Protein 9I91 (pdb70)

B-factor: mean 161.18, std 46.79, range [30.0, 325.88]

GO terms:
  GO:0033202 DNA helicase complex (C, IDA)
  GO:0005515 protein binding (F, IPI)
  GO:0042803 protein homodimerization activity (F, IPI)
  GO:0003690 double-stranded DNA binding (F, IDA)
  GO:0051351 positive regulation of ligase activity (P, IDA)
  GO:0006303 double-strand break repair via nonhomologous end joining (P, IDA)

InterPro domains:
  IPR006164 Ku70/Ku80, DNA-binding domain [PF02735] (11-194)
  IPR006164 Ku70/Ku80, DNA-binding domain [SM00559] (52-184)
  IPR009187 Non-homologous end joining protein Ku, prokaryotic type [MF_01875] (1-260)
  IPR009187 Non-homologous end joining protein Ku, prokaryotic type [PIRSF006493] (1-266)
  IPR009187 Non-homologous end joining protein Ku, prokaryotic type [PTHR41251] (1-271)
  IPR009187 Non-homologous end joining protein Ku, prokaryotic type [TIGR02772] (1-262)
  IPR009187 Non-homologous end joining protein Ku, prokaryotic type [cd00789] (2-262)
  IPR016194 SPOC-like, C-terminal domain superfamily [G3DSA:2.40.290.10] (3-185)
  IPR016194 SPOC-like, C-terminal domain superfamily [SSF100939] (1-261)

Secondary structure (DSSP, 8-state):
---SEEEEEEETTEEEEEEEEE-B---S---EEEETTT--BEEEEEEETTT-----GGGEEEE---TT-------HHHHHHS------EEEEEEEEEGGGS-GGGEEEEEEEEE-SS--HHHHHHHHHHHHHTEEEEEEEESSSSEEEEEEEEEEETTEEEEEEEEE--GGGB-----GGGTS-----HHHHHHHHHHHHHHB----GGG---HHHHHHHHHHHHHHH-/---SEEEEEESSSBEEEEEEEE-B-------EEEETTT--BEEEEEEETTT--B--GGGEEEEE--SS---EEE-HHHHHHSPP----EEEEEEB-BGGGS-TTSEEEEEEEEE-SS--HHHHHHHHHHHHHTB-EEEEEESSS-EEEEEEEEEEETTEEEEEEEEE--GGGB-----GGGGS-----HHHHHHHHHHHHHSB----GGG---HHHHHHHHHHHHHHHH-/----EEEEEE-SS---EEEEEESB---PPP-EE--TTT---BPPP--BTTT-----TTT-EEE--TTTT------HHHHHHSPP-----EEEEEEEETTTS-TTSB---EEEEE-SS-THHHHHHHHHHHHHTEEEEEEEEETTEEEEEE--EEEETTEEEEEEEEE--GGGB-----HHHHS-----SHHHHHHHHHHHHHB----GGG---HHHHHHHHHHHHHHH-/---SEEEEEESSS-EEEEEEEESB---S---EEE-TTT--BB----BBTTT--B--SSS--EEEEETTEEEEEE-TTTTTSSPP----EEEEEEEEETTTS-TTSB---EEEEE-SS--HHHHHHHHHHHHHTEEEEEEEESSS-EEEEEEEEEEETTEEEEEEEEB--GGGBPP---GGGTS-----HHHHHHHHHHHTTSB----TTT---SHHH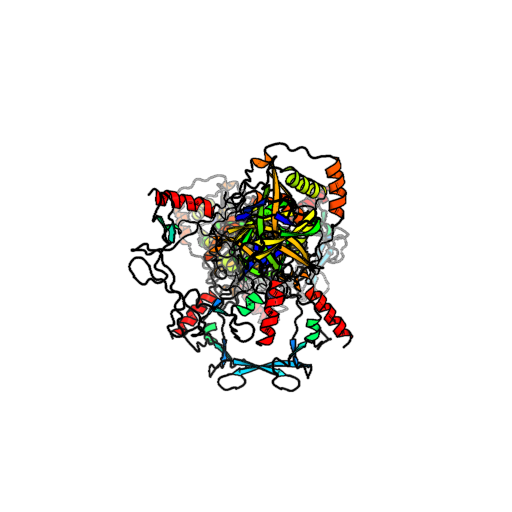HHHHHHHHH-/---SEEEEEESSSBEEEEEEEESB-------EEEETTT--BEEEEEEETTT-SB--GGGEEEEE--TT---EEE-HHHHHHS------EEEEEEEEEGGGS-GGGEEEEEEEEE-SS--HHHHHHHHHHHHHTEEEEEEEE-SSSEEEEEEEEEE-SS-EEEEEEEE--GGGBPP---HHHHS-----HHHHHHHHHHHHHSB----GGG---HHHHHHHHHHHHHHH-/---SEEEEEE-SS-EEEEEEEESB---SPPPEEEETTT--BEEEEEEETTT--B--GGGEEEE--BTTB---B--HHHHHSSPP---SEEEEEEEEETTTS-GGGEEEEEEEEE-SS--HHHHHHHHHHHHTTEEEEEEEESSS-EEEEEEEEEEETTEEEEEEEEE--GGGB-----HHHHS-----HHHHHHHHHHHHHHB----GGG---HHHHHHHHHHHHHHHT-

Radius of gyration: 55.45 Å; Cα contacts (8 Å, |Δi|>4): 2517; chains: 6; bounding box: 72×84×173 Å

Structure (mmCIF, N/CA/C/O backbone):
data_9I91
#
_entry.id   9I91
#
_cell.length_a   1.00
_cell.length_b   1.00
_cell.length_c   1.00
_cell.angle_alpha   90.00
_cell.angle_beta   90.00
_cell.angle_gamma   90.00
#
_symmetry.space_group_name_H-M   'P 1'
#
loop_
_entity.id
_entity.type
_entity.pdbx_description
1 polymer 'Non-homologous end joining protein Ku'
2 polymer 'DNA 1'
3 polymer 'DNA 2'
4 water water
#
loop_
_atom_site.group_PDB
_atom_site.id
_atom_site.type_symbol
_atom_site.label_atom_id
_atom_site.label_alt_id
_atom_site.label_comp_id
_atom_site.label_asym_id
_atom_site.label_entity_id
_atom_site.label_seq_id
_atom_site.pdbx_PDB_ins_code
_atom_site.Cartn_x
_atom_site.Cartn_y
_atom_site.Cartn_z
_atom_site.occupancy
_atom_site.B_iso_or_equiv
_atom_site.auth_seq_id
_atom_site.auth_comp_id
_atom_site.auth_asym_id
_atom_site.auth_atom_id
_atom_site.pdbx_PDB_model_num
ATOM 1 N N . MET A 1 24 ? 157.98000 163.19400 186.00100 1.000 140.65000 1 MET A N 1
ATOM 2 C CA . MET A 1 24 ? 159.38300 163.55500 185.84100 1.000 142.57000 1 MET A CA 1
ATOM 3 C C . MET A 1 24 ? 160.16300 163.29400 187.12200 1.000 143.82000 1 MET A C 1
ATOM 4 O O . MET A 1 24 ? 159.83000 163.82600 188.17800 1.000 146.22000 1 MET A O 1
ATOM 9 N N . ARG A 1 25 ? 161.20500 162.47200 187.02200 1.000 137.83000 2 ARG A N 1
ATOM 10 C CA . ARG A 1 25 ? 162.04600 162.12600 188.15700 1.000 137.88000 2 ARG A CA 1
ATOM 11 C C . ARG A 1 25 ? 163.44900 162.66700 187.93800 1.000 136.12000 2 ARG A C 1
ATOM 12 O O . ARG A 1 25 ? 163.95800 162.66400 186.81300 1.000 140.95000 2 ARG A O 1
ATOM 20 N N . ALA A 1 26 ? 164.07000 163.12800 189.01800 1.000 113.20000 3 ALA A N 1
ATOM 21 C CA . ALA A 1 26 ? 165.43600 163.61100 188.94200 1.000 109.93000 3 ALA A CA 1
ATOM 22 C C . ALA A 1 26 ? 166.40400 162.44600 188.77900 1.000 113.72000 3 ALA A C 1
ATOM 23 O O . ALA A 1 26 ? 166.08200 161.28900 189.06100 1.000 122.71000 3 ALA A O 1
ATOM 25 N N . ILE A 1 27 ? 167.60600 162.76500 188.30700 1.000 98.12000 4 ILE A N 1
ATOM 26 C CA . ILE A 1 27 ? 168.66100 161.78100 188.11600 1.000 97.79000 4 ILE A CA 1
ATOM 27 C C . ILE A 1 27 ? 169.96000 162.18300 188.78800 1.000 106.66000 4 ILE A C 1
ATOM 28 O O . ILE A 1 27 ? 170.95000 161.45400 188.68000 1.000 110.48000 4 ILE A O 1
ATOM 33 N N . TRP A 1 28 ? 169.99100 163.32000 189.47800 1.000 105.25000 5 TRP A N 1
ATOM 34 C CA . TRP A 1 28 ? 171.22400 163.83100 190.05600 1.000 99.31000 5 TRP A CA 1
ATOM 35 C C . TRP A 1 28 ? 170.87400 164.92300 191.05100 1.000 106.72000 5 TRP A C 1
ATOM 36 O O . TRP A 1 28 ? 170.18400 165.88200 190.69600 1.000 120.61000 5 TRP A O 1
ATOM 47 N N . THR A 1 29 ? 171.34500 164.77800 192.28400 1.000 102.83000 6 THR A N 1
ATOM 48 C CA . THR A 1 29 ? 171.11300 165.75900 193.34000 1.000 99.97000 6 THR A CA 1
ATOM 49 C C . THR A 1 29 ? 172.47400 166.25400 193.81000 1.000 102.10000 6 THR A C 1
ATOM 50 O O . THR A 1 29 ? 173.13200 165.60200 194.62600 1.000 112.78000 6 THR A O 1
ATOM 52 N N . GLY A 1 30 ? 172.89500 167.40400 193.29600 1.000 102.46000 7 GLY A N 1
ATOM 53 C CA . GLY A 1 30 ? 174.18600 167.95700 193.64500 1.000 106.70000 7 GLY A CA 1
ATOM 54 C C . GLY A 1 30 ? 174.13300 169.45600 193.82800 1.000 109.50000 7 GLY A C 1
ATOM 55 O O . GLY A 1 30 ? 173.16200 169.98000 194.37800 1.000 113.41000 7 GLY A O 1
ATOM 56 N N . SER A 1 31 ? 175.16300 170.16100 193.36900 1.000 111.21000 8 SER A N 1
ATOM 57 C CA . SER A 1 31 ? 175.20500 171.60300 193.54800 1.000 105.49000 8 SER A CA 1
ATOM 58 C C . SER A 1 31 ? 176.19000 172.21900 192.56700 1.000 102.85000 8 SER A C 1
ATOM 59 O O . SER A 1 31 ? 177.22800 171.63100 192.25700 1.000 114.28000 8 SER A O 1
ATOM 62 N N . ILE A 1 32 ? 175.85100 173.41200 192.09000 1.000 90.26000 9 ILE A N 1
ATOM 63 C CA . ILE A 1 32 ? 176.75100 174.19500 191.25100 1.000 93.28000 9 ILE A CA 1
ATOM 64 C C . ILE A 1 32 ? 177.70200 174.95600 192.16100 1.000 103.37000 9 ILE A C 1
ATOM 65 O O . ILE A 1 32 ? 177.27200 175.80300 192.94900 1.000 119.22000 9 ILE A O 1
ATOM 70 N N . ALA A 1 33 ? 178.99400 174.67100 192.04900 1.000 102.05000 10 ALA A N 1
ATOM 71 C CA . ALA A 1 33 ? 179.97900 175.23300 192.95900 1.000 105.91000 10 ALA A CA 1
ATOM 72 C C . ALA A 1 33 ? 181.10000 175.89900 192.18100 1.000 111.18000 10 ALA A C 1
ATOM 73 O O . ALA A 1 33 ? 181.67100 175.29600 191.26800 1.000 122.64000 10 ALA A O 1
ATOM 75 N N . PHE A 1 34 ? 181.41200 177.13900 192.54700 1.000 110.28000 11 PHE A N 1
ATOM 76 C CA . PHE A 1 34 ? 182.62400 177.80100 192.07200 1.000 112.35000 11 PHE A CA 1
ATOM 77 C C . PHE A 1 34 ? 183.06300 178.77500 193.15400 1.000 115.59000 11 PHE A C 1
ATOM 78 O O . PHE A 1 34 ? 182.37400 179.76200 193.42100 1.000 117.79000 11 PHE A O 1
ATOM 86 N N . GLY A 1 35 ? 184.19800 178.48800 193.78200 1.000 130.08000 12 GLY A N 1
ATOM 87 C CA . GLY A 1 35 ? 184.67300 179.29900 194.88300 1.000 127.20000 12 GLY A CA 1
ATOM 88 C C . GLY A 1 35 ? 183.73100 179.28700 196.06800 1.000 124.96000 12 GLY A C 1
ATOM 89 O O . GLY A 1 35 ? 183.36300 178.22200 196.57000 1.000 130.60000 12 GLY A O 1
ATOM 90 N N . LEU A 1 36 ? 183.32600 180.47200 196.51600 1.000 120.26000 13 LEU A N 1
ATOM 91 C CA . LEU A 1 36 ? 182.43700 180.60100 197.66200 1.000 125.92000 13 LEU A CA 1
ATOM 92 C C . LEU A 1 36 ? 180.99400 180.25000 197.32900 1.000 123.38000 13 LEU A C 1
ATOM 93 O O . LEU A 1 36 ? 180.16200 180.17700 198.23900 1.000 126.73000 13 LEU A O 1
ATOM 98 N N . VAL A 1 37 ? 180.68400 180.01600 196.06300 1.000 123.03000 14 VAL A N 1
ATOM 99 C CA . VAL A 1 37 ? 179.30900 179.87600 195.60500 1.000 122.77000 14 VAL A CA 1
ATOM 100 C C . VAL A 1 37 ? 178.93200 178.40300 195.60500 1.000 123.45000 14 VAL A C 1
ATOM 101 O O . VAL A 1 37 ? 179.75000 177.54400 195.25700 1.000 132.51000 14 VAL A O 1
ATOM 105 N N . ASN A 1 38 ? 177.69600 178.10700 195.99900 1.000 103.19000 15 ASN A N 1
ATOM 106 C CA . ASN A 1 38 ? 177.18700 176.74100 196.00600 1.000 108.06000 15 ASN A CA 1
ATOM 107 C C . ASN A 1 38 ? 175.67400 176.79800 195.87900 1.000 114.13000 15 ASN A C 1
ATOM 108 O O . ASN A 1 38 ? 174.99700 177.32200 196.76600 1.000 121.90000 15 ASN A O 1
ATOM 113 N N . VAL A 1 39 ? 175.14800 176.26400 194.78500 1.000 103.37000 16 VAL A N 1
ATOM 114 C CA . VAL A 1 39 ? 173.72700 176.32000 194.47100 1.000 95.44000 16 VAL A CA 1
ATOM 115 C C . VAL A 1 39 ? 173.19100 174.89700 194.40200 1.000 99.35000 16 VAL A C 1
ATOM 116 O O . VAL A 1 39 ? 173.43600 174.17700 193.43500 1.000 111.66000 16 VAL A O 1
ATOM 120 N N . PRO A 1 40 ? 172.44600 174.45400 195.41300 1.000 99.56000 17 PRO A N 1
ATOM 121 C CA . PRO A 1 40 ? 171.87700 173.10000 195.37100 1.000 104.58000 17 PRO A CA 1
ATOM 122 C C . PRO A 1 40 ? 170.78800 172.99800 194.31300 1.000 110.80000 17 PRO A C 1
ATOM 123 O O . PRO A 1 40 ? 169.82400 173.76500 194.32200 1.000 119.38000 17 PRO A O 1
ATOM 127 N N . VAL A 1 41 ? 170.94700 172.03800 193.39900 1.000 98.42000 18 VAL A N 1
ATOM 128 C CA . VAL A 1 41 ? 170.03100 171.83700 192.28200 1.000 92.62000 18 VAL A CA 1
ATOM 129 C C . VAL A 1 41 ? 169.75700 170.34800 192.11500 1.000 96.14000 18 VAL A C 1
ATOM 130 O O . VAL A 1 41 ? 170.45400 169.49600 192.66700 1.000 105.19000 18 VAL A O 1
ATOM 134 N N . LYS A 1 42 ? 168.71800 170.04700 191.34100 1.000 106.61000 19 LYS A N 1
ATOM 135 C CA . LYS A 1 42 ? 168.38000 168.69000 190.94100 1.000 100.95000 19 LYS A CA 1
ATOM 136 C C . LYS A 1 42 ? 168.26600 168.63500 189.42400 1.000 113.02000 19 LYS A C 1
ATOM 137 O O . LYS A 1 42 ? 167.61400 169.48500 188.81300 1.000 119.68000 19 LYS A O 1
ATOM 143 N N . VAL A 1 43 ? 168.89500 167.63000 188.82100 1.000 103.62000 20 VAL A N 1
ATOM 144 C CA . VAL A 1 43 ? 169.01500 167.52900 187.37100 1.000 96.26000 20 VAL A CA 1
ATOM 145 C C . VAL A 1 43 ? 167.89100 166.65800 186.83100 1.000 102.87000 20 VAL A C 1
ATOM 146 O O . VAL A 1 43 ? 167.66900 165.54300 187.31800 1.000 113.33000 20 VAL A O 1
ATOM 150 N N . TYR A 1 44 ? 167.18700 167.16300 185.82200 1.000 106.56000 21 TYR A N 1
ATOM 151 C CA . TYR A 1 44 ? 166.13700 166.43200 185.13000 1.000 103.81000 21 TYR A CA 1
ATOM 152 C C . TYR A 1 44 ? 166.49200 166.31500 183.65600 1.000 116.26000 21 TYR A C 1
ATOM 153 O O . TYR A 1 44 ? 167.02400 167.25700 183.06400 1.000 124.08000 21 TYR A O 1
ATOM 162 N N . SER A 1 45 ? 166.19500 165.16200 183.06600 1.000 116.05000 22 SER A N 1
ATOM 163 C CA . SER A 1 45 ? 166.44600 164.96600 181.64400 1.000 110.48000 22 SER A CA 1
ATOM 164 C C . SER A 1 45 ? 165.46200 165.79900 180.83500 1.000 113.12000 22 SER A C 1
ATOM 165 O O . SER A 1 45 ? 164.24500 165.64300 180.97400 1.000 118.87000 22 SER A O 1
ATOM 168 N N . ALA A 1 46 ? 165.98700 166.68400 179.98900 1.000 104.63000 23 ALA A N 1
ATOM 169 C CA . ALA A 1 46 ? 165.13000 167.60600 179.25300 1.000 103.32000 23 ALA A CA 1
ATOM 170 C C . ALA A 1 46 ? 164.41800 166.93700 178.08800 1.000 105.77000 23 ALA A C 1
ATOM 171 O O . ALA A 1 46 ? 163.29800 167.33000 177.74700 1.000 107.70000 23 ALA A O 1
ATOM 173 N N . THR A 1 47 ? 165.03600 165.93800 177.46900 1.000 111.35000 24 THR A N 1
ATOM 174 C CA . THR A 1 47 ? 164.51500 165.32700 176.25800 1.000 107.50000 24 THR A CA 1
ATOM 175 C C . THR A 1 47 ? 164.21500 163.85500 176.49700 1.000 107.10000 24 THR A C 1
ATOM 176 O O . THR A 1 47 ? 164.85900 163.19800 177.31900 1.000 117.15000 24 THR A O 1
ATOM 180 N N . ALA A 1 48 ? 163.22900 163.34200 175.76700 1.000 112.30000 25 ALA A N 1
ATOM 181 C CA . ALA A 1 48 ? 162.84000 161.94000 175.86200 1.000 116.42000 25 ALA A CA 1
ATOM 182 C C . ALA A 1 48 ? 162.50700 161.43100 174.47100 1.000 122.80000 25 ALA A C 1
ATOM 183 O O . ALA A 1 48 ? 161.58300 161.94000 173.83100 1.000 129.01000 25 ALA A O 1
ATOM 185 N N . ASP A 1 49 ? 163.25400 160.43200 174.00800 1.000 130.61000 26 ASP A N 1
ATOM 186 C CA . ASP A 1 49 ? 162.99500 159.83200 172.70500 1.000 128.87000 26 ASP A CA 1
ATOM 187 C C . ASP A 1 49 ? 161.60200 159.22200 172.67500 1.000 130.37000 26 ASP A C 1
ATOM 188 O O . ASP A 1 49 ? 161.28000 158.34900 173.48600 1.000 135.58000 26 ASP A O 1
ATOM 193 N N . HIS A 1 50 ? 160.77800 159.67800 171.73800 1.000 120.88000 27 HIS A N 1
ATOM 194 C CA . HIS A 1 50 ? 159.40700 159.20200 171.62500 1.000 121.88000 27 HIS A CA 1
ATOM 195 C C . HIS A 1 50 ? 159.26500 158.02500 170.67200 1.000 125.14000 27 HIS A C 1
ATOM 196 O O . HIS A 1 50 ? 158.14000 157.58200 170.42400 1.000 129.18000 27 HIS A O 1
ATOM 203 N N . ASP A 1 51 ? 160.36800 157.51600 170.13100 1.000 126.16000 28 ASP A N 1
ATOM 204 C CA . ASP A 1 51 ? 160.29900 156.36200 169.24800 1.000 125.39000 28 ASP A CA 1
ATOM 205 C C . ASP A 1 51 ? 159.81100 155.14000 170.01200 1.000 125.89000 28 ASP A C 1
ATOM 206 O O . ASP A 1 51 ? 160.14000 154.94700 171.18400 1.000 133.11000 28 ASP A O 1
ATOM 211 N N . ILE A 1 52 ? 159.01200 154.31300 169.34100 1.000 115.02000 29 ILE A N 1
ATOM 212 C CA . ILE A 1 52 ? 158.49100 153.10600 169.96800 1.000 114.64000 29 ILE A CA 1
ATOM 213 C C . ILE A 1 52 ? 159.61900 152.10300 170.14500 1.000 117.63000 29 ILE A C 1
ATOM 214 O O . ILE A 1 52 ? 160.37400 151.81900 169.20700 1.000 126.26000 29 ILE A O 1
ATOM 219 N N . ARG A 1 53 ? 159.74100 151.56200 171.35200 1.000 124.06000 30 ARG A N 1
ATOM 220 C CA . ARG A 1 53 ? 160.75200 150.56300 171.66300 1.000 125.68000 30 ARG A CA 1
ATOM 221 C C . ARG A 1 53 ? 160.09400 149.19500 171.74600 1.000 129.94000 30 ARG A C 1
ATOM 222 O O . ARG A 1 53 ? 159.08000 149.03000 172.43200 1.000 132.95000 30 ARG A O 1
ATOM 230 N N . PHE A 1 54 ? 160.67100 148.22300 171.05200 1.000 114.86000 31 PHE A N 1
ATOM 231 C CA . PHE A 1 54 ? 160.10800 146.88800 170.96600 1.000 111.26000 31 PHE A CA 1
ATOM 232 C C . PHE A 1 54 ? 160.82700 145.94400 171.92400 1.000 110.47000 31 PHE A C 1
ATOM 233 O O . PHE A 1 54 ? 161.67100 146.34400 172.72800 1.000 116.08000 31 PHE A O 1
ATOM 241 N N . HIS A 1 55 ? 160.47300 144.66800 171.83300 1.000 123.21000 32 HIS A N 1
ATOM 242 C CA . HIS A 1 55 ? 161.10500 143.61100 172.60100 1.000 122.85000 32 HIS A CA 1
ATOM 243 C C . HIS A 1 55 ? 161.38600 142.43900 171.67600 1.000 134.20000 32 HIS A C 1
ATOM 244 O O . HIS A 1 55 ? 160.74900 142.28100 170.63300 1.000 146.49000 32 HIS A O 1
ATOM 251 N N . GLN A 1 56 ? 162.35100 141.61600 172.06400 1.000 120.28000 33 GLN A N 1
ATOM 252 C CA . GLN A 1 56 ? 162.73600 140.45000 171.28300 1.000 115.84000 33 GLN A CA 1
ATOM 253 C C . GLN A 1 56 ? 162.13000 139.21100 171.92500 1.000 120.71000 33 GLN A C 1
ATOM 254 O O . GLN A 1 56 ? 162.38400 138.93000 173.10000 1.000 131.88000 33 GLN A O 1
ATOM 260 N N . VAL A 1 57 ? 161.32600 138.47700 171.15700 1.000 119.00000 34 VAL A N 1
ATOM 261 C CA . VAL A 1 57 ? 160.66400 137.27800 171.64700 1.000 121.61000 34 VAL A CA 1
ATOM 262 C C . VAL A 1 57 ? 160.82300 136.16500 170.62400 1.000 129.39000 34 VAL A C 1
ATOM 263 O O . VAL A 1 57 ? 161.08400 136.40200 169.44300 1.000 135.64000 34 VAL A O 1
ATOM 267 N N . HIS A 1 58 ? 160.66200 134.93400 171.10100 1.000 129.50000 35 HIS A N 1
ATOM 268 C CA . HIS A 1 58 ? 160.67900 133.77800 170.21800 1.000 130.90000 35 HIS A CA 1
ATOM 269 C C . HIS A 1 58 ? 159.52400 133.86400 169.22900 1.000 136.88000 35 HIS A C 1
ATOM 270 O O . HIS A 1 58 ? 158.42100 134.29300 169.57600 1.000 142.70000 35 HIS A O 1
ATOM 277 N N . ALA A 1 59 ? 159.78600 133.46700 167.98300 1.000 134.13000 36 ALA A N 1
ATOM 278 C CA . ALA A 1 59 ? 158.78400 133.63200 166.93500 1.000 132.16000 36 ALA A CA 1
ATOM 279 C C . ALA A 1 59 ? 157.54600 132.78300 167.19500 1.000 136.79000 36 ALA A C 1
ATOM 280 O O . ALA A 1 59 ? 156.41800 133.25300 167.00900 1.000 139.24000 36 ALA A O 1
ATOM 282 N N . LYS A 1 60 ? 157.72800 131.53600 167.62700 1.000 143.18000 37 LYS A N 1
ATOM 283 C CA . LYS A 1 60 ? 156.60200 130.61800 167.76100 1.000 143.12000 37 LYS A CA 1
ATOM 284 C C . LYS A 1 60 ? 155.95000 130.69900 169.13900 1.000 142.66000 37 LYS A C 1
ATOM 285 O O . LYS A 1 60 ? 154.76300 131.01900 169.25200 1.000 141.17000 37 LYS A O 1
ATOM 291 N N . ASP A 1 61 ? 156.71200 130.41400 170.19400 1.000 144.77000 38 ASP A N 1
ATOM 292 C CA . ASP A 1 61 ? 156.14400 130.35600 171.53400 1.000 145.09000 38 ASP A CA 1
ATOM 293 C C . ASP A 1 61 ? 155.98200 131.72600 172.17700 1.000 142.76000 38 ASP A C 1
ATOM 294 O O . ASP A 1 61 ? 155.39500 131.81500 173.26000 1.000 145.42000 38 ASP A O 1
ATOM 299 N N . ASN A 1 62 ? 156.49900 132.78200 171.55000 1.000 131.14000 39 ASN A N 1
ATOM 300 C CA . ASN A 1 62 ? 156.37600 134.15600 172.03200 1.000 132.42000 39 ASN A CA 1
ATOM 301 C C . ASN A 1 62 ? 156.99900 134.35500 173.40800 1.000 139.45000 39 ASN A C 1
ATOM 302 O O . ASN A 1 62 ? 156.64800 135.30100 174.11900 1.000 143.48000 39 ASN A O 1
ATOM 307 N N . GLY A 1 63 ? 157.92100 133.48100 173.80500 1.000 137.06000 40 GLY A N 1
ATOM 308 C CA . GLY A 1 63 ? 158.59400 133.65300 175.07200 1.000 134.31000 40 GLY A CA 1
ATOM 309 C C . GLY A 1 63 ? 159.66300 134.72500 175.01800 1.000 132.85000 40 GLY A C 1
ATOM 310 O O . GLY A 1 63 ? 160.16200 135.09400 173.95800 1.000 133.27000 40 GLY A O 1
ATOM 311 N N . ARG A 1 64 ? 160.01800 135.23100 176.19400 1.000 137.43000 41 ARG A N 1
ATOM 312 C CA . ARG A 1 64 ? 161.03800 136.26400 176.28100 1.000 136.74000 41 ARG A CA 1
ATOM 313 C C . ARG A 1 64 ? 162.40800 135.70000 175.92300 1.000 143.27000 41 ARG A C 1
ATOM 314 O O . ARG A 1 64 ? 162.67800 134.50800 176.09100 1.000 148.57000 41 ARG A O 1
ATOM 322 N N . ILE A 1 65 ? 163.27800 136.57400 175.42600 1.000 126.64000 42 ILE A N 1
ATOM 323 C CA . ILE A 1 65 ? 164.60600 136.19900 174.95600 1.000 121.97000 42 ILE A CA 1
ATOM 324 C C . ILE A 1 65 ? 165.63800 136.71900 175.94500 1.000 124.22000 42 ILE A C 1
ATOM 325 O O . ILE A 1 65 ? 165.64000 137.90900 176.28100 1.000 128.56000 42 ILE A O 1
ATOM 330 N N . ARG A 1 66 ? 166.51100 135.82800 176.40800 1.000 132.51000 43 ARG A N 1
ATOM 331 C CA . ARG A 1 66 ? 167.61300 136.17900 177.28800 1.000 126.53000 43 ARG A CA 1
ATOM 332 C C . ARG A 1 66 ? 168.93600 135.88200 176.60100 1.000 130.42000 43 ARG A C 1
ATOM 333 O O . ARG A 1 66 ? 169.03800 134.96100 175.78600 1.000 132.99000 43 ARG A O 1
ATOM 341 N N . TYR A 1 67 ? 169.95000 136.66900 176.93900 1.000 114.94000 44 TYR A N 1
ATOM 342 C CA . TYR A 1 67 ? 171.28200 136.51600 176.37400 1.000 114.64000 44 TYR A CA 1
ATOM 343 C C . TYR A 1 67 ? 172.16500 135.75900 177.35400 1.000 117.79000 44 TYR A C 1
ATOM 344 O O . TYR A 1 67 ? 172.25400 136.12900 178.52800 1.000 126.48000 44 TYR A O 1
ATOM 353 N N . LYS A 1 68 ? 172.81800 134.70800 176.87000 1.000 106.97000 45 LYS A N 1
ATOM 354 C CA . LYS A 1 68 ? 173.70300 133.88700 177.68300 1.000 111.35000 45 LYS A CA 1
ATOM 355 C C . LYS A 1 68 ? 175.12100 134.00300 177.14900 1.000 118.93000 45 LYS A C 1
ATOM 356 O O . LYS A 1 68 ? 175.36200 133.75700 175.96400 1.000 126.09000 45 LYS A O 1
ATOM 362 N N . ARG A 1 69 ? 176.05200 134.38000 178.02100 1.000 115.67000 46 ARG A N 1
ATOM 363 C CA . ARG A 1 69 ? 177.44700 134.49300 177.62500 1.000 112.35000 46 ARG A CA 1
ATOM 364 C C . ARG A 1 69 ? 178.04200 133.11700 177.35300 1.000 119.56000 46 ARG A C 1
ATOM 365 O O . ARG A 1 69 ? 177.68200 132.12400 177.98800 1.000 126.32000 46 ARG A O 1
ATOM 373 N N . VAL A 1 70 ? 178.96600 133.06600 176.39700 1.000 117.94000 47 VAL A N 1
ATOM 374 C CA . VAL A 1 70 ? 179.68000 131.82900 176.10400 1.000 118.26000 47 VAL A CA 1
ATOM 375 C C . VAL A 1 70 ? 181.11400 132.14100 175.69200 1.000 127.63000 47 VAL A C 1
ATOM 376 O O . VAL A 1 70 ? 181.35800 132.87900 174.73200 1.000 131.66000 47 VAL A O 1
ATOM 380 N N . CYS A 1 71 ? 182.07500 131.61000 176.44300 1.000 137.88000 48 CYS A N 1
ATOM 381 C CA . CYS A 1 71 ? 183.47800 131.82200 176.12000 1.000 135.78000 48 CYS A CA 1
ATOM 382 C C . CYS A 1 71 ? 183.84400 131.08000 174.84300 1.000 139.17000 48 CYS A C 1
ATOM 383 O O . CYS A 1 71 ? 183.45100 129.92900 174.63900 1.000 142.23000 48 CYS A O 1
ATOM 386 N N . GLU A 1 72 ? 184.60400 131.74900 173.97400 1.000 149.63000 49 GLU A N 1
ATOM 387 C CA . GLU A 1 72 ? 185.00200 131.13000 172.71600 1.000 146.10000 49 GLU A CA 1
ATOM 388 C C . GLU A 1 72 ? 186.00000 129.99900 172.92900 1.000 148.24000 49 GLU A C 1
ATOM 389 O O . GLU A 1 72 ? 185.99300 129.02000 172.17500 1.000 149.25000 49 GLU A O 1
ATOM 395 N N . ALA A 1 73 ? 186.86600 130.11800 173.93600 1.000 142.02000 50 ALA A N 1
ATOM 396 C CA . ALA A 1 73 ? 187.91000 129.11800 174.13400 1.000 142.36000 50 ALA A CA 1
ATOM 397 C C . ALA A 1 73 ? 187.33100 127.77000 174.54500 1.000 141.69000 50 ALA A C 1
ATOM 398 O O . ALA A 1 73 ? 187.75300 126.72700 174.03200 1.000 140.88000 50 ALA A O 1
ATOM 400 N N . CYS A 1 74 ? 186.36500 127.76400 175.46300 1.000 154.24000 51 CYS A N 1
ATOM 401 C CA . CYS A 1 74 ? 185.85800 126.52200 176.02500 1.000 157.75000 51 CYS A CA 1
ATOM 402 C C . CYS A 1 74 ? 184.37600 126.28100 175.78600 1.000 158.10000 51 CYS A C 1
ATOM 403 O O . CYS A 1 74 ? 183.88300 125.20400 176.14100 1.000 160.40000 51 CYS A O 1
ATOM 406 N N . GLY A 1 75 ? 183.65100 127.23400 175.20600 1.000 149.07000 52 GLY A N 1
ATOM 407 C CA . GLY A 1 75 ? 182.22600 127.04600 175.02100 1.000 149.82000 52 GLY A CA 1
ATOM 408 C C . GLY A 1 75 ? 181.43600 126.99600 176.30600 1.000 149.91000 52 GLY A C 1
ATOM 409 O O . GLY A 1 75 ? 180.30100 126.51500 176.30800 1.000 150.86000 52 GLY A O 1
ATOM 410 N N . GLU A 1 76 ? 182.00600 127.48300 177.40200 1.000 133.03000 53 GLU A N 1
ATOM 411 C CA . GLU A 1 76 ? 181.37900 127.40100 178.71100 1.000 132.00000 53 GLU A CA 1
ATOM 412 C C . GLU A 1 76 ? 180.64100 128.69200 179.03200 1.000 131.67000 53 GLU A C 1
ATOM 413 O O . GLU A 1 76 ? 181.15800 129.78900 178.80800 1.000 135.55000 53 GLU A O 1
ATOM 419 N N . VAL A 1 77 ? 179.42300 128.55300 179.55300 1.000 126.35000 54 VAL A N 1
ATOM 420 C CA . VAL A 1 77 ? 178.66900 129.71700 179.99900 1.000 130.36000 54 VAL A CA 1
ATOM 421 C C . VAL A 1 77 ? 179.36800 130.32400 181.20600 1.000 131.26000 54 VAL A C 1
ATOM 422 O O . VAL A 1 77 ? 179.67800 129.62600 182.18000 1.000 134.23000 54 VAL A O 1
ATOM 426 N N . VAL A 1 78 ? 179.62500 131.62600 181.14700 1.000 125.02000 55 VAL A N 1
ATOM 427 C CA . VAL A 1 78 ? 180.34500 132.33400 182.19500 1.000 124.72000 55 VAL A CA 1
ATOM 428 C C . VAL A 1 78 ? 179.41200 133.35100 182.83400 1.000 126.37000 55 VAL A C 1
ATOM 429 O O . VAL A 1 78 ? 178.50000 133.87000 182.18200 1.000 132.07000 55 VAL A O 1
ATOM 433 N N . ASP A 1 79 ? 179.62600 133.61000 184.11800 1.000 131.42000 56 ASP A N 1
ATOM 434 C CA . ASP A 1 79 ? 178.85100 134.61300 184.82400 1.000 131.12000 56 ASP A CA 1
ATOM 435 C C . ASP A 1 79 ? 179.47100 135.99200 184.61500 1.000 133.24000 56 ASP A C 1
ATOM 436 O O . ASP A 1 79 ? 180.56500 136.13400 184.06400 1.000 136.36000 56 ASP A O 1
ATOM 441 N N . TYR A 1 80 ? 178.74800 137.02400 185.05400 1.000 133.21000 57 TYR A N 1
ATOM 442 C CA . TYR A 1 80 ? 179.26800 138.38300 184.94900 1.000 135.92000 57 TYR A CA 1
ATOM 443 C C . TYR A 1 80 ? 180.52800 138.56200 185.78400 1.000 135.33000 57 TYR A C 1
ATOM 444 O O . TYR A 1 80 ? 181.42400 139.32100 185.39900 1.000 134.13000 57 TYR A O 1
ATOM 453 N N . ARG A 1 81 ? 180.62500 137.86400 186.91500 1.000 135.98000 58 ARG A N 1
ATOM 454 C CA . ARG A 1 81 ? 181.78700 137.99300 187.78400 1.000 137.31000 58 ARG A CA 1
ATOM 455 C C . ARG A 1 81 ? 183.07000 137.48700 187.14000 1.000 138.87000 58 ARG A C 1
ATOM 456 O O . ARG A 1 81 ? 184.15400 137.76800 187.66200 1.000 143.96000 58 ARG A O 1
ATOM 458 N N . ASP A 1 82 ? 182.98100 136.75600 186.03000 1.000 138.54000 59 ASP A N 1
ATOM 459 C CA . ASP A 1 82 ? 184.14700 136.18400 185.37300 1.000 137.98000 59 ASP A CA 1
ATOM 460 C C . ASP A 1 82 ? 184.55900 136.96000 184.12800 1.000 141.87000 59 ASP A C 1
ATOM 461 O O . ASP A 1 82 ? 185.28100 136.42300 183.28100 1.000 141.54000 59 ASP A O 1
ATOM 466 N N . LEU A 1 83 ? 184.11900 138.20600 183.99600 1.000 136.73000 60 LEU A N 1
ATOM 467 C CA . LEU A 1 83 ? 184.44300 139.03200 182.84200 1.000 134.52000 60 LEU A CA 1
ATOM 468 C C . LEU A 1 83 ? 185.54500 140.02200 183.18600 1.000 136.74000 60 LEU A C 1
ATOM 469 O O . LEU A 1 83 ? 185.58800 140.56300 184.29500 1.000 139.01000 60 LEU A O 1
ATOM 474 N N . ALA A 1 84 ? 186.43300 140.25600 182.22500 1.000 119.58000 61 ALA A N 1
ATOM 475 C CA . ALA A 1 84 ? 187.49200 141.24400 182.36400 1.000 116.99000 61 ALA A CA 1
ATOM 476 C C . ALA A 1 84 ? 187.55000 142.07100 181.09300 1.000 114.57000 61 ALA A C 1
ATOM 477 O O . ALA A 1 84 ? 187.54100 141.51600 179.99100 1.000 116.24000 61 ALA A O 1
ATOM 479 N N . ARG A 1 85 ? 187.60500 143.38900 181.24500 1.000 117.83000 62 ARG A N 1
ATOM 480 C CA . ARG A 1 85 ? 187.68200 144.26400 180.08600 1.000 117.00000 62 ARG A CA 1
ATOM 481 C C . ARG A 1 85 ? 189.02400 144.10100 179.38700 1.000 122.12000 62 ARG A C 1
ATOM 482 O O . ARG A 1 85 ? 190.07000 143.99900 180.03100 1.000 133.73000 62 ARG A O 1
ATOM 490 N N . ALA A 1 86 ? 188.99000 144.07800 178.06000 1.000 108.37000 63 ALA A N 1
ATOM 491 C CA . ALA A 1 86 ? 190.19000 143.94000 177.25400 1.000 104.81000 63 ALA A CA 1
ATOM 492 C C . ALA A 1 86 ? 190.22400 145.04300 176.21000 1.000 115.39000 63 ALA A C 1
ATOM 493 O O . ALA A 1 86 ? 189.18600 145.58200 175.82100 1.000 128.42000 63 ALA A O 1
ATOM 495 N N . TYR A 1 87 ? 191.42900 145.37800 175.76500 1.000 134.35000 64 TYR A N 1
ATOM 496 C CA . TYR A 1 87 ? 191.62900 146.41100 174.76100 1.000 133.96000 64 TYR A CA 1
ATOM 497 C C . TYR A 1 87 ? 192.54000 145.86500 173.67600 1.000 140.88000 64 TYR A C 1
ATOM 498 O O . TYR A 1 87 ? 193.58800 145.28500 173.97500 1.000 146.45000 64 TYR A O 1
ATOM 507 N N . GLU A 1 88 ? 192.14000 146.04700 172.42200 1.000 158.46000 65 GLU A N 1
ATOM 508 C CA . GLU A 1 88 ? 192.93800 145.62500 171.28200 1.000 160.82000 65 GLU A CA 1
ATOM 509 C C . GLU A 1 88 ? 193.15800 146.81500 170.36100 1.000 163.24000 65 GLU A C 1
ATOM 510 O O . GLU A 1 88 ? 192.25000 147.62400 170.14800 1.000 164.97000 65 GLU A O 1
ATOM 516 N N . SER A 1 89 ? 194.38500 146.94300 169.84900 1.000 173.93000 66 SER A N 1
ATOM 517 C CA . SER A 1 89 ? 194.76300 148.04800 168.96400 1.000 175.86000 66 SER A CA 1
ATOM 518 C C . SER A 1 89 ? 195.48900 147.47500 167.75000 1.000 176.18000 66 SER A C 1
ATOM 519 O O . SER A 1 89 ? 196.71900 147.40200 167.72500 1.000 176.61000 66 SER A O 1
ATOM 522 N N . GLY A 1 90 ? 194.72300 147.06600 166.74300 1.000 178.02000 67 GLY A N 1
ATOM 523 C CA . GLY A 1 90 ? 195.30800 146.61800 165.49600 1.000 176.26000 67 GLY A CA 1
ATOM 524 C C . GLY A 1 90 ? 196.00800 145.28100 165.61800 1.000 176.83000 67 GLY A C 1
ATOM 525 O O . GLY A 1 90 ? 195.55000 144.27300 165.07300 1.000 177.77000 67 GLY A O 1
ATOM 526 N N . ASP A 1 91 ? 197.12300 145.26700 166.33900 1.000 169.53000 68 ASP A N 1
ATOM 527 C CA . ASP A 1 91 ? 197.90300 144.06000 166.57300 1.000 171.47000 68 ASP A CA 1
ATOM 528 C C . ASP A 1 91 ? 198.03400 143.71100 168.04500 1.000 172.11000 68 ASP A C 1
ATOM 529 O O . ASP A 1 91 ? 197.91600 142.53800 168.40800 1.000 170.74000 68 ASP A O 1
ATOM 531 N N . GLY A 1 92 ? 198.26300 144.69900 168.90500 1.000 165.98000 69 GLY A N 1
ATOM 532 C CA . GLY A 1 92 ? 198.41400 144.44300 170.32200 1.000 164.14000 69 GLY A CA 1
ATOM 533 C C . GLY A 1 92 ? 197.09800 144.11300 170.99100 1.000 165.33000 69 GLY A C 1
ATOM 534 O O . GLY A 1 92 ? 196.58900 144.89100 171.80200 1.000 165.71000 69 GLY A O 1
ATOM 535 N N . GLN A 1 93 ? 196.53700 142.95800 170.65200 1.000 162.24000 70 GLN A N 1
ATOM 536 C CA . GLN A 1 93 ? 195.25800 142.54900 171.20200 1.000 163.11000 70 GLN A CA 1
ATOM 537 C C . GLN A 1 93 ? 195.43000 141.99600 172.61400 1.000 162.52000 70 GLN A C 1
ATOM 538 O O . GLN A 1 93 ? 196.53700 141.68900 173.06400 1.000 162.22000 70 GLN A O 1
ATOM 540 N N . MET A 1 94 ? 194.30200 141.88200 173.31600 1.000 147.12000 71 MET A N 1
ATOM 541 C CA . MET A 1 94 ? 194.24100 141.24900 174.63200 1.000 147.96000 71 MET A CA 1
ATOM 542 C C . MET A 1 94 ? 195.12200 141.97300 175.64900 1.000 147.95000 71 MET A C 1
ATOM 543 O O . MET A 1 94 ? 195.98700 141.37800 176.29400 1.000 149.24000 71 MET A O 1
ATOM 545 N N . VAL A 1 95 ? 194.89500 143.28100 175.79000 1.000 132.64000 72 VAL A N 1
ATOM 546 C CA . VAL A 1 95 ? 195.55600 144.02500 176.85800 1.000 130.21000 72 VAL A CA 1
ATOM 547 C C . VAL A 1 95 ? 195.08700 143.52200 178.21600 1.000 134.35000 72 VAL A C 1
ATOM 548 O O . VAL A 1 95 ? 195.86200 143.47100 179.17800 1.000 139.55000 72 VAL A O 1
ATOM 550 N N . ALA A 1 96 ? 193.81100 143.14500 178.31400 1.000 123.06000 73 ALA A N 1
ATOM 551 C CA . ALA A 1 96 ? 193.23900 142.52400 179.50900 1.000 119.29000 73 ALA A CA 1
ATOM 552 C C . ALA A 1 96 ? 193.39000 143.42800 180.73400 1.000 120.65000 73 ALA A C 1
ATOM 553 O O . ALA A 1 96 ? 194.10000 143.11600 181.69100 1.000 130.31000 73 ALA A O 1
ATOM 555 N N . ILE A 1 97 ? 192.70500 144.56800 180.68200 1.000 119.27000 74 ILE A N 1
ATOM 556 C CA . ILE A 1 97 ? 192.72500 145.50400 181.79900 1.000 123.99000 74 ILE A CA 1
ATOM 557 C C . ILE A 1 97 ? 191.93000 144.91800 182.95800 1.000 125.64000 74 ILE A C 1
ATOM 558 O O . ILE A 1 97 ? 190.79800 144.44900 182.78300 1.000 127.75000 74 ILE A O 1
ATOM 563 N N . THR A 1 98 ? 192.52300 144.93100 184.14600 1.000 138.19000 75 THR A N 1
ATOM 564 C CA . THR A 1 98 ? 191.88200 144.41000 185.34300 1.000 137.99000 75 THR A CA 1
ATOM 565 C C . THR A 1 98 ? 191.19300 145.53400 186.11000 1.000 141.30000 75 THR A C 1
ATOM 566 O O . THR A 1 98 ? 191.42300 146.72100 185.87100 1.000 143.39000 75 THR A O 1
ATOM 568 N N . ASP A 1 99 ? 190.33300 145.13800 187.05100 1.000 143.99000 76 ASP A N 1
ATOM 569 C CA . ASP A 1 99 ? 189.59700 146.12100 187.83800 1.000 141.29000 76 ASP A CA 1
ATOM 570 C C . ASP A 1 99 ? 190.51000 146.88900 188.78300 1.000 144.72000 76 ASP A C 1
ATOM 571 O O . ASP A 1 99 ? 190.18600 148.01600 189.17400 1.000 145.25000 76 ASP A O 1
ATOM 573 N N . ASP A 1 100 ? 191.64400 146.29900 189.16700 1.000 155.36000 77 ASP A N 1
ATOM 574 C CA . ASP A 1 100 ? 192.57600 146.99200 190.05000 1.000 156.41000 77 ASP A CA 1
ATOM 575 C C . ASP A 1 100 ? 193.16700 148.22300 189.37500 1.000 160.01000 77 ASP A C 1
ATOM 576 O O . ASP A 1 100 ? 193.35900 149.26200 190.01800 1.000 161.13000 77 ASP A O 1
ATOM 578 N N . ASP A 1 101 ? 193.46700 148.12500 188.07800 1.000 154.88000 78 ASP A N 1
ATOM 579 C CA . ASP A 1 101 ? 194.04300 149.25800 187.36200 1.000 150.57000 78 ASP A CA 1
ATOM 580 C C . ASP A 1 101 ? 193.07600 150.43100 187.28700 1.000 150.51000 78 ASP A C 1
ATOM 581 O O . ASP A 1 101 ? 193.50600 151.58800 187.33300 1.000 151.12000 78 ASP A O 1
ATOM 586 N N . ILE A 1 102 ? 191.77700 150.15800 187.16400 1.000 155.32000 79 ILE A N 1
ATOM 587 C CA . ILE A 1 102 ? 190.78900 151.23200 187.21600 1.000 156.11000 79 ILE A CA 1
ATOM 588 C C . ILE A 1 102 ? 190.82500 151.91300 188.57700 1.000 160.19000 79 ILE A C 1
ATOM 589 O O . ILE A 1 102 ? 190.73600 153.14400 188.67700 1.000 160.71000 79 ILE A O 1
ATOM 594 N N . ALA A 1 103 ? 190.96700 151.12700 189.64800 1.000 165.91000 80 ALA A N 1
ATOM 595 C CA . ALA A 1 103 ? 191.09000 151.71200 190.97800 1.000 164.40000 80 ALA A CA 1
ATOM 596 C C . ALA A 1 103 ? 192.33000 152.58700 191.08900 1.000 163.26000 80 ALA A C 1
ATOM 597 O O . ALA A 1 103 ? 192.33000 153.57100 191.83800 1.000 162.35000 80 ALA A O 1
ATOM 599 N N . SER A 1 104 ? 193.39400 152.24900 190.35700 1.000 154.42000 81 SER A N 1
ATOM 600 C CA . SER A 1 104 ? 194.57300 153.10700 190.32800 1.000 153.38000 81 SER A CA 1
ATOM 601 C C . SER A 1 104 ? 194.25900 154.46400 189.71400 1.000 154.80000 81 SER A C 1
ATOM 602 O O . SER A 1 104 ? 194.87500 155.46900 190.08600 1.000 156.15000 81 SER A O 1
ATOM 605 N N . LEU A 1 105 ? 193.32000 154.51100 188.77600 1.000 155.91000 82 LEU A N 1
ATOM 606 C CA . LEU A 1 105 ? 192.89700 155.78200 188.21300 1.000 154.95000 82 LEU A CA 1
ATOM 607 C C . LEU A 1 105 ? 192.18600 156.61100 189.28000 1.000 156.52000 82 LEU A C 1
ATOM 608 O O . LEU A 1 105 ? 191.37800 156.07700 190.04500 1.000 157.63000 82 LEU A O 1
ATOM 613 N N . PRO A 1 106 ? 192.46100 157.91100 189.35800 1.000 156.41000 83 PRO A N 1
ATOM 614 C CA . PRO A 1 106 ? 191.75200 158.75000 190.33200 1.000 157.57000 83 PRO A CA 1
ATOM 615 C C . PRO A 1 106 ? 190.29400 158.94600 189.95200 1.000 158.50000 83 PRO A C 1
ATOM 616 O O . PRO A 1 106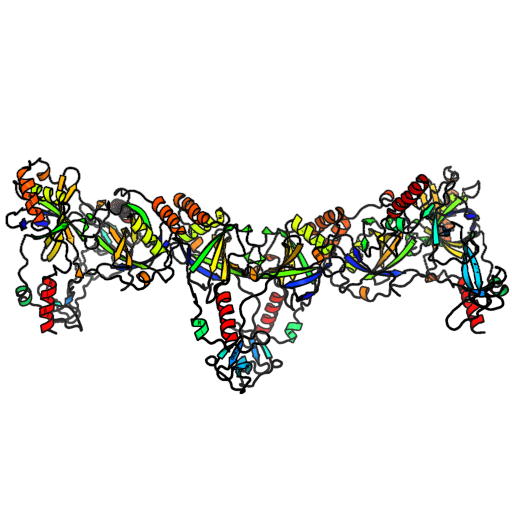 ? 189.91400 160.00400 189.44000 1.000 157.14000 83 PRO A O 1
ATOM 620 N N . GLU A 1 107 ? 189.47700 157.92200 190.19100 1.000 175.16000 84 GLU A N 1
ATOM 621 C CA . GLU A 1 107 ? 188.05600 158.00300 189.88000 1.000 173.37000 84 GLU A CA 1
ATOM 622 C C . GLU A 1 107 ? 187.39900 159.11200 190.69000 1.000 173.96000 84 GLU A C 1
ATOM 623 O O . GLU A 1 107 ? 187.63900 159.24600 191.89300 1.000 173.75000 84 GLU A O 1
ATOM 625 N N . GLU A 1 108 ? 186.56500 159.90800 190.02400 1.000 165.58000 85 GLU A N 1
ATOM 626 C CA . GLU A 1 108 ? 185.90900 161.06200 190.63800 1.000 165.24000 85 GLU A CA 1
ATOM 627 C C . GLU A 1 108 ? 184.41300 160.97800 190.35300 1.000 164.75000 85 GLU A C 1
ATOM 628 O O . GLU A 1 108 ? 183.93600 161.48500 189.33500 1.000 162.58000 85 GLU A O 1
ATOM 630 N N . ARG A 1 109 ? 183.67500 160.33400 191.25500 1.000 157.52000 86 ARG A N 1
ATOM 631 C CA . ARG A 1 109 ? 182.21400 160.33500 191.20200 1.000 156.78000 86 ARG A CA 1
ATOM 632 C C . ARG A 1 109 ? 181.67200 161.53200 191.98300 1.000 158.73000 86 ARG A C 1
ATOM 633 O O . ARG A 1 109 ? 180.90600 161.40800 192.93700 1.000 158.78000 86 ARG A O 1
ATOM 635 N N . SER A 1 110 ? 182.09700 162.71500 191.54800 1.000 144.13000 87 SER A N 1
ATOM 636 C CA . SER A 1 110 ? 181.80200 163.94200 192.26700 1.000 141.67000 87 SER A CA 1
ATOM 637 C C . SER A 1 110 ? 180.32700 164.31100 192.14900 1.000 141.09000 87 SER A C 1
ATOM 638 O O . SER A 1 110 ? 179.62200 163.90100 191.22400 1.000 139.74000 87 SER A O 1
ATOM 641 N N . ARG A 1 111 ? 179.86400 165.10000 193.11700 1.000 130.38000 88 ARG A N 1
ATOM 642 C CA . ARG A 1 111 ? 178.51800 165.65600 193.11600 1.000 123.64000 88 ARG A CA 1
ATOM 643 C C . ARG A 1 111 ? 178.54300 167.17000 192.94700 1.000 123.92000 88 ARG A C 1
ATOM 644 O O . ARG A 1 111 ? 177.72200 167.88200 193.52800 1.000 127.15000 88 ARG A O 1
ATOM 652 N N . GLU A 1 112 ? 179.48700 167.67100 192.15800 1.000 124.26000 89 GLU A N 1
ATOM 653 C CA . GLU A 1 112 ? 179.64100 169.09300 191.90200 1.000 121.64000 89 GLU A CA 1
ATOM 654 C C . GLU A 1 112 ? 179.50100 169.36900 190.41500 1.000 125.10000 89 GLU A C 1
ATOM 655 O O . GLU A 1 112 ? 179.99900 168.60600 189.58200 1.000 131.06000 89 GLU A O 1
ATOM 661 N N . ILE A 1 113 ? 178.82000 170.45800 190.08600 1.000 105.49000 90 ILE A N 1
ATOM 662 C CA . ILE A 1 113 ? 178.86700 171.03200 188.74700 1.000 104.91000 90 ILE A CA 1
ATOM 663 C C . ILE A 1 113 ? 179.91400 172.13700 188.83700 1.000 102.79000 90 ILE A C 1
ATOM 664 O O . ILE A 1 113 ? 179.61000 173.30000 189.09900 1.000 112.10000 90 ILE A O 1
ATOM 669 N N . GLU A 1 114 ? 181.17200 171.76100 188.63100 1.000 107.79000 91 GLU A N 1
ATOM 670 C CA . GLU A 1 114 ? 182.29400 172.65400 188.89500 1.000 110.18000 91 GLU A CA 1
ATOM 671 C C . GLU A 1 114 ? 182.41000 173.65500 187.75400 1.000 119.68000 91 GLU A C 1
ATOM 672 O O . GLU A 1 114 ? 182.73300 173.28300 186.62200 1.000 132.43000 91 GLU A O 1
ATOM 678 N N . VAL A 1 115 ? 182.13900 174.92100 188.04600 1.000 100.16000 92 VAL A N 1
ATOM 679 C CA . VAL A 1 115 ? 182.17800 175.97000 187.03400 1.000 98.80000 92 VAL A CA 1
ATOM 680 C C . VAL A 1 115 ? 183.62300 176.37400 186.78700 1.000 101.25000 92 VAL A C 1
ATOM 681 O O . VAL A 1 115 ? 184.37900 176.62800 187.73100 1.000 110.54000 92 VAL A O 1
ATOM 685 N N . LEU A 1 116 ? 184.01300 176.43500 185.51300 1.000 109.67000 93 LEU A N 1
ATOM 686 C CA . LEU A 1 116 ? 185.37100 176.81200 185.13800 1.000 113.29000 93 LEU A CA 1
ATOM 687 C C . LEU A 1 116 ? 185.46500 178.27400 184.71600 1.000 118.28000 93 LEU A C 1
ATOM 688 O O . LEU A 1 116 ? 186.22100 179.04700 185.31200 1.000 123.35000 93 LEU A O 1
ATOM 693 N N . GLU A 1 117 ? 184.71500 178.67000 183.68900 1.000 119.87000 94 GLU A N 1
ATOM 694 C CA . GLU A 1 117 ? 184.74000 180.03800 183.19300 1.000 115.98000 94 GLU A CA 1
ATOM 695 C C . GLU A 1 117 ? 183.32400 180.46100 182.83200 1.000 122.39000 94 GLU A C 1
ATOM 696 O O . GLU A 1 117 ? 182.37300 179.68200 182.93400 1.000 128.56000 94 GLU A O 1
ATOM 702 N N . PHE A 1 118 ? 183.19200 181.71100 182.39800 1.000 117.37000 95 PHE A N 1
ATOM 703 C CA . PHE A 1 118 ? 181.93300 182.25200 181.89700 1.000 116.19000 95 PHE A CA 1
ATOM 704 C C . PHE A 1 118 ? 182.19700 182.83600 180.51800 1.000 123.02000 95 PHE A C 1
ATOM 705 O O . PHE A 1 118 ? 182.94700 183.80800 180.38700 1.000 131.83000 95 PHE A O 1
ATOM 713 N N . VAL A 1 119 ? 181.58600 182.25000 179.49500 1.000 127.45000 96 VAL A N 1
ATOM 714 C CA . VAL A 1 119 ? 181.81300 182.67600 178.11800 1.000 126.47000 96 VAL A CA 1
ATOM 715 C C . VAL A 1 119 ? 180.52500 183.27000 177.56200 1.000 131.83000 96 VAL A C 1
ATOM 716 O O . VAL A 1 119 ? 179.43200 182.93000 178.03800 1.000 139.16000 96 VAL A O 1
ATOM 720 N N . PRO A 1 120 ? 180.59700 184.17200 176.58500 1.000 131.27000 97 PRO A N 1
ATOM 721 C CA . PRO A 1 120 ? 179.37100 184.64200 175.93400 1.000 130.27000 97 PRO A CA 1
ATOM 722 C C . PRO A 1 120 ? 178.67200 183.49800 175.21900 1.000 131.25000 97 PRO A C 1
ATOM 723 O O . PRO A 1 120 ? 179.30800 182.58500 174.69000 1.000 134.52000 97 PRO A O 1
ATOM 727 N N . ALA A 1 121 ? 177.33900 183.55800 175.20600 1.000 133.79000 98 ALA A N 1
ATOM 728 C CA . ALA A 1 121 ? 176.55300 182.46400 174.65100 1.000 136.57000 98 ALA A CA 1
ATOM 729 C C . ALA A 1 121 ? 176.80500 182.25700 173.16500 1.000 141.36000 98 ALA A C 1
ATOM 730 O O . ALA A 1 121 ? 176.58200 181.15200 172.65900 1.000 141.92000 98 ALA A O 1
ATOM 732 N N . ALA A 1 122 ? 177.26500 183.28400 172.45500 1.000 141.05000 99 ALA A N 1
ATOM 733 C CA . ALA A 1 122 ? 177.50200 183.16100 171.02500 1.000 136.89000 99 ALA A CA 1
ATOM 734 C C . ALA A 1 122 ? 178.81700 182.47300 170.69500 1.000 136.37000 99 ALA A C 1
ATOM 735 O O . ALA A 1 122 ? 179.04000 182.12900 169.53000 1.000 140.30000 99 ALA A O 1
ATOM 737 N N . ASP A 1 123 ? 179.68800 182.25900 171.68000 1.000 141.92000 100 ASP A N 1
ATOM 738 C CA . ASP A 1 123 ? 180.97700 181.63500 171.42000 1.000 143.45000 100 ASP A CA 1
ATOM 739 C C . ASP A 1 123 ? 180.90600 180.11600 171.37100 1.000 144.55000 100 ASP A C 1
ATOM 740 O O . ASP A 1 123 ? 181.90400 179.48000 171.01800 1.000 147.07000 100 ASP A O 1
ATOM 745 N N . VAL A 1 124 ? 179.76800 179.52300 171.71100 1.000 136.22000 101 VAL A N 1
ATOM 746 C CA . VAL A 1 124 ? 179.59100 178.07700 171.67600 1.000 137.01000 101 VAL A CA 1
ATOM 747 C C . VAL A 1 124 ? 178.66200 177.75800 170.51400 1.000 141.06000 101 VAL A C 1
ATOM 748 O O . VAL A 1 124 ? 177.46000 178.04300 170.56800 1.000 142.10000 101 VAL A O 1
ATOM 752 N N . ASP A 1 125 ? 179.22100 177.16900 169.46500 1.000 141.58000 102 ASP A N 1
ATOM 753 C CA . ASP A 1 125 ? 178.47300 176.84400 168.26500 1.000 142.82000 102 ASP A CA 1
ATOM 754 C C . ASP A 1 125 ? 177.62900 175.58000 168.45200 1.000 142.76000 102 ASP A C 1
ATOM 755 O O . ASP A 1 125 ? 177.86000 174.79600 169.37500 1.000 147.35000 102 ASP A O 1
ATOM 760 N N . PRO A 1 126 ? 176.61100 175.38500 167.60800 1.000 124.53000 103 PRO A N 1
ATOM 761 C CA . PRO A 1 126 ? 175.66800 174.27700 167.84100 1.000 124.66000 103 PRO A CA 1
ATOM 762 C C . PRO A 1 126 ? 176.26500 172.88000 167.76500 1.000 130.30000 103 PRO A C 1
ATOM 763 O O . PRO A 1 126 ? 175.71600 171.96800 168.39500 1.000 137.32000 103 PRO A O 1
ATOM 767 N N . MET A 1 127 ? 177.35000 172.65500 167.01900 1.000 126.39000 104 MET A N 1
ATOM 768 C CA . MET A 1 127 ? 177.81400 171.27500 166.90200 1.000 127.17000 104 MET A CA 1
ATOM 769 C C . MET A 1 127 ? 178.46200 170.75800 168.17800 1.000 131.56000 104 MET A C 1
ATOM 770 O O . MET A 1 127 ? 178.76200 169.56300 168.25500 1.000 137.68000 104 MET A O 1
ATOM 775 N N . MET A 1 128 ? 178.68800 171.61700 169.17300 1.000 119.86000 105 MET A N 1
ATOM 776 C CA . MET A 1 128 ? 179.24400 171.15000 170.43700 1.000 110.13000 105 MET A CA 1
ATOM 777 C C . MET A 1 128 ? 178.20200 170.43600 171.28700 1.000 112.15000 105 MET A C 1
ATOM 778 O O . MET A 1 128 ? 178.53900 169.49300 172.01100 1.000 113.18000 105 MET A O 1
ATOM 783 N N . PHE A 1 129 ? 176.94300 170.86000 171.21000 1.000 114.67000 106 PHE A N 1
ATOM 784 C CA . PHE A 1 129 ? 175.92300 170.37900 172.13100 1.000 120.73000 106 PHE A CA 1
ATOM 785 C C . PHE A 1 129 ? 175.65800 168.89200 171.94000 1.000 117.50000 106 PHE A C 1
ATOM 786 O O . PHE A 1 129 ? 175.58700 168.39500 170.81400 1.000 121.69000 106 PHE A O 1
ATOM 794 N N . ASP A 1 130 ? 175.51400 168.17900 173.05900 1.000 122.55000 107 ASP A N 1
ATOM 795 C CA . ASP A 1 130 ? 175.31900 166.73400 173.03900 1.000 124.91000 107 ASP A CA 1
ATOM 796 C C . ASP A 1 130 ? 173.97300 166.34800 173.64000 1.000 126.33000 107 ASP A C 1
ATOM 797 O O . ASP A 1 130 ? 173.17700 165.68500 172.97000 1.000 131.28000 107 ASP A O 1
ATOM 802 N N . ARG A 1 131 ? 173.68900 166.74100 174.88400 1.000 109.89000 108 ARG A N 1
ATOM 803 C CA . ARG A 1 131 ? 172.41600 166.44800 175.53400 1.000 108.15000 108 ARG A CA 1
ATOM 804 C C . ARG A 1 131 ? 171.96400 167.67700 176.31100 1.000 112.76000 108 ARG A C 1
ATOM 805 O O . ARG A 1 131 ? 172.67300 168.68400 176.38800 1.000 119.30000 108 ARG A O 1
ATOM 813 N N . SER A 1 132 ? 170.77200 167.59000 176.89700 1.000 101.35000 109 SER A N 1
ATOM 814 C CA . SER A 1 132 ? 170.16200 168.70900 177.59900 1.000 98.63000 109 SER A CA 1
ATOM 815 C C . SER A 1 132 ? 169.57400 168.24100 178.92000 1.000 109.12000 109 SER A C 1
ATOM 816 O O . SER A 1 132 ? 169.02100 167.14100 179.00600 1.000 123.72000 109 SER A O 1
ATOM 819 N N . TYR A 1 133 ? 169.68300 169.08500 179.94500 1.000 98.20000 110 TYR A N 1
ATOM 820 C CA . TYR A 1 133 ? 169.14100 168.77600 181.26000 1.000 90.32000 110 TYR A CA 1
ATOM 821 C C . TYR A 1 133 ? 168.58300 170.03600 181.90400 1.000 92.67000 110 TYR A C 1
ATOM 822 O O . TYR A 1 133 ? 169.07300 171.14200 181.66900 1.000 95.54000 110 TYR A O 1
ATOM 831 N N . PHE A 1 134 ? 167.55600 169.85200 182.72700 1.000 104.50000 111 PHE A N 1
ATOM 832 C CA . PHE A 1 134 ? 166.95600 170.93100 183.49600 1.000 97.95000 111 PHE A CA 1
ATOM 833 C C . PHE A 1 134 ? 167.59500 171.02200 184.87700 1.000 108.34000 111 PHE A C 1
ATOM 834 O O . PHE A 1 134 ? 168.16000 170.05700 185.39200 1.000 124.50000 111 PHE A O 1
ATOM 842 N N . LEU A 1 135 ? 167.48500 172.20200 185.48100 1.000 99.10000 112 LEU A N 1
ATOM 843 C CA . LEU A 1 135 ? 168.00400 172.44900 186.82100 1.000 94.69000 112 LEU A CA 1
ATOM 844 C C . LEU A 1 135 ? 166.89800 173.04400 187.67600 1.000 107.03000 112 LEU A C 1
ATOM 845 O O . LEU A 1 135 ? 166.46500 174.17400 187.43300 1.000 121.94000 112 LEU A O 1
ATOM 850 N N . GLU A 1 136 ? 166.45000 172.29400 188.67400 1.000 117.22000 113 GLU A N 1
ATOM 851 C CA . GLU A 1 136 ? 165.45900 172.82100 189.59200 1.000 119.40000 113 GLU A CA 1
ATOM 852 C C . GLU A 1 136 ? 166.10000 173.11000 190.94200 1.000 124.32000 113 GLU A C 1
ATOM 853 O O . GLU A 1 136 ? 166.90500 172.30800 191.42300 1.000 135.10000 113 GLU A O 1
ATOM 859 N N . PRO A 1 137 ? 165.77700 174.23900 191.57100 1.000 109.43000 114 PRO A N 1
ATOM 860 C CA . PRO A 1 137 ? 166.31600 174.50900 192.91000 1.000 110.46000 114 PRO A CA 1
ATOM 861 C C . PRO A 1 137 ? 165.83400 173.48100 193.92000 1.000 117.84000 114 PRO A C 1
ATOM 862 O O . PRO A 1 137 ? 164.64500 173.42700 194.24700 1.000 123.34000 114 PRO A O 1
ATOM 866 N N . ASP A 1 138 ? 166.75900 172.65700 194.41800 1.000 136.15000 115 ASP A N 1
ATOM 867 C CA . ASP A 1 138 ? 166.37600 171.53000 195.26300 1.000 137.67000 115 ASP A CA 1
ATOM 868 C C . ASP A 1 138 ? 165.81600 171.99300 196.60100 1.000 142.51000 115 ASP A C 1
ATOM 869 O O . ASP A 1 138 ? 164.78700 171.48300 197.05800 1.000 144.19000 115 ASP A O 1
ATOM 871 N N . SER A 1 139 ? 166.47300 172.95300 197.24300 1.000 148.59000 116 SER A N 1
ATOM 872 C CA . SER A 1 139 ? 166.06900 173.39500 198.56400 1.000 148.46000 116 SER A CA 1
ATOM 873 C C . SER A 1 139 ? 164.96500 174.44400 198.46000 1.000 148.27000 116 SER A C 1
ATOM 874 O O . SER A 1 139 ? 164.59200 174.89200 197.37300 1.000 141.46000 116 SER A O 1
ATOM 876 N N . LYS A 1 140 ? 164.42600 174.83700 199.61300 1.000 151.09000 117 LYS A N 1
ATOM 877 C CA . LYS A 1 140 ? 163.44900 175.91300 199.66200 1.000 149.06000 117 LYS A CA 1
ATOM 878 C C . LYS A 1 140 ? 164.09000 177.28900 199.55700 1.000 151.58000 117 LYS A C 1
ATOM 879 O O . LYS A 1 140 ? 163.37800 178.26900 199.31600 1.000 150.93000 117 LYS A O 1
ATOM 881 N N . SER A 1 141 ? 165.40700 177.38400 199.72900 1.000 142.63000 118 SER A N 1
ATOM 882 C CA . SER A 1 141 ? 166.12900 178.64700 199.59000 1.000 140.53000 118 SER A CA 1
ATOM 883 C C . SER A 1 141 ? 166.56400 178.78000 198.13800 1.000 142.20000 118 SER A C 1
ATOM 884 O O . SER A 1 141 ? 167.67500 178.40700 197.76000 1.000 141.81000 118 SER A O 1
ATOM 886 N N . SER A 1 142 ? 165.67500 179.32300 197.31200 1.000 122.08000 119 SER A N 1
ATOM 887 C CA . SER A 1 142 ? 165.91500 179.45600 195.88400 1.000 116.80000 119 SER A CA 1
ATOM 888 C C . SER A 1 142 ? 166.51800 180.80200 195.50700 1.000 117.76000 119 SER A C 1
ATOM 889 O O . SER A 1 142 ? 166.67200 181.08200 194.31500 1.000 121.28000 119 SER A O 1
ATOM 892 N N . LYS A 1 143 ? 166.85600 181.63900 196.48900 1.000 116.38000 120 LYS A N 1
ATOM 893 C CA . LYS A 1 143 ? 167.41100 182.95200 196.17900 1.000 112.95000 120 LYS A CA 1
ATOM 894 C C . LYS A 1 143 ? 168.73400 182.83000 195.43700 1.000 114.83000 120 LYS A C 1
ATOM 895 O O . LYS A 1 143 ? 168.99900 183.59000 194.49900 1.000 125.93000 120 LYS A O 1
ATOM 897 N N . SER A 1 144 ? 169.58000 181.88500 195.84600 1.000 107.79000 121 SER A N 1
ATOM 898 C CA . SER A 1 144 ? 170.85600 181.69900 195.16400 1.000 109.25000 121 SER A CA 1
ATOM 899 C C . SER A 1 144 ? 170.65100 181.24800 193.72400 1.000 112.15000 121 SER A C 1
ATOM 900 O O . SER A 1 144 ? 171.36000 181.69900 192.81800 1.000 114.06000 121 SER A O 1
ATOM 903 N N . TYR A 1 145 ? 169.69400 180.34600 193.49600 1.000 112.68000 122 TYR A N 1
ATOM 904 C CA . TYR A 1 145 ? 169.40500 179.89700 192.13800 1.000 107.67000 122 TYR A CA 1
ATOM 905 C C . TYR A 1 145 ? 168.89600 181.04200 191.27600 1.000 104.33000 122 TYR A C 1
ATOM 906 O O . TYR A 1 145 ? 169.30000 181.18400 190.11700 1.000 108.34000 122 TYR A O 1
ATOM 915 N N . VAL A 1 146 ? 168.00400 181.86600 191.82500 1.000 109.13000 123 VAL A N 1
ATOM 916 C CA . VAL A 1 146 ? 167.42400 182.95800 191.05000 1.000 112.72000 123 VAL A CA 1
ATOM 917 C C . VAL A 1 146 ? 168.48400 183.99200 190.69900 1.000 113.02000 123 VAL A C 1
ATOM 918 O O . VAL A 1 146 ? 168.53200 184.49000 189.56800 1.000 123.01000 123 VAL A O 1
ATOM 922 N N . LEU A 1 147 ? 169.35100 184.33000 191.65500 1.000 109.88000 124 LEU A N 1
ATOM 923 C CA . LEU A 1 147 ? 170.35300 185.36200 191.41200 1.000 109.36000 124 LEU A CA 1
ATOM 924 C C . LEU A 1 147 ? 171.30600 184.96200 190.29400 1.000 116.41000 124 LEU A C 1
ATOM 925 O O . LEU A 1 147 ? 171.64700 185.78400 189.43700 1.000 121.75000 124 LEU A O 1
ATOM 930 N N . LEU A 1 148 ? 171.75600 183.70700 190.29000 1.000 109.71000 125 LEU A N 1
ATOM 931 C CA . LEU A 1 148 ? 172.64200 183.25600 189.22300 1.000 103.45000 125 LEU A CA 1
ATOM 932 C C . LEU A 1 148 ? 171.93200 183.26100 187.87800 1.000 108.02000 125 LEU A C 1
ATOM 933 O O . LEU A 1 148 ? 172.50200 183.69400 186.87100 1.000 117.86000 125 LEU A O 1
ATOM 938 N N . ALA A 1 149 ? 170.68700 182.78300 187.83900 1.000 108.43000 126 ALA A N 1
ATOM 939 C CA . ALA A 1 149 ? 169.93700 182.78400 186.58900 1.000 110.68000 126 ALA A CA 1
ATOM 940 C C . ALA A 1 149 ? 169.69300 184.20300 186.09700 1.000 113.98000 126 ALA A C 1
ATOM 941 O O . ALA A 1 149 ? 169.83900 184.48800 184.90300 1.000 122.71000 126 ALA A O 1
ATOM 943 N N . LYS A 1 150 ? 169.32200 185.10700 187.00400 1.000 119.66000 127 LYS A N 1
ATOM 944 C CA . LYS A 1 150 ? 169.08300 186.49100 186.61300 1.000 117.73000 127 LYS A CA 1
ATOM 945 C C . LYS A 1 150 ? 170.35600 187.14500 186.09500 1.000 116.04000 127 LYS A C 1
ATOM 946 O O . LYS A 1 150 ? 170.32200 187.89500 185.11400 1.000 122.81000 127 LYS A O 1
ATOM 952 N N . THR A 1 151 ? 171.48800 186.87700 186.74500 1.000 115.86000 128 THR A N 1
ATOM 953 C CA . THR A 1 151 ? 172.74800 187.46600 186.30800 1.000 122.14000 128 THR A CA 1
ATOM 954 C C . THR A 1 151 ? 173.16100 186.93200 184.94300 1.000 126.62000 128 THR A C 1
ATOM 955 O O . THR A 1 151 ? 173.53300 187.70200 184.05100 1.000 128.59000 128 THR A O 1
ATOM 959 N N . LEU A 1 152 ? 173.09600 185.61200 184.76000 1.000 124.51000 129 LEU A N 1
ATOM 960 C CA . LEU A 1 152 ? 173.49800 185.02400 183.48700 1.000 119.90000 129 LEU A CA 1
ATOM 961 C C . LEU A 1 152 ? 172.60700 185.50200 182.34900 1.000 126.77000 129 LEU A C 1
ATOM 962 O O . LEU A 1 152 ? 173.09700 185.83400 181.26400 1.000 131.71000 129 LEU A O 1
ATOM 967 N N . ALA A 1 153 ? 171.29400 185.54200 182.57700 1.000 134.45000 130 ALA A N 1
ATOM 968 C CA . ALA A 1 153 ? 170.37700 185.96200 181.52400 1.000 130.01000 130 ALA A CA 1
ATOM 969 C C . ALA A 1 153 ? 170.58300 187.42500 181.15500 1.000 130.47000 130 ALA A C 1
ATOM 970 O O . ALA A 1 153 ? 170.55800 187.78000 179.97200 1.000 141.04000 130 ALA A O 1
ATOM 972 N N . GLU A 1 154 ? 170.78600 188.28900 182.15200 1.000 142.62000 131 GLU A N 1
ATOM 973 C CA . GLU A 1 154 ? 170.89300 189.71700 181.87400 1.000 148.84000 131 GLU A CA 1
ATOM 974 C C . GLU A 1 154 ? 172.16900 190.03800 181.10700 1.000 151.66000 131 GLU A C 1
ATOM 975 O O . GLU A 1 154 ? 172.13900 190.80100 180.13500 1.000 154.63000 131 GLU A O 1
ATOM 981 N N . THR A 1 155 ? 173.29900 189.47200 181.52400 1.000 140.96000 132 THR A N 1
ATOM 982 C CA . THR A 1 155 ? 174.56400 189.73500 180.85400 1.000 142.51000 132 THR A CA 1
ATOM 983 C C . THR A 1 155 ? 174.80700 188.81800 179.66500 1.000 143.30000 132 THR A C 1
ATOM 984 O O . THR A 1 155 ? 175.79000 189.01800 178.94300 1.000 143.79000 132 THR A O 1
ATOM 988 N N . ASP A 1 156 ? 173.93900 187.82900 179.44800 1.000 151.41000 133 ASP A N 1
ATOM 989 C CA . ASP A 1 156 ? 174.01300 186.92600 178.30100 1.000 149.92000 133 ASP A CA 1
ATOM 990 C C . ASP A 1 156 ? 175.37800 186.23100 178.25700 1.000 150.72000 133 ASP A C 1
ATOM 991 O O . ASP A 1 156 ? 176.19100 186.43700 177.35500 1.000 151.51000 133 ASP A O 1
ATOM 996 N N . ARG A 1 157 ? 175.62500 185.41700 179.27800 1.000 135.96000 134 ARG A N 1
ATOM 997 C CA . ARG A 1 157 ? 176.84800 184.63800 179.37400 1.000 130.78000 134 ARG A CA 1
ATOM 998 C C . ARG A 1 157 ? 176.50300 183.18500 179.65600 1.000 133.55000 134 ARG A C 1
ATOM 999 O O . ARG A 1 157 ? 175.42000 182.86300 180.14800 1.000 137.29000 134 ARG A O 1
ATOM 1007 N N . MET A 1 158 ? 177.44300 182.30800 179.32700 1.000 137.09000 135 MET A N 1
ATOM 1008 C CA . MET A 1 158 ? 177.28400 180.87600 179.51000 1.000 128.74000 135 MET A CA 1
ATOM 1009 C C . MET A 1 158 ? 178.49200 180.34200 180.26000 1.000 134.81000 135 MET A C 1
ATOM 1010 O O . MET A 1 158 ? 179.62600 180.74600 179.99000 1.000 143.83000 135 MET A O 1
ATOM 1015 N N . ALA A 1 159 ? 178.24700 179.44000 181.20300 1.000 109.14000 136 ALA A N 1
ATOM 1016 C CA . ALA A 1 159 ? 179.29100 178.92400 182.07500 1.000 107.58000 136 ALA A CA 1
ATOM 1017 C C . ALA A 1 159 ? 179.70800 177.53400 181.62300 1.000 107.31000 136 ALA A C 1
ATOM 1018 O O . ALA A 1 159 ? 178.86200 176.64900 181.46200 1.000 120.04000 136 ALA A O 1
ATOM 1020 N N . ILE A 1 160 ? 181.00600 177.34600 181.42100 1.000 94.69000 137 ILE A N 1
ATOM 1021 C CA . ILE A 1 160 ? 181.55900 176.04500 181.06600 1.000 99.85000 137 ILE A CA 1
ATOM 1022 C C . ILE A 1 160 ? 181.88600 175.30500 182.35500 1.000 105.81000 137 ILE A C 1
ATOM 1023 O O . ILE A 1 160 ? 182.60400 175.82600 183.21600 1.000 116.36000 137 ILE A O 1
ATOM 1028 N N . VAL A 1 161 ? 181.34300 174.09800 182.50100 1.000 88.47000 138 VAL A N 1
ATOM 1029 C CA . VAL A 1 161 ? 181.41900 173.34900 183.74500 1.000 80.48000 138 VAL A CA 1
ATOM 1030 C C . VAL A 1 161 ? 181.96400 171.95500 183.46500 1.000 93.50000 138 VAL A C 1
ATOM 1031 O O . VAL A 1 161 ? 182.08700 171.52700 182.31900 1.000 113.88000 138 VAL A O 1
ATOM 1035 N N . HIS A 1 162 ? 182.29600 171.25100 184.54200 1.000 100.01000 139 HIS A N 1
ATOM 1036 C CA . HIS A 1 162 ? 182.68000 169.84300 184.49700 1.000 92.53000 139 HIS A CA 1
ATOM 1037 C C . HIS A 1 162 ? 181.55100 169.05500 185.14800 1.000 98.57000 139 HIS A C 1
ATOM 1038 O O . HIS A 1 162 ? 181.48100 168.95400 186.37500 1.000 112.22000 139 HIS A O 1
ATOM 1045 N N . PHE A 1 163 ? 180.67400 168.49700 184.32600 1.000 89.04000 140 PHE A N 1
ATOM 1046 C CA . PHE A 1 163 ? 179.47000 167.83300 184.80200 1.000 84.75000 140 PHE A CA 1
ATOM 1047 C C . PHE A 1 163 ? 179.67900 166.32600 184.76300 1.000 95.86000 140 PHE A C 1
ATOM 1048 O O . PHE A 1 163 ? 179.91600 165.75700 183.69300 1.000 110.88000 140 PHE A O 1
ATOM 1056 N N . THR A 1 164 ? 179.59100 165.68600 185.92300 1.000 96.07000 141 THR A N 1
ATOM 1057 C CA . THR A 1 164 ? 179.75700 164.24100 186.05500 1.000 98.54000 141 THR A CA 1
ATOM 1058 C C . THR A 1 164 ? 178.40500 163.64700 186.43000 1.000 104.90000 141 THR A C 1
ATOM 1059 O O . THR A 1 164 ? 178.00300 163.69100 187.59500 1.000 112.07000 141 THR A O 1
ATOM 1063 N N . LEU A 1 165 ? 177.70700 163.08600 185.44400 1.000 109.58000 142 LEU A N 1
ATOM 1064 C CA . LEU A 1 165 ? 176.35200 162.59800 185.67100 1.000 104.89000 142 LEU A CA 1
ATOM 1065 C C . LEU A 1 165 ? 176.34700 161.37500 186.57400 1.000 101.60000 142 LEU A C 1
ATOM 1066 O O . LEU A 1 165 ? 175.79400 161.41900 187.67600 1.000 112.31000 142 LEU A O 1
ATOM 1071 N N . ARG A 1 166 ? 176.94900 160.27700 186.12500 1.000 103.04000 143 ARG A N 1
ATOM 1072 C CA . ARG A 1 166 ? 176.90900 159.03600 186.88700 1.000 103.90000 143 ARG A CA 1
ATOM 1073 C C . ARG A 1 166 ? 178.29600 158.56100 187.28900 1.000 113.37000 143 ARG A C 1
ATOM 1074 O O . ARG A 1 166 ? 178.58700 158.46700 188.48500 1.000 121.17000 143 ARG A O 1
ATOM 1082 N N . ASN A 1 167 ? 179.16600 158.26200 186.32800 1.000 114.80000 144 ASN A N 1
ATOM 1083 C CA . ASN A 1 167 ? 180.52200 157.82600 186.64300 1.000 112.84000 144 ASN A CA 1
ATOM 1084 C C . ASN A 1 167 ? 181.60200 158.50500 185.82300 1.000 118.01000 144 ASN A C 1
ATOM 1085 O O . ASN A 1 167 ? 182.75800 158.51100 186.25800 1.000 124.67000 144 ASN A O 1
ATOM 1090 N N . LYS A 1 168 ? 181.29000 159.06800 184.66200 1.000 110.78000 145 LYS A N 1
ATOM 1091 C CA . LYS A 1 168 ? 182.27700 159.69500 183.79700 1.000 106.41000 145 LYS A CA 1
ATOM 1092 C C . LYS A 1 168 ? 182.01100 161.19100 183.73100 1.000 108.18000 145 LYS A C 1
ATOM 1093 O O . LYS A 1 168 ? 180.85400 161.62300 183.75200 1.000 109.32000 145 LYS A O 1
ATOM 1099 N N . THR A 1 169 ? 183.08100 161.97600 183.68400 1.000 106.23000 146 THR A N 1
ATOM 1100 C CA . THR A 1 169 ? 182.95400 163.42300 183.61900 1.000 104.72000 146 THR A CA 1
ATOM 1101 C C . THR A 1 169 ? 182.84800 163.87500 182.16800 1.000 106.59000 146 THR A C 1
ATOM 1102 O O . THR A 1 169 ? 183.49900 163.31600 181.28100 1.000 112.39000 146 THR A O 1
ATOM 1106 N N . ARG A 1 170 ? 181.98500 164.85400 181.92200 1.000 96.14000 147 ARG A N 1
ATOM 1107 C CA . ARG A 1 170 ? 181.79600 165.41700 180.59700 1.000 95.32000 147 ARG A CA 1
ATOM 1108 C C . ARG A 1 170 ? 181.84100 166.93400 180.67100 1.000 97.88000 147 ARG A C 1
ATOM 1109 O O . ARG A 1 170 ? 181.38200 167.53600 181.64400 1.000 112.31000 147 ARG A O 1
ATOM 1117 N N . LEU A 1 171 ? 182.39800 167.54600 179.63400 1.000 91.64000 148 LEU A N 1
ATOM 1118 C CA . LEU A 1 171 ? 182.30600 168.99000 179.49900 1.000 91.68000 148 LEU A CA 1
ATOM 1119 C C . LEU A 1 171 ? 180.85200 169.38400 179.29400 1.000 95.16000 148 LEU A C 1
ATOM 1120 O O . LEU A 1 171 ? 180.09700 168.68900 178.61200 1.000 114.45000 148 LEU A O 1
ATOM 1125 N N . ALA A 1 172 ? 180.45400 170.50000 179.89400 1.000 79.64000 149 ALA A N 1
ATOM 1126 C CA . ALA A 1 172 ? 179.07100 170.93200 179.79800 1.000 83.26000 149 ALA A CA 1
ATOM 1127 C C . ALA A 1 172 ? 179.01000 172.44700 179.87900 1.000 92.83000 149 ALA A C 1
ATOM 1128 O O . ALA A 1 172 ? 179.96600 173.10600 180.29200 1.000 108.02000 149 ALA A O 1
ATOM 1130 N N . ALA A 1 173 ? 177.86700 172.99000 179.47500 1.000 95.42000 150 ALA A N 1
ATOM 1131 C CA . ALA A 1 173 ? 177.65100 174.42700 179.43500 1.000 89.11000 150 ALA A CA 1
ATOM 1132 C C . ALA A 1 173 ? 176.41000 174.77100 180.23800 1.000 98.90000 150 ALA A C 1
ATOM 1133 O O . ALA A 1 173 ? 175.37400 174.11500 180.09800 1.000 112.87000 150 ALA A O 1
ATOM 1135 N N . LEU A 1 174 ? 176.51700 175.79600 181.07500 1.000 114.98000 151 LEU A N 1
ATOM 1136 C CA . LEU A 1 174 ? 175.40200 176.28100 181.87600 1.000 107.56000 151 LEU A CA 1
ATOM 1137 C C . LEU A 1 174 ? 174.76700 177.46600 181.16300 1.000 112.73000 151 LEU A C 1
ATOM 1138 O O . LEU A 1 174 ? 175.43400 178.47700 180.91900 1.000 121.28000 151 LEU A O 1
ATOM 1143 N N . ARG A 1 175 ? 173.48600 177.34300 180.83200 1.000 122.33000 152 ARG A N 1
ATOM 1144 C CA . ARG A 1 175 ? 172.77000 178.40800 180.15300 1.000 121.39000 152 ARG A CA 1
ATOM 1145 C C . ARG A 1 175 ? 171.37400 178.52200 180.74200 1.000 128.63000 152 ARG A C 1
ATOM 1146 O O . ARG A 1 175 ? 170.83300 177.56600 181.30100 1.000 142.16000 152 ARG A O 1
ATOM 1154 N N . VAL A 1 176 ? 170.79700 179.71200 180.61300 1.000 118.95000 153 VAL A N 1
ATOM 1155 C CA . VAL A 1 176 ? 169.48400 180.01700 181.16200 1.000 117.43000 153 VAL A CA 1
ATOM 1156 C C . VAL A 1 176 ? 168.57200 180.44100 180.02200 1.000 119.93000 153 VAL A C 1
ATOM 1157 O O . VAL A 1 176 ? 168.92100 181.33400 179.24100 1.000 129.92000 153 VAL A O 1
ATOM 1161 N N . LYS A 1 177 ? 167.41400 179.79700 179.92300 1.000 120.89000 154 LYS A N 1
ATOM 1162 C CA . LYS A 1 177 ? 166.40700 180.15400 178.93900 1.000 124.38000 154 LYS A CA 1
ATOM 1163 C C . LYS A 1 177 ? 165.04400 180.18700 179.61300 1.000 127.68000 154 LYS A C 1
ATOM 1164 O O . LYS A 1 177 ? 164.81500 179.51100 180.61800 1.000 135.48000 154 LYS A O 1
ATOM 1170 N N . ASP A 1 178 ? 164.14200 180.98700 179.05300 1.000 137.29000 155 ASP A N 1
ATOM 1171 C CA . ASP A 1 178 ? 162.85600 181.27100 179.67500 1.000 138.36000 155 ASP A CA 1
ATOM 1172 C C . ASP A 1 178 ? 161.77200 180.41500 179.03500 1.000 137.18000 155 ASP A C 1
ATOM 1173 O O . ASP A 1 178 ? 161.58100 180.45600 177.81500 1.000 136.64000 155 ASP A O 1
ATOM 1178 N N . PHE A 1 179 ? 161.06800 179.64100 179.86000 1.000 129.41000 156 PHE A N 1
ATOM 1179 C CA . PHE A 1 179 ? 159.91700 178.86200 179.41200 1.000 129.21000 156 PHE A CA 1
ATOM 1180 C C . PHE A 1 179 ? 158.65300 179.61800 179.80900 1.000 136.68000 156 PHE A C 1
ATOM 1181 O O . PHE A 1 179 ? 157.95900 179.27600 180.76600 1.000 136.91000 156 PHE A O 1
ATOM 1189 N N . GLY A 1 180 ? 158.35600 180.66700 179.04900 1.000 156.97000 157 GLY A N 1
ATOM 1190 C CA . GLY A 1 180 ? 157.21400 181.50500 179.34600 1.000 151.79000 157 GLY A CA 1
ATOM 1191 C C . GLY A 1 180 ? 157.50800 182.50600 180.44200 1.000 154.31000 157 GLY A C 1
ATOM 1192 O O . GLY A 1 180 ? 158.30100 183.43200 180.25000 1.000 152.78000 157 GLY A O 1
ATOM 1193 N N . LYS A 1 181 ? 156.87700 182.33000 181.60000 1.000 154.04000 158 LYS A N 1
ATOM 1194 C CA . LYS A 1 181 ? 157.07900 183.21300 182.73800 1.000 152.23000 158 LYS A CA 1
ATOM 1195 C C . LYS A 1 181 ? 158.12900 182.69800 183.71200 1.000 152.51000 158 LYS A C 1
ATOM 1196 O O . LYS A 1 181 ? 158.36500 183.33600 184.74100 1.000 153.26000 158 LYS A O 1
ATOM 1198 N N . ARG A 1 182 ? 158.76500 181.56900 183.41300 1.000 145.35000 159 ARG A N 1
ATOM 1199 C CA . ARG A 1 182 ? 159.73500 180.94800 184.30400 1.000 143.08000 159 ARG A CA 1
ATOM 1200 C C . ARG A 1 182 ? 161.12800 181.06300 183.70500 1.000 143.41000 159 ARG A C 1
ATOM 1201 O O . ARG A 1 182 ? 161.33200 180.73900 182.53200 1.000 148.85000 159 ARG A O 1
ATOM 1209 N N . GLU A 1 183 ? 162.07900 181.52200 184.51200 1.000 127.50000 160 GLU A N 1
ATOM 1210 C CA . GLU A 1 183 ? 163.48300 181.58400 184.12400 1.000 127.19000 160 GLU A CA 1
ATOM 1211 C C . GLU A 1 183 ? 164.16500 180.33000 184.65500 1.000 129.95000 160 GLU A C 1
ATOM 1212 O O . GLU A 1 183 ? 164.34800 180.18300 185.86700 1.000 138.46000 160 GLU A O 1
ATOM 1218 N N . VAL A 1 184 ? 164.54500 179.43000 183.75100 1.000 121.49000 161 VAL A N 1
ATOM 1219 C CA . VAL A 1 184 ? 165.03800 178.10700 184.11000 1.000 118.23000 161 VAL A CA 1
ATOM 1220 C C . VAL A 1 184 ? 166.47300 177.96300 183.62600 1.000 114.19000 161 VAL A C 1
ATOM 1221 O O . VAL A 1 184 ? 166.77100 178.24500 182.46100 1.000 122.47000 161 VAL A O 1
ATOM 1225 N N . MET A 1 185 ? 167.35600 177.52900 184.52000 1.000 116.51000 162 MET A N 1
ATOM 1226 C CA . MET A 1 185 ? 168.71300 177.17900 184.13500 1.000 116.44000 162 MET A CA 1
ATOM 1227 C C . MET A 1 185 ? 168.71800 175.82300 183.44600 1.000 120.53000 162 MET A C 1
ATOM 1228 O O . MET A 1 185 ? 167.82200 175.00100 183.64500 1.000 127.83000 162 MET A O 1
ATOM 1233 N N . MET A 1 186 ? 169.74100 175.58800 182.63000 1.000 117.74000 163 MET A N 1
ATOM 1234 C CA . MET A 1 186 ? 169.78900 174.36400 181.84700 1.000 108.33000 163 MET A CA 1
ATOM 1235 C C . MET A 1 186 ? 171.23800 173.98400 181.59100 1.000 111.96000 163 MET A C 1
ATOM 1236 O O . MET A 1 186 ? 172.10500 174.84900 181.45000 1.000 122.01000 163 MET A O 1
ATOM 1241 N N . VAL A 1 187 ? 171.49100 172.67900 181.53400 1.000 96.96000 164 VAL A N 1
ATOM 1242 C CA . VAL A 1 187 ? 172.83200 172.13600 181.34800 1.000 95.29000 164 VAL A CA 1
ATOM 1243 C C . VAL A 1 187 ? 172.89300 171.44900 179.99400 1.000 104.45000 164 VAL A C 1
ATOM 1244 O O . VAL A 1 187 ? 172.06900 170.57600 179.69500 1.000 116.68000 164 VAL A O 1
ATOM 1248 N N . HIS A 1 188 ? 173.86900 171.83700 179.18200 1.000 105.04000 165 HIS A N 1
ATOM 1249 C CA . HIS A 1 188 ? 174.09700 171.24800 177.86900 1.000 96.57000 165 HIS A CA 1
ATOM 1250 C C . HIS A 1 188 ? 175.41700 170.49600 177.89900 1.000 105.84000 165 HIS A C 1
ATOM 1251 O O . HIS A 1 188 ? 176.48000 171.11100 178.02100 1.000 116.48000 165 HIS A O 1
ATOM 1258 N N . THR A 1 189 ? 175.35500 169.17500 177.78000 1.000 103.58000 166 THR A N 1
ATOM 1259 C CA . THR A 1 189 ? 176.57400 168.39700 177.63600 1.000 99.82000 166 THR A CA 1
ATOM 1260 C C . THR A 1 189 ? 177.25300 168.75500 176.32100 1.000 103.37000 166 THR A C 1
ATOM 1261 O O . THR A 1 189 ? 176.59800 168.90100 175.28700 1.000 120.21000 166 THR A O 1
ATOM 1265 N N . LEU A 1 190 ? 178.57000 168.91100 176.36500 1.000 91.75000 167 LEU A N 1
ATOM 1266 C CA . LEU A 1 190 ? 179.33800 169.32700 175.20400 1.000 91.76000 167 LEU A CA 1
ATOM 1267 C C . LEU A 1 190 ? 180.30900 168.23200 174.79100 1.000 100.65000 167 LEU A C 1
ATOM 1268 O O . LEU A 1 190 ? 180.78400 167.45200 175.62100 1.000 103.00000 167 LEU A O 1
ATOM 1273 N N . LEU A 1 191 ? 180.58900 168.17600 173.49500 1.000 111.96000 168 LEU A N 1
ATOM 1274 C CA . LEU A 1 191 ? 181.64200 167.31400 172.98800 1.000 110.26000 168 LEU A CA 1
ATOM 1275 C C . LEU A 1 191 ? 182.99400 167.97100 173.21500 1.000 115.72000 168 LEU A C 1
ATOM 1276 O O . LEU A 1 191 ? 183.13200 169.19100 173.09900 1.000 122.18000 168 LEU A O 1
ATOM 1281 N N . TRP A 1 192 ? 183.99000 167.15900 173.54600 1.000 110.02000 169 TRP A N 1
ATOM 1282 C CA . TRP A 1 192 ? 185.32300 167.69100 173.74600 1.000 104.68000 169 TRP A CA 1
ATOM 1283 C C . TRP A 1 192 ? 185.85000 168.26000 172.43000 1.000 109.06000 169 TRP A C 1
ATOM 1284 O O . TRP A 1 192 ? 185.53600 167.74500 171.35400 1.000 118.80000 169 TRP A O 1
ATOM 1295 N N . PRO A 1 193 ? 186.63900 169.33300 172.48700 1.000 114.23000 170 PRO A N 1
ATOM 1296 C CA . PRO A 1 193 ? 187.07700 169.98500 171.24300 1.000 119.17000 170 PRO A CA 1
ATOM 1297 C C . PRO A 1 193 ? 187.85300 169.07500 170.31000 1.000 118.37000 170 PRO A C 1
ATOM 1298 O O . PRO A 1 193 ? 187.84000 169.29800 169.09400 1.000 121.96000 170 PRO A O 1
ATOM 1302 N N . ASP A 1 194 ? 188.53200 168.05600 170.83300 1.000 119.60000 171 ASP A N 1
ATOM 1303 C CA . ASP A 1 194 ? 189.25000 167.12500 169.97500 1.000 120.07000 171 ASP A CA 1
ATOM 1304 C C . ASP A 1 194 ? 188.34800 166.05900 169.37300 1.000 121.94000 171 ASP A C 1
ATOM 1305 O O . ASP A 1 194 ? 188.82200 165.25800 168.56200 1.000 129.82000 171 ASP A O 1
ATOM 1310 N N . GLU A 1 195 ? 187.07300 166.02500 169.74700 1.000 118.07000 172 GLU A N 1
ATOM 1311 C CA . GLU A 1 195 ? 186.12600 165.05900 169.20700 1.000 118.46000 172 GLU A CA 1
ATOM 1312 C C . GLU A 1 195 ? 185.50000 165.51100 167.89800 1.000 123.92000 172 GLU A C 1
ATOM 1313 O O . GLU A 1 195 ? 184.68500 164.77600 167.33300 1.000 130.86000 172 GLU A O 1
ATOM 1319 N N . ILE A 1 196 ? 185.85000 166.69400 167.40600 1.000 111.56000 173 ILE A N 1
ATOM 1320 C CA . ILE A 1 196 ? 185.28000 167.24400 166.18300 1.000 111.51000 173 ILE A CA 1
ATOM 1321 C C . ILE A 1 196 ? 186.33300 167.16100 165.09200 1.000 114.69000 173 ILE A C 1
ATOM 1322 O O . ILE A 1 196 ? 187.44700 167.67300 165.25200 1.000 121.91000 173 ILE A O 1
ATOM 1327 N N . ARG A 1 197 ? 185.98300 166.52000 163.98400 1.000 116.99000 174 ARG A N 1
ATOM 1328 C CA . ARG A 1 197 ? 186.88200 166.44400 162.85000 1.000 116.25000 174 ARG A CA 1
ATOM 1329 C C . ARG A 1 197 ? 186.85600 167.75600 162.07200 1.000 120.38000 174 ARG A C 1
ATOM 1330 O O . ARG A 1 197 ? 185.99700 168.61600 162.27700 1.000 126.46000 174 ARG A O 1
ATOM 1338 N N . ASP A 1 198 ? 187.81900 167.91000 161.17800 1.000 142.55000 175 ASP A N 1
ATOM 1339 C CA . ASP A 1 198 ? 187.83300 169.10000 160.35000 1.000 142.74000 175 ASP A CA 1
ATOM 1340 C C . ASP A 1 198 ? 187.57500 168.73600 158.89400 1.000 145.01000 175 ASP A C 1
ATOM 1341 O O . ASP A 1 198 ? 188.11100 167.73900 158.40000 1.000 147.32000 175 ASP A O 1
ATOM 1346 N N . PRO A 1 199 ? 186.75000 169.50500 158.19000 1.000 134.60000 176 PRO A N 1
ATOM 1347 C CA . PRO A 1 199 ? 186.50500 169.20500 156.77500 1.000 132.17000 176 PRO A CA 1
ATOM 1348 C C . PRO A 1 199 ? 187.73600 169.46800 155.92700 1.000 136.97000 176 PRO A C 1
ATOM 1349 O O . PRO A 1 199 ? 188.12300 170.62200 155.71600 1.000 142.51000 176 PRO A O 1
ATOM 1353 N N . ASP A 1 200 ? 188.36100 168.40200 155.43500 1.000 149.51000 177 ASP A N 1
ATOM 1354 C CA . ASP A 1 200 ? 189.56500 168.50100 154.61400 1.000 150.32000 177 ASP A CA 1
ATOM 1355 C C . ASP A 1 200 ? 189.25100 168.43700 153.12600 1.000 151.14000 177 ASP A C 1
ATOM 1356 O O . ASP A 1 200 ? 190.04800 167.93400 152.33100 1.000 152.90000 177 ASP A O 1
ATOM 1361 N N . PHE A 1 201 ? 188.09300 168.96000 152.72500 1.000 132.72000 178 PHE A N 1
ATOM 1362 C CA . PHE A 1 201 ? 187.63600 168.85100 151.34700 1.000 131.76000 178 PHE A CA 1
ATOM 1363 C C . PHE A 1 201 ? 188.41000 169.83200 150.48000 1.000 135.28000 178 PHE A C 1
ATOM 1364 O O . PHE A 1 201 ? 188.30500 171.04800 150.69800 1.000 139.34000 178 PHE A O 1
ATOM 1372 N N . PRO A 1 202 ? 189.18600 169.37000 149.49800 1.000 134.70000 179 PRO A N 1
ATOM 1373 C CA . PRO A 1 202 ? 189.86600 170.31400 148.60100 1.000 136.04000 179 PRO A CA 1
ATOM 1374 C C . PRO A 1 202 ? 188.93700 170.95000 147.58700 1.000 136.88000 179 PRO A C 1
ATOM 1375 O O . PRO A 1 202 ? 189.33700 171.91800 146.92900 1.000 137.38000 179 PRO A O 1
ATOM 1379 N N . VAL A 1 203 ? 187.71500 170.43400 147.43600 1.000 129.47000 180 VAL A N 1
ATOM 1380 C CA . VAL A 1 203 ? 186.79900 170.95200 146.42400 1.000 128.61000 180 VAL A CA 1
ATOM 1381 C C . VAL A 1 203 ? 186.46300 172.41000 146.69900 1.000 127.00000 180 VAL A C 1
ATOM 1382 O O . VAL A 1 203 ? 186.32900 173.21700 145.77300 1.000 129.40000 180 VAL A O 1
ATOM 1386 N N . LEU A 1 204 ? 186.32200 172.77100 147.97100 1.000 121.98000 181 LEU A N 1
ATOM 1387 C CA . LEU A 1 204 ? 185.96400 174.13500 148.33000 1.000 126.86000 181 LEU A CA 1
ATOM 1388 C C . LEU A 1 204 ? 187.15100 175.08900 148.30200 1.000 132.74000 181 LEU A C 1
ATOM 1389 O O . LEU A 1 204 ? 186.95200 176.29800 148.45700 1.000 137.09000 181 LEU A O 1
ATOM 1394 N N . ASP A 1 205 ? 188.37000 174.58000 148.11400 1.000 151.09000 182 ASP A N 1
ATOM 1395 C CA . ASP A 1 205 ? 189.53700 175.45500 148.04900 1.000 152.53000 182 ASP A CA 1
ATOM 1396 C C . ASP A 1 205 ? 189.51400 176.31900 146.79600 1.000 153.31000 182 ASP A C 1
ATOM 1397 O O . ASP A 1 205 ? 189.83600 177.51200 146.85300 1.000 153.38000 182 ASP A O 1
ATOM 1402 N N . GLN A 1 206 ? 189.14200 175.73900 145.65900 1.000 156.35000 183 GLN A N 1
ATOM 1403 C CA . GLN A 1 206 ? 189.14300 176.48400 144.41200 1.000 155.89000 183 GLN A CA 1
ATOM 1404 C C . GLN A 1 206 ? 188.02700 177.52200 144.40800 1.000 155.11000 183 GLN A C 1
ATOM 1405 O O . GLN A 1 206 ? 187.08700 177.47500 145.20700 1.000 152.36000 183 GLN A O 1
ATOM 1411 N N . LYS A 1 207 ? 188.15800 178.48700 143.50600 1.000 157.45000 184 LYS A N 1
ATOM 1412 C CA . LYS A 1 207 ? 187.21400 179.58700 143.39000 1.000 156.48000 184 LYS A CA 1
ATOM 1413 C C . LYS A 1 207 ? 186.33700 179.38000 142.16400 1.000 157.92000 184 LYS A C 1
ATOM 1414 O O . LYS A 1 207 ? 186.84100 179.09300 141.07400 1.000 157.43000 184 LYS A O 1
ATOM 1416 N N . VAL A 1 208 ? 185.02800 179.52600 142.34800 1.000 153.67000 185 VAL A N 1
ATOM 1417 C CA . VAL A 1 208 ? 184.05700 179.44000 141.26400 1.000 150.95000 185 VAL A CA 1
ATOM 1418 C C . VAL A 1 208 ? 183.38100 180.79600 141.13500 1.000 150.12000 185 VAL A C 1
ATOM 1419 O O . VAL A 1 208 ? 182.95800 181.38300 142.13700 1.000 151.13000 185 VAL A O 1
ATOM 1423 N N . GLU A 1 209 ? 183.29700 181.29700 139.90800 1.000 165.36000 186 GLU A N 1
ATOM 1424 C CA . GLU A 1 209 ? 182.74700 182.62300 139.67300 1.000 168.44000 186 GLU A CA 1
ATOM 1425 C C . GLU A 1 209 ? 181.22700 182.56100 139.62300 1.000 166.30000 186 GLU A C 1
ATOM 1426 O O . GLU A 1 209 ? 180.65100 181.73700 138.90500 1.000 163.52000 186 GLU A O 1
ATOM 1432 N N . ILE A 1 210 ? 180.58100 183.43200 140.39100 1.000 152.57000 187 ILE A N 1
ATOM 1433 C CA . ILE A 1 210 ? 179.12800 183.52200 140.43900 1.000 151.79000 187 ILE A CA 1
ATOM 1434 C C . ILE A 1 210 ? 178.73600 184.91000 139.95200 1.000 156.42000 187 ILE A C 1
ATOM 1435 O O . ILE A 1 210 ? 179.20000 185.91900 140.49700 1.000 157.60000 187 ILE A O 1
ATOM 1440 N N . LYS A 1 211 ? 177.89700 184.95900 138.92200 1.000 158.03000 188 LYS A N 1
ATOM 1441 C CA . LYS A 1 211 ? 177.40700 186.22900 138.41400 1.000 156.61000 188 LYS A CA 1
ATOM 1442 C C . LYS A 1 211 ? 176.47800 186.88500 139.43300 1.000 156.59000 188 LYS A C 1
ATOM 1443 O O . LYS A 1 211 ? 175.79600 186.19700 140.19600 1.000 156.10000 188 LYS A O 1
ATOM 1449 N N . PRO A 1 212 ? 176.44100 188.22000 139.47100 1.000 150.95000 189 PRO A N 1
ATOM 1450 C CA . PRO A 1 212 ? 175.54100 188.89800 140.41800 1.000 151.54000 189 PRO A CA 1
ATOM 1451 C C . PRO A 1 212 ? 174.08100 188.54500 140.21600 1.000 152.86000 189 PRO A C 1
ATOM 1452 O O . PRO A 1 212 ? 173.31000 188.55500 141.18400 1.000 154.47000 189 PRO A O 1
ATOM 1456 N N . ALA A 1 213 ? 173.67500 188.24500 138.98100 1.000 147.12000 190 ALA A N 1
ATOM 1457 C CA . ALA A 1 213 ? 172.29300 187.85000 138.73300 1.000 147.63000 190 ALA A CA 1
ATOM 1458 C C . ALA A 1 213 ? 171.95400 186.55400 139.45600 1.000 151.61000 190 ALA A C 1
ATOM 1459 O O . ALA A 1 213 ? 170.84900 186.40200 139.98800 1.000 153.31000 190 ALA A O 1
ATOM 1461 N N . GLU A 1 214 ? 172.88900 185.60200 139.47700 1.000 148.74000 191 GLU A N 1
ATOM 1462 C CA . GLU A 1 214 ? 172.64300 184.34300 140.17100 1.000 143.65000 191 GLU A CA 1
ATOM 1463 C C . GLU A 1 214 ? 172.49300 184.55700 141.67100 1.000 142.11000 191 GLU A C 1
ATOM 1464 O O . GLU A 1 214 ? 171.62100 183.95100 142.30400 1.000 141.60000 191 GLU A O 1
ATOM 1470 N N . LEU A 1 215 ? 173.33000 185.41400 142.25900 1.000 133.20000 192 LEU A N 1
ATOM 1471 C CA . LEU A 1 215 ? 173.11000 185.80700 143.64600 1.000 137.38000 192 LEU A CA 1
ATOM 1472 C C . LEU A 1 215 ? 171.75700 186.48100 143.80100 1.000 140.95000 192 LEU A C 1
ATOM 1473 O O . LEU A 1 215 ? 171.04800 186.25500 144.78900 1.000 140.37000 192 LEU A O 1
ATOM 1478 N N . LYS A 1 216 ? 171.38500 187.31600 142.83100 1.000 142.40000 193 LYS A N 1
ATOM 1479 C CA . LYS A 1 216 ? 170.07100 187.94400 142.85900 1.000 139.42000 193 LYS A CA 1
ATOM 1480 C C . LYS A 1 216 ? 168.96400 186.90200 142.78400 1.000 136.77000 193 LYS A C 1
ATOM 1481 O O . LYS A 1 216 ? 167.96900 186.99400 143.50900 1.000 136.94000 193 LYS A O 1
ATOM 1487 N N . MET A 1 217 ? 169.12100 185.89900 141.91500 1.000 140.23000 194 MET A N 1
ATOM 1488 C CA . MET A 1 217 ? 168.09400 184.86900 141.78500 1.000 141.95000 194 MET A CA 1
ATOM 1489 C C . MET A 1 217 ? 167.97200 184.04300 143.05700 1.000 143.84000 194 MET A C 1
ATOM 1490 O O . MET A 1 217 ? 166.86200 183.68200 143.46700 1.000 143.88000 194 MET A O 1
ATOM 1495 N N . ALA A 1 218 ? 169.10500 183.70900 143.68000 1.000 135.59000 195 ALA A N 1
ATOM 1496 C CA . ALA A 1 218 ? 169.08200 182.88300 144.88000 1.000 132.88000 195 ALA A CA 1
ATOM 1497 C C . ALA A 1 218 ? 168.27400 183.52300 145.99500 1.000 135.42000 195 ALA A C 1
ATOM 1498 O O . ALA A 1 218 ? 167.82700 182.81900 146.90500 1.000 135.40000 195 ALA A O 1
ATOM 1500 N N . GLY A 1 219 ? 168.08000 184.83600 145.94400 1.000 135.23000 196 GLY A N 1
ATOM 1501 C CA . GLY A 1 219 ? 167.20900 185.50300 146.88300 1.000 129.68000 196 GLY A CA 1
ATOM 1502 C C . GLY A 1 219 ? 165.79600 184.96200 146.85000 1.000 131.65000 196 GLY A C 1
ATOM 1503 O O . GLY A 1 219 ? 165.37500 184.29500 147.79700 1.000 139.96000 196 GLY A O 1
ATOM 1504 N N . GLN A 1 220 ? 165.06800 185.19600 145.75300 1.000 128.92000 197 GLN A N 1
ATOM 1505 C CA . GLN A 1 220 ? 163.64800 184.85500 145.72700 1.000 135.89000 197 GLN A CA 1
ATOM 1506 C C . GLN A 1 220 ? 163.40900 183.38000 146.01000 1.000 136.99000 197 GLN A C 1
ATOM 1507 O O . GLN A 1 220 ? 162.36300 183.02000 146.56000 1.000 140.98000 197 GLN A O 1
ATOM 1513 N N . VAL A 1 221 ? 164.35500 182.51200 145.64800 1.000 122.38000 198 VAL A N 1
ATOM 1514 C CA . VAL A 1 221 ? 164.20200 181.09500 145.95800 1.000 122.61000 198 VAL A CA 1
ATOM 1515 C C . VAL A 1 221 ? 164.16200 180.88200 147.46300 1.000 124.22000 198 VAL A C 1
ATOM 1516 O O . VAL A 1 221 ? 163.32600 180.12900 147.97600 1.000 126.47000 198 VAL A O 1
ATOM 1520 N N . VAL A 1 222 ? 165.06100 181.53900 148.19300 1.000 119.04000 199 VAL A N 1
ATOM 1521 C CA . VAL A 1 222 ? 165.08600 181.39000 149.64300 1.000 117.39000 199 VAL A CA 1
ATOM 1522 C C . VAL A 1 222 ? 163.85100 182.03000 150.26600 1.000 123.12000 199 VAL A C 1
ATOM 1523 O O . VAL A 1 222 ? 163.15400 181.40900 151.07600 1.000 127.02000 199 VAL A O 1
ATOM 1527 N N . ASP A 1 223 ? 163.54800 183.27100 149.88300 1.000 134.82000 200 ASP A N 1
ATOM 1528 C CA . ASP A 1 223 ? 162.40900 183.97400 150.46000 1.000 135.08000 200 ASP A CA 1
ATOM 1529 C C . ASP A 1 223 ? 161.06400 183.42700 150.00500 1.000 134.29000 200 ASP A C 1
ATOM 1530 O O . ASP A 1 223 ? 160.05600 183.69700 150.66500 1.000 140.83000 200 ASP A O 1
ATOM 1535 N N . SER A 1 224 ? 161.01100 182.68000 148.90200 1.000 129.14000 201 SER A N 1
ATOM 1536 C CA . SER A 1 224 ? 159.75300 182.03400 148.54200 1.000 133.42000 201 SER A CA 1
ATOM 1537 C C . SER A 1 224 ? 159.37000 180.98000 149.57000 1.000 135.15000 201 SER A C 1
ATOM 1538 O O . SER A 1 224 ? 158.20400 180.88900 149.97200 1.000 139.10000 201 SER A O 1
ATOM 1541 N N . MET A 1 225 ? 160.33600 180.17900 150.00800 1.000 129.73000 202 MET A N 1
ATOM 1542 C CA . MET A 1 225 ? 160.10600 179.14500 151.00400 1.000 127.38000 202 MET A CA 1
ATOM 1543 C C . MET A 1 225 ? 160.44100 179.60000 152.41600 1.000 128.79000 202 MET A C 1
ATOM 1544 O O . MET A 1 225 ? 160.26700 178.82200 153.35800 1.000 131.18000 202 MET A O 1
ATOM 1549 N N . ALA A 1 226 ? 160.91600 180.83000 152.58600 1.000 137.49000 203 ALA A N 1
ATOM 1550 C CA . ALA A 1 226 ? 161.29700 181.30700 153.90600 1.000 137.58000 203 ALA A CA 1
ATOM 1551 C C . ALA A 1 226 ? 160.08300 181.40200 154.81800 1.000 139.25000 203 ALA A C 1
ATOM 1552 O O . ALA A 1 226 ? 158.97000 181.70400 154.38300 1.000 146.56000 203 ALA A O 1
ATOM 1554 N N . ASP A 1 227 ? 160.31100 181.13600 156.09700 1.000 140.88000 204 ASP A N 1
ATOM 1555 C CA . ASP A 1 227 ? 159.26000 181.18600 157.10100 1.000 142.60000 204 ASP A CA 1
ATOM 1556 C C . ASP A 1 227 ? 159.92200 181.32700 158.46500 1.000 144.94000 204 ASP A C 1
ATOM 1557 O O . ASP A 1 227 ? 161.13000 181.56500 158.56700 1.000 142.49000 204 ASP A O 1
ATOM 1562 N N . ASP A 1 228 ? 159.12600 181.18500 159.51800 1.000 161.32000 205 ASP A N 1
ATOM 1563 C CA . ASP A 1 228 ? 159.62100 181.17900 160.88300 1.000 159.35000 205 ASP A CA 1
ATOM 1564 C C . ASP A 1 228 ? 159.38700 179.80600 161.49500 1.000 159.50000 205 ASP A C 1
ATOM 1565 O O . ASP A 1 228 ? 158.43300 179.10700 161.14300 1.000 158.64000 205 ASP A O 1
ATOM 1570 N N . PHE A 1 229 ? 160.27200 179.42100 162.41100 1.000 139.13000 206 PHE A N 1
ATOM 1571 C CA . PHE A 1 229 ? 160.21900 178.08300 162.98200 1.000 136.21000 206 PHE A CA 1
ATOM 1572 C C . PHE A 1 229 ? 158.93600 177.87700 163.77400 1.000 138.28000 206 PHE A C 1
ATOM 1573 O O . PHE A 1 229 ? 158.77500 178.42400 164.86800 1.000 143.08000 206 PHE A O 1
ATOM 1581 N N . ASN A 1 230 ? 158.02000 177.08800 163.22500 1.000 139.19000 207 ASN A N 1
ATOM 1582 C CA . ASN A 1 230 ? 156.79200 176.73100 163.92100 1.000 140.93000 207 ASN A CA 1
ATOM 1583 C C . ASN A 1 230 ? 156.92000 175.26900 164.31900 1.000 145.08000 207 ASN A C 1
ATOM 1584 O O . ASN A 1 230 ? 156.91500 174.39100 163.44100 1.000 150.44000 207 ASN A O 1
ATOM 1589 N N . PRO A 1 231 ? 157.06200 174.95900 165.60800 1.000 137.30000 208 PRO A N 1
ATOM 1590 C CA . PRO A 1 231 ? 157.29000 173.55800 166.00200 1.000 136.59000 208 PRO A CA 1
ATOM 1591 C C . PRO A 1 231 ? 156.15500 172.61200 165.64500 1.000 136.78000 208 PRO A C 1
ATOM 1592 O O . PRO A 1 231 ? 156.41700 171.44600 165.32900 1.000 143.51000 208 PRO A O 1
ATOM 1596 N N . ASP A 1 232 ? 154.90300 173.06600 165.68000 1.000 137.42000 209 ASP A N 1
ATOM 1597 C CA . ASP A 1 232 ? 153.79800 172.12600 165.53300 1.000 141.26000 209 ASP A CA 1
ATOM 1598 C C . ASP A 1 232 ? 153.54300 171.71400 164.08900 1.000 143.78000 209 ASP A C 1
ATOM 1599 O O . ASP A 1 232 ? 152.72200 170.82000 163.85700 1.000 144.06000 209 ASP A O 1
ATOM 1604 N N . ARG A 1 233 ? 154.21500 172.33300 163.11700 1.000 141.48000 210 ARG A N 1
ATOM 1605 C CA . ARG A 1 233 ? 154.07800 171.88700 161.73500 1.000 140.12000 210 ARG A CA 1
ATOM 1606 C C . ARG A 1 233 ? 154.73100 170.52800 161.52400 1.000 140.96000 210 ARG A C 1
ATOM 1607 O O . ARG A 1 233 ? 154.22300 169.70000 160.75900 1.000 141.46000 210 ARG A O 1
ATOM 1615 N N . TYR A 1 234 ? 155.85500 170.28100 162.19200 1.000 131.19000 211 TYR A N 1
ATOM 1616 C CA . TYR A 1 234 ? 156.63500 169.07100 161.96700 1.000 127.56000 211 TYR A CA 1
ATOM 1617 C C . TYR A 1 234 ? 156.10000 167.93600 162.82700 1.000 128.93000 211 TYR A C 1
ATOM 1618 O O . TYR A 1 234 ? 156.00100 168.06800 164.05100 1.000 134.80000 211 TYR A O 1
ATOM 1627 N N . HIS A 1 235 ? 155.76200 166.82100 162.18900 1.000 137.64000 212 HIS A N 1
ATOM 1628 C CA . HIS A 1 235 ? 155.26900 165.64200 162.88100 1.000 140.01000 212 HIS A CA 1
ATOM 1629 C C . HIS A 1 235 ? 155.99400 164.41400 162.35700 1.000 142.54000 212 HIS A C 1
ATOM 1630 O O . HIS A 1 235 ? 156.21800 164.28400 161.15100 1.000 147.83000 212 HIS A O 1
ATOM 1637 N N . ASP A 1 236 ? 156.35900 163.51700 163.26700 1.000 134.85000 213 ASP A N 1
ATOM 1638 C CA . ASP A 1 236 ? 157.00800 162.26300 162.89500 1.000 134.75000 213 ASP A CA 1
ATOM 1639 C C . ASP A 1 236 ? 155.93800 161.35000 162.31700 1.000 138.37000 213 ASP A C 1
ATOM 1640 O O . ASP A 1 236 ? 155.29900 160.57500 163.02900 1.000 140.09000 213 ASP A O 1
ATOM 1645 N N . THR A 1 237 ? 155.74000 161.44900 161.00100 1.000 138.03000 214 THR A N 1
ATOM 1646 C CA . THR A 1 237 ? 154.65900 160.71100 160.35800 1.000 136.55000 214 THR A CA 1
ATOM 1647 C C . THR A 1 237 ? 154.83400 159.20900 160.52600 1.000 137.54000 214 THR A C 1
ATOM 1648 O O . THR A 1 237 ? 153.87000 158.49700 160.82600 1.000 138.65000 214 THR A O 1
ATOM 1652 N N . TYR A 1 238 ? 156.05800 158.71000 160.35100 1.000 127.84000 215 TYR A N 1
ATOM 1653 C CA . TYR A 1 238 ? 156.28500 157.27200 160.44100 1.000 127.31000 215 TYR A CA 1
ATOM 1654 C C . TYR A 1 238 ? 155.92100 156.74300 161.82000 1.000 128.60000 215 TYR A C 1
ATOM 1655 O O . TYR A 1 238 ? 155.34900 155.65400 161.94400 1.000 134.09000 215 TYR A O 1
ATOM 1664 N N . GLN A 1 239 ? 156.24900 157.49500 162.86900 1.000 130.62000 216 GLN A N 1
ATOM 1665 C CA . GLN A 1 239 ? 155.89700 157.06600 164.21700 1.000 131.41000 216 GLN A CA 1
ATOM 1666 C C . GLN A 1 239 ? 154.38800 157.06700 164.42300 1.000 136.24000 216 GLN A C 1
ATOM 1667 O O . GLN A 1 239 ? 153.84700 156.16900 165.07700 1.000 143.71000 216 GLN A O 1
ATOM 1673 N N . GLU A 1 240 ? 153.69200 158.06800 163.87900 1.000 148.29000 217 GLU A N 1
ATOM 1674 C CA . GLU A 1 240 ? 152.24900 158.16000 164.08000 1.000 150.12000 217 GLU A CA 1
ATOM 1675 C C . GLU A 1 240 ? 151.52800 156.96800 163.46500 1.000 151.35000 217 GLU A C 1
ATOM 1676 O O . GLU A 1 240 ? 150.65900 156.35900 164.10000 1.000 152.50000 217 GLU A O 1
ATOM 1682 N N . GLN A 1 241 ? 151.87600 156.61600 162.22600 1.000 142.37000 218 GLN A N 1
ATOM 1683 C CA . GLN A 1 241 ? 151.24000 155.46500 161.59600 1.000 141.18000 218 GLN A CA 1
ATOM 1684 C C . GLN A 1 241 ? 151.69300 154.16000 162.23000 1.000 141.53000 218 GLN A C 1
ATOM 1685 O O . GLN A 1 241 ? 150.94300 153.17700 162.22500 1.000 145.74000 218 GLN A O 1
ATOM 1691 N N . LEU A 1 242 ? 152.91000 154.12200 162.77100 1.000 131.58000 219 LEU A N 1
ATOM 1692 C CA . LEU A 1 242 ? 153.33400 152.94800 163.52300 1.000 132.28000 219 LEU A CA 1
ATOM 1693 C C . LEU A 1 242 ? 152.49800 152.78100 164.78400 1.000 133.14000 219 LEU A C 1
ATOM 1694 O O . LEU A 1 242 ? 152.12700 151.65900 165.14600 1.000 139.02000 219 LEU A O 1
ATOM 1699 N N . GLN A 1 243 ? 152.19400 153.88700 165.46700 1.000 139.36000 220 GLN A N 1
ATOM 1700 C CA . GLN A 1 243 ? 151.39400 153.80800 166.68400 1.000 141.56000 220 GLN A CA 1
ATOM 1701 C C . GLN A 1 243 ? 149.99800 153.27500 166.39700 1.000 146.48000 220 GLN A C 1
ATOM 1702 O O . GLN A 1 243 ? 149.49600 152.40700 167.12000 1.000 146.49000 220 GLN A O 1
ATOM 1708 N N . GLU A 1 244 ? 149.35400 153.77800 165.34200 1.000 155.47000 221 GLU A N 1
ATOM 1709 C CA . GLU A 1 244 ? 147.99900 153.33500 165.03500 1.000 155.49000 221 GLU A CA 1
ATOM 1710 C C . GLU A 1 244 ? 147.97300 151.88800 164.56200 1.000 154.52000 221 GLU A C 1
ATOM 1711 O O . GLU A 1 244 ? 146.99800 151.17400 164.81900 1.000 156.35000 221 GLU A O 1
ATOM 1717 N N . LEU A 1 245 ? 149.02300 151.43800 163.87200 1.000 137.80000 222 LEU A N 1
ATOM 1718 C CA . LEU A 1 245 ? 149.09300 150.03400 163.48400 1.000 138.69000 222 LEU A CA 1
ATOM 1719 C C . LEU A 1 245 ? 149.14600 149.13400 164.70900 1.000 139.82000 222 LEU A C 1
ATOM 1720 O O . LEU A 1 245 ? 148.49700 148.08300 164.74700 1.000 141.99000 222 LEU A O 1
ATOM 1725 N N . ILE A 1 246 ? 149.91600 149.53200 165.72300 1.000 144.01000 223 ILE A N 1
ATOM 1726 C CA . ILE A 1 246 ? 149.98800 148.75300 166.95500 1.000 147.05000 223 ILE A CA 1
ATOM 1727 C C . ILE A 1 246 ? 148.62700 148.70700 167.63300 1.000 151.65000 223 ILE A C 1
ATOM 1728 O O . ILE A 1 246 ? 148.19100 147.65500 168.11700 1.000 153.95000 223 ILE A O 1
ATOM 1733 N N . ASP A 1 247 ? 147.93000 149.84500 167.67500 1.000 153.66000 224 ASP A N 1
ATOM 1734 C CA . ASP A 1 247 ? 146.61400 149.88500 168.30300 1.000 154.21000 224 ASP A CA 1
ATOM 1735 C C . ASP A 1 247 ? 145.62700 148.98300 167.57400 1.000 154.94000 224 ASP A C 1
ATOM 1736 O O . ASP A 1 247 ? 144.74800 148.38000 168.20000 1.000 154.08000 224 ASP A O 1
ATOM 1741 N N . THR A 1 248 ? 145.75400 148.88200 166.24900 1.000 150.50000 225 THR A N 1
ATOM 1742 C CA . THR A 1 248 ? 144.90100 147.97100 165.49500 1.000 151.19000 225 THR A CA 1
ATOM 1743 C C . THR A 1 248 ? 145.10200 146.53200 165.95100 1.000 151.62000 225 THR A C 1
ATOM 1744 O O . THR A 1 248 ? 144.13200 145.79100 166.14300 1.000 151.78000 225 THR A O 1
ATOM 1748 N N . LYS A 1 249 ? 146.35800 146.12300 166.13800 1.000 156.05000 226 LYS A N 1
ATOM 1749 C CA . LYS A 1 249 ? 146.63000 144.78600 166.65200 1.000 158.12000 226 LYS A CA 1
ATOM 1750 C C . LYS A 1 249 ? 146.14800 144.63700 168.08800 1.000 159.87000 226 LYS A C 1
ATOM 1751 O O . LYS A 1 249 ? 145.66300 143.56900 168.47800 1.000 163.18000 226 LYS A O 1
ATOM 1757 N N . LEU A 1 250 ? 146.28400 145.69400 168.89100 1.000 152.27000 227 LEU A N 1
ATOM 1758 C CA . LEU A 1 250 ? 145.89300 145.61100 170.29400 1.000 152.17000 227 LEU A CA 1
ATOM 1759 C C . LEU A 1 250 ? 144.40300 145.33500 170.43700 1.000 156.32000 227 LEU A C 1
ATOM 1760 O O . LEU A 1 250 ? 143.99300 144.51400 171.26700 1.000 152.74000 227 LEU A O 1
ATOM 1765 N N . GLU A 1 251 ? 143.57500 146.00900 169.63900 1.000 170.98000 228 GLU A N 1
ATOM 1766 C CA . GLU A 1 251 ? 142.14500 145.73300 169.66200 1.000 169.50000 228 GLU A CA 1
ATOM 1767 C C . GLU A 1 251 ? 141.80200 144.45000 168.91700 1.000 167.90000 228 GLU A C 1
ATOM 1768 O O . GLU A 1 251 ? 140.86400 143.74500 169.30700 1.000 168.13000 228 GLU A O 1
ATOM 1774 N N . GLY A 1 252 ? 142.54000 144.13200 167.85900 1.000 164.22000 229 GLY A N 1
ATOM 1775 C CA . GLY A 1 252 ? 142.29800 142.92300 167.09500 1.000 165.67000 229 GLY A CA 1
ATOM 1776 C C . GLY A 1 252 ? 142.82500 141.67300 167.77400 1.000 168.45000 229 GLY A C 1
ATOM 1777 O O . GLY A 1 252 ? 143.61000 140.92200 167.19500 1.000 166.97000 229 GLY A O 1
ATOM 1778 N N . MET B 1 24 ? 188.87800 160.10400 155.68100 1.000 134.00000 1 MET B N 1
ATOM 1779 C CA . MET B 1 24 ? 187.43800 160.24800 155.86200 1.000 135.32000 1 MET B CA 1
ATOM 1780 C C . MET B 1 24 ? 186.66800 159.36800 154.88700 1.000 135.49000 1 MET B C 1
ATOM 1781 O O . MET B 1 24 ? 186.99700 159.30400 153.70500 1.000 138.90000 1 MET B O 1
ATOM 1786 N N . ARG B 1 25 ? 185.64200 158.68900 155.39100 1.000 107.53000 2 ARG B N 1
ATOM 1787 C CA . ARG B 1 25 ? 184.78900 157.83100 154.58200 1.000 108.43000 2 ARG B CA 1
ATOM 1788 C C . ARG B 1 25 ? 183.36000 158.34300 154.65300 1.000 111.92000 2 ARG B C 1
ATOM 1789 O O . ARG B 1 25 ? 182.83500 158.57800 155.74500 1.000 114.09000 2 ARG B O 1
ATOM 1791 N N . ALA B 1 26 ? 182.73700 158.51500 153.49100 1.000 103.37000 3 ALA B N 1
ATOM 1792 C CA . ALA B 1 26 ? 181.36400 158.98900 153.44100 1.000 93.57000 3 ALA B CA 1
ATOM 1793 C C . ALA B 1 26 ? 180.40800 157.92200 153.95700 1.000 99.71000 3 ALA B C 1
ATOM 1794 O O . ALA B 1 26 ? 180.66000 156.72000 153.84400 1.000 116.35000 3 ALA B O 1
ATOM 1796 N N . ILE B 1 27 ? 179.29700 158.37600 154.53300 1.000 87.36000 4 ILE B N 1
ATOM 1797 C CA . ILE B 1 27 ? 178.27700 157.49100 155.07900 1.000 88.29000 4 ILE B CA 1
ATOM 1798 C C . ILE B 1 27 ? 176.96100 157.60000 154.33700 1.000 98.83000 4 ILE B C 1
ATOM 1799 O O . ILE B 1 27 ? 176.02300 156.85500 154.65100 1.000 107.19000 4 ILE B O 1
ATOM 1804 N N . TRP B 1 28 ? 176.85700 158.49900 153.36300 1.000 107.44000 5 TRP B N 1
ATOM 1805 C CA . TRP B 1 28 ? 175.59300 158.75500 152.68900 1.000 104.94000 5 TRP B CA 1
ATOM 1806 C C . TRP B 1 28 ? 175.87900 159.53100 151.41500 1.000 111.24000 5 TRP B C 1
ATOM 1807 O O . TRP B 1 28 ? 176.63400 160.50600 151.44300 1.000 118.20000 5 TRP B O 1
ATOM 1818 N N . THR B 1 29 ? 175.28400 159.09900 150.30800 1.000 106.87000 6 THR B N 1
ATOM 1819 C CA . THR B 1 29 ? 175.48500 159.73300 149.01000 1.000 101.32000 6 THR B CA 1
ATOM 1820 C C . THR B 1 29 ? 174.12100 160.04000 148.41300 1.000 105.40000 6 THR B C 1
ATOM 1821 O O . THR B 1 29 ? 173.38500 159.12300 148.03900 1.000 118.63000 6 THR B O 1
ATOM 1825 N N . GLY B 1 30 ? 173.78800 161.32300 148.32100 1.000 104.41000 7 GLY B N 1
ATOM 1826 C CA . GLY B 1 30 ? 172.50400 161.72800 147.78600 1.000 110.20000 7 GLY B CA 1
ATOM 1827 C C . GLY B 1 30 ? 172.50400 163.14800 147.26600 1.000 111.28000 7 GLY B C 1
ATOM 1828 O O . GLY B 1 30 ? 173.48300 163.59100 146.66100 1.000 115.13000 7 GLY B O 1
ATOM 1829 N N . SER B 1 31 ? 171.41500 163.87700 147.49700 1.000 103.14000 8 SER B N 1
ATOM 1830 C CA . SER B 1 31 ? 171.31600 165.24300 147.00900 1.000 101.48000 8 SER B CA 1
ATOM 1831 C C . SER B 1 31 ? 170.31400 166.01200 147.85300 1.000 100.40000 8 SER B C 1
ATOM 1832 O O . SER B 1 31 ? 169.45800 165.42900 148.52000 1.000 110.05000 8 SER B O 1
ATOM 1835 N N . ILE B 1 32 ? 170.43300 167.33400 147.80900 1.000 98.85000 9 ILE B N 1
ATOM 1836 C CA . ILE B 1 32 ? 169.51400 168.24300 148.48300 1.000 104.39000 9 ILE B CA 1
ATOM 1837 C C . ILE B 1 32 ? 168.50400 168.71200 147.44700 1.000 109.32000 9 ILE B C 1
ATOM 1838 O O . ILE B 1 32 ? 168.84200 169.49500 146.55400 1.000 120.12000 9 ILE B O 1
ATOM 1843 N N . ALA B 1 33 ? 167.26100 168.25200 147.55800 1.000 103.94000 10 ALA B N 1
ATOM 1844 C CA . ALA B 1 33 ? 166.25600 168.49500 146.53100 1.000 109.91000 10 ALA B CA 1
ATOM 1845 C C . ALA B 1 33 ? 165.02900 169.14400 147.14800 1.000 113.19000 10 ALA B C 1
ATOM 1846 O O . ALA B 1 33 ? 164.43800 168.59600 148.08300 1.000 123.98000 10 ALA B O 1
ATOM 1848 N N . PHE B 1 34 ? 164.64300 170.30400 146.62200 1.000 109.50000 11 PHE B N 1
ATOM 1849 C CA . PHE B 1 34 ? 163.37600 170.93200 146.97900 1.000 109.79000 11 PHE B CA 1
ATOM 1850 C C . PHE B 1 34 ? 162.72300 171.55200 145.75200 1.000 119.16000 11 PHE B C 1
ATOM 1851 O O . PHE B 1 34 ? 162.23300 172.68400 145.79300 1.000 121.40000 11 PHE B O 1
ATOM 1859 N N . GLY B 1 35 ? 162.70000 170.81500 144.64600 1.000 127.27000 12 GLY B N 1
ATOM 1860 C CA . GLY B 1 35 ? 162.10200 171.30900 143.42000 1.000 120.62000 12 GLY B CA 1
ATOM 1861 C C . GLY B 1 35 ? 163.06700 171.26200 142.25500 1.000 127.19000 12 GLY B C 1
ATOM 1862 O O . GLY B 1 35 ? 163.61700 170.20300 141.94400 1.000 136.62000 12 GLY B O 1
ATOM 1863 N N . LEU B 1 36 ? 163.27400 172.40400 141.59500 1.000 120.16000 13 LEU B N 1
ATOM 1864 C CA . LEU B 1 36 ? 164.31900 172.48500 140.58200 1.000 123.44000 13 LEU B CA 1
ATOM 1865 C C . LEU B 1 36 ? 165.69100 172.21700 141.18000 1.000 123.64000 13 LEU B C 1
ATOM 1866 O O . LEU B 1 36 ? 166.52400 171.54200 140.56400 1.000 126.38000 13 LEU B O 1
ATOM 1871 N N . VAL B 1 37 ? 165.94400 172.73800 142.37800 1.000 108.99000 14 VAL B N 1
ATOM 1872 C CA . VAL B 1 37 ? 167.26400 172.62900 142.97900 1.000 109.07000 14 VAL B CA 1
ATOM 1873 C C . VAL B 1 37 ? 167.52800 171.18600 143.37500 1.000 113.43000 14 VAL B C 1
ATOM 1874 O O . VAL B 1 37 ? 166.68900 170.53100 144.00600 1.000 114.91000 14 VAL B O 1
ATOM 1878 N N . ASN B 1 38 ? 168.70000 170.68100 142.99700 1.000 106.11000 15 ASN B N 1
ATOM 1879 C CA . ASN B 1 38 ? 169.10600 169.32200 143.34000 1.000 102.01000 15 ASN B CA 1
ATOM 1880 C C . ASN B 1 38 ? 170.63000 169.31100 143.35500 1.000 104.70000 15 ASN B C 1
ATOM 1881 O O . ASN B 1 38 ? 171.26100 169.22400 142.29800 1.000 105.81000 15 ASN B O 1
ATOM 1886 N N . VAL B 1 39 ? 171.20800 169.39500 144.54800 1.000 97.37000 16 VAL B N 1
ATOM 1887 C CA . VAL B 1 39 ? 172.65200 169.52200 144.71900 1.000 93.55000 16 VAL B CA 1
ATOM 1888 C C . VAL B 1 39 ? 173.18700 168.17100 145.18500 1.000 96.24000 16 VAL B C 1
ATOM 1889 O O . VAL B 1 39 ? 172.95200 167.79400 146.34300 1.000 107.87000 16 VAL B O 1
ATOM 1893 N N . PRO B 1 40 ? 173.90800 167.42800 144.34700 1.000 90.39000 17 PRO B N 1
ATOM 1894 C CA . PRO B 1 40 ? 174.44500 166.12900 144.77600 1.000 95.67000 17 PRO B CA 1
ATOM 1895 C C . PRO B 1 40 ? 175.56300 166.32300 145.78900 1.000 109.87000 17 PRO B C 1
ATOM 1896 O O . PRO B 1 40 ? 176.55800 166.99200 145.50900 1.000 118.56000 17 PRO B O 1
ATOM 1900 N N . VAL B 1 41 ? 175.39600 165.72800 146.97000 1.000 101.01000 18 VAL B N 1
ATOM 1901 C CA . VAL B 1 41 ? 176.34300 165.88900 148.06300 1.000 85.02000 18 VAL B CA 1
ATOM 1902 C C . VAL B 1 41 ? 176.64400 164.53200 148.67900 1.000 95.25000 18 VAL B C 1
ATOM 1903 O O . VAL B 1 41 ? 175.93000 163.55000 148.46700 1.000 108.48000 18 VAL B O 1
ATOM 1907 N N . LYS B 1 42 ? 177.72500 164.49200 149.45100 1.000 107.88000 19 LYS B N 1
ATOM 1908 C CA . LYS B 1 42 ? 178.09800 163.33700 150.25100 1.000 102.77000 19 LYS B CA 1
ATOM 1909 C C . LYS B 1 42 ? 178.16000 163.75400 151.71200 1.000 107.24000 19 LYS B C 1
ATOM 1910 O O . LYS B 1 42 ? 178.58200 164.87000 152.02800 1.000 114.69000 19 LYS B O 1
ATOM 1916 N N . VAL B 1 43 ? 177.74300 162.85800 152.59900 1.000 93.54000 20 VAL B N 1
ATOM 1917 C CA . VAL B 1 43 ? 177.63400 163.15200 154.02200 1.000 87.80000 20 VAL B CA 1
ATOM 1918 C C . VAL B 1 43 ? 178.78300 162.48200 154.76000 1.000 98.02000 20 VAL B C 1
ATOM 1919 O O . VAL B 1 43 ? 179.03800 161.28600 154.57500 1.000 113.86000 20 VAL B O 1
ATOM 1923 N N . TYR B 1 44 ? 179.47400 163.25200 155.59300 1.000 94.36000 21 TYR B N 1
ATOM 1924 C CA . TYR B 1 44 ? 180.52100 162.74300 156.46500 1.000 96.73000 21 TYR B CA 1
ATOM 1925 C C . TYR B 1 44 ? 180.14800 163.03200 157.91000 1.000 107.68000 21 TYR B C 1
ATOM 1926 O O . TYR B 1 44 ? 179.54800 164.06800 158.20900 1.000 112.33000 21 TYR B O 1
ATOM 1935 N N . SER B 1 45 ? 180.50300 162.11500 158.80400 1.000 111.47000 22 SER B N 1
ATOM 1936 C CA . SER B 1 45 ? 180.23800 162.31400 160.22300 1.000 109.83000 22 SER B CA 1
ATOM 1937 C C . SER B 1 45 ? 181.19100 163.36300 160.77500 1.000 108.81000 22 SER B C 1
ATOM 1938 O O . SER B 1 45 ? 182.41300 163.19100 160.72500 1.000 115.38000 22 SER B O 1
ATOM 1941 N N . ALA B 1 46 ? 180.63400 164.45400 161.30200 1.000 101.23000 23 ALA B N 1
ATOM 1942 C CA . ALA B 1 46 ? 181.47000 165.56000 161.75200 1.000 103.88000 23 ALA B CA 1
ATOM 1943 C C . ALA B 1 46 ? 182.15600 165.24400 163.07300 1.000 109.52000 23 ALA B C 1
ATOM 1944 O O . ALA B 1 46 ? 183.32000 165.60600 163.27500 1.000 109.58000 23 ALA B O 1
ATOM 1946 N N . THR B 1 47 ? 181.45700 164.57600 163.98400 1.000 115.61000 24 THR B N 1
ATOM 1947 C CA . THR B 1 47 ? 181.94100 164.35800 165.33900 1.000 112.52000 24 THR B CA 1
ATOM 1948 C C . THR B 1 47 ? 182.31300 162.89700 165.53500 1.000 112.56000 24 THR B C 1
ATOM 1949 O O . THR B 1 47 ? 181.51400 162.00300 165.24000 1.000 122.65000 24 THR B O 1
ATOM 1953 N N . ALA B 1 48 ? 183.51900 162.66300 166.03100 1.000 117.67000 25 ALA B N 1
ATOM 1954 C CA . ALA B 1 48 ? 183.97500 161.34000 166.40900 1.000 118.71000 25 ALA B CA 1
ATOM 1955 C C . ALA B 1 48 ? 183.77000 161.14800 167.91000 1.000 126.32000 25 ALA B C 1
ATOM 1956 O O . ALA B 1 48 ? 183.10300 161.94400 168.57600 1.000 135.33000 25 ALA B O 1
ATOM 1958 N N . ASP B 1 49 ? 184.34100 160.07700 168.45300 1.000 123.30000 26 ASP B N 1
ATOM 1959 C CA . ASP B 1 49 ? 184.27800 159.80600 169.88400 1.000 119.94000 26 ASP B CA 1
ATOM 1960 C C . ASP B 1 49 ? 185.60300 159.19900 170.31100 1.000 123.67000 26 ASP B C 1
ATOM 1961 O O . ASP B 1 49 ? 185.94500 158.09500 169.88000 1.000 132.95000 26 ASP B O 1
ATOM 1966 N N . HIS B 1 50 ? 186.34500 159.91100 171.15500 1.000 113.48000 27 HIS B N 1
ATOM 1967 C CA . HIS B 1 50 ? 187.67300 159.46800 171.55300 1.000 118.56000 27 HIS B CA 1
ATOM 1968 C C . HIS B 1 50 ? 187.65600 158.52900 172.74900 1.000 118.99000 27 HIS B C 1
ATOM 1969 O O . HIS B 1 50 ? 188.72700 158.10500 173.19500 1.000 123.68000 27 HIS B O 1
ATOM 1976 N N . ASP B 1 51 ? 186.48200 158.20100 173.28100 1.000 115.53000 28 ASP B N 1
ATOM 1977 C CA . ASP B 1 51 ? 186.40900 157.30000 174.42100 1.000 113.27000 28 ASP B CA 1
ATOM 1978 C C . ASP B 1 51 ? 186.97700 155.93500 174.05900 1.000 112.47000 28 ASP B C 1
ATOM 1979 O O . ASP B 1 51 ? 186.75900 155.42400 172.95900 1.000 116.44000 28 ASP B O 1
ATOM 1984 N N . ILE B 1 52 ? 187.71700 155.34700 174.99600 1.000 104.52000 29 ILE B N 1
ATOM 1985 C CA . ILE B 1 52 ? 188.29300 154.02900 174.77400 1.000 98.58000 29 ILE B CA 1
ATOM 1986 C C . ILE B 1 52 ? 187.19600 152.98200 174.89300 1.000 104.03000 29 ILE B C 1
ATOM 1987 O O . ILE B 1 52 ? 186.45000 152.95000 175.87900 1.000 110.78000 29 ILE B O 1
ATOM 1992 N N . ARG B 1 53 ? 187.09100 152.12100 173.88700 1.000 114.88000 30 ARG B N 1
ATOM 1993 C CA . ARG B 1 53 ? 186.07100 151.08200 173.84900 1.000 115.32000 30 ARG B CA 1
ATOM 1994 C C . ARG B 1 53 ? 186.72600 149.73900 174.13600 1.000 116.07000 30 ARG B C 1
ATOM 1995 O O . ARG B 1 53 ? 187.62300 149.31300 173.40300 1.000 119.71000 30 ARG B O 1
ATOM 1997 N N . PHE B 1 54 ? 186.27800 149.08100 175.19800 1.000 105.89000 31 PHE B N 1
ATOM 1998 C CA . PHE B 1 54 ? 186.75600 147.75800 175.56000 1.000 104.34000 31 PHE B CA 1
ATOM 1999 C C . PHE B 1 54 ? 185.79700 146.69200 175.04900 1.000 111.21000 31 PHE B C 1
ATOM 2000 O O . PHE B 1 54 ? 184.75500 146.98400 174.46000 1.000 127.40000 31 PHE B O 1
ATOM 2008 N N . HIS B 1 55 ? 186.16800 145.43700 175.28000 1.000 110.08000 32 HIS B N 1
ATOM 2009 C CA . HIS B 1 55 ? 185.29800 144.31200 174.97100 1.000 113.08000 32 HIS B CA 1
ATOM 2010 C C . HIS B 1 55 ? 185.58500 143.19100 175.95600 1.000 117.23000 32 HIS B C 1
ATOM 2011 O O . HIS B 1 55 ? 186.74200 142.96800 176.32000 1.000 131.54000 32 HIS B O 1
ATOM 2018 N N . GLN B 1 56 ? 184.53400 142.52000 176.41900 1.000 107.11000 33 GLN B N 1
ATOM 2019 C CA . GLN B 1 56 ? 184.70100 141.52300 177.46600 1.000 107.71000 33 GLN B CA 1
ATOM 2020 C C . GLN B 1 56 ? 185.43200 140.29800 176.94200 1.000 114.21000 33 GLN B C 1
ATOM 2021 O O . GLN B 1 56 ? 185.25400 139.88900 175.79300 1.000 119.22000 33 GLN B O 1
ATOM 2027 N N . VAL B 1 57 ? 186.26300 139.71100 177.80100 1.000 114.83000 34 VAL B N 1
ATOM 2028 C CA . VAL B 1 57 ? 186.91600 138.44200 177.52600 1.000 115.45000 34 VAL B CA 1
ATOM 2029 C C . VAL B 1 57 ? 186.80400 137.57100 178.76700 1.000 117.49000 34 VAL B C 1
ATOM 2030 O O . VAL B 1 57 ? 186.63200 138.05900 179.88500 1.000 114.65000 34 VAL B O 1
ATOM 2034 N N . HIS B 1 58 ? 186.90000 136.26300 178.55400 1.000 122.95000 35 HIS B N 1
ATOM 2035 C CA . HIS B 1 58 ? 186.90300 135.33000 179.66900 1.000 122.90000 35 HIS B CA 1
ATOM 2036 C C . HIS B 1 58 ? 188.14900 135.55700 180.51400 1.000 129.61000 35 HIS B C 1
ATOM 2037 O O . HIS B 1 58 ? 189.26500 135.60000 179.98900 1.000 132.36000 35 HIS B O 1
ATOM 2044 N N . ALA B 1 59 ? 187.96000 135.71100 181.82500 1.000 129.85000 36 ALA B N 1
ATOM 2045 C CA . ALA B 1 59 ? 189.07800 136.07400 182.69000 1.000 128.15000 36 ALA B CA 1
ATOM 2046 C C . ALA B 1 59 ? 190.15000 134.99200 182.69600 1.000 130.21000 36 ALA B C 1
ATOM 2047 O O . ALA B 1 59 ? 191.33300 135.27200 182.47200 1.000 131.77000 36 ALA B O 1
ATOM 2049 N N . LYS B 1 60 ? 189.75400 133.74300 182.93800 1.000 131.56000 37 LYS B N 1
ATOM 2050 C CA . LYS B 1 60 ? 190.72400 132.66400 183.05800 1.000 132.19000 37 LYS B CA 1
ATOM 2051 C C . LYS B 1 60 ? 191.27300 132.20100 181.71600 1.000 127.78000 37 LYS B C 1
ATOM 2052 O O . LYS B 1 60 ? 192.35700 131.61000 181.68000 1.000 134.40000 37 LYS B O 1
ATOM 2058 N N . ASP B 1 61 ? 190.56200 132.45200 180.61800 1.000 126.86000 38 ASP B N 1
ATOM 2059 C CA . ASP B 1 61 ? 191.00000 132.00200 179.30500 1.000 131.37000 38 ASP B CA 1
ATOM 2060 C C . ASP B 1 61 ? 191.53700 133.11400 178.42300 1.000 132.33000 38 ASP B C 1
ATOM 2061 O O . ASP B 1 61 ? 192.27900 132.82200 177.48100 1.000 137.62000 38 ASP B O 1
ATOM 2066 N N . ASN B 1 62 ? 191.18500 134.36900 178.70300 1.000 126.09000 39 ASN B N 1
ATOM 2067 C CA . ASN B 1 62 ? 191.47500 135.48300 177.80400 1.000 129.54000 39 ASN B CA 1
ATOM 2068 C C . ASN B 1 62 ? 190.91600 135.19000 176.41400 1.000 133.92000 39 ASN B C 1
ATOM 2069 O O . ASN B 1 62 ? 191.57300 135.39500 175.39200 1.000 137.42000 39 ASN B O 1
ATOM 2074 N N . GLY B 1 63 ? 189.69100 134.67400 176.38200 1.000 126.01000 40 GLY B N 1
ATOM 2075 C CA . GLY B 1 63 ? 189.01400 134.33400 175.14500 1.000 123.99000 40 GLY B CA 1
ATOM 2076 C C . GLY B 1 63 ? 187.80800 135.22800 174.93100 1.000 126.37000 40 GLY B C 1
ATOM 2077 O O . GLY B 1 63 ? 187.19500 135.70300 175.88900 1.000 128.23000 40 GLY B O 1
ATOM 2078 N N . ARG B 1 64 ? 187.46700 135.45000 173.66500 1.000 126.98000 41 ARG B N 1
ATOM 2079 C CA . ARG B 1 64 ? 186.37500 136.34900 173.32600 1.000 123.35000 41 ARG B CA 1
ATOM 2080 C C . ARG B 1 64 ? 185.04500 135.80100 173.82800 1.000 128.30000 41 ARG B C 1
ATOM 2081 O O . ARG B 1 64 ? 184.84600 134.58900 173.93700 1.000 131.80000 41 ARG B O 1
ATOM 2089 N N . ILE B 1 65 ? 184.12700 136.71300 174.13400 1.000 117.51000 42 ILE B N 1
ATOM 2090 C CA . ILE B 1 65 ? 182.82400 136.37800 174.69500 1.000 109.57000 42 ILE B CA 1
ATOM 2091 C C . ILE B 1 65 ? 181.76800 136.58500 173.62000 1.000 116.29000 42 ILE B C 1
ATOM 2092 O O . ILE B 1 65 ? 181.70900 137.65100 172.99500 1.000 121.11000 42 ILE B O 1
ATOM 2097 N N . ARG B 1 66 ? 180.94500 135.56500 173.39800 1.000 119.32000 43 ARG B N 1
ATOM 2098 C CA . ARG B 1 66 ? 179.83900 135.63100 172.45800 1.000 114.32000 43 ARG B CA 1
ATOM 2099 C C . ARG B 1 66 ? 178.52400 135.53600 173.21700 1.000 120.46000 43 ARG B C 1
ATOM 2100 O O . ARG B 1 66 ? 178.44600 134.94000 174.29300 1.000 124.74000 43 ARG B O 1
ATOM 2108 N N . TYR B 1 67 ? 177.48400 136.13300 172.64300 1.000 119.86000 44 TYR B N 1
ATOM 2109 C CA . TYR B 1 67 ? 176.16100 136.15100 173.24800 1.000 115.34000 44 TYR B CA 1
ATOM 2110 C C . TYR B 1 67 ? 175.26000 135.15300 172.54000 1.000 118.44000 44 TYR B C 1
ATOM 2111 O O . TYR B 1 67 ? 175.12800 135.18700 171.31300 1.000 123.73000 44 TYR B O 1
ATOM 2120 N N . LYS B 1 68 ? 174.64300 134.27400 173.31800 1.000 120.66000 45 LYS B N 1
ATOM 2121 C CA . LYS B 1 68 ? 173.73300 133.25800 172.81400 1.000 119.18000 45 LYS B CA 1
ATOM 2122 C C . LYS B 1 68 ? 172.33100 133.56300 173.31800 1.000 129.48000 45 LYS B C 1
ATOM 2123 O O . LYS B 1 68 ? 172.13400 133.77400 174.51900 1.000 136.65000 45 LYS B O 1
ATOM 2129 N N . ARG B 1 69 ? 171.36500 133.58900 172.40600 1.000 116.81000 46 ARG B N 1
ATOM 2130 C CA . ARG B 1 69 ? 169.99100 133.92300 172.75100 1.000 111.47000 46 ARG B CA 1
ATOM 2131 C C . ARG B 1 69 ? 169.23700 132.67200 173.17600 1.000 117.47000 46 ARG B C 1
ATOM 2132 O O . ARG B 1 69 ? 169.24300 131.66300 172.46500 1.000 121.77000 46 ARG B O 1
ATOM 2140 N N . VAL B 1 70 ? 168.58800 132.74300 174.33500 1.000 122.87000 47 VAL B N 1
ATOM 2141 C CA . VAL B 1 70 ? 167.83900 131.62600 174.89700 1.000 126.58000 47 VAL B CA 1
ATOM 2142 C C . VAL B 1 70 ? 166.41100 132.08300 175.15800 1.000 133.37000 47 VAL B C 1
ATOM 2143 O O . VAL B 1 70 ? 166.19100 133.08400 175.84900 1.000 139.32000 47 VAL B O 1
ATOM 2147 N N . CYS B 1 71 ? 165.44800 131.34700 174.61000 1.000 140.00000 48 CYS B N 1
ATOM 2148 C CA . CYS B 1 71 ? 164.03800 131.64400 174.82500 1.000 138.82000 48 CYS B CA 1
ATOM 2149 C C . CYS B 1 71 ? 163.58700 131.11200 176.17800 1.000 135.51000 48 CYS B C 1
ATOM 2150 O O . CYS B 1 71 ? 163.81500 129.94300 176.49900 1.000 140.49000 48 CYS B O 1
ATOM 2153 N N . GLU B 1 72 ? 162.93800 131.96900 176.96900 1.000 139.80000 49 GLU B N 1
ATOM 2154 C CA . GLU B 1 72 ? 162.51900 131.56400 178.30700 1.000 141.22000 49 GLU B CA 1
ATOM 2155 C C . GLU B 1 72 ? 161.46600 130.46400 178.27700 1.000 143.57000 49 GLU B C 1
ATOM 2156 O O . GLU B 1 72 ? 161.38100 129.66900 179.22000 1.000 143.52000 49 GLU B O 1
ATOM 2162 N N . ALA B 1 73 ? 160.64900 130.40800 177.22400 1.000 149.41000 50 ALA B N 1
ATOM 2163 C CA . ALA B 1 73 ? 159.52300 129.48000 177.21900 1.000 150.28000 50 ALA B CA 1
ATOM 2164 C C . ALA B 1 73 ? 159.98700 128.03100 177.17600 1.000 152.77000 50 ALA B C 1
ATOM 2165 O O . ALA B 1 73 ? 159.41000 127.16900 177.84800 1.000 156.07000 50 ALA B O 1
ATOM 2167 N N . CYS B 1 74 ? 161.02400 127.73800 176.39200 1.000 159.26000 51 CYS B N 1
ATOM 2168 C CA . CYS B 1 74 ? 161.49900 126.37300 176.23500 1.000 159.70000 51 CYS B CA 1
ATOM 2169 C C . CYS B 1 74 ? 162.97900 126.19000 176.53100 1.000 159.14000 51 CYS B C 1
ATOM 2170 O O . CYS B 1 74 ? 163.42300 125.04400 176.66500 1.000 160.65000 51 CYS B O 1
ATOM 2173 N N . GLY B 1 75 ? 163.75300 127.26700 176.63500 1.000 150.51000 52 GLY B N 1
ATOM 2174 C CA . GLY B 1 75 ? 165.18400 127.15300 176.80700 1.000 147.49000 52 GLY B CA 1
ATOM 2175 C C . GLY B 1 75 ? 165.94900 126.84700 175.54100 1.000 146.34000 52 GLY B C 1
ATOM 2176 O O . GLY B 1 75 ? 167.17500 126.69200 175.60000 1.000 144.37000 52 GLY B O 1
ATOM 2177 N N . GLU B 1 76 ? 165.27100 126.76100 174.40100 1.000 147.73000 53 GLU B N 1
ATOM 2178 C CA . GLU B 1 76 ? 165.91900 126.39900 173.15100 1.000 148.20000 53 GLU B CA 1
ATOM 2179 C C . GLU B 1 76 ? 166.68000 127.59000 172.58900 1.000 149.66000 53 GLU B C 1
ATOM 2180 O O . GLU B 1 76 ? 166.16600 128.71100 172.54900 1.000 150.09000 53 GLU B O 1
ATOM 2186 N N . VAL B 1 77 ? 167.92000 127.34400 172.16100 1.000 138.45000 54 VAL B N 1
ATOM 2187 C CA . VAL B 1 77 ? 168.72900 128.40900 171.58300 1.000 134.38000 54 VAL B CA 1
ATOM 2188 C C . VAL B 1 77 ? 168.07800 128.88000 170.29500 1.000 138.70000 54 VAL B C 1
ATOM 2189 O O . VAL B 1 77 ? 167.74700 128.07800 169.41400 1.000 144.69000 54 VAL B O 1
ATOM 2193 N N . VAL B 1 78 ? 167.89200 130.19000 170.17600 1.000 136.52000 55 VAL B N 1
ATOM 2194 C CA . VAL B 1 78 ? 167.08800 130.77800 169.11400 1.000 136.81000 55 VAL B CA 1
ATOM 2195 C C . VAL B 1 78 ? 168.01200 131.48900 168.13600 1.000 136.20000 55 VAL B C 1
ATOM 2196 O O . VAL B 1 78 ? 168.81300 132.34300 168.53500 1.000 139.77000 55 VAL B O 1
ATOM 2200 N N . ASP B 1 79 ? 167.90800 131.12600 166.86200 1.000 144.22000 56 ASP B N 1
ATOM 2201 C CA . ASP B 1 79 ? 168.64900 131.80600 165.81400 1.000 146.19000 56 ASP B CA 1
ATOM 2202 C C . ASP B 1 79 ? 167.97800 133.13300 165.47400 1.000 145.71000 56 ASP B C 1
ATOM 2203 O O . ASP B 1 79 ? 166.81400 133.37100 165.80000 1.000 150.14000 56 ASP B O 1
ATOM 2208 N N . TYR B 1 80 ? 168.73200 134.00300 164.79900 1.000 130.81000 57 TYR B N 1
ATOM 2209 C CA . TYR B 1 80 ? 168.22800 135.34400 164.51700 1.000 132.75000 57 TYR B CA 1
ATOM 2210 C C . TYR B 1 80 ? 166.99300 135.30000 163.62700 1.000 135.85000 57 TYR B C 1
ATOM 2211 O O . TYR B 1 80 ? 166.04900 136.07200 163.82700 1.000 139.36000 57 TYR B O 1
ATOM 2220 N N . ARG B 1 81 ? 166.97700 134.40400 162.63900 1.000 141.86000 58 ARG B N 1
ATOM 2221 C CA . ARG B 1 81 ? 165.82800 134.31500 161.74500 1.000 142.09000 58 ARG B CA 1
ATOM 2222 C C . ARG B 1 81 ? 164.56000 133.88600 162.46900 1.000 140.55000 58 ARG B C 1
ATOM 2223 O O . ARG B 1 81 ? 163.46100 134.14600 161.97100 1.000 141.15000 58 ARG B O 1
ATOM 2231 N N . ASP B 1 82 ? 164.68400 133.24100 163.62900 1.000 144.36000 59 ASP B N 1
ATOM 2232 C CA . ASP B 1 82 ? 163.53900 132.76500 164.39200 1.000 145.76000 59 ASP B CA 1
ATOM 2233 C C . ASP B 1 82 ? 163.09300 133.77200 165.44700 1.000 147.22000 59 ASP B C 1
ATOM 2234 O O . ASP B 1 82 ? 162.51000 133.38900 166.46700 1.000 146.47000 59 ASP B O 1
ATOM 2239 N N . LEU B 1 83 ? 163.35800 135.05300 165.22300 1.000 131.16000 60 LEU B N 1
ATOM 2240 C CA . LEU B 1 83 ? 163.00000 136.11600 166.14800 1.000 125.55000 60 LEU B CA 1
ATOM 2241 C C . LEU B 1 83 ? 161.80400 136.89500 165.62200 1.000 127.76000 60 LEU B C 1
ATOM 2242 O O . LEU B 1 83 ? 161.39800 136.75900 164.46500 1.000 134.77000 60 LEU B O 1
ATOM 2247 N N . ALA B 1 84 ? 161.24300 137.72600 166.49600 1.000 118.59000 61 ALA B N 1
ATOM 2248 C CA . ALA B 1 84 ? 160.11400 138.57200 166.13500 1.000 123.87000 61 ALA B CA 1
ATOM 2249 C C . ALA B 1 84 ? 160.01400 139.70200 167.14300 1.000 122.15000 61 ALA B C 1
ATOM 2250 O O . ALA B 1 84 ? 160.07600 139.45900 168.35100 1.000 123.53000 61 ALA B O 1
ATOM 2252 N N . ARG B 1 85 ? 159.86600 140.92800 166.65000 1.000 124.80000 62 ARG B N 1
ATOM 2253 C CA . ARG B 1 85 ? 159.70900 142.06900 167.53800 1.000 122.40000 62 ARG B CA 1
ATOM 2254 C C . ARG B 1 85 ? 158.35700 142.01700 168.23500 1.000 126.07000 62 ARG B C 1
ATOM 2255 O O . ARG B 1 85 ? 157.35000 141.62500 167.64300 1.000 133.81000 62 ARG B O 1
ATOM 2263 N N . ALA B 1 86 ? 158.34000 142.41200 169.50300 1.000 120.02000 63 ALA B N 1
ATOM 2264 C CA . ALA B 1 86 ? 157.12000 142.46000 170.28900 1.000 119.72000 63 ALA B CA 1
ATOM 2265 C C . ALA B 1 86 ? 157.07400 143.76400 171.06600 1.000 125.59000 63 ALA B C 1
ATOM 2266 O O . ALA B 1 86 ? 158.11100 144.35100 171.38500 1.000 135.34000 63 ALA B O 1
ATOM 2268 N N . TYR B 1 87 ? 155.86100 144.21500 171.36800 1.000 146.95000 64 TYR B N 1
ATOM 2269 C CA . TYR B 1 87 ? 155.64900 145.47500 172.06500 1.000 147.94000 64 TYR B CA 1
ATOM 2270 C C . TYR B 1 87 ? 154.71600 145.24100 173.24200 1.000 153.36000 64 TYR B C 1
ATOM 2271 O O . TYR B 1 87 ? 153.62800 144.68300 173.07300 1.000 155.03000 64 TYR B O 1
ATOM 2280 N N . GLU B 1 88 ? 155.14200 145.66900 174.42800 1.000 178.17000 65 GLU B N 1
ATOM 2281 C CA . GLU B 1 88 ? 154.38800 145.46500 175.65800 1.000 178.93000 65 GLU B CA 1
ATOM 2282 C C . GLU B 1 88 ? 154.16100 146.80800 176.33100 1.000 179.69000 65 GLU B C 1
ATOM 2283 O O . GLU B 1 88 ? 155.10500 147.58700 176.49600 1.000 183.70000 65 GLU B O 1
ATOM 2289 N N . SER B 1 89 ? 152.91400 147.07900 176.72100 1.000 178.78000 66 SER B N 1
ATOM 2290 C CA . SER B 1 89 ? 152.59700 148.32000 177.42700 1.000 180.94000 66 SER B CA 1
ATOM 2291 C C . SER B 1 89 ? 151.36400 148.07500 178.29200 1.000 182.55000 66 SER B C 1
ATOM 2292 O O . SER B 1 89 ? 150.23600 148.15200 177.79600 1.000 183.47000 66 SER B O 1
ATOM 2295 N N . GLY B 1 90 ? 151.58600 147.80800 179.57500 1.000 190.07000 67 GLY B N 1
ATOM 2296 C CA . GLY B 1 90 ? 150.48000 147.63800 180.50500 1.000 187.20000 67 GLY B CA 1
ATOM 2297 C C . GLY B 1 90 ? 149.54600 146.53300 180.05700 1.000 188.51000 67 GLY B C 1
ATOM 2298 O O . GLY B 1 90 ? 149.95900 145.38700 179.83500 1.000 187.81000 67 GLY B O 1
ATOM 2299 N N . ASP B 1 91 ? 148.26600 146.87000 179.92900 1.000 199.02000 68 ASP B N 1
ATOM 2300 C CA . ASP B 1 91 ? 147.29300 145.92500 179.40100 1.000 200.65000 68 ASP B CA 1
ATOM 2301 C C . ASP B 1 91 ? 147.60000 145.61500 177.94200 1.000 201.20000 68 ASP B C 1
ATOM 2302 O O . ASP B 1 91 ? 147.95500 146.50200 177.16100 1.000 201.21000 68 ASP B O 1
ATOM 2307 N N . GLY B 1 92 ? 147.46100 144.34500 177.57800 1.000 188.79000 69 GLY B N 1
ATOM 2308 C CA . GLY B 1 92 ? 147.79500 143.90300 176.24100 1.000 185.49000 69 GLY B CA 1
ATOM 2309 C C . GLY B 1 92 ? 149.14400 143.21900 176.21500 1.000 186.83000 69 GLY B C 1
ATOM 2310 O O . GLY B 1 92 ? 150.18500 143.88100 176.16000 1.000 184.19000 69 GLY B O 1
ATOM 2311 N N . GLN B 1 93 ? 149.13400 141.89200 176.24300 1.000 193.10000 70 GLN B N 1
ATOM 2312 C CA . GLN B 1 93 ? 150.34300 141.09200 176.35000 1.000 193.97000 70 GLN B CA 1
ATOM 2313 C C . GLN B 1 93 ? 150.56900 140.30200 175.06800 1.000 194.20000 70 GLN B C 1
ATOM 2314 O O . GLN B 1 93 ? 149.62100 139.93200 174.37000 1.000 191.98000 70 GLN B O 1
ATOM 2320 N N . MET B 1 94 ? 151.84600 140.04800 174.77400 1.000 183.82000 71 MET B N 1
ATOM 2321 C CA . MET B 1 94 ? 152.25700 139.32600 173.57100 1.000 180.72000 71 MET B CA 1
ATOM 2322 C C . MET B 1 94 ? 151.70500 139.99800 172.31500 1.000 181.72000 71 MET B C 1
ATOM 2323 O O . MET B 1 94 ? 151.08200 139.36400 171.46100 1.000 183.90000 71 MET B O 1
ATOM 2325 N N . VAL B 1 95 ? 151.93300 141.30400 172.21300 1.000 151.76000 72 VAL B N 1
ATOM 2326 C CA . VAL B 1 95 ? 151.49800 142.07200 171.03500 1.000 149.97000 72 VAL B CA 1
ATOM 2327 C C . VAL B 1 95 ? 152.63900 141.97900 170.03100 1.000 151.48000 72 VAL B C 1
ATOM 2328 O O . VAL B 1 95 ? 153.50500 142.84900 169.92600 1.000 153.22000 72 VAL B O 1
ATOM 2332 N N . ALA B 1 96 ? 152.63500 140.89300 169.26600 1.000 143.86000 73 ALA B N 1
ATOM 2333 C CA . ALA B 1 96 ? 153.71100 140.62800 168.32300 1.000 142.44000 73 ALA B CA 1
ATOM 2334 C C . ALA B 1 96 ? 153.53800 141.47100 167.06800 1.000 142.72000 73 ALA B C 1
ATOM 2335 O O . ALA B 1 96 ? 152.43800 141.56200 166.51600 1.000 147.42000 73 ALA B O 1
ATOM 2337 N N . ILE B 1 97 ? 154.62500 142.09200 166.62400 1.000 129.85000 74 ILE B N 1
ATOM 2338 C CA . ILE B 1 97 ? 154.65900 142.84300 165.37600 1.000 128.75000 74 ILE B CA 1
ATOM 2339 C C . ILE B 1 97 ? 155.44400 141.99500 164.38500 1.000 133.05000 74 ILE B C 1
ATOM 2340 O O . ILE B 1 97 ? 156.64200 141.75400 164.56900 1.000 137.46000 74 ILE B O 1
ATOM 2345 N N . THR B 1 98 ? 154.77500 141.52700 163.33700 1.000 161.59000 75 THR B N 1
ATOM 2346 C CA . THR B 1 98 ? 155.44500 140.70800 162.34300 1.000 163.60000 75 THR B CA 1
ATOM 2347 C C . THR B 1 98 ? 156.14300 141.58900 161.30900 1.000 164.43000 75 THR B C 1
ATOM 2348 O O . THR B 1 98 ? 155.95200 142.80600 161.25100 1.000 164.21000 75 THR B O 1
ATOM 2352 N N . ASP B 1 99 ? 156.97300 140.94700 160.48500 1.000 173.81000 76 ASP B N 1
ATOM 2353 C CA . ASP B 1 99 ? 157.71400 141.67400 159.46000 1.000 174.56000 76 ASP B CA 1
ATOM 2354 C C . ASP B 1 99 ? 156.76400 142.27200 158.42700 1.000 176.27000 76 ASP B C 1
ATOM 2355 O O . ASP B 1 99 ? 156.95000 143.41300 157.98700 1.000 176.44000 76 ASP B O 1
ATOM 2360 N N . ASP B 1 100 ? 155.72100 141.52500 158.05100 1.000 165.97000 77 ASP B N 1
ATOM 2361 C CA . ASP B 1 100 ? 154.82700 141.96900 156.98400 1.000 164.99000 77 ASP B CA 1
ATOM 2362 C C . ASP B 1 100 ? 154.16200 143.30000 157.31000 1.000 166.57000 77 ASP B C 1
ATOM 2363 O O . ASP B 1 100 ? 153.90700 144.10100 156.40300 1.000 165.61000 77 ASP B O 1
ATOM 2365 N N . ASP B 1 101 ? 153.87200 143.55700 158.58700 1.000 168.97000 78 ASP B N 1
ATOM 2366 C CA . ASP B 1 101 ? 153.25500 144.82600 158.95700 1.000 167.02000 78 ASP B CA 1
ATOM 2367 C C . ASP B 1 101 ? 154.18500 146.00200 158.69800 1.000 167.92000 78 ASP B C 1
ATOM 2368 O O . ASP B 1 101 ? 153.72000 147.08700 158.33400 1.000 169.80000 78 ASP B O 1
ATOM 2373 N N . ILE B 1 102 ? 155.49200 145.81200 158.88700 1.000 166.82000 79 ILE B N 1
ATOM 2374 C CA . ILE B 1 102 ? 156.44600 146.86900 158.56600 1.000 167.37000 79 ILE B CA 1
ATOM 2375 C C . ILE B 1 102 ? 156.38600 147.19800 157.08100 1.000 167.23000 79 ILE B C 1
ATOM 2376 O O . ILE B 1 102 ? 156.50000 148.36400 156.68000 1.000 168.65000 79 ILE B O 1
ATOM 2381 N N . ALA B 1 103 ? 156.19800 146.17800 156.24100 1.000 167.87000 80 ALA B N 1
ATOM 2382 C CA . ALA B 1 103 ? 156.02100 146.42200 154.81400 1.000 171.22000 80 ALA B CA 1
ATOM 2383 C C . ALA B 1 103 ? 154.77000 147.24500 154.54100 1.000 171.58000 80 ALA B C 1
ATOM 2384 O O . ALA B 1 103 ? 154.75500 148.05900 153.61000 1.000 171.64000 80 ALA B O 1
ATOM 2386 N N . SER B 1 104 ? 153.71300 147.04800 155.33300 1.000 161.10000 81 SER B N 1
ATOM 2387 C CA . SER B 1 104 ? 152.51400 147.86400 155.17900 1.000 160.34000 81 SER B CA 1
ATOM 2388 C C . SER B 1 104 ? 152.80100 149.33100 155.46300 1.000 159.05000 81 SER B C 1
ATOM 2389 O O . SER B 1 104 ? 152.19400 150.21400 154.84700 1.000 158.07000 81 SER B O 1
ATOM 2391 N N . LEU B 1 105 ? 153.70900 149.60900 156.39100 1.000 157.78000 82 LEU B N 1
ATOM 2392 C CA . LEU B 1 105 ? 154.14300 150.97700 156.61400 1.000 157.16000 82 LEU B CA 1
ATOM 2393 C C . LEU B 1 105 ? 154.86300 151.49300 155.37100 1.000 156.21000 82 LEU B C 1
ATOM 2394 O O . LEU B 1 105 ? 155.66400 150.76600 154.77200 1.000 155.18000 82 LEU B O 1
ATOM 2399 N N . PRO B 1 106 ? 154.59700 152.72700 154.94700 1.000 163.47000 83 PRO B N 1
ATOM 2400 C CA . PRO B 1 106 ? 155.31800 153.28100 153.79300 1.000 164.75000 83 PRO B CA 1
ATOM 2401 C C . PRO B 1 106 ? 156.80500 153.38600 154.08800 1.000 163.81000 83 PRO B C 1
ATOM 2402 O O . PRO B 1 106 ? 157.23000 154.11300 154.98900 1.000 161.57000 83 PRO B O 1
ATOM 2406 N N . GLU B 1 107 ? 157.59500 152.64400 153.32000 1.000 171.51000 84 GLU B N 1
ATOM 2407 C CA . GLU B 1 107 ? 159.03500 152.63000 153.51400 1.000 169.65000 84 GLU B CA 1
ATOM 2408 C C . GLU B 1 107 ? 159.63200 154.00000 153.21700 1.000 168.58000 84 GLU B C 1
ATOM 2409 O O . GLU B 1 107 ? 159.10100 154.77900 152.42100 1.000 167.02000 84 GLU B O 1
ATOM 2415 N N . GLU B 1 108 ? 160.74500 154.29600 153.88100 1.000 167.30000 85 GLU B N 1
ATOM 2416 C CA . GLU B 1 108 ? 161.47200 155.54800 153.69700 1.000 168.68000 85 GLU B CA 1
ATOM 2417 C C . GLU B 1 108 ? 162.91100 155.19700 153.33300 1.000 172.14000 85 GLU B C 1
ATOM 2418 O O . GLU B 1 108 ? 163.78600 155.12700 154.19900 1.000 173.75000 85 GLU B O 1
ATOM 2420 N N . ARG B 1 109 ? 163.15000 154.97500 152.04400 1.000 175.35000 86 ARG B N 1
ATOM 2421 C CA . ARG B 1 109 ? 164.48600 154.72400 151.52300 1.000 175.02000 86 ARG B CA 1
ATOM 2422 C C . ARG B 1 109 ? 165.08400 155.96100 150.86600 1.000 175.83000 86 ARG B C 1
ATOM 2423 O O . ARG B 1 109 ? 166.14600 155.87000 150.24200 1.000 177.01000 86 ARG B O 1
ATOM 2425 N N . SER B 1 110 ? 164.44300 157.11700 151.04000 1.000 154.09000 87 SER B N 1
ATOM 2426 C CA . SER B 1 110 ? 164.76500 158.31200 150.27000 1.000 153.65000 87 SER B CA 1
ATOM 2427 C C . SER B 1 110 ? 166.24700 158.64500 150.33800 1.000 152.35000 87 SER B C 1
ATOM 2428 O O . SER B 1 110 ? 166.85000 158.65700 151.41400 1.000 151.31000 87 SER B O 1
ATOM 2431 N N . ARG B 1 111 ? 166.83000 158.90800 149.17000 1.000 125.64000 88 ARG B N 1
ATOM 2432 C CA . ARG B 1 111 ? 168.22800 159.29000 149.05000 1.000 124.56000 88 ARG B CA 1
ATOM 2433 C C . ARG B 1 111 ? 168.38400 160.78500 148.81200 1.000 127.18000 88 ARG B C 1
ATOM 2434 O O . ARG B 1 111 ? 169.43300 161.22900 148.33900 1.000 130.78000 88 ARG B O 1
ATOM 2442 N N . GLU B 1 112 ? 167.35300 161.56900 149.11700 1.000 123.97000 89 GLU B N 1
ATOM 2443 C CA . GLU B 1 112 ? 167.38900 163.00900 148.92500 1.000 123.39000 89 GLU B CA 1
ATOM 2444 C C . GLU B 1 112 ? 167.07900 163.69900 150.24300 1.000 121.86000 89 GLU B C 1
ATOM 2445 O O . GLU B 1 112 ? 166.21500 163.25100 151.00100 1.000 121.14000 89 GLU B O 1
ATOM 2451 N N . ILE B 1 113 ? 167.79400 164.78900 150.51300 1.000 103.28000 90 ILE B N 1
ATOM 2452 C CA . ILE B 1 113 ? 167.55100 165.61200 151.69500 1.000 93.62000 90 ILE B CA 1
ATOM 2453 C C . ILE B 1 113 ? 166.44400 166.59600 151.33200 1.000 100.02000 90 ILE B C 1
ATOM 2454 O O . ILE B 1 113 ? 166.70600 167.67300 150.79600 1.000 109.20000 90 ILE B O 1
ATOM 2459 N N . GLU B 1 114 ? 165.20000 166.22700 151.61500 1.000 117.39000 91 GLU B N 1
ATOM 2460 C CA . GLU B 1 114 ? 164.06500 167.05300 151.23000 1.000 118.06000 91 GLU B CA 1
ATOM 2461 C C . GLU B 1 114 ? 163.99400 168.28500 152.12100 1.000 120.34000 91 GLU B C 1
ATOM 2462 O O . GLU B 1 114 ? 163.93800 168.16800 153.34900 1.000 134.60000 91 GLU B O 1
ATOM 2468 N N . VAL B 1 115 ? 163.99800 169.46200 151.50800 1.000 96.15000 92 VAL B N 1
ATOM 2469 C CA . VAL B 1 115 ? 163.97500 170.72400 152.23700 1.000 103.45000 92 VAL B CA 1
ATOM 2470 C C . VAL B 1 115 ? 162.53000 171.16200 152.41800 1.000 106.13000 92 VAL B C 1
ATOM 2471 O O . VAL B 1 115 ? 161.75100 171.17600 151.45900 1.000 118.91000 92 VAL B O 1
ATOM 2475 N N . LEU B 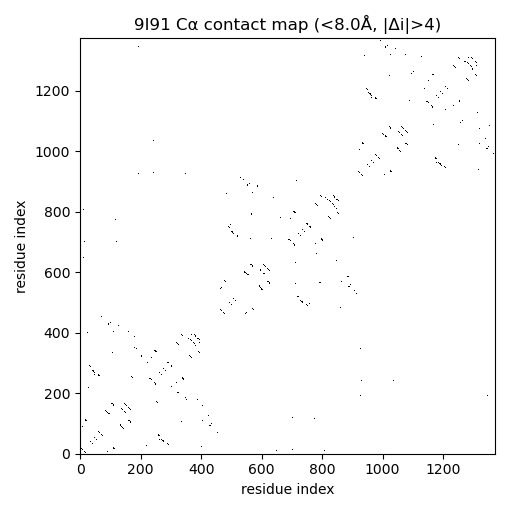1 116 ? 162.16900 171.51800 153.64900 1.000 105.57000 93 LEU B N 1
ATOM 2476 C CA . LEU B 1 116 ? 160.80900 171.95100 153.95000 1.000 109.22000 93 LEU B CA 1
ATOM 2477 C C . LEU B 1 116 ? 160.66800 173.46700 153.85200 1.000 114.25000 93 LEU B C 1
ATOM 2478 O O . LEU B 1 116 ? 159.83900 173.97000 153.08800 1.000 123.74000 93 LEU B O 1
ATOM 2483 N N . GLU B 1 117 ? 161.46800 174.20400 154.61700 1.000 110.25000 94 GLU B N 1
ATOM 2484 C CA . GLU B 1 117 ? 161.40500 175.65800 154.60000 1.000 110.28000 94 GLU B CA 1
ATOM 2485 C C . GLU B 1 117 ? 162.69700 176.21300 155.17700 1.000 112.59000 94 GLU B C 1
ATOM 2486 O O . GLU B 1 117 ? 163.53800 175.47700 155.69500 1.000 121.47000 94 GLU B O 1
ATOM 2492 N N . PHE B 1 118 ? 162.84000 177.53000 155.08100 1.000 110.30000 95 PHE B N 1
ATOM 2493 C CA . PHE B 1 118 ? 164.00600 178.23800 155.58700 1.000 111.53000 95 PHE B CA 1
ATOM 2494 C C . PHE B 1 118 ? 163.59200 179.10200 156.76800 1.000 119.57000 95 PHE B C 1
ATOM 2495 O O . PHE B 1 118 ? 162.64100 179.88300 156.66900 1.000 130.97000 95 PHE B O 1
ATOM 2503 N N . VAL B 1 119 ? 164.31000 178.96500 157.87800 1.000 112.97000 96 VAL B N 1
ATOM 2504 C CA . VAL B 1 119 ? 163.99500 179.70200 159.09900 1.000 108.96000 96 VAL B CA 1
ATOM 2505 C C . VAL B 1 119 ? 165.23200 180.48500 159.51500 1.000 116.46000 96 VAL B C 1
ATOM 2506 O O . VAL B 1 119 ? 166.36200 180.13100 159.14400 1.000 122.74000 96 VAL B O 1
ATOM 2510 N N . PRO B 1 120 ? 165.05100 181.57100 160.26600 1.000 117.63000 97 PRO B N 1
ATOM 2511 C CA . PRO B 1 120 ? 166.21200 182.32000 160.75700 1.000 118.06000 97 PRO B CA 1
ATOM 2512 C C . PRO B 1 120 ? 167.08300 181.45600 161.65400 1.000 118.23000 97 PRO B C 1
ATOM 2513 O O . PRO B 1 120 ? 166.60000 180.56300 162.35200 1.000 122.09000 97 PRO B O 1
ATOM 2517 N N . ALA B 1 121 ? 168.38800 181.72800 161.61700 1.000 119.98000 98 ALA B N 1
ATOM 2518 C CA . ALA B 1 121 ? 169.33400 180.90700 162.36500 1.000 122.09000 98 ALA B CA 1
ATOM 2519 C C . ALA B 1 121 ? 169.07800 180.96700 163.86300 1.000 130.48000 98 ALA B C 1
ATOM 2520 O O . ALA B 1 121 ? 169.32100 179.98500 164.57300 1.000 134.03000 98 ALA B O 1
ATOM 2522 N N . ALA B 1 122 ? 168.58900 182.09900 164.36400 1.000 139.18000 99 ALA B N 1
ATOM 2523 C CA . ALA B 1 122 ? 168.34000 182.24300 165.79100 1.000 136.28000 99 ALA B CA 1
ATOM 2524 C C . ALA B 1 122 ? 167.03000 181.61200 166.23900 1.000 134.11000 99 ALA B C 1
ATOM 2525 O O . ALA B 1 122 ? 166.83800 181.41900 167.44300 1.000 137.49000 99 ALA B O 1
ATOM 2527 N N . ASP B 1 123 ? 166.13100 181.28100 165.31300 1.000 142.03000 100 ASP B N 1
ATOM 2528 C CA . ASP B 1 123 ? 164.82800 180.75300 165.69500 1.000 143.08000 100 ASP B CA 1
ATOM 2529 C C . ASP B 1 123 ? 164.88800 179.32000 166.20100 1.000 139.78000 100 ASP B C 1
ATOM 2530 O O . ASP B 1 123 ? 163.97200 178.89700 166.91200 1.000 140.36000 100 ASP B O 1
ATOM 2535 N N . VAL B 1 124 ? 165.92500 178.57200 165.86300 1.000 132.26000 101 VAL B N 1
ATOM 2536 C CA . VAL B 1 124 ? 166.09500 177.21900 166.37600 1.000 136.53000 101 VAL B CA 1
ATOM 2537 C C . VAL B 1 124 ? 166.86900 177.29300 167.68500 1.000 142.38000 101 VAL B C 1
ATOM 2538 O O . VAL B 1 124 ? 167.78100 178.11300 167.84200 1.000 146.14000 101 VAL B O 1
ATOM 2542 N N . ASP B 1 125 ? 166.48500 176.45800 168.64100 1.000 140.51000 102 ASP B N 1
ATOM 2543 C CA . ASP B 1 125 ? 167.04300 176.59300 169.98000 1.000 138.17000 102 ASP B CA 1
ATOM 2544 C C . ASP B 1 125 ? 168.15900 175.57900 170.17300 1.000 141.71000 102 ASP B C 1
ATOM 2545 O O . ASP B 1 125 ? 168.06100 174.46100 169.65000 1.000 145.26000 102 ASP B O 1
ATOM 2550 N N . PRO B 1 126 ? 169.22300 175.91500 170.90500 1.000 129.93000 103 PRO B N 1
ATOM 2551 C CA . PRO B 1 126 ? 170.36900 175.00100 171.01200 1.000 122.85000 103 PRO B CA 1
ATOM 2552 C C . PRO B 1 126 ? 170.05300 173.62700 171.58700 1.000 124.31000 103 PRO B C 1
ATOM 2553 O O . PRO B 1 126 ? 170.81700 172.68600 171.35900 1.000 129.82000 103 PRO B O 1
ATOM 2557 N N . MET B 1 127 ? 168.95300 173.47700 172.32700 1.000 118.10000 104 MET B N 1
ATOM 2558 C CA . MET B 1 127 ? 168.64600 172.16800 172.89100 1.000 118.16000 104 MET B CA 1
ATOM 2559 C C . MET B 1 127 ? 168.12100 171.18500 171.85500 1.000 121.82000 104 MET B C 1
ATOM 2560 O O . MET B 1 127 ? 168.00500 169.99500 172.16100 1.000 126.31000 104 MET B O 1
ATOM 2565 N N . MET B 1 128 ? 167.79700 171.64700 170.64600 1.000 121.24000 105 MET B N 1
ATOM 2566 C CA . MET B 1 128 ? 167.23700 170.75800 169.63500 1.000 120.58000 105 MET B CA 1
ATOM 2567 C C . MET B 1 128 ? 168.30000 169.87700 168.98900 1.000 122.77000 105 MET B C 1
ATOM 2568 O O . MET B 1 128 ? 168.03400 168.71100 168.68100 1.000 124.63000 105 MET B O 1
ATOM 2573 N N . PHE B 1 129 ? 169.49800 170.41200 168.77200 1.000 111.72000 106 PHE B N 1
ATOM 2574 C CA . PHE B 1 129 ? 170.53100 169.67100 168.06100 1.000 113.68000 106 PHE B CA 1
ATOM 2575 C C . PHE B 1 129 ? 170.96300 168.44000 168.84500 1.000 112.90000 106 PHE B C 1
ATOM 2576 O O . PHE B 1 129 ? 171.07400 168.47400 170.07200 1.000 123.91000 106 PHE B O 1
ATOM 2584 N N . ASP B 1 130 ? 171.20400 167.34900 168.13200 1.000 109.30000 107 ASP B N 1
ATOM 2585 C CA . ASP B 1 130 ? 171.78700 166.18200 168.78500 1.000 122.78000 107 ASP B CA 1
ATOM 2586 C C . ASP B 1 130 ? 173.01200 165.63900 168.06300 1.000 123.27000 107 ASP B C 1
ATOM 2587 O O . ASP B 1 130 ? 173.96100 165.20700 168.72100 1.000 129.65000 107 ASP B O 1
ATOM 2592 N N . ARG B 1 131 ? 173.02100 165.65300 166.73100 1.000 101.77000 108 ARG B N 1
ATOM 2593 C CA . ARG B 1 131 ? 174.14200 165.13500 165.96200 1.000 101.84000 108 ARG B CA 1
ATOM 2594 C C . ARG B 1 131 ? 174.41100 166.05900 164.78500 1.000 105.96000 108 ARG B C 1
ATOM 2595 O O . ARG B 1 131 ? 173.52900 166.79100 164.33300 1.000 112.20000 108 ARG B O 1
ATOM 2603 N N . SER B 1 132 ? 175.64400 166.01600 164.28600 1.000 89.51000 109 SER B N 1
ATOM 2604 C CA . SER B 1 132 ? 176.08000 166.90400 163.22100 1.000 86.49000 109 SER B CA 1
ATOM 2605 C C . SER B 1 132 ? 176.81100 166.11900 162.14200 1.000 95.31000 109 SER B C 1
ATOM 2606 O O . SER B 1 132 ? 177.49000 165.13000 162.42400 1.000 111.37000 109 SER B O 1
ATOM 2609 N N . TYR B 1 133 ? 176.66800 166.57600 160.89800 1.000 92.40000 110 TYR B N 1
ATOM 2610 C CA . TYR B 1 133 ? 177.29900 165.93600 159.75400 1.000 84.52000 110 TYR B CA 1
ATOM 2611 C C . TYR B 1 133 ? 177.80200 166.99700 158.78700 1.000 88.08000 110 TYR B C 1
ATOM 2612 O O . TYR B 1 133 ? 177.31900 168.13000 158.76800 1.000 96.94000 110 TYR B O 1
ATOM 2621 N N . PHE B 1 134 ? 178.78000 166.61100 157.97500 1.000 87.03000 111 PHE B N 1
ATOM 2622 C CA . PHE B 1 134 ? 179.35600 167.47700 156.95900 1.000 82.26000 111 PHE B CA 1
ATOM 2623 C C . PHE B 1 134 ? 178.72600 167.19400 155.60200 1.000 100.13000 111 PHE B C 1
ATOM 2624 O O . PHE B 1 134 ? 178.23900 166.09200 155.34200 1.000 120.37000 111 PHE B O 1
ATOM 2632 N N . LEU B 1 135 ? 178.74500 168.20100 154.73300 1.000 97.13000 112 LEU B N 1
ATOM 2633 C CA . LEU B 1 135 ? 178.24500 168.08000 153.36900 1.000 85.56000 112 LEU B CA 1
ATOM 2634 C C . LEU B 1 135 ? 179.36200 168.42800 152.40000 1.000 98.91000 112 LEU B C 1
ATOM 2635 O O . LEU B 1 135 ? 179.89800 169.54000 152.44000 1.000 117.63000 112 LEU B O 1
ATOM 2640 N N . GLU B 1 136 ? 179.70200 167.48700 151.52500 1.000 113.92000 113 GLU B N 1
ATOM 2641 C CA . GLU B 1 136 ? 180.70800 167.70200 150.50500 1.000 116.13000 113 GLU B CA 1
ATOM 2642 C C . GLU B 1 136 ? 180.06200 167.63100 149.13000 1.000 121.50000 113 GLU B C 1
ATOM 2643 O O . GLU B 1 136 ? 179.33300 166.67200 148.84500 1.000 129.81000 113 GLU B O 1
ATOM 2649 N N . PRO B 1 137 ? 180.28900 168.61300 148.26000 1.000 104.58000 114 PRO B N 1
ATOM 2650 C CA . PRO B 1 137 ? 179.71000 168.54900 146.91500 1.000 100.74000 114 PRO B CA 1
ATOM 2651 C C . PRO B 1 137 ? 180.20800 167.32600 146.16300 1.000 110.47000 114 PRO B C 1
ATOM 2652 O O . PRO B 1 137 ? 181.37500 166.94300 146.26400 1.000 116.85000 114 PRO B O 1
ATOM 2656 N N . ASP B 1 138 ? 179.30700 166.71200 145.39900 1.000 136.27000 115 ASP B N 1
ATOM 2657 C CA . ASP B 1 138 ? 179.60300 165.47400 144.69800 1.000 136.89000 115 ASP B CA 1
ATOM 2658 C C . ASP B 1 138 ? 179.54100 165.59000 143.18400 1.000 142.26000 115 ASP B C 1
ATOM 2659 O O . ASP B 1 138 ? 180.18500 164.79000 142.49700 1.000 148.03000 115 ASP B O 1
ATOM 2664 N N . SER B 1 139 ? 178.80600 166.55800 142.64600 1.000 145.17000 116 SER B N 1
ATOM 2665 C CA . SER B 1 139 ? 178.68200 166.69900 141.20500 1.000 145.99000 116 SER B CA 1
ATOM 2666 C C . SER B 1 139 ? 180.00000 167.16900 140.59400 1.000 145.00000 116 SER B C 1
ATOM 2667 O O . SER B 1 139 ? 180.97300 167.47300 141.28900 1.000 144.03000 116 SER B O 1
ATOM 2670 N N . LYS B 1 140 ? 180.02100 167.21900 139.26000 1.000 142.22000 117 LYS B N 1
ATOM 2671 C CA . LYS B 1 140 ? 181.20900 167.69100 138.55700 1.000 143.03000 117 LYS B CA 1
ATOM 2672 C C . LYS B 1 140 ? 181.49900 169.14800 138.88800 1.000 143.52000 117 LYS B C 1
ATOM 2673 O O . LYS B 1 140 ? 182.65800 169.53000 139.08500 1.000 145.53000 117 LYS B O 1
ATOM 2675 N N . SER B 1 141 ? 180.46100 169.97400 138.95800 1.000 127.27000 118 SER B N 1
ATOM 2676 C CA . SER B 1 141 ? 180.59100 171.38400 139.29400 1.000 126.10000 118 SER B CA 1
ATOM 2677 C C . SER B 1 141 ? 179.94100 171.64100 140.64400 1.000 128.50000 118 SER B C 1
ATOM 2678 O O . SER B 1 141 ? 178.83000 171.16700 140.90300 1.000 136.39000 118 SER B O 1
ATOM 2681 N N . SER B 1 142 ? 180.63300 172.39200 141.49800 1.000 108.43000 119 SER B N 1
ATOM 2682 C CA . SER B 1 142 ? 180.15600 172.70400 142.83700 1.000 108.68000 119 SER B CA 1
ATOM 2683 C C . SER B 1 142 ? 179.48200 174.06600 142.91000 1.000 106.17000 119 SER B C 1
ATOM 2684 O O . SER B 1 142 ? 179.28500 174.59200 144.00900 1.000 115.40000 119 SER B O 1
ATOM 2687 N N . LYS B 1 143 ? 179.13100 174.64800 141.76300 1.000 106.24000 120 LYS B N 1
ATOM 2688 C CA . LYS B 1 143 ? 178.57800 175.99800 141.75900 1.000 108.54000 120 LYS B CA 1
ATOM 2689 C C . LYS B 1 143 ? 177.25400 176.06000 142.50700 1.000 109.75000 120 LYS B C 1
ATOM 2690 O O . LYS B 1 143 ? 176.99600 177.01800 143.24500 1.000 116.68000 120 LYS B O 1
ATOM 2696 N N . SER B 1 144 ? 176.39600 175.05600 142.32500 1.000 105.12000 121 SER B N 1
ATOM 2697 C CA . SER B 1 144 ? 175.12600 175.04200 143.04200 1.000 105.61000 121 SER B CA 1
ATOM 2698 C C . SER B 1 144 ? 175.34600 174.95500 144.54600 1.000 111.23000 121 SER B C 1
ATOM 2699 O O . SER B 1 144 ? 174.67700 175.64800 145.32000 1.000 117.33000 121 SER B O 1
ATOM 2702 N N . TYR B 1 145 ? 176.28100 174.10800 144.97800 1.000 110.36000 122 TYR B N 1
ATOM 2703 C CA . TYR B 1 145 ? 176.57600 173.99700 146.40300 1.000 109.14000 122 TYR B CA 1
ATOM 2704 C C . TYR B 1 145 ? 177.17800 175.28800 146.93700 1.000 111.51000 122 TYR B C 1
ATOM 2705 O O . TYR B 1 145 ? 176.75400 175.78900 147.98400 1.000 109.91000 122 TYR B O 1
ATOM 2714 N N . VAL B 1 146 ? 178.16500 175.84200 146.23200 1.000 106.20000 123 VAL B N 1
ATOM 2715 C CA . VAL B 1 146 ? 178.85900 177.02900 146.72300 1.000 97.51000 123 VAL B CA 1
ATOM 2716 C C . VAL B 1 146 ? 177.89400 178.19800 146.83800 1.000 98.91000 123 VAL B C 1
ATOM 2717 O O . VAL B 1 146 ? 177.89300 178.93300 147.83100 1.000 108.77000 123 VAL B O 1
ATOM 2721 N N . LEU B 1 147 ? 177.04900 178.38300 145.82600 1.000 104.14000 124 LEU B N 1
ATOM 2722 C CA . LEU B 1 147 ? 176.15400 179.53200 145.83100 1.000 103.57000 124 LEU B CA 1
ATOM 2723 C C . LEU B 1 147 ? 175.01700 179.35500 146.83000 1.000 104.34000 124 LEU B C 1
ATOM 2724 O O . LEU B 1 147 ? 174.52100 180.34400 147.37900 1.000 109.15000 124 LEU B O 1
ATOM 2729 N N . LEU B 1 148 ? 174.59200 178.11500 147.08500 1.000 95.69000 125 LEU B N 1
ATOM 2730 C CA . LEU B 1 148 ? 173.60200 177.88500 148.13300 1.000 97.02000 125 LEU B CA 1
ATOM 2731 C C . LEU B 1 148 ? 174.16800 178.22300 149.50400 1.000 105.02000 125 LEU B C 1
ATOM 2732 O O . LEU B 1 148 ? 173.45700 178.75100 150.36600 1.000 104.79000 125 LEU B O 1
ATOM 2737 N N . ALA B 1 149 ? 175.44200 177.90800 149.73200 1.000 105.45000 126 ALA B N 1
ATOM 2738 C CA . ALA B 1 149 ? 176.08200 178.31300 150.97700 1.000 101.21000 126 ALA B CA 1
ATOM 2739 C C . ALA B 1 149 ? 176.16600 179.82900 151.07900 1.000 106.87000 126 ALA B C 1
ATOM 2740 O O . ALA B 1 149 ? 175.98900 180.39500 152.16300 1.000 114.35000 126 ALA B O 1
ATOM 2742 N N . LYS B 1 150 ? 176.43300 180.50200 149.95900 1.000 109.45000 127 LYS B N 1
ATOM 2743 C CA . LYS B 1 150 ? 176.59100 181.95100 149.98100 1.000 106.76000 127 LYS B CA 1
ATOM 2744 C C . LYS B 1 150 ? 175.30800 182.64700 150.41500 1.000 110.06000 127 LYS B C 1
ATOM 2745 O O . LYS B 1 150 ? 175.34800 183.60200 151.19800 1.000 116.19000 127 LYS B O 1
ATOM 2751 N N . THR B 1 151 ? 174.15800 182.18700 149.91900 1.000 113.28000 128 THR B N 1
ATOM 2752 C CA . THR B 1 151 ? 172.90800 182.86300 150.24800 1.000 117.16000 128 THR B CA 1
ATOM 2753 C C . THR B 1 151 ? 172.44200 182.54200 151.66000 1.000 121.28000 128 THR B C 1
ATOM 2754 O O . THR B 1 151 ? 171.80900 183.38500 152.30600 1.000 123.53000 128 THR B O 1
ATOM 2758 N N . LEU B 1 152 ? 172.72700 181.33600 152.15400 1.000 117.11000 129 LEU B N 1
ATOM 2759 C CA . LEU B 1 152 ? 172.34500 181.00000 153.52200 1.000 117.29000 129 LEU B CA 1
ATOM 2760 C C . LEU B 1 152 ? 173.09000 181.86400 154.53000 1.000 119.80000 129 LEU B C 1
ATOM 2761 O O . LEU B 1 152 ? 172.49800 182.34300 155.50300 1.000 121.52000 129 LEU B O 1
ATOM 2766 N N . ALA B 1 153 ? 174.39000 182.07200 154.31800 1.000 115.20000 130 ALA B N 1
ATOM 2767 C CA . ALA B 1 153 ? 175.14800 182.94300 155.20800 1.000 108.94000 130 ALA B CA 1
ATOM 2768 C C . ALA B 1 153 ? 174.69400 184.39100 155.08500 1.000 114.10000 130 ALA B C 1
ATOM 2769 O O . ALA B 1 153 ? 174.55100 185.09000 156.09500 1.000 115.18000 130 ALA B O 1
ATOM 2771 N N . GLU B 1 154 ? 174.46500 184.86000 153.85600 1.000 124.80000 131 GLU B N 1
ATOM 2772 C CA . GLU B 1 154 ? 174.06400 186.24800 153.65600 1.000 119.97000 131 GLU B CA 1
ATOM 2773 C C . GLU B 1 154 ? 172.71700 186.53300 154.30300 1.000 121.85000 131 GLU B C 1
ATOM 2774 O O . GLU B 1 154 ? 172.53600 187.57400 154.94500 1.000 128.27000 131 GLU B O 1
ATOM 2776 N N . THR B 1 155 ? 171.75800 185.62300 154.14900 1.000 127.38000 132 THR B N 1
ATOM 2777 C CA . THR B 1 155 ? 170.45300 185.79600 154.77000 1.000 130.20000 132 THR B CA 1
ATOM 2778 C C . THR B 1 155 ? 170.42700 185.35000 156.22400 1.000 129.97000 132 THR B C 1
ATOM 2779 O O . THR B 1 155 ? 169.44700 185.63800 156.91900 1.000 130.05000 132 THR B O 1
ATOM 2783 N N . ASP B 1 156 ? 171.47000 184.66800 156.69100 1.000 132.49000 133 ASP B N 1
ATOM 2784 C CA . ASP B 1 156 ? 171.55500 184.16500 158.06100 1.000 129.45000 133 ASP B CA 1
ATOM 2785 C C . ASP B 1 156 ? 170.32500 183.33000 158.41100 1.000 128.49000 133 ASP B C 1
ATOM 2786 O O . ASP B 1 156 ? 169.58400 183.61800 159.35100 1.000 127.29000 133 ASP B O 1
ATOM 2791 N N . ARG B 1 157 ? 170.12000 182.27700 157.62700 1.000 125.05000 134 ARG B N 1
ATOM 2792 C CA . ARG B 1 157 ? 168.95800 181.41900 157.77100 1.000 122.88000 134 ARG B CA 1
ATOM 2793 C C . ARG B 1 157 ? 169.39000 179.96300 157.84200 1.000 126.21000 134 ARG B C 1
ATOM 2794 O O . ARG B 1 157 ? 170.46800 179.58600 157.37900 1.000 126.48000 134 ARG B O 1
ATOM 2802 N N . MET B 1 158 ? 168.53000 179.15000 158.44200 1.000 132.74000 135 MET B N 1
ATOM 2803 C CA . MET B 1 158 ? 168.68400 177.70800 158.45200 1.000 125.90000 135 MET B CA 1
ATOM 2804 C C . MET B 1 158 ? 167.80800 177.11400 157.35700 1.000 130.73000 135 MET B C 1
ATOM 2805 O O . MET B 1 158 ? 167.17100 177.82700 156.58000 1.000 142.27000 135 MET B O 1
ATOM 2810 N N . ALA B 1 159 ? 167.77000 175.78900 157.29800 1.000 95.39000 136 ALA B N 1
ATOM 2811 C CA . ALA B 1 159 ? 166.88000 175.08600 156.38000 1.000 95.79000 136 ALA B CA 1
ATOM 2812 C C . ALA B 1 159 ? 166.38600 173.83100 157.07900 1.000 97.33000 136 ALA B C 1
ATOM 2813 O O . ALA B 1 159 ? 167.16400 172.90100 157.30600 1.000 112.99000 136 ALA B O 1
ATOM 2815 N N . ILE B 1 160 ? 165.10500 173.80500 157.42600 1.000 87.60000 137 ILE B N 1
ATOM 2816 C CA . ILE B 1 160 ? 164.51500 172.63600 158.06700 1.000 89.00000 137 ILE B CA 1
ATOM 2817 C C . ILE B 1 160 ? 164.27400 171.58300 156.99600 1.000 95.76000 137 ILE B C 1
ATOM 2818 O O . ILE B 1 160 ? 163.54900 171.82700 156.02600 1.000 107.88000 137 ILE B O 1
ATOM 2823 N N . VAL B 1 161 ? 164.88100 170.41000 157.16600 1.000 86.89000 138 VAL B N 1
ATOM 2824 C CA . VAL B 1 161 ? 164.88100 169.37900 156.14100 1.000 80.84000 138 VAL B CA 1
ATOM 2825 C C . VAL B 1 161 ? 164.42300 168.05900 156.73900 1.000 87.34000 138 VAL B C 1
ATOM 2826 O O . VAL B 1 161 ? 164.33900 167.89300 157.95700 1.000 108.81000 138 VAL B O 1
ATOM 2830 N N . HIS B 1 162 ? 164.11900 167.11600 155.85500 1.000 89.75000 139 HIS B N 1
ATOM 2831 C CA . HIS B 1 162 ? 163.87100 165.73200 156.22800 1.000 87.18000 139 HIS B CA 1
ATOM 2832 C C . HIS B 1 162 ? 165.08500 164.91100 155.82000 1.000 91.86000 139 HIS B C 1
ATOM 2833 O O . HIS B 1 162 ? 165.40800 164.82500 154.63200 1.000 107.02000 139 HIS B O 1
ATOM 2840 N N . PHE B 1 163 ? 165.75000 164.31000 156.79800 1.000 97.56000 140 PHE B N 1
ATOM 2841 C CA . PHE B 1 163 ? 166.98600 163.57600 156.57400 1.000 92.90000 140 PHE B CA 1
ATOM 2842 C C . PHE B 1 163 ? 166.77700 162.12200 156.96100 1.000 104.31000 140 PHE B C 1
ATOM 2843 O O . PHE B 1 163 ? 166.29400 161.83300 158.06000 1.000 119.48000 140 PHE B O 1
ATOM 2851 N N . THR B 1 164 ? 167.13900 161.21300 156.06100 1.000 93.96000 141 THR B N 1
ATOM 2852 C CA . THR B 1 164 ? 166.98200 159.77900 156.27600 1.000 98.62000 141 THR B CA 1
ATOM 2853 C C . THR B 1 164 ? 168.33600 159.11400 156.08400 1.000 102.87000 141 THR B C 1
ATOM 2854 O O . THR B 1 164 ? 168.78600 158.92800 154.94900 1.000 109.68000 141 THR B O 1
ATOM 2858 N N . LEU B 1 165 ? 168.98200 158.75000 157.19100 1.000 103.47000 142 LEU B N 1
ATOM 2859 C CA . LEU B 1 165 ? 170.30900 158.15200 157.11500 1.000 99.65000 142 LEU B CA 1
ATOM 2860 C C . LEU B 1 165 ? 170.23200 156.67000 156.77200 1.000 101.75000 142 LEU B C 1
ATOM 2861 O O . LEU B 1 165 ? 170.76500 156.22900 155.74900 1.000 111.53000 142 LEU B O 1
ATOM 2866 N N . ARG B 1 166 ? 169.57800 155.88100 157.62200 1.000 112.78000 143 ARG B N 1
ATOM 2867 C CA . ARG B 1 166 ? 169.44300 154.44100 157.39800 1.000 111.12000 143 ARG B CA 1
ATOM 2868 C C . ARG B 1 166 ? 168.02000 154.03400 157.77200 1.000 114.52000 143 ARG B C 1
ATOM 2869 O O . ARG B 1 166 ? 167.75600 153.64500 158.91200 1.000 124.02000 143 ARG B O 1
ATOM 2877 N N . ASN B 1 167 ? 167.11300 154.12100 156.80000 1.000 125.37000 144 ASN B N 1
ATOM 2878 C CA . ASN B 1 167 ? 165.74200 153.63700 156.94400 1.000 130.91000 144 ASN B CA 1
ATOM 2879 C C . ASN B 1 167 ? 165.03100 154.24700 158.14700 1.000 133.13000 144 ASN B C 1
ATOM 2880 O O . ASN B 1 167 ? 164.19600 153.59600 158.77900 1.000 138.95000 144 ASN B O 1
ATOM 2885 N N . LYS B 1 168 ? 165.34600 155.49700 158.48000 1.000 113.72000 145 LYS B N 1
ATOM 2886 C CA . LYS B 1 168 ? 164.66900 156.16600 159.59000 1.000 108.66000 145 LYS B CA 1
ATOM 2887 C C . LYS B 1 168 ? 164.80400 157.66700 159.38800 1.000 112.49000 145 LYS B C 1
ATOM 2888 O O . LYS B 1 168 ? 165.90700 158.20900 159.50200 1.000 116.96000 145 LYS B O 1
ATOM 2894 N N . THR B 1 169 ? 163.68900 158.32900 159.09300 1.000 112.63000 146 THR B N 1
ATOM 2895 C CA . THR B 1 169 ? 163.70100 159.75300 158.79500 1.000 106.01000 146 THR B CA 1
ATOM 2896 C C . THR B 1 169 ? 163.80800 160.56200 160.07900 1.000 106.65000 146 THR B C 1
ATOM 2897 O O . THR B 1 169 ? 163.10900 160.28500 161.05800 1.000 116.59000 146 THR B O 1
ATOM 2901 N N . ARG B 1 170 ? 164.68400 161.56000 160.07300 1.000 96.06000 147 ARG B N 1
ATOM 2902 C CA . ARG B 1 170 ? 164.86800 162.44800 161.20900 1.000 94.38000 147 ARG B CA 1
ATOM 2903 C C . ARG B 1 170 ? 164.75400 163.89000 160.74900 1.000 93.45000 147 ARG B C 1
ATOM 2904 O O . ARG B 1 170 ? 165.26200 164.25000 159.68500 1.000 103.86000 147 ARG B O 1
ATOM 2912 N N . LEU B 1 171 ? 164.08600 164.70900 161.55100 1.000 92.94000 148 LEU B N 1
ATOM 2913 C CA . LEU B 1 171 ? 164.09100 166.14100 161.30800 1.000 91.04000 148 LEU B CA 1
ATOM 2914 C C . LEU B 1 171 ? 165.50000 166.68200 161.49100 1.000 90.31000 148 LEU B C 1
ATOM 2915 O O . LEU B 1 171 ? 166.20300 166.31400 162.43400 1.000 109.17000 148 LEU B O 1
ATOM 2920 N N . ALA B 1 172 ? 165.91800 167.55600 160.58200 1.000 73.88000 149 ALA B N 1
ATOM 2921 C CA . ALA B 1 172 ? 167.28300 168.05200 160.60400 1.000 74.07000 149 ALA B CA 1
ATOM 2922 C C . ALA B 1 172 ? 167.30500 169.49600 160.13600 1.000 82.96000 149 ALA B C 1
ATOM 2923 O O . ALA B 1 172 ? 166.34800 169.99200 159.53900 1.000 102.63000 149 ALA B O 1
ATOM 2925 N N . ALA B 1 173 ? 168.41500 170.16700 160.41900 1.000 88.57000 150 ALA B N 1
ATOM 2926 C CA . ALA B 1 173 ? 168.60900 171.56100 160.05800 1.000 87.14000 150 ALA B CA 1
ATOM 2927 C C . ALA B 1 173 ? 169.86500 171.69900 159.21400 1.000 92.30000 150 ALA B C 1
ATOM 2928 O O . ALA B 1 173 ? 170.88700 171.06700 159.49500 1.000 107.03000 150 ALA B O 1
ATOM 2930 N N . LEU B 1 174 ? 169.78100 172.52800 158.18200 1.000 103.63000 151 LEU B N 1
ATOM 2931 C CA . LEU B 1 174 ? 170.87000 172.74900 157.24200 1.000 100.54000 151 LEU B CA 1
ATOM 2932 C C . LEU B 1 174 ? 171.44100 174.13900 157.47900 1.000 105.78000 151 LEU B C 1
ATOM 2933 O O . LEU B 1 174 ? 170.71200 175.13300 157.39800 1.000 119.17000 151 LEU B O 1
ATOM 2938 N N . ARG B 1 175 ? 172.73600 174.21000 157.76900 1.000 98.64000 152 ARG B N 1
ATOM 2939 C CA . ARG B 1 175 ? 173.38800 175.47800 158.05100 1.000 102.08000 152 ARG B CA 1
ATOM 2940 C C . ARG B 1 175 ? 174.80100 175.44900 157.49500 1.000 110.38000 152 ARG B C 1
ATOM 2941 O O . ARG B 1 175 ? 175.29100 174.41600 157.03300 1.000 126.47000 152 ARG B O 1
ATOM 2949 N N . VAL B 1 176 ? 175.46000 176.60100 157.55000 1.000 97.59000 153 VAL B N 1
ATOM 2950 C CA . VAL B 1 176 ? 176.77400 176.78600 156.95300 1.000 97.10000 153 VAL B CA 1
ATOM 2951 C C . VAL B 1 176 ? 177.73200 177.33100 158.00300 1.000 103.50000 153 VAL B C 1
ATOM 2952 O O . VAL B 1 176 ? 177.39700 178.26100 158.74400 1.000 107.19000 153 VAL B O 1
ATOM 2956 N N . LYS B 1 177 ? 178.92100 176.73800 158.07400 1.000 127.52000 154 LYS B N 1
ATOM 2957 C CA . LYS B 1 177 ? 179.97600 177.17000 158.97700 1.000 125.41000 154 LYS B CA 1
ATOM 2958 C C . LYS B 1 177 ? 181.22900 177.50800 158.18500 1.000 127.79000 154 LYS B C 1
ATOM 2959 O O . LYS B 1 177 ? 181.47100 176.95400 157.11000 1.000 138.03000 154 LYS B O 1
ATOM 2965 N N . ASP B 1 178 ? 182.02600 178.42100 158.72700 1.000 133.73000 155 ASP B N 1
ATOM 2966 C CA . ASP B 1 178 ? 183.28800 178.82300 158.11800 1.000 134.65000 155 ASP B CA 1
ATOM 2967 C C . ASP B 1 178 ? 184.42500 178.15600 158.88000 1.000 132.91000 155 ASP B C 1
ATOM 2968 O O . ASP B 1 178 ? 184.66000 178.46400 160.05200 1.000 138.15000 155 ASP B O 1
ATOM 2973 N N . PHE B 1 179 ? 185.12700 177.24500 158.21500 1.000 116.60000 156 PHE B N 1
ATOM 2974 C CA . PHE B 1 179 ? 186.29100 176.57500 158.79200 1.000 117.97000 156 PHE B CA 1
ATOM 2975 C C . PHE B 1 179 ? 187.52800 177.21000 158.16900 1.000 122.94000 156 PHE B C 1
ATOM 2976 O O . PHE B 1 179 ? 188.05000 176.74000 157.15800 1.000 122.77000 156 PHE B O 1
ATOM 2984 N N . GLY B 1 180 ? 188.00100 178.28700 158.78600 1.000 135.83000 157 GLY B N 1
ATOM 2985 C CA . GLY B 1 180 ? 189.10100 179.04300 158.22600 1.000 133.52000 157 GLY B CA 1
ATOM 2986 C C . GLY B 1 180 ? 188.69700 179.73700 156.94400 1.000 134.08000 157 GLY B C 1
ATOM 2987 O O . GLY B 1 180 ? 187.86700 180.65000 156.96000 1.000 134.73000 157 GLY B O 1
ATOM 2988 N N . LYS B 1 181 ? 189.27300 179.31000 155.82400 1.000 134.27000 158 LYS B N 1
ATOM 2989 C CA . LYS B 1 181 ? 188.90900 179.86900 154.53000 1.000 134.52000 158 LYS B CA 1
ATOM 2990 C C . LYS B 1 181 ? 187.76200 179.12000 153.87100 1.000 137.48000 158 LYS B C 1
ATOM 2991 O O . LYS B 1 181 ? 186.97000 179.72900 153.14300 1.000 139.78000 158 LYS B O 1
ATOM 2993 N N . ARG B 1 182 ? 187.65100 177.81700 154.11300 1.000 135.17000 159 ARG B N 1
ATOM 2994 C CA . ARG B 1 182 ? 186.60300 177.02300 153.49300 1.000 129.79000 159 ARG B CA 1
ATOM 2995 C C . ARG B 1 182 ? 185.24700 177.34000 154.11000 1.000 126.16000 159 ARG B C 1
ATOM 2996 O O . ARG B 1 182 ? 185.12900 177.61400 155.30600 1.000 131.49000 159 ARG B O 1
ATOM 3004 N N . GLU B 1 183 ? 184.21600 177.30400 153.27300 1.000 130.02000 160 GLU B N 1
ATOM 3005 C CA . GLU B 1 183 ? 182.83600 177.51500 153.69400 1.000 131.91000 160 GLU B CA 1
ATOM 3006 C C . GLU B 1 183 ? 182.08900 176.20900 153.47300 1.000 134.80000 160 GLU B C 1
ATOM 3007 O O . GLU B 1 183 ? 181.88600 175.79300 152.32800 1.000 142.08000 160 GLU B O 1
ATOM 3013 N N . VAL B 1 184 ? 181.67700 175.56500 154.56000 1.000 109.61000 161 VAL B N 1
ATOM 3014 C CA . VAL B 1 184 ? 181.17000 174.20000 154.52200 1.000 106.67000 161 VAL B CA 1
ATOM 3015 C C . VAL B 1 184 ? 179.73100 174.19000 155.00800 1.000 106.06000 161 VAL B C 1
ATOM 3016 O O . VAL B 1 184 ? 179.41900 174.76800 156.05500 1.000 116.23000 161 VAL B O 1
ATOM 3020 N N . MET B 1 185 ? 178.85800 173.54100 154.24600 1.000 120.10000 162 MET B N 1
ATOM 3021 C CA . MET B 1 185 ? 177.49500 173.30700 154.68900 1.000 118.89000 162 MET B CA 1
ATOM 3022 C C . MET B 1 185 ? 177.47200 172.17300 155.70400 1.000 120.47000 162 MET B C 1
ATOM 3023 O O . MET B 1 185 ? 178.33400 171.29100 155.69600 1.000 130.90000 162 MET B O 1
ATOM 3028 N N . MET B 1 186 ? 176.47500 172.19700 156.58200 1.000 111.25000 163 MET B N 1
ATOM 3029 C CA . MET B 1 186 ? 176.45200 171.27900 157.71000 1.000 107.55000 163 MET B CA 1
ATOM 3030 C C . MET B 1 186 ? 175.01900 170.89400 158.03400 1.000 112.74000 163 MET B C 1
ATOM 3031 O O . MET B 1 186 ? 174.11400 171.72800 157.95900 1.000 121.39000 163 MET B O 1
ATOM 3036 N N . VAL B 1 187 ? 174.82000 169.62800 158.39100 1.000 100.09000 164 VAL B N 1
ATOM 3037 C CA . VAL B 1 187 ? 173.50600 169.09000 158.72200 1.000 97.36000 164 VAL B CA 1
ATOM 3038 C C . VAL B 1 187 ? 173.48100 168.75900 160.20400 1.000 102.85000 164 VAL B C 1
ATOM 3039 O O . VAL B 1 187 ? 174.33500 168.01200 160.69500 1.000 117.70000 164 VAL B O 1
ATOM 3043 N N . HIS B 1 188 ? 172.50900 169.31600 160.91500 1.000 99.23000 165 HIS B N 1
ATOM 3044 C CA . HIS B 1 188 ? 172.28800 169.02300 162.32500 1.000 92.27000 165 HIS B CA 1
ATOM 3045 C C . HIS B 1 188 ? 170.95800 168.30100 162.46100 1.000 100.76000 165 HIS B C 1
ATOM 3046 O O . HIS B 1 188 ? 169.90000 168.89500 162.23200 1.000 118.71000 165 HIS B O 1
ATOM 3053 N N . THR B 1 189 ? 171.00900 167.02800 162.83000 1.000 75.69000 166 THR B N 1
ATOM 3054 C CA . THR B 1 189 ? 169.78700 166.31200 163.15400 1.000 85.93000 166 THR B CA 1
ATOM 3055 C C . THR B 1 189 ? 169.13800 166.95100 164.37300 1.000 94.66000 166 THR B C 1
ATOM 3056 O O . THR B 1 189 ? 169.81900 167.30300 165.33800 1.000 107.73000 166 THR B O 1
ATOM 3060 N N . LEU B 1 190 ? 167.82300 167.12500 164.32200 1.000 91.06000 167 LEU B N 1
ATOM 3061 C CA . LEU B 1 190 ? 167.08800 167.76800 165.39600 1.000 90.28000 167 LEU B CA 1
ATOM 3062 C C . LEU B 1 190 ? 166.11300 166.79200 166.03600 1.000 97.62000 167 LEU B C 1
ATOM 3063 O O . LEU B 1 190 ? 165.59000 165.88700 165.38100 1.000 99.64000 167 LEU B O 1
ATOM 3068 N N . LEU B 1 191 ? 165.88200 166.98200 167.32900 1.000 105.69000 168 LEU B N 1
ATOM 3069 C CA . LEU B 1 191 ? 164.82100 166.26000 168.00700 1.000 101.21000 168 LEU B CA 1
ATOM 3070 C C . LEU B 1 191 ? 163.46600 166.78900 167.55800 1.000 107.45000 168 LEU B C 1
ATOM 3071 O O . LEU B 1 191 ? 163.30300 167.97700 167.27200 1.000 114.26000 168 LEU B O 1
ATOM 3076 N N . TRP B 1 192 ? 162.48900 165.89200 167.48900 1.000 106.68000 169 TRP B N 1
ATOM 3077 C CA . TRP B 1 192 ? 161.14300 166.31700 167.15800 1.000 108.98000 169 TRP B CA 1
ATOM 3078 C C . TRP B 1 192 ? 160.62600 167.25500 168.24600 1.000 104.58000 169 TRP B C 1
ATOM 3079 O O . TRP B 1 192 ? 160.96600 167.10000 169.42100 1.000 111.97000 169 TRP B O 1
ATOM 3090 N N . PRO B 1 193 ? 159.81600 168.24800 167.88000 1.000 109.62000 170 PRO B N 1
ATOM 3091 C CA . PRO B 1 193 ? 159.39200 169.24600 168.87300 1.000 112.82000 170 PRO B CA 1
ATOM 3092 C C . PRO B 1 193 ? 158.64400 168.65600 170.05200 1.000 116.04000 170 PRO B C 1
ATOM 3093 O O . PRO B 1 193 ? 158.63700 169.26100 171.13000 1.000 120.64000 170 PRO B O 1
ATOM 3097 N N . ASP B 1 194 ? 158.01300 167.49700 169.88800 1.000 121.65000 171 ASP B N 1
ATOM 3098 C CA . ASP B 1 194 ? 157.31600 166.87000 171.00200 1.000 120.95000 171 ASP B CA 1
ATOM 3099 C C . ASP B 1 194 ? 158.23400 166.05600 171.90500 1.000 120.17000 171 ASP B C 1
ATOM 3100 O O . ASP B 1 194 ? 157.76100 165.50700 172.90400 1.000 126.44000 171 ASP B O 1
ATOM 3105 N N . GLU B 1 195 ? 159.52200 165.96100 171.58200 1.000 117.80000 172 GLU B N 1
ATOM 3106 C CA . GLU B 1 195 ? 160.47000 165.24900 172.42500 1.000 116.14000 172 GLU B CA 1
ATOM 3107 C C . GLU B 1 195 ? 160.96700 166.08100 173.59600 1.000 119.58000 172 GLU B C 1
ATOM 3108 O O . GLU B 1 195 ? 161.60500 165.53100 174.49800 1.000 128.43000 172 GLU B O 1
ATOM 3114 N N . ILE B 1 196 ? 160.69500 167.38100 173.60700 1.000 107.12000 173 ILE B N 1
ATOM 3115 C CA . ILE B 1 196 ? 161.15300 168.27500 174.66300 1.000 108.74000 173 ILE B CA 1
ATOM 3116 C C . ILE B 1 196 ? 160.07200 168.34700 175.72900 1.000 112.18000 173 ILE B C 1
ATOM 3117 O O . ILE B 1 196 ? 158.91500 168.66300 175.43000 1.000 119.40000 173 ILE B O 1
ATOM 3122 N N . ARG B 1 197 ? 160.44300 168.05500 176.97000 1.000 114.48000 174 ARG B N 1
ATOM 3123 C CA . ARG B 1 197 ? 159.49600 168.13900 178.06600 1.000 116.58000 174 ARG B CA 1
ATOM 3124 C C . ARG B 1 197 ? 159.38100 169.57700 178.56100 1.000 120.85000 174 ARG B C 1
ATOM 3125 O O . ARG B 1 197 ? 160.14200 170.46500 178.17000 1.000 124.95000 174 ARG B O 1
ATOM 3133 N N . ASP B 1 198 ? 158.40700 169.80100 179.43500 1.000 139.81000 175 ASP B N 1
ATOM 3134 C CA . ASP B 1 198 ? 158.25300 171.13400 179.99300 1.000 141.98000 175 ASP B CA 1
ATOM 3135 C C . ASP B 1 198 ? 158.76700 171.17500 181.42500 1.000 143.97000 175 ASP B C 1
ATOM 3136 O O . ASP B 1 198 ? 158.50700 170.25400 182.20600 1.000 145.59000 175 ASP B O 1
ATOM 3141 N N . PRO B 1 199 ? 159.49700 172.21900 181.79600 1.000 131.32000 176 PRO B N 1
ATOM 3142 C CA . PRO B 1 199 ? 159.99300 172.31300 183.17300 1.000 129.10000 176 PRO B CA 1
ATOM 3143 C C . PRO B 1 199 ? 158.88400 172.65700 184.15100 1.000 133.23000 176 PRO B C 1
ATOM 3144 O O . PRO B 1 199 ? 158.72700 173.81700 184.54300 1.000 136.01000 176 PRO B O 1
ATOM 3148 N N . ASP B 1 200 ? 158.10500 171.65200 184.55100 1.000 149.78000 177 ASP B N 1
ATOM 3149 C CA . ASP B 1 200 ? 156.98500 171.85500 185.46800 1.000 149.74000 177 ASP B CA 1
ATOM 3150 C C . ASP B 1 200 ? 157.51100 171.92700 186.90200 1.000 146.83000 177 ASP B C 1
ATOM 3151 O O . ASP B 1 200 ? 157.34200 171.01900 187.71800 1.000 144.44000 177 ASP B O 1
ATOM 3156 N N . PHE B 1 201 ? 158.16500 173.04400 187.20000 1.000 138.38000 178 PHE B N 1
ATOM 3157 C CA . PHE B 1 201 ? 158.71000 173.28600 188.52900 1.000 136.34000 178 PHE B CA 1
ATOM 3158 C C . PHE B 1 201 ? 157.92800 174.40500 189.19600 1.000 139.58000 178 PHE B C 1
ATOM 3159 O O . PHE B 1 201 ? 158.10600 175.57800 188.83300 1.000 141.43000 178 PHE B O 1
ATOM 3167 N N . PRO B 1 202 ? 157.05800 174.10600 190.16400 1.000 135.90000 179 PRO B N 1
ATOM 3168 C CA . PRO B 1 202 ? 156.30400 175.17600 190.83300 1.000 133.18000 179 PRO B CA 1
ATOM 3169 C C . PRO B 1 202 ? 157.17300 176.13100 191.63100 1.000 133.07000 179 PRO B C 1
ATOM 3170 O O . PRO B 1 202 ? 156.69200 177.21200 191.99500 1.000 136.16000 179 PRO B O 1
ATOM 3174 N N . VAL B 1 203 ? 158.42600 175.77000 191.91600 1.000 127.14000 180 VAL B N 1
ATOM 3175 C CA . VAL B 1 203 ? 159.28100 176.62100 192.73800 1.000 129.63000 180 VAL B CA 1
ATOM 3176 C C . VAL B 1 203 ? 159.52400 177.96100 192.05800 1.000 129.89000 180 VAL B C 1
ATOM 3177 O O . VAL B 1 203 ? 159.48600 179.01500 192.70300 1.000 130.65000 180 VAL B O 1
ATOM 3181 N N . LEU B 1 204 ? 159.78600 177.94700 190.75100 1.000 132.86000 181 LEU B N 1
ATOM 3182 C CA . LEU B 1 204 ? 160.03800 179.19400 190.03900 1.000 133.44000 181 LEU B CA 1
ATOM 3183 C C . LEU B 1 204 ? 158.80100 180.07800 189.95600 1.000 137.70000 181 LEU B C 1
ATOM 3184 O O . LEU B 1 204 ? 158.93400 181.28100 189.71000 1.000 141.15000 181 LEU B O 1
ATOM 3189 N N . ASP B 1 205 ? 157.60600 179.51600 190.15100 1.000 148.65000 182 ASP B N 1
ATOM 3190 C CA . ASP B 1 205 ? 156.39900 180.33300 190.10400 1.000 150.31000 182 ASP B CA 1
ATOM 3191 C C . ASP B 1 205 ? 156.34200 181.32600 191.25700 1.000 149.03000 182 ASP B C 1
ATOM 3192 O O . ASP B 1 205 ? 155.91500 182.47000 191.06400 1.000 149.37000 182 ASP B O 1
ATOM 3197 N N . GLN B 1 206 ? 156.75800 180.91600 192.45100 1.000 159.52000 183 GLN B N 1
ATOM 3198 C CA . GLN B 1 206 ? 156.76100 181.82400 193.58900 1.000 162.03000 183 GLN B CA 1
ATOM 3199 C C . GLN B 1 206 ? 157.83300 182.88600 193.38900 1.000 162.47000 183 GLN B C 1
ATOM 3200 O O . GLN B 1 206 ? 158.90700 182.61600 192.84500 1.000 159.73000 183 GLN B O 1
ATOM 3206 N N . LYS B 1 207 ? 157.53100 184.10300 193.82900 1.000 166.20000 184 LYS B N 1
ATOM 3207 C CA . LYS B 1 207 ? 158.37700 185.26200 193.57900 1.000 164.09000 184 LYS B CA 1
ATOM 3208 C C . LYS B 1 207 ? 159.21100 185.56000 194.81800 1.000 165.17000 184 LYS B C 1
ATOM 3209 O O . LYS B 1 207 ? 158.69200 185.54600 195.94000 1.000 164.76000 184 LYS B O 1
ATOM 3211 N N . VAL B 1 208 ? 160.49800 185.82400 194.61200 1.000 172.36000 185 VAL B N 1
ATOM 3212 C CA . VAL B 1 208 ? 161.43800 186.11800 195.68700 1.000 171.18000 185 VAL B CA 1
ATOM 3213 C C . VAL B 1 208 ? 161.79100 187.59700 195.62800 1.000 173.64000 185 VAL B C 1
ATOM 3214 O O . VAL B 1 208 ? 162.07200 188.13400 194.55000 1.000 171.61000 185 VAL B O 1
ATOM 3218 N N . GLU B 1 209 ? 161.76700 188.25500 196.78400 1.000 193.40000 186 GLU B N 1
ATOM 3219 C CA . GLU B 1 209 ? 162.17500 189.64900 196.86800 1.000 193.00000 186 GLU B CA 1
ATOM 3220 C C . GLU B 1 209 ? 163.69400 189.73600 196.93400 1.000 191.50000 186 GLU B C 1
ATOM 3221 O O . GLU B 1 209 ? 164.33000 189.05000 197.73900 1.000 188.80000 186 GLU B O 1
ATOM 3227 N N . ILE B 1 210 ? 164.27300 190.58000 196.08000 1.000 164.43000 187 ILE B N 1
ATOM 3228 C CA . ILE B 1 210 ? 165.71200 190.79500 196.04600 1.000 159.47000 187 ILE B CA 1
ATOM 3229 C C . ILE B 1 210 ? 166.00800 192.28800 196.09000 1.000 160.97000 187 ILE B C 1
ATOM 3230 O O . ILE B 1 210 ? 165.15300 193.12800 195.80100 1.000 162.70000 187 ILE B O 1
ATOM 3235 N N . LYS B 1 211 ? 167.22700 192.60900 196.49400 1.000 162.40000 188 LYS B N 1
ATOM 3236 C CA . LYS B 1 211 ? 167.66000 193.99200 196.52700 1.000 164.82000 188 LYS B CA 1
ATOM 3237 C C . LYS B 1 211 ? 168.74100 194.22900 195.47900 1.000 163.56000 188 LYS B C 1
ATOM 3238 O O . LYS B 1 211 ? 169.46000 193.29900 195.10200 1.000 163.12000 188 LYS B O 1
ATOM 3240 N N . PRO B 1 212 ? 168.87500 195.45700 194.97700 1.000 161.71000 189 PRO B N 1
ATOM 3241 C CA . PRO B 1 212 ? 169.91700 195.72300 193.97200 1.000 160.58000 189 PRO B CA 1
ATOM 3242 C C . PRO B 1 212 ? 171.32800 195.51300 194.48900 1.000 163.97000 189 PRO B C 1
ATOM 3243 O O . PRO B 1 212 ? 172.24800 195.36100 193.67600 1.000 164.51000 189 PRO B O 1
ATOM 3247 N N . ALA B 1 213 ? 171.53100 195.50600 195.80800 1.000 155.05000 190 ALA B N 1
ATOM 3248 C CA . ALA B 1 213 ? 172.87200 195.31400 196.35100 1.000 152.06000 190 ALA B CA 1
ATOM 3249 C C . ALA B 1 213 ? 173.42700 193.94300 195.98200 1.000 154.33000 190 ALA B C 1
ATOM 3250 O O . ALA B 1 213 ? 174.53400 193.83200 195.44400 1.000 151.57000 190 ALA B O 1
ATOM 3252 N N . GLU B 1 214 ? 172.66800 192.88000 196.26100 1.000 161.06000 191 GLU B N 1
ATOM 3253 C CA . GLU B 1 214 ? 173.12200 191.54700 195.88100 1.000 157.35000 191 GLU B CA 1
ATOM 3254 C C . GLU B 1 214 ? 173.07300 191.35200 194.37300 1.000 156.52000 191 GLU B C 1
ATOM 3255 O O . GLU B 1 214 ? 173.92100 190.65000 193.81400 1.000 155.76000 191 GLU B O 1
ATOM 3261 N N . LEU B 1 215 ? 172.09400 191.96200 193.70200 1.000 152.45000 192 LEU B N 1
ATOM 3262 C CA . LEU B 1 215 ? 172.04600 191.88700 192.24700 1.000 151.32000 192 LEU B CA 1
ATOM 3263 C C . LEU B 1 215 ? 173.28700 192.51200 191.62700 1.000 153.38000 192 LEU B C 1
ATOM 3264 O O . LEU B 1 215 ? 173.85400 191.96800 190.67200 1.000 153.68000 192 LEU B O 1
ATOM 3269 N N . LYS B 1 216 ? 173.72500 193.65700 192.15200 1.000 157.22000 193 LYS B N 1
ATOM 3270 C CA . LYS B 1 216 ? 174.95800 194.25500 191.65600 1.000 155.31000 193 LYS B CA 1
ATOM 3271 C C . LYS B 1 216 ? 176.16700 193.42700 192.06200 1.000 152.48000 193 LYS B C 1
ATOM 3272 O O . LYS B 1 216 ? 177.10100 193.27500 191.27100 1.000 155.28000 193 LYS B O 1
ATOM 3278 N N . MET B 1 217 ? 176.15900 192.87500 193.27900 1.000 143.46000 194 MET B N 1
ATOM 3279 C CA . MET B 1 217 ? 177.30100 192.11100 193.76900 1.000 146.29000 194 MET B CA 1
ATOM 3280 C C . MET B 1 217 ? 177.56500 190.87300 192.92600 1.000 147.62000 194 MET B C 1
ATOM 3281 O O . MET B 1 217 ? 178.72400 190.48000 192.75300 1.000 146.30000 194 MET B O 1
ATOM 3286 N N . ALA B 1 218 ? 176.51300 190.24700 192.39800 1.000 135.34000 195 ALA B N 1
ATOM 3287 C CA . ALA B 1 218 ? 176.69200 189.08400 191.53900 1.000 129.93000 195 ALA B CA 1
ATOM 3288 C C . ALA B 1 218 ? 177.49500 189.40700 190.28700 1.000 129.79000 195 ALA B C 1
ATOM 3289 O O . ALA B 1 218 ? 178.06500 188.49400 189.68000 1.000 131.28000 195 ALA B O 1
ATOM 3291 N N . GLY B 1 219 ? 177.54800 190.67700 189.88700 1.000 137.48000 196 GLY B N 1
ATOM 3292 C CA . GLY B 1 219 ? 178.30700 191.03500 188.70000 1.000 135.42000 196 GLY B CA 1
ATOM 3293 C C . GLY B 1 219 ? 179.79200 190.77600 188.85700 1.000 139.97000 196 GLY B C 1
ATOM 3294 O O . GLY B 1 219 ? 180.42900 190.19800 187.97400 1.000 148.19000 196 GLY B O 1
ATOM 3295 N N . GLN B 1 220 ? 180.36400 191.19500 189.99000 1.000 139.19000 197 GLN B N 1
ATOM 3296 C CA . GLN B 1 220 ? 181.79500 190.99800 190.20100 1.000 143.32000 197 GLN B CA 1
ATOM 3297 C C . GLN B 1 220 ? 182.14600 189.52500 190.32800 1.000 144.08000 197 GLN B C 1
ATOM 3298 O O . GLN B 1 220 ? 183.24100 189.11700 189.92800 1.000 144.36000 197 GLN B O 1
ATOM 3304 N N . VAL B 1 221 ? 181.24500 188.71500 190.88400 1.000 135.36000 198 VAL B N 1
ATOM 3305 C CA . VAL B 1 221 ? 181.52300 187.28900 191.01700 1.000 133.15000 198 VAL B CA 1
ATOM 3306 C C . VAL B 1 221 ? 181.60700 186.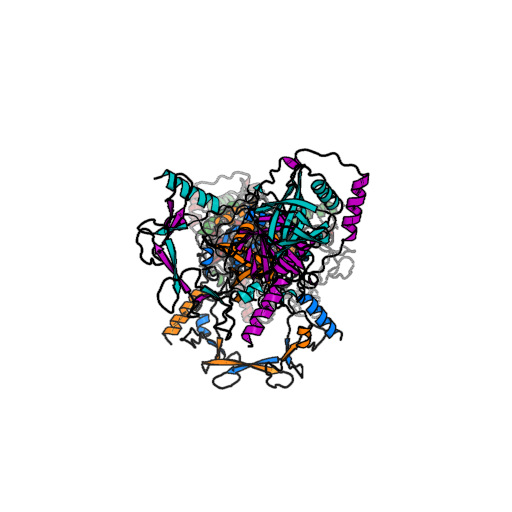63800 189.64300 1.000 133.07000 198 VAL B C 1
ATOM 3307 O O . VAL B 1 221 ? 182.55600 185.90700 189.33900 1.000 135.13000 198 VAL B O 1
ATOM 3311 N N . VAL B 1 222 ? 180.61900 186.90400 188.78900 1.000 125.34000 199 VAL B N 1
ATOM 3312 C CA . VAL B 1 222 ? 180.59400 186.28600 187.46800 1.000 120.58000 199 VAL B CA 1
ATOM 3313 C C . VAL B 1 222 ? 181.69200 186.86400 186.58300 1.000 124.21000 199 VAL B C 1
ATOM 3314 O O . VAL B 1 222 ? 182.43500 186.12500 185.92800 1.000 132.12000 199 VAL B O 1
ATOM 3318 N N . ASP B 1 223 ? 181.82500 188.19200 186.56200 1.000 138.50000 200 ASP B N 1
ATOM 3319 C CA . ASP B 1 223 ? 182.78700 188.81500 185.66100 1.000 139.79000 200 ASP B CA 1
ATOM 3320 C C . ASP B 1 223 ? 184.23200 188.56700 186.07300 1.000 143.01000 200 ASP B C 1
ATOM 3321 O O . ASP B 1 223 ? 185.13400 188.74000 185.24700 1.000 148.53000 200 ASP B O 1
ATOM 3326 N N . SER B 1 224 ? 184.47500 188.16900 187.32200 1.000 133.14000 201 SER B N 1
ATOM 3327 C CA . SER B 1 224 ? 185.83400 187.82400 187.72100 1.000 139.09000 201 SER B CA 1
ATOM 3328 C C . SER B 1 224 ? 186.32200 186.57200 187.00800 1.000 142.10000 201 SER B C 1
ATOM 3329 O O . SER B 1 224 ? 187.52200 186.43800 186.74300 1.000 142.40000 201 SER B O 1
ATOM 3331 N N . MET B 1 225 ? 185.41600 185.64900 186.69400 1.000 136.08000 202 MET B N 1
ATOM 3332 C CA . MET B 1 225 ? 185.75000 184.43600 185.96500 1.000 133.39000 202 MET B CA 1
ATOM 3333 C C . MET B 1 225 ? 185.36600 184.51300 184.49400 1.000 131.67000 202 MET B C 1
ATOM 3334 O O . MET B 1 225 ? 185.50000 183.51600 183.77800 1.000 134.74000 202 MET B O 1
ATOM 3339 N N . ALA B 1 226 ? 184.88900 185.66300 184.03100 1.000 136.38000 203 ALA B N 1
ATOM 3340 C CA . ALA B 1 226 ? 184.49300 185.79700 182.63700 1.000 137.30000 203 ALA B CA 1
ATOM 3341 C C . ALA B 1 226 ? 185.70300 185.67000 181.72400 1.000 137.72000 203 ALA B C 1
ATOM 3342 O O . ALA B 1 226 ? 186.77400 186.21400 182.00400 1.000 139.81000 203 ALA B O 1
ATOM 3344 N N . ASP B 1 227 ? 185.52600 184.94300 180.62500 1.000 148.51000 204 ASP B N 1
ATOM 3345 C CA . ASP B 1 227 ? 186.60000 184.73300 179.66800 1.000 149.10000 204 ASP B CA 1
ATOM 3346 C C . ASP B 1 227 ? 185.99200 184.29300 178.34700 1.000 151.92000 204 ASP B C 1
ATOM 3347 O O . ASP B 1 227 ? 184.86500 183.79500 178.29900 1.000 155.04000 204 ASP B O 1
ATOM 3352 N N . ASP B 1 228 ? 186.74900 184.48700 177.27300 1.000 159.14000 205 ASP B N 1
ATOM 3353 C CA . ASP B 1 228 ? 186.32000 184.01300 175.96800 1.000 157.83000 205 ASP B CA 1
ATOM 3354 C C . ASP B 1 228 ? 186.50200 182.50400 175.87300 1.000 159.78000 205 ASP B C 1
ATOM 3355 O O . ASP B 1 228 ? 187.35500 181.91700 176.54300 1.000 161.75000 205 ASP B O 1
ATOM 3360 N N . PHE B 1 229 ? 185.68500 181.87400 175.03300 1.000 137.83000 206 PHE B N 1
ATOM 3361 C CA . PHE B 1 229 ? 185.75500 180.42700 174.86700 1.000 138.05000 206 PHE B CA 1
ATOM 3362 C C . PHE B 1 229 ? 187.03600 180.06700 174.12900 1.000 141.55000 206 PHE B C 1
ATOM 3363 O O . PHE B 1 229 ? 187.17500 180.34700 172.93500 1.000 141.47000 206 PHE B O 1
ATOM 3371 N N . ASN B 1 230 ? 187.97200 179.44600 174.83700 1.000 147.30000 207 ASN B N 1
ATOM 3372 C CA . ASN B 1 230 ? 189.23000 179.01700 174.24200 1.000 146.82000 207 ASN B CA 1
ATOM 3373 C C . ASN B 1 230 ? 189.17800 177.50000 174.12800 1.000 149.00000 207 ASN B C 1
ATOM 3374 O O . ASN B 1 230 ? 189.14800 176.81000 175.15900 1.000 147.87000 207 ASN B O 1
ATOM 3379 N N . PRO B 1 231 ? 189.16100 176.94000 172.91700 1.000 142.13000 208 PRO B N 1
ATOM 3380 C CA . PRO B 1 231 ? 188.92400 175.49000 172.78900 1.000 136.75000 208 PRO B CA 1
ATOM 3381 C C . PRO B 1 231 ? 189.99100 174.62400 173.43800 1.000 138.91000 208 PRO B C 1
ATOM 3382 O O . PRO B 1 231 ? 189.65200 173.70200 174.19000 1.000 144.22000 208 PRO B O 1
ATOM 3386 N N . ASP B 1 232 ? 191.26800 174.88500 173.18000 1.000 145.93000 209 ASP B N 1
ATOM 3387 C CA . ASP B 1 232 ? 192.31900 174.00400 173.69100 1.000 150.52000 209 ASP B CA 1
ATOM 3388 C C . ASP B 1 232 ? 192.73300 174.37600 175.11400 1.000 149.50000 209 ASP B C 1
ATOM 3389 O O . ASP B 1 232 ? 193.91000 174.50000 175.44600 1.000 151.78000 209 ASP B O 1
ATOM 3394 N N . ARG B 1 233 ? 191.73400 174.52500 175.98100 1.000 138.11000 210 ARG B N 1
ATOM 3395 C CA . ARG B 1 233 ? 191.95300 174.67500 177.40900 1.000 138.68000 210 ARG B CA 1
ATOM 3396 C C . ARG B 1 233 ? 191.25900 173.59900 178.22600 1.000 139.38000 210 ARG B C 1
ATOM 3397 O O . ARG B 1 233 ? 191.56200 173.45700 179.41600 1.000 142.21000 210 ARG B O 1
ATOM 3405 N N . TYR B 1 234 ? 190.35100 172.83700 177.62800 1.000 127.79000 211 TYR B N 1
ATOM 3406 C CA . TYR B 1 234 ? 189.64800 171.75900 178.30600 1.000 128.73000 211 TYR B CA 1
ATOM 3407 C C . TYR B 1 234 ? 190.06300 170.43200 177.69000 1.000 124.82000 211 TYR B C 1
ATOM 3408 O O . TYR B 1 234 ? 189.96300 170.24900 176.47300 1.000 124.25000 211 TYR B O 1
ATOM 3417 N N . HIS B 1 235 ? 190.52600 169.51400 178.53000 1.000 129.47000 212 HIS B N 1
ATOM 3418 C CA . HIS B 1 235 ? 190.98600 168.21100 178.08500 1.000 130.47000 212 HIS B CA 1
ATOM 3419 C C . HIS B 1 235 ? 190.34000 167.13000 178.93500 1.000 135.57000 212 HIS B C 1
ATOM 3420 O O . HIS B 1 235 ? 190.08600 167.32400 180.12600 1.000 143.04000 212 HIS B O 1
ATOM 3427 N N . ASP B 1 236 ? 190.07400 165.98700 178.31200 1.000 123.58000 213 ASP B N 1
ATOM 3428 C CA . ASP B 1 236 ? 189.53700 164.83600 179.03200 1.000 126.90000 213 ASP B CA 1
ATOM 3429 C C . ASP B 1 236 ? 190.69600 164.17500 179.76100 1.000 126.67000 213 ASP B C 1
ATOM 3430 O O . ASP B 1 236 ? 191.32700 163.24500 179.26000 1.000 131.77000 213 ASP B O 1
ATOM 3435 N N . THR B 1 237 ? 190.98100 164.67300 180.96600 1.000 126.04000 214 THR B N 1
ATOM 3436 C CA . THR B 1 237 ? 192.12100 164.17200 181.72400 1.000 127.78000 214 THR B CA 1
ATOM 3437 C C . THR B 1 237 ? 191.98200 162.69200 182.04400 1.000 134.80000 214 THR B C 1
ATOM 3438 O O . THR B 1 237 ? 192.97800 161.96100 182.02900 1.000 142.38000 214 THR B O 1
ATOM 3442 N N . TYR B 1 238 ? 190.76400 162.23200 182.33500 1.000 119.61000 215 TYR B N 1
ATOM 3443 C CA . TYR B 1 238 ? 190.57200 160.82200 182.65400 1.000 115.27000 215 TYR B CA 1
ATOM 3444 C C . TYR B 1 238 ? 190.95400 159.93400 181.47900 1.000 115.97000 215 TYR B C 1
ATOM 3445 O O . TYR B 1 238 ? 191.59700 158.89600 181.66100 1.000 124.79000 215 TYR B O 1
ATOM 3454 N N . GLN B 1 239 ? 190.56300 160.32300 180.26600 1.000 111.79000 216 GLN B N 1
ATOM 3455 C CA . GLN B 1 239 ? 190.93100 159.53800 179.09400 1.000 110.71000 216 GLN B CA 1
ATOM 3456 C C . GLN B 1 239 ? 192.43200 159.58100 178.84900 1.000 118.68000 216 GLN B C 1
ATOM 3457 O O . GLN B 1 239 ? 193.03200 158.57100 178.46800 1.000 128.68000 216 GLN B O 1
ATOM 3463 N N . GLU B 1 240 ? 193.05700 160.74200 179.05800 1.000 135.78000 217 GLU B N 1
ATOM 3464 C CA . GLU B 1 240 ? 194.50000 160.84400 178.86600 1.000 136.91000 217 GLU B CA 1
ATOM 3465 C C . GLU B 1 240 ? 195.25000 159.93800 179.83100 1.000 138.32000 217 GLU B C 1
ATOM 3466 O O . GLU B 1 240 ? 196.18700 159.23700 179.43600 1.000 142.27000 217 GLU B O 1
ATOM 3472 N N . GLN B 1 241 ? 194.85300 159.94000 181.10400 1.000 127.12000 218 GLN B N 1
ATOM 3473 C CA . GLN B 1 241 ? 195.47200 159.03500 182.06500 1.000 123.91000 218 GLN B CA 1
ATOM 3474 C C . GLN B 1 241 ? 195.16600 157.58300 181.72800 1.000 128.59000 218 GLN B C 1
ATOM 3475 O O . GLN B 1 241 ? 196.03900 156.71600 181.84300 1.000 131.77000 218 GLN B O 1
ATOM 3481 N N . LEU B 1 242 ? 193.93000 157.29700 181.32000 1.000 120.86000 219 LEU B N 1
ATOM 3482 C CA . LEU B 1 242 ? 193.58100 155.93700 180.92500 1.000 116.98000 219 LEU B CA 1
ATOM 3483 C C . LEU B 1 242 ? 194.36300 155.50200 179.69400 1.000 120.97000 219 LEU B C 1
ATOM 3484 O O . LEU B 1 242 ? 194.79600 154.34900 179.60400 1.000 123.22000 219 LEU B O 1
ATOM 3489 N N . GLN B 1 243 ? 194.54800 156.40900 178.73300 1.000 132.04000 220 GLN B N 1
ATOM 3490 C CA . GLN B 1 243 ? 195.26300 156.05200 177.51300 1.000 128.23000 220 GLN B CA 1
ATOM 3491 C C . GLN B 1 243 ? 196.71500 155.70200 177.80100 1.000 134.11000 220 GLN B C 1
ATOM 3492 O O . GLN B 1 243 ? 197.23400 154.70700 177.28200 1.000 137.75000 220 GLN B O 1
ATOM 3498 N N . GLU B 1 244 ? 197.39000 156.50100 178.62900 1.000 141.50000 221 GLU B N 1
ATOM 3499 C CA . GLU B 1 244 ? 198.79300 156.22400 178.91400 1.000 141.36000 221 GLU B CA 1
ATOM 3500 C C . GLU B 1 244 ? 198.95400 154.97300 179.76500 1.000 143.29000 221 GLU B C 1
ATOM 3501 O O . GLU B 1 244 ? 199.97700 154.28700 179.66700 1.000 147.61000 221 GLU B O 1
ATOM 3507 N N . LEU B 1 245 ? 197.96300 154.65800 180.60100 1.000 125.33000 222 LEU B N 1
ATOM 3508 C CA . LEU B 1 245 ? 198.02300 153.42400 181.37500 1.000 126.45000 222 LEU B CA 1
ATOM 3509 C C . LEU B 1 245 ? 197.95300 152.20000 180.47300 1.000 127.23000 222 LEU B C 1
ATOM 3510 O O . LEU B 1 245 ? 198.51200 151.15000 180.80800 1.000 128.44000 222 LEU B O 1
ATOM 3515 N N . ILE B 1 246 ? 197.27000 152.31000 179.33500 1.000 127.94000 223 ILE B N 1
ATOM 3516 C CA . ILE B 1 246 ? 197.20800 151.19300 178.39800 1.000 128.13000 223 ILE B CA 1
ATOM 3517 C C . ILE B 1 246 ? 198.59200 150.89800 177.83200 1.000 132.68000 223 ILE B C 1
ATOM 3518 O O . ILE B 1 246 ? 199.01200 149.73800 177.75000 1.000 135.41000 223 ILE B O 1
ATOM 3523 N N . ASP B 1 247 ? 199.32200 151.94400 177.43700 1.000 149.32000 224 ASP B N 1
ATOM 3524 C CA . ASP B 1 247 ? 200.62000 151.73800 176.80200 1.000 151.57000 224 ASP B CA 1
ATOM 3525 C C . ASP B 1 247 ? 201.62000 151.10700 177.76200 1.000 150.93000 224 ASP B C 1
ATOM 3526 O O . ASP B 1 247 ? 202.33200 150.16600 177.39000 1.000 150.40000 224 ASP B O 1
ATOM 3531 N N . THR B 1 248 ? 201.69200 151.60400 178.99900 1.000 147.08000 225 THR B N 1
ATOM 3532 C CA . THR B 1 248 ? 202.63700 151.03000 179.95000 1.000 148.83000 225 THR B CA 1
ATOM 3533 C C . THR B 1 248 ? 202.29400 149.58100 180.26800 1.000 152.54000 225 THR B C 1
ATOM 3534 O O . THR B 1 248 ? 203.19000 148.79000 180.58500 1.000 155.73000 225 THR B O 1
ATOM 3538 N N . LYS B 1 249 ? 201.01500 149.21300 180.18700 1.000 146.37000 226 LYS B N 1
ATOM 3539 C CA . LYS B 1 249 ? 200.64800 147.80600 180.29200 1.000 146.98000 226 LYS B CA 1
ATOM 3540 C C . LYS B 1 249 ? 200.96300 147.06200 179.00200 1.000 144.98000 226 LYS B C 1
ATOM 3541 O O . LYS B 1 249 ? 201.35600 145.89000 179.03300 1.000 146.47000 226 LYS B O 1
ATOM 3547 N N . LEU B 1 250 ? 200.79700 147.72900 177.85800 1.000 143.97000 227 LEU B N 1
ATOM 3548 C CA . LEU B 1 250 ? 201.04800 147.07900 176.57700 1.000 145.19000 227 LEU B CA 1
ATOM 3549 C C . LEU B 1 250 ? 202.51800 146.71300 176.41800 1.000 150.54000 227 LEU B C 1
ATOM 3550 O O . LEU B 1 250 ? 202.84500 145.62700 175.92600 1.000 152.97000 227 LEU B O 1
ATOM 3555 N N . GLU B 1 251 ? 203.42100 147.60800 176.82700 1.000 160.71000 228 GLU B N 1
ATOM 3556 C CA . GLU B 1 251 ? 204.84800 147.33800 176.67500 1.000 160.35000 228 GLU B CA 1
ATOM 3557 C C . GLU B 1 251 ? 205.30700 146.21900 177.60200 1.000 160.01000 228 GLU B C 1
ATOM 3558 O O . GLU B 1 251 ? 206.09100 145.35400 177.19500 1.000 158.49000 228 GLU B O 1
ATOM 3564 N N . GLY B 1 252 ? 204.83700 146.22300 178.85000 1.000 165.45000 229 GLY B N 1
ATOM 3565 C CA . GLY B 1 252 ? 205.27600 145.21200 179.79800 1.000 165.52000 229 GLY B CA 1
ATOM 3566 C C . GLY B 1 252 ? 204.84700 143.81000 179.41000 1.000 169.29000 229 GLY B C 1
ATOM 3567 O O . GLY B 1 252 ? 205.64100 142.86700 179.47800 1.000 168.45000 229 GLY B O 1
ATOM 3568 N N . GLY B 1 253 ? 203.59400 143.65200 178.99600 1.000 184.14000 230 GLY B N 1
ATOM 3569 C CA . GLY B 1 253 ? 203.07500 142.35300 178.61200 1.000 183.34000 230 GLY B CA 1
ATOM 3570 C C . GLY B 1 253 ? 201.78800 141.98600 179.32500 1.000 183.99000 230 GLY B C 1
ATOM 3571 O O . GLY B 1 253 ? 201.51200 142.47100 180.42200 1.000 183.77000 230 GLY B O 1
ATOM 3572 N N . MET C 1 24 ? 162.89300 194.77600 239.21000 1.000 169.20000 1 MET C N 1
ATOM 3573 C CA . MET C 1 24 ? 164.02600 195.36600 239.91300 1.000 168.24000 1 MET C CA 1
ATOM 3574 C C . MET C 1 24 ? 164.15900 194.78400 241.31600 1.000 168.36000 1 MET C C 1
ATOM 3575 O O . MET C 1 24 ? 164.49400 195.49400 242.26300 1.000 168.78000 1 MET C O 1
ATOM 3577 N N . ARG C 1 25 ? 163.89600 193.48700 241.44100 1.000 176.39000 2 ARG C N 1
ATOM 3578 C CA . ARG C 1 25 ? 163.94600 192.79300 242.72000 1.000 176.03000 2 ARG C CA 1
ATOM 3579 C C . ARG C 1 25 ? 165.21800 191.96000 242.80200 1.000 176.42000 2 ARG C C 1
ATOM 3580 O O . ARG C 1 25 ? 165.55500 191.23800 241.85800 1.000 176.49000 2 ARG C O 1
ATOM 3582 N N . ALA C 1 26 ? 165.91900 192.06600 243.92700 1.000 178.91000 3 ALA C N 1
ATOM 3583 C CA . ALA C 1 26 ? 167.13600 191.29700 244.13000 1.000 178.61000 3 ALA C CA 1
ATOM 3584 C C . ALA C 1 26 ? 166.82100 189.80900 244.23600 1.000 178.45000 3 ALA C C 1
ATOM 3585 O O . ALA C 1 26 ? 165.74000 189.40800 244.67200 1.000 181.37000 3 ALA C O 1
ATOM 3587 N N . ILE C 1 27 ? 167.78500 188.98600 243.82900 1.000 178.23000 4 ILE C N 1
ATOM 3588 C CA . ILE C 1 27 ? 167.60600 187.54600 243.82600 1.000 179.27000 4 ILE C CA 1
ATOM 3589 C C . ILE C 1 27 ? 168.50300 186.84100 244.83900 1.000 181.26000 4 ILE C C 1
ATOM 3590 O O . ILE C 1 27 ? 168.13400 185.76800 245.33100 1.000 181.80000 4 ILE C O 1
ATOM 3595 N N . TRP C 1 28 ? 169.65900 187.40900 245.17400 1.000 192.11000 5 TRP C N 1
ATOM 3596 C CA . TRP C 1 28 ? 170.60200 186.74200 246.06200 1.000 190.23000 5 TRP C CA 1
ATOM 3597 C C . TRP C 1 28 ? 171.49100 187.79700 246.69600 1.000 190.20000 5 TRP C C 1
ATOM 3598 O O . TRP C 1 28 ? 172.03900 188.65200 245.99400 1.000 191.55000 5 TRP C O 1
ATOM 3609 N N . THR C 1 29 ? 171.61500 187.74400 248.01900 1.000 191.90000 6 THR C N 1
ATOM 3610 C CA . THR C 1 29 ? 172.38800 188.71300 248.78400 1.000 193.40000 6 THR C CA 1
ATOM 3611 C C . THR C 1 29 ? 173.50300 187.99000 249.52300 1.000 193.39000 6 THR C C 1
ATOM 3612 O O . THR C 1 29 ? 173.26100 186.96600 250.17100 1.000 193.45000 6 THR C O 1
ATOM 3616 N N . GLY C 1 30 ? 174.71800 188.52000 249.42300 1.000 193.46000 7 GLY C N 1
ATOM 3617 C CA . GLY C 1 30 ? 175.85600 187.91600 250.08400 1.000 193.22000 7 GLY C CA 1
ATOM 3618 C C . GLY C 1 30 ? 177.10500 188.76900 250.04100 1.000 191.04000 7 GLY C C 1
ATOM 3619 O O . GLY C 1 30 ? 177.03400 189.99300 250.18500 1.000 190.18000 7 GLY C O 1
ATOM 3620 N N . SER C 1 31 ? 178.25700 188.13400 249.83800 1.000 198.21000 8 SER C N 1
ATOM 3621 C CA . SER C 1 31 ? 179.53100 188.83300 249.88400 1.000 200.66000 8 SER C CA 1
ATOM 3622 C C . SER C 1 31 ? 180.55500 188.07600 249.05200 1.000 201.91000 8 SER C C 1
ATOM 3623 O O . SER C 1 31 ? 180.38500 186.89300 248.74700 1.000 200.26000 8 SER C O 1
ATOM 3626 N N . ILE C 1 32 ? 181.62600 188.77600 248.69100 1.000 219.33000 9 ILE C N 1
ATOM 3627 C CA . ILE C 1 32 ? 182.73000 188.18700 247.94100 1.000 219.81000 9 ILE C CA 1
ATOM 3628 C C . ILE C 1 32 ? 183.78900 187.73300 248.93700 1.000 221.74000 9 ILE C C 1
ATOM 3629 O O . ILE C 1 32 ? 184.34200 188.54900 249.68100 1.000 221.22000 9 ILE C O 1
ATOM 3634 N N . ALA C 1 33 ? 184.07900 186.43400 248.94700 1.000 229.34000 10 ALA C N 1
ATOM 3635 C CA . ALA C 1 33 ? 185.08500 185.88500 249.85100 1.000 228.09000 10 ALA C CA 1
ATOM 3636 C C . ALA C 1 33 ? 186.46500 186.11600 249.25100 1.000 227.52000 10 ALA C C 1
ATOM 3637 O O . ALA C 1 33 ? 186.80300 185.54600 248.20900 1.000 225.90000 10 ALA C O 1
ATOM 3639 N N . PHE C 1 34 ? 187.26300 186.95800 249.90800 1.000 234.70000 11 PHE C N 1
ATOM 3640 C CA . PHE C 1 34 ? 188.60600 187.27100 249.45100 1.000 234.36000 11 PHE C CA 1
ATOM 3641 C C . PHE C 1 34 ? 189.64500 187.17500 250.56000 1.000 234.48000 11 PHE C C 1
ATOM 3642 O O . PHE C 1 34 ? 190.83900 187.33700 250.28200 1.000 234.78000 11 PHE C O 1
ATOM 3644 N N . GLY C 1 35 ? 189.23400 186.91700 251.79800 1.000 243.60000 12 GLY C N 1
ATOM 3645 C CA . GLY C 1 35 ? 190.16300 186.92900 252.90900 1.000 244.31000 12 GLY C CA 1
ATOM 3646 C C . GLY C 1 35 ? 190.21300 188.28600 253.57600 1.000 244.66000 12 GLY C C 1
ATOM 3647 O O . GLY C 1 35 ? 189.36100 188.61100 254.40900 1.000 245.13000 12 GLY C O 1
ATOM 3648 N N . LEU C 1 36 ? 191.21200 189.09200 253.21500 1.000 240.98000 13 LEU C N 1
ATOM 3649 C CA . LEU C 1 36 ? 191.32200 190.44700 253.74100 1.000 239.95000 13 LEU C CA 1
ATOM 3650 C C . LEU C 1 36 ? 190.24000 191.37800 253.20900 1.000 241.15000 13 LEU C C 1
ATOM 3651 O O . LEU C 1 36 ? 190.10400 192.49400 253.72200 1.000 241.66000 13 LEU C O 1
ATOM 3653 N N . VAL C 1 37 ? 189.47500 190.95500 252.20400 1.000 230.97000 14 VAL C N 1
ATOM 3654 C CA . VAL C 1 37 ? 188.43600 191.78200 251.60500 1.000 229.27000 14 VAL C CA 1
ATOM 3655 C C . VAL C 1 37 ? 187.11700 191.02400 251.63300 1.000 229.50000 14 VAL C C 1
ATOM 3656 O O . VAL C 1 37 ? 187.07100 189.80500 251.44000 1.000 229.76000 14 VAL C O 1
ATOM 3658 N N . ASN C 1 38 ? 186.03600 191.76000 251.88300 1.000 216.24000 15 ASN C N 1
ATOM 3659 C CA . ASN C 1 38 ? 184.70000 191.17100 251.92900 1.000 215.43000 15 ASN C CA 1
ATOM 3660 C C . ASN C 1 38 ? 183.69900 192.27500 251.61900 1.000 216.20000 15 ASN C C 1
ATOM 3661 O O . ASN C 1 38 ? 183.46300 193.14800 252.46000 1.000 216.00000 15 ASN C O 1
ATOM 3666 N N . VAL C 1 39 ? 183.11700 192.23800 250.42500 1.000 202.42000 16 VAL C N 1
ATOM 3667 C CA . VAL C 1 39 ? 182.21800 193.27900 249.94600 1.000 201.55000 16 VAL C CA 1
ATOM 3668 C C . VAL C 1 39 ? 180.79800 192.71600 249.95000 1.000 202.36000 16 VAL C C 1
ATOM 3669 O O . VAL C 1 39 ? 180.47900 191.84000 249.13300 1.000 202.89000 16 VAL C O 1
ATOM 3673 N N . PRO C 1 40 ? 179.91800 193.17800 250.83500 1.000 199.67000 17 PRO C N 1
ATOM 3674 C CA . PRO C 1 40 ? 178.51700 192.74900 250.76900 1.000 197.85000 17 PRO C CA 1
ATOM 3675 C C . PRO C 1 40 ? 177.84900 193.29100 249.51600 1.000 196.60000 17 PRO C C 1
ATOM 3676 O O . PRO C 1 40 ? 178.20400 194.35900 249.01000 1.000 196.95000 17 PRO C O 1
ATOM 3680 N N . VAL C 1 41 ? 176.86900 192.54500 249.01100 1.000 184.34000 18 VAL C N 1
ATOM 3681 C CA . VAL C 1 41 ? 176.35300 192.81300 247.67300 1.000 184.31000 18 VAL C CA 1
ATOM 3682 C C . VAL C 1 41 ? 174.97400 192.18500 247.51800 1.000 185.54000 18 VAL C C 1
ATOM 3683 O O . VAL C 1 41 ? 174.72100 191.07900 248.00300 1.000 187.10000 18 VAL C O 1
ATOM 3687 N N . LYS C 1 42 ? 174.08200 192.90500 246.83700 1.000 179.21000 19 LYS C N 1
ATOM 3688 C CA . LYS C 1 42 ? 172.86500 192.34300 246.26800 1.000 178.16000 19 LYS C CA 1
ATOM 3689 C C . LYS C 1 42 ? 173.07200 192.05700 244.78500 1.000 177.82000 19 LYS C C 1
ATOM 3690 O O . LYS C 1 42 ? 173.80200 192.77000 244.09300 1.000 179.43000 19 LYS C O 1
ATOM 3696 N N . VAL C 1 43 ? 172.40500 191.01300 244.29700 1.000 170.66000 20 VAL C N 1
ATOM 3697 C CA . VAL C 1 43 ? 172.54900 190.55200 242.92100 1.000 169.38000 20 VAL C CA 1
ATOM 3698 C C . VAL C 1 43 ? 171.21200 190.69200 242.20800 1.000 169.40000 20 VAL C C 1
ATOM 3699 O O . VAL C 1 43 ? 170.17700 190.25600 242.72500 1.000 173.01000 20 VAL C O 1
ATOM 3703 N N . TYR C 1 44 ? 171.23900 191.29900 241.02500 1.000 161.51000 21 TYR C N 1
ATOM 3704 C CA . TYR C 1 44 ? 170.07300 191.42700 240.16400 1.000 160.81000 21 TYR C CA 1
ATOM 3705 C C . TYR C 1 44 ? 170.35000 190.72600 238.84300 1.000 165.02000 21 TYR C C 1
ATOM 3706 O O . TYR C 1 44 ? 171.47500 190.76300 238.33700 1.000 171.00000 21 TYR C O 1
ATOM 3715 N N . SER C 1 45 ? 169.32400 190.08700 238.28800 1.000 156.08000 22 SER C N 1
ATOM 3716 C CA . SER C 1 45 ? 169.47000 189.43800 236.99200 1.000 153.16000 22 SER C CA 1
ATOM 3717 C C . SER C 1 45 ? 169.57800 190.48700 235.89500 1.000 153.16000 22 SER C C 1
ATOM 3718 O O . SER C 1 45 ? 168.78300 191.43000 235.84400 1.000 153.40000 22 SER C O 1
ATOM 3721 N N . ALA C 1 46 ? 170.57100 190.32800 235.02000 1.000 151.93000 23 ALA C N 1
ATOM 3722 C CA . ALA C 1 46 ? 170.81300 191.33000 233.98900 1.000 151.62000 23 ALA C CA 1
ATOM 3723 C C . ALA C 1 46 ? 169.74300 191.28500 232.90600 1.000 152.71000 23 ALA C C 1
ATOM 3724 O O . ALA C 1 46 ? 169.20800 192.32500 232.50500 1.000 154.35000 23 ALA C O 1
ATOM 3726 N N . THR C 1 47 ? 169.41500 190.09100 232.42200 1.000 157.25000 24 THR C N 1
ATOM 3727 C CA . THR C 1 47 ? 168.53600 189.92000 231.27400 1.000 158.59000 24 THR C CA 1
ATOM 3728 C C . THR C 1 47 ? 167.34000 189.05600 231.64100 1.000 160.90000 24 THR C C 1
ATOM 3729 O O . THR C 1 47 ? 167.47600 188.06200 232.36200 1.000 162.86000 24 THR C O 1
ATOM 3733 N N . ALA C 1 48 ? 166.16900 189.43800 231.13600 1.000 167.20000 25 ALA C N 1
ATOM 3734 C CA . ALA C 1 48 ? 164.95400 188.64600 231.26500 1.000 167.72000 25 ALA C CA 1
ATOM 3735 C C . ALA C 1 48 ? 164.37100 188.41300 229.88200 1.000 166.61000 25 ALA C C 1
ATOM 3736 O O . ALA C 1 48 ? 164.22600 189.36000 229.10200 1.000 167.71000 25 ALA C O 1
ATOM 3738 N N . ASP C 1 49 ? 164.03800 187.16100 229.58200 1.000 166.07000 26 ASP C N 1
ATOM 3739 C CA . ASP C 1 49 ? 163.46600 186.83500 228.28400 1.000 167.51000 26 ASP C CA 1
ATOM 3740 C C . ASP C 1 49 ? 162.10200 187.49400 228.12700 1.000 167.31000 26 ASP C C 1
ATOM 3741 O O . ASP C 1 49 ? 161.28200 187.48800 229.04800 1.000 168.19000 26 ASP C O 1
ATOM 3746 N N . HIS C 1 50 ? 161.86200 188.06400 226.94900 1.000 160.80000 27 HIS C N 1
ATOM 3747 C CA . HIS C 1 50 ? 160.66200 188.85100 226.69800 1.000 159.21000 27 HIS C CA 1
ATOM 3748 C C . HIS C 1 50 ? 159.59500 188.11000 225.90200 1.000 162.28000 27 HIS C C 1
ATOM 3749 O O . HIS C 1 50 ? 158.56900 188.71100 225.57100 1.000 165.76000 27 HIS C O 1
ATOM 3756 N N . ASP C 1 51 ? 159.80600 186.83700 225.58100 1.000 184.87000 28 ASP C N 1
ATOM 3757 C CA . ASP C 1 51 ? 158.77600 186.07400 224.88900 1.000 186.99000 28 ASP C CA 1
ATOM 3758 C C . ASP C 1 51 ? 157.54000 185.93300 225.76900 1.000 186.93000 28 ASP C C 1
ATOM 3759 O O . ASP C 1 51 ? 157.63700 185.62900 226.96000 1.000 188.62000 28 ASP C O 1
ATOM 3764 N N . ILE C 1 52 ? 156.36900 186.15800 225.17300 1.000 180.82000 29 ILE C N 1
ATOM 3765 C CA . ILE C 1 52 ? 155.11900 186.04000 225.91200 1.000 180.13000 29 ILE C CA 1
ATOM 3766 C C . ILE C 1 52 ? 154.85900 184.57600 226.23600 1.000 182.82000 29 ILE C C 1
ATOM 3767 O O . ILE C 1 52 ? 154.92400 183.70600 225.35800 1.000 185.97000 29 ILE C O 1
ATOM 3772 N N . ARG C 1 53 ? 154.56300 184.29800 227.50100 1.000 196.30000 30 ARG C N 1
ATOM 3773 C CA . ARG C 1 53 ? 154.25900 182.95000 227.95900 1.000 196.79000 30 ARG C CA 1
ATOM 3774 C C . ARG C 1 53 ? 152.75000 182.75500 227.97200 1.000 199.29000 30 ARG C C 1
ATOM 3775 O O . ARG C 1 53 ? 152.01700 183.58000 228.52700 1.000 200.68000 30 ARG C O 1
ATOM 3777 N N . PHE C 1 54 ? 152.29100 181.66900 227.35800 1.000 216.28000 31 PHE C N 1
ATOM 3778 C CA . PHE C 1 54 ? 150.87300 181.37200 227.23300 1.000 216.43000 31 PHE C CA 1
ATOM 3779 C C . PHE C 1 54 ? 150.48700 180.25200 228.18700 1.000 217.96000 31 PHE C C 1
ATOM 3780 O O . PHE C 1 54 ? 151.21000 179.26100 228.32200 1.000 218.82000 31 PHE C O 1
ATOM 3788 N N . HIS C 1 55 ? 149.34700 180.41900 228.85100 1.000 228.84000 32 HIS C N 1
ATOM 3789 C CA . HIS C 1 55 ? 148.77800 179.39200 229.71400 1.000 227.87000 32 HIS C CA 1
ATOM 3790 C C . HIS C 1 55 ? 147.48300 178.89900 229.08200 1.000 229.52000 32 HIS C C 1
ATOM 3791 O O . HIS C 1 55 ? 146.60100 179.70100 228.75600 1.000 229.65000 32 HIS C O 1
ATOM 3798 N N . GLN C 1 56 ? 147.37800 177.58500 228.90200 1.000 241.26000 33 GLN C N 1
ATOM 3799 C CA . GLN C 1 56 ? 146.21700 176.99700 228.25000 1.000 240.27000 33 GLN C CA 1
ATOM 3800 C C . GLN C 1 56 ? 145.09700 176.78500 229.26100 1.000 242.59000 33 GLN C C 1
ATOM 3801 O O . GLN C 1 56 ? 145.33200 176.29300 230.36800 1.000 242.17000 33 GLN C O 1
ATOM 3803 N N . VAL C 1 57 ? 143.87700 177.15800 228.87400 1.000 259.64000 34 VAL C N 1
ATOM 3804 C CA . VAL C 1 57 ? 142.70300 177.03000 229.72400 1.000 259.19000 34 VAL C CA 1
ATOM 3805 C C . VAL C 1 57 ? 141.60500 176.33200 228.93200 1.000 258.61000 34 VAL C C 1
ATOM 3806 O O . VAL C 1 57 ? 141.72500 176.10000 227.72900 1.000 259.12000 34 VAL C O 1
ATOM 3810 N N . HIS C 1 58 ? 140.52400 175.99500 229.63100 1.000 260.24000 35 HIS C N 1
ATOM 3811 C CA . HIS C 1 58 ? 139.40000 175.33300 228.98600 1.000 261.48000 35 HIS C CA 1
ATOM 3812 C C . HIS C 1 58 ? 138.68100 176.29000 228.04300 1.000 261.33000 35 HIS C C 1
ATOM 3813 O O . HIS C 1 58 ? 138.58500 177.49200 228.30400 1.000 259.96000 35 HIS C O 1
ATOM 3820 N N . ALA C 1 59 ? 138.17800 175.74600 226.93300 1.000 258.76000 36 ALA C N 1
ATOM 3821 C CA . ALA C 1 59 ? 137.43800 176.55900 225.97700 1.000 257.47000 36 ALA C CA 1
ATOM 3822 C C . ALA C 1 59 ? 136.12200 177.06800 226.54800 1.000 257.47000 36 ALA C C 1
ATOM 3823 O O . ALA C 1 59 ? 135.64400 178.12500 226.12200 1.000 256.86000 36 ALA C O 1
ATOM 3825 N N . LYS C 1 60 ? 135.52900 176.34700 227.49800 1.000 260.06000 37 LYS C N 1
ATOM 3826 C CA . LYS C 1 60 ? 134.27500 176.75100 228.11500 1.000 259.76000 37 LYS C CA 1
ATOM 3827 C C . LYS C 1 60 ? 134.40900 177.12700 229.58100 1.000 260.35000 37 LYS C C 1
ATOM 3828 O O . LYS C 1 60 ? 133.69700 178.02300 230.04100 1.000 260.29000 37 LYS C O 1
ATOM 3830 N N . ASP C 1 61 ? 135.30000 176.47200 230.32400 1.000 265.71000 38 ASP C N 1
ATOM 3831 C CA . ASP C 1 61 ? 135.49300 176.76900 231.73700 1.000 265.71000 38 ASP C CA 1
ATOM 3832 C C . ASP C 1 61 ? 136.61000 177.76900 231.99600 1.000 266.42000 38 ASP C C 1
ATOM 3833 O O . ASP C 1 61 ? 136.55800 178.48800 232.99900 1.000 267.06000 38 ASP C O 1
ATOM 3838 N N . ASN C 1 62 ? 137.61300 177.82500 231.11800 1.000 270.61000 39 ASN C N 1
ATOM 3839 C CA . ASN C 1 62 ? 138.75200 178.73400 231.26000 1.000 270.20000 39 ASN C CA 1
ATOM 3840 C C . ASN C 1 62 ? 139.47600 178.53400 232.58900 1.000 270.59000 39 ASN C C 1
ATOM 3841 O O . ASN C 1 62 ? 140.04900 179.47500 233.14400 1.000 270.75000 39 ASN C O 1
ATOM 3843 N N . GLY C 1 63 ? 139.45900 177.30700 233.10700 1.000 265.26000 40 GLY C N 1
ATOM 3844 C CA . GLY C 1 63 ? 140.09800 177.02200 234.37200 1.000 265.00000 40 GLY C CA 1
ATOM 3845 C C . GLY C 1 63 ? 141.59100 176.79400 234.24100 1.000 264.73000 40 GLY C C 1
ATOM 3846 O O . GLY C 1 63 ? 142.14500 176.68200 233.14800 1.000 263.73000 40 GLY C O 1
ATOM 3847 N N . ARG C 1 64 ? 142.24900 176.72600 235.39500 1.000 254.25000 41 ARG C N 1
ATOM 3848 C CA . ARG C 1 64 ? 143.68000 176.45300 235.46300 1.000 253.30000 41 ARG C CA 1
ATOM 3849 C C . ARG C 1 64 ? 143.87500 174.94700 235.60200 1.000 252.52000 41 ARG C C 1
ATOM 3850 O O . ARG C 1 64 ? 143.57900 174.36900 236.65300 1.000 251.07000 41 ARG C O 1
ATOM 3852 N N . ILE C 1 65 ? 144.37400 174.31300 234.54300 1.000 244.63000 42 ILE C N 1
ATOM 3853 C CA . ILE C 1 65 ? 144.56700 172.86400 234.52500 1.000 243.49000 42 ILE C CA 1
ATOM 3854 C C . ILE C 1 65 ? 145.76300 172.55300 235.42000 1.000 243.19000 42 ILE C C 1
ATOM 3855 O O . ILE C 1 65 ? 146.91300 172.77800 235.04200 1.000 244.19000 42 ILE C O 1
ATOM 3860 N N . ARG C 1 66 ? 145.49200 172.03500 236.61400 1.000 239.42000 43 ARG C N 1
ATOM 3861 C CA . ARG C 1 66 ? 146.54200 171.60400 237.52700 1.000 240.57000 43 ARG C CA 1
ATOM 3862 C C . ARG C 1 66 ? 146.78500 170.11300 237.32700 1.000 241.20000 43 ARG C C 1
ATOM 3863 O O . ARG C 1 66 ? 145.87500 169.29900 237.51800 1.000 241.07000 43 ARG C O 1
ATOM 3865 N N . TYR C 1 67 ? 148.00600 169.76100 236.93700 1.000 235.63000 44 TYR C N 1
ATOM 3866 C CA . TYR C 1 67 ? 148.34000 168.36700 236.68600 1.000 234.08000 44 TYR C CA 1
ATOM 3867 C C . TYR C 1 67 ? 148.26600 167.55800 237.97400 1.000 233.91000 44 TYR C C 1
ATOM 3868 O O . TYR C 1 67 ? 148.67600 168.01800 239.04300 1.000 234.04000 44 TYR C O 1
ATOM 3870 N N . LYS C 1 68 ? 147.73700 166.34300 237.86700 1.000 234.03000 45 LYS C N 1
ATOM 3871 C CA . LYS C 1 68 ? 147.59500 165.44300 239.00300 1.000 234.30000 45 LYS C CA 1
ATOM 3872 C C . LYS C 1 68 ? 148.71900 164.41600 238.96300 1.000 235.60000 45 LYS C C 1
ATOM 3873 O O . LYS C 1 68 ? 148.90300 163.73100 237.95100 1.000 235.21000 45 LYS C O 1
ATOM 3875 N N . ARG C 1 69 ? 149.46700 164.31400 240.06100 1.000 253.77000 46 ARG C N 1
ATOM 3876 C CA . ARG C 1 69 ? 150.59000 163.38200 240.15700 1.000 253.99000 46 ARG C CA 1
ATOM 3877 C C . ARG C 1 69 ? 150.09000 162.08600 240.78100 1.000 255.77000 46 ARG C C 1
ATOM 3878 O O . ARG C 1 69 ? 150.19700 161.86700 241.98900 1.000 255.14000 46 ARG C O 1
ATOM 3880 N N . VAL C 1 70 ? 149.53200 161.21500 239.94500 1.000 271.32000 47 VAL C N 1
ATOM 3881 C CA . VAL C 1 70 ? 149.06900 159.89500 240.35900 1.000 270.53000 47 VAL C CA 1
ATOM 3882 C C . VAL C 1 70 ? 149.76400 158.86600 239.48000 1.000 270.24000 47 VAL C C 1
ATOM 3883 O O . VAL C 1 70 ? 149.63300 158.90300 238.25000 1.000 269.44000 47 VAL C O 1
ATOM 3887 N N . CYS C 1 71 ? 150.50100 157.95200 240.10700 1.000 274.82000 48 CYS C N 1
ATOM 3888 C CA . CYS C 1 71 ? 151.26700 156.96700 239.35700 1.000 273.90000 48 CYS C CA 1
ATOM 3889 C C . CYS C 1 71 ? 150.33400 155.95700 238.70300 1.000 274.84000 48 CYS C C 1
ATOM 3890 O O . CYS C 1 71 ? 149.54700 155.29000 239.38300 1.000 274.69000 48 CYS C O 1
ATOM 3892 N N . GLU C 1 72 ? 150.42300 155.84400 237.38100 1.000 285.53000 49 GLU C N 1
ATOM 3893 C CA . GLU C 1 72 ? 149.59800 154.90100 236.62600 1.000 285.73000 49 GLU C CA 1
ATOM 3894 C C . GLU C 1 72 ? 150.30600 153.56200 236.44400 1.000 285.51000 49 GLU C C 1
ATOM 3895 O O . GLU C 1 72 ? 150.41100 153.03100 235.34000 1.000 285.48000 49 GLU C O 1
ATOM 3897 N N . ALA C 1 73 ? 150.80200 153.00700 237.54900 1.000 287.34000 50 ALA C N 1
ATOM 3898 C CA . ALA C 1 73 ? 151.41100 151.68300 237.53700 1.000 287.27000 50 ALA C CA 1
ATOM 3899 C C . ALA C 1 73 ? 150.80100 150.82800 238.63800 1.000 287.70000 50 ALA C C 1
ATOM 3900 O O . ALA C 1 73 ? 150.70000 149.60400 238.50500 1.000 287.94000 50 ALA C O 1
ATOM 3902 N N . CYS C 1 74 ? 150.39100 151.47300 239.73000 1.000 286.58000 51 CYS C N 1
ATOM 3903 C CA . CYS C 1 74 ? 149.72300 150.78500 240.82400 1.000 286.54000 51 CYS C CA 1
ATOM 3904 C C . CYS C 1 74 ? 148.55600 151.57300 241.40000 1.000 286.08000 51 CYS C C 1
ATOM 3905 O O . CYS C 1 74 ? 147.97000 151.13100 242.39300 1.000 286.44000 51 CYS C O 1
ATOM 3908 N N . GLY C 1 75 ? 148.20200 152.71700 240.81900 1.000 271.69000 52 GLY C N 1
ATOM 3909 C CA . GLY C 1 75 ? 147.12800 153.52400 241.35900 1.000 270.24000 52 GLY C CA 1
ATOM 3910 C C . GLY C 1 75 ? 147.46100 154.22800 242.65200 1.000 270.47000 52 GLY C C 1
ATOM 3911 O O . GLY C 1 75 ? 146.55000 154.64600 243.37100 1.000 270.91000 52 GLY C O 1
ATOM 3912 N N . GLU C 1 76 ? 148.74400 154.37500 242.96900 1.000 264.56000 53 GLU C N 1
ATOM 3913 C CA . GLU C 1 76 ? 149.17100 155.00700 244.21000 1.000 264.16000 53 GLU C CA 1
ATOM 3914 C C . GLU C 1 76 ? 149.25800 156.51400 244.00400 1.000 265.28000 53 GLU C C 1
ATOM 3915 O O . GLU C 1 76 ? 150.00100 156.98600 243.13500 1.000 265.41000 53 GLU C O 1
ATOM 3917 N N . VAL C 1 77 ? 148.50200 157.26500 244.80200 1.000 262.50000 54 VAL C N 1
ATOM 3918 C CA . VAL C 1 77 ? 148.50000 158.72500 244.72900 1.000 261.69000 54 VAL C CA 1
ATOM 3919 C C . VAL C 1 77 ? 149.70000 159.21900 245.53200 1.000 262.25000 54 VAL C C 1
ATOM 3920 O O . VAL C 1 77 ? 149.60800 159.43300 246.74200 1.000 263.01000 54 VAL C O 1
ATOM 3924 N N . VAL C 1 78 ? 150.83000 159.40000 244.85900 1.000 265.43000 55 VAL C N 1
ATOM 3925 C CA . VAL C 1 78 ? 152.05700 159.82700 245.52000 1.000 264.57000 55 VAL C CA 1
ATOM 3926 C C . VAL C 1 78 ? 151.94600 161.29700 245.89600 1.000 264.59000 55 VAL C C 1
ATOM 3927 O O . VAL C 1 78 ? 151.53500 162.13500 245.08500 1.000 264.86000 55 VAL C O 1
ATOM 3929 N N . ASP C 1 79 ? 152.31200 161.61300 247.13500 1.000 258.99000 56 ASP C N 1
ATOM 3930 C CA . ASP C 1 79 ? 152.33000 162.98200 247.62000 1.000 258.20000 56 ASP C CA 1
ATOM 3931 C C . ASP C 1 79 ? 153.66900 163.62700 247.27400 1.000 258.56000 56 ASP C C 1
ATOM 3932 O O . ASP C 1 79 ? 154.58100 162.98300 246.75200 1.000 259.17000 56 ASP C O 1
ATOM 3934 N N . TYR C 1 80 ? 153.78300 164.92400 247.57100 1.000 260.54000 57 TYR C N 1
ATOM 3935 C CA . TYR C 1 80 ? 155.01000 165.64900 247.25500 1.000 261.31000 57 TYR C CA 1
ATOM 3936 C C . TYR C 1 80 ? 156.20500 165.06300 247.99700 1.000 261.87000 57 TYR C C 1
ATOM 3937 O O . TYR C 1 80 ? 157.28400 164.89300 247.41600 1.000 262.26000 57 TYR C O 1
ATOM 3939 N N . ARG C 1 81 ? 156.03300 164.74600 249.28100 1.000 257.49000 58 ARG C N 1
ATOM 3940 C CA . ARG C 1 81 ? 157.11500 164.12100 250.03400 1.000 256.47000 58 ARG C CA 1
ATOM 3941 C C . ARG C 1 81 ? 157.31300 162.66700 249.62800 1.000 257.09000 58 ARG C C 1
ATOM 3942 O O . ARG C 1 81 ? 158.40700 162.11800 249.80500 1.000 256.73000 58 ARG C O 1
ATOM 3944 N N . ASP C 1 82 ? 156.27300 162.02800 249.08500 1.000 266.50000 59 ASP C N 1
ATOM 3945 C CA . ASP C 1 82 ? 156.37600 160.63000 248.68600 1.000 267.10000 59 ASP C CA 1
ATOM 3946 C C . ASP C 1 82 ? 157.24800 160.43700 247.45300 1.000 267.78000 59 ASP C C 1
ATOM 3947 O O . ASP C 1 82 ? 157.77100 159.33600 247.24700 1.000 268.56000 59 ASP C O 1
ATOM 3952 N N . LEU C 1 83 ? 157.41800 161.47200 246.63300 1.000 265.66000 60 LEU C N 1
ATOM 3953 C CA . LEU C 1 83 ? 158.21500 161.34000 245.42200 1.000 264.43000 60 LEU C CA 1
ATOM 3954 C C . LEU C 1 83 ? 159.67400 161.06100 245.76100 1.000 264.80000 60 LEU C C 1
ATOM 3955 O O . LEU C 1 83 ? 160.23000 161.62300 246.70900 1.000 265.45000 60 LEU C O 1
ATOM 3960 N N . ALA C 1 84 ? 160.29100 160.18100 244.97600 1.000 265.95000 61 ALA C N 1
ATOM 3961 C CA . ALA C 1 84 ? 161.70700 159.85400 245.12200 1.000 266.70000 61 ALA C CA 1
ATOM 3962 C C . ALA C 1 84 ? 162.31900 159.82300 243.73000 1.000 266.86000 61 ALA C C 1
ATOM 3963 O O . ALA C 1 84 ? 161.91900 159.00600 242.89300 1.000 266.19000 61 ALA C O 1
ATOM 3965 N N . ARG C 1 85 ? 163.27600 160.71300 243.48000 1.000 265.79000 62 ARG C N 1
ATOM 3966 C CA . ARG C 1 85 ? 163.91400 160.77600 242.17300 1.000 265.23000 62 ARG C CA 1
ATOM 3967 C C . ARG C 1 85 ? 164.67700 159.48800 241.89000 1.000 264.73000 62 ARG C C 1
ATOM 3968 O O . ARG C 1 85 ? 165.35900 158.94500 242.76300 1.000 264.73000 62 ARG C O 1
ATOM 3970 N N . ALA C 1 86 ? 164.55200 158.99600 240.66000 1.000 249.43000 63 ALA C N 1
ATOM 3971 C CA . ALA C 1 86 ? 165.23100 157.78100 240.24000 1.000 249.55000 63 ALA C CA 1
ATOM 3972 C C . ALA C 1 86 ? 165.81900 157.98500 238.85300 1.000 249.39000 63 ALA C C 1
ATOM 3973 O O . ALA C 1 86 ? 165.28000 158.73600 238.03600 1.000 248.31000 63 ALA C O 1
ATOM 3975 N N . TYR C 1 87 ? 166.93500 157.30700 238.59700 1.000 253.60000 64 TYR C N 1
ATOM 3976 C CA . TYR C 1 87 ? 167.62400 157.37900 237.31800 1.000 253.54000 64 TYR C CA 1
ATOM 3977 C C . TYR C 1 87 ? 167.83000 155.97100 236.78500 1.000 254.16000 64 TYR C C 1
ATOM 3978 O O . TYR C 1 87 ? 168.26200 155.08200 237.52600 1.000 254.72000 64 TYR C O 1
ATOM 3980 N N . GLU C 1 88 ? 167.51600 155.77000 235.50300 1.000 266.46000 65 GLU C N 1
ATOM 3981 C CA . GLU C 1 88 ? 167.72700 154.46400 234.88800 1.000 266.85000 65 GLU C CA 1
ATOM 3982 C C . GLU C 1 88 ? 169.20200 154.08900 234.87000 1.000 268.77000 65 GLU C C 1
ATOM 3983 O O . GLU C 1 88 ? 169.54800 152.92700 235.11400 1.000 270.45000 65 GLU C O 1
ATOM 3985 N N . SER C 1 89 ? 170.07700 155.05300 234.59200 1.000 274.17000 66 SER C N 1
ATOM 3986 C CA . SER C 1 89 ? 171.53500 154.86200 234.58200 1.000 273.32000 66 SER C CA 1
ATOM 3987 C C . SER C 1 89 ? 171.85800 153.76400 233.56900 1.000 273.99000 66 SER C C 1
ATOM 3988 O O . SER C 1 89 ? 171.34200 153.81200 232.44100 1.000 274.91000 66 SER C O 1
ATOM 3990 N N . GLY C 1 90 ? 172.68500 152.77900 233.91000 1.000 265.70000 67 GLY C N 1
ATOM 3991 C CA . GLY C 1 90 ? 173.12000 151.77500 232.95900 1.000 264.84000 67 GLY C CA 1
ATOM 3992 C C . GLY C 1 90 ? 172.03100 150.86100 232.43700 1.000 265.24000 67 GLY C C 1
ATOM 3993 O O . GLY C 1 90 ? 171.71600 150.88700 231.24300 1.000 265.32000 67 GLY C O 1
ATOM 3994 N N . ASP C 1 91 ? 171.44600 150.05000 233.31400 1.000 254.32000 68 ASP C N 1
ATOM 3995 C CA . ASP C 1 91 ? 170.48500 149.02300 232.92200 1.000 253.13000 68 ASP C CA 1
ATOM 3996 C C . ASP C 1 91 ? 169.22700 149.10600 233.77800 1.000 253.57000 68 ASP C C 1
ATOM 3997 O O . ASP C 1 91 ? 168.72600 148.10500 234.29400 1.000 252.95000 68 ASP C O 1
ATOM 3999 N N . GLY C 1 92 ? 168.69900 150.31700 233.94100 1.000 254.99000 69 GLY C N 1
ATOM 4000 C CA . GLY C 1 92 ? 167.45800 150.50000 234.66400 1.000 253.79000 69 GLY C CA 1
ATOM 4001 C C . GLY C 1 92 ? 167.55300 150.36100 236.16500 1.000 253.71000 69 GLY C C 1
ATOM 4002 O O . GLY C 1 92 ? 166.51800 150.19500 236.82000 1.000 252.31000 69 GLY C O 1
ATOM 4003 N N . GLN C 1 93 ? 168.75700 150.42300 236.73500 1.000 254.75000 70 GLN C N 1
ATOM 4004 C CA . GLN C 1 93 ? 168.94200 150.29200 238.18000 1.000 253.31000 70 GLN C CA 1
ATOM 4005 C C . GLN C 1 93 ? 168.49600 151.59100 238.84500 1.000 254.70000 70 GLN C C 1
ATOM 4006 O O . GLN C 1 93 ? 169.29800 152.43800 239.24700 1.000 255.13000 70 GLN C O 1
ATOM 4008 N N . MET C 1 94 ? 167.17600 151.74400 238.96300 1.000 258.13000 71 MET C N 1
ATOM 4009 C CA . MET C 1 94 ? 166.57700 152.93800 239.55900 1.000 257.59000 71 MET C CA 1
ATOM 4010 C C . MET C 1 94 ? 166.74500 152.86100 241.07300 1.000 258.15000 71 MET C C 1
ATOM 4011 O O . MET C 1 94 ? 165.82100 152.54600 241.82700 1.000 258.17000 71 MET C O 1
ATOM 4013 N N . VAL C 1 95 ? 167.96500 153.15800 241.52300 1.000 262.34000 72 VAL C N 1
ATOM 4014 C CA . VAL C 1 95 ? 168.27700 153.09600 242.94400 1.000 262.04000 72 VAL C CA 1
ATOM 4015 C C . VAL C 1 95 ? 167.58700 154.24000 243.67400 1.000 263.56000 72 VAL C C 1
ATOM 4016 O O . VAL C 1 95 ? 167.47700 155.36000 243.15700 1.000 263.75000 72 VAL C O 1
ATOM 4020 N N . ALA C 1 96 ? 167.10500 153.95600 244.88000 1.000 283.41000 73 ALA C N 1
ATOM 4021 C CA . ALA C 1 96 ? 166.41100 154.95700 245.67500 1.000 283.29000 73 ALA C CA 1
ATOM 4022 C C . ALA C 1 96 ? 167.40000 155.79600 246.47400 1.000 283.26000 73 ALA C C 1
ATOM 4023 O O . ALA C 1 96 ? 168.47800 155.33200 246.85700 1.000 283.19000 73 ALA C O 1
ATOM 4025 N N . ILE C 1 97 ? 167.02000 157.04600 246.72300 1.000 281.42000 74 ILE C N 1
ATOM 4026 C CA . ILE C 1 97 ? 167.83600 157.99100 247.47300 1.000 280.62000 74 ILE C CA 1
ATOM 4027 C C . ILE C 1 97 ? 167.02400 158.51400 248.64800 1.000 279.73000 74 ILE C C 1
ATOM 4028 O O . ILE C 1 97 ? 165.87800 158.94600 248.48100 1.000 278.40000 74 ILE C O 1
ATOM 4033 N N . THR C 1 98 ? 167.62300 158.47700 249.83700 1.000 301.87000 75 THR C N 1
ATOM 4034 C CA . THR C 1 98 ? 166.96600 158.96500 251.04300 1.000 302.67000 75 THR C CA 1
ATOM 4035 C C . THR C 1 98 ? 167.77100 160.09900 251.66200 1.000 303.44000 75 THR C C 1
ATOM 4036 O O . THR C 1 98 ? 168.76900 160.54300 251.08600 1.000 302.79000 75 THR C O 1
ATOM 4040 N N . ASP C 1 99 ? 167.35100 160.56400 252.84200 1.000 316.36000 76 ASP C N 1
ATOM 4041 C CA . ASP C 1 99 ? 168.00300 161.70100 253.48400 1.000 316.38000 76 ASP C CA 1
ATOM 4042 C C . ASP C 1 99 ? 169.45200 161.41800 253.85800 1.000 317.37000 76 ASP C C 1
ATOM 4043 O O . ASP C 1 99 ? 170.20800 162.36300 254.10600 1.000 317.53000 76 ASP C O 1
ATOM 4045 N N . ASP C 1 100 ? 169.85400 160.14600 253.91100 1.000 325.88000 77 ASP C N 1
ATOM 4046 C CA . ASP C 1 100 ? 171.23600 159.82200 254.24500 1.000 325.42000 77 ASP C CA 1
ATOM 4047 C C . ASP C 1 100 ? 172.19700 160.33100 253.17700 1.000 325.00000 77 ASP C C 1
ATOM 4048 O O . ASP C 1 100 ? 173.30900 160.77100 253.49200 1.000 325.38000 77 ASP C O 1
ATOM 4053 N N . ASP C 1 101 ? 171.79000 160.26800 251.90700 1.000 310.35000 78 ASP C N 1
ATOM 4054 C CA . ASP C 1 101 ? 172.69000 160.65200 250.82300 1.000 308.76000 78 ASP C CA 1
ATOM 4055 C C . ASP C 1 101 ? 173.02200 162.13800 250.87400 1.000 309.05000 78 ASP C C 1
ATOM 4056 O O . ASP C 1 101 ? 174.19700 162.51700 250.85500 1.000 309.76000 78 ASP C O 1
ATOM 4058 N N . ILE C 1 102 ? 172.00100 162.99600 250.96600 1.000 297.81000 79 ILE C N 1
ATOM 4059 C CA . ILE C 1 102 ? 172.25700 164.43500 251.00200 1.000 297.10000 79 ILE C CA 1
ATOM 4060 C C . ILE C 1 102 ? 173.07800 164.80300 252.22900 1.000 298.13000 79 ILE C C 1
ATOM 4061 O O . ILE C 1 102 ? 173.82900 165.78600 252.21200 1.000 297.30000 79 ILE C O 1
ATOM 4066 N N . ALA C 1 103 ? 172.95500 164.02800 253.30900 1.000 311.30000 80 ALA C N 1
ATOM 4067 C CA . ALA C 1 103 ? 173.84400 164.21400 254.44900 1.000 310.72000 80 ALA C CA 1
ATOM 4068 C C . ALA C 1 103 ? 175.29100 163.91900 254.07800 1.000 310.94000 80 ALA C C 1
ATOM 4069 O O . ALA C 1 103 ? 176.20800 164.57100 254.59100 1.000 310.25000 80 ALA C O 1
ATOM 4071 N N . SER C 1 104 ? 175.51800 162.94000 253.19700 1.000 308.45000 81 SER C N 1
ATOM 4072 C CA . SER C 1 104 ? 176.88200 162.62100 252.78500 1.000 307.13000 81 SER C CA 1
ATOM 4073 C C . SER C 1 104 ? 177.51800 163.77500 252.02000 1.000 306.58000 81 SER C C 1
ATOM 4074 O O . SER C 1 104 ? 178.67800 164.12400 252.27000 1.000 306.19000 81 SER C O 1
ATOM 4076 N N . LEU C 1 105 ? 176.78500 164.37900 251.08800 1.000 291.97000 82 LEU C N 1
ATOM 4077 C CA . LEU C 1 105 ? 177.30100 165.56200 250.41500 1.000 290.89000 82 LEU C CA 1
ATOM 4078 C C . LEU C 1 105 ? 177.36100 166.73400 251.39100 1.000 290.95000 82 LEU C C 1
ATOM 4079 O O . LEU C 1 105 ? 176.47600 166.88100 252.24100 1.000 290.85000 82 LEU C O 1
ATOM 4084 N N . PRO C 1 106 ? 178.39200 167.57300 251.30300 1.000 289.15000 83 PRO C N 1
ATOM 4085 C CA . PRO C 1 106 ? 178.48800 168.72200 252.21000 1.000 289.03000 83 PRO C CA 1
ATOM 4086 C C . PRO C 1 106 ? 177.33900 169.69600 251.99900 1.000 289.55000 83 PRO C C 1
ATOM 4087 O O . PRO C 1 106 ? 176.79400 169.82300 250.90100 1.000 290.36000 83 PRO C O 1
ATOM 4091 N N . GLU C 1 107 ? 176.96900 170.38000 253.08000 1.000 292.41000 84 GLU C N 1
ATOM 4092 C CA . GLU C 1 107 ? 175.91900 171.38600 253.00400 1.000 292.59000 84 GLU C CA 1
ATOM 4093 C C . GLU C 1 107 ? 176.33700 172.51800 252.07300 1.000 292.69000 84 GLU C C 1
ATOM 4094 O O . GLU C 1 107 ? 177.49000 172.95700 252.07800 1.000 292.66000 84 GLU C O 1
ATOM 4096 N N . GLU C 1 108 ? 175.38800 172.98700 251.26600 1.000 281.65000 85 GLU C N 1
ATOM 4097 C CA . GLU C 1 108 ? 175.64000 174.01800 250.26700 1.000 280.71000 85 GLU C CA 1
ATOM 4098 C C . GLU C 1 108 ? 174.74200 175.23300 250.48100 1.000 280.28000 85 GLU C C 1
ATOM 4099 O O . GLU C 1 108 ? 174.44600 175.97000 249.53900 1.000 279.55000 85 GLU C O 1
ATOM 4105 N N . ARG C 1 109 ? 174.31000 175.45800 251.72000 1.000 265.26000 86 ARG C N 1
ATOM 4106 C CA . ARG C 1 109 ? 173.44600 176.58100 252.05300 1.000 263.80000 86 ARG C CA 1
ATOM 4107 C C . ARG C 1 109 ? 174.22100 177.86600 252.31900 1.000 264.23000 86 ARG C C 1
ATOM 4108 O O . ARG C 1 109 ? 173.65400 178.81200 252.87500 1.000 264.66000 86 ARG C O 1
ATOM 4110 N N . SER C 1 110 ? 175.49500 177.91900 251.94200 1.000 243.61000 87 SER C N 1
ATOM 4111 C CA . SER C 1 110 ? 176.28400 179.12700 252.13600 1.000 242.37000 87 SER C CA 1
ATOM 4112 C C . SER C 1 110 ? 175.76000 180.25500 251.25600 1.000 242.35000 87 SER C C 1
ATOM 4113 O O . SER C 1 110 ? 175.30200 180.02800 250.13200 1.000 241.86000 87 SER C O 1
ATOM 4116 N N . ARG C 1 111 ? 175.82800 181.47800 251.77500 1.000 215.96000 88 ARG C N 1
ATOM 4117 C CA . ARG C 1 111 ? 175.33300 182.66400 251.08500 1.000 214.58000 88 ARG C CA 1
ATOM 4118 C C . ARG C 1 111 ? 176.47100 183.60700 250.70600 1.000 213.12000 88 ARG C C 1
ATOM 4119 O O . ARG C 1 111 ? 176.35200 184.82800 250.81700 1.000 213.01000 88 ARG C O 1
ATOM 4121 N N . GLU C 1 112 ? 177.59000 183.04500 250.25600 1.000 201.40000 89 GLU C N 1
ATOM 4122 C CA . GLU C 1 112 ? 178.72400 183.84100 249.81300 1.000 200.43000 89 GLU C CA 1
ATOM 4123 C C . GLU C 1 112 ? 179.46300 183.07600 248.72600 1.000 200.56000 89 GLU C C 1
ATOM 4124 O O . GLU C 1 112 ? 179.34900 181.85100 248.62400 1.000 200.80000 89 GLU C O 1
ATOM 4126 N N . ILE C 1 113 ? 180.22000 183.80800 247.91300 1.000 199.26000 90 ILE C N 1
ATOM 4127 C CA . ILE C 1 113 ? 180.99600 183.21300 246.83400 1.000 200.56000 90 ILE C CA 1
ATOM 4128 C C . ILE C 1 113 ? 182.46700 183.54800 247.03700 1.000 201.22000 90 ILE C C 1
ATOM 4129 O O . ILE C 1 113 ? 182.81300 184.52800 247.70600 1.000 201.49000 90 ILE C O 1
ATOM 4134 N N . GLU C 1 114 ? 183.33800 182.71100 246.47800 1.000 207.09000 91 GLU C N 1
ATOM 4135 C CA . GLU C 1 114 ? 184.77100 182.82300 246.70300 1.000 207.31000 91 GLU C CA 1
ATOM 4136 C C . GLU C 1 114 ? 185.51300 182.84000 245.37500 1.000 206.32000 91 GLU C C 1
ATOM 4137 O O . GLU C 1 114 ? 185.06800 182.25100 244.38700 1.000 206.73000 91 GLU C O 1
ATOM 4143 N N . VAL C 1 115 ? 186.65600 183.52000 245.36900 1.000 196.86000 92 VAL C N 1
ATOM 4144 C CA . VAL C 1 115 ? 187.47900 183.70000 244.17800 1.000 197.05000 92 VAL C CA 1
ATOM 4145 C C . VAL C 1 115 ? 188.56300 182.63300 244.16100 1.000 193.98000 92 VAL C C 1
ATOM 4146 O O . VAL C 1 115 ? 189.13500 182.29700 245.20500 1.000 194.97000 92 VAL C O 1
ATOM 4150 N N . LEU C 1 116 ? 188.84800 182.09300 242.97400 1.000 187.39000 93 LEU C N 1
ATOM 4151 C CA . LEU C 1 116 ? 189.89000 181.08400 242.81300 1.000 188.97000 93 LEU C CA 1
ATOM 4152 C C . LEU C 1 116 ? 191.15900 181.65600 242.18900 1.000 189.66000 93 LEU C C 1
ATOM 4153 O O . LEU C 1 116 ? 192.24000 181.56300 242.77800 1.000 192.64000 93 LEU C O 1
ATOM 4158 N N . GLU C 1 117 ? 191.04900 182.24900 241.00300 1.000 198.59000 94 GLU C N 1
ATOM 4159 C CA . GLU C 1 117 ? 192.22100 182.73000 240.28800 1.000 199.69000 94 GLU C CA 1
ATOM 4160 C C . GLU C 1 117 ? 191.82300 183.88800 239.38800 1.000 200.46000 94 GLU C C 1
ATOM 4161 O O . GLU C 1 117 ? 190.64700 184.07900 239.07000 1.000 202.93000 94 GLU C O 1
ATOM 4163 N N . PHE C 1 118 ? 192.82400 184.66200 238.98000 1.000 210.39000 95 PHE C N 1
ATOM 4164 C CA . PHE C 1 118 ? 192.63600 185.80400 238.09500 1.000 210.03000 95 PHE C CA 1
ATOM 4165 C C . PHE C 1 118 ? 193.19200 185.45100 236.72400 1.000 210.40000 95 PHE C C 1
ATOM 4166 O O . PHE C 1 118 ? 194.39000 185.17700 236.58800 1.000 214.08000 95 PHE C O 1
ATOM 4174 N N . VAL C 1 119 ? 192.32900 185.46200 235.71400 1.000 195.65000 96 VAL C N 1
ATOM 4175 C CA . VAL C 1 119 ? 192.72500 185.12500 234.35000 1.000 195.11000 96 VAL C CA 1
ATOM 4176 C C . VAL C 1 119 ? 192.43000 186.31600 233.44800 1.000 196.99000 96 VAL C C 1
ATOM 4177 O O . VAL C 1 119 ? 191.37600 186.95100 233.59500 1.000 200.29000 96 VAL C O 1
ATOM 4181 N N . PRO C 1 120 ? 193.32400 186.66700 232.52400 1.000 194.64000 97 PRO C N 1
ATOM 4182 C CA . PRO C 1 120 ? 193.01000 187.73800 231.57200 1.000 194.72000 97 PRO C CA 1
ATOM 4183 C C . PRO C 1 120 ? 191.77300 187.39800 230.75400 1.000 197.19000 97 PRO C C 1
ATOM 4184 O O . PRO C 1 120 ? 191.54300 186.24300 230.39000 1.000 196.05000 97 PRO C O 1
ATOM 4188 N N . ALA C 1 121 ? 190.97200 188.42800 230.47000 1.000 211.99000 98 ALA C N 1
ATOM 4189 C CA . ALA C 1 121 ? 189.70400 188.22700 229.77600 1.000 211.66000 98 ALA C CA 1
ATOM 4190 C C . ALA C 1 121 ? 189.88600 187.64000 228.38400 1.000 212.73000 98 ALA C C 1
ATOM 4191 O O . ALA C 1 121 ? 188.98500 186.95100 227.89400 1.000 213.54000 98 ALA C O 1
ATOM 4193 N N . ALA C 1 122 ? 191.02400 187.89500 227.73600 1.000 218.05000 99 ALA C N 1
ATOM 4194 C CA . ALA C 1 122 ? 191.24900 187.34400 226.40600 1.000 217.46000 99 ALA C CA 1
ATOM 4195 C C . ALA C 1 122 ? 191.33200 185.82500 226.43300 1.000 217.01000 99 ALA C C 1
ATOM 4196 O O . ALA C 1 122 ? 190.98500 185.16900 225.44400 1.000 217.65000 99 ALA C O 1
ATOM 4198 N N . ASP C 1 123 ? 191.79200 185.25100 227.54600 1.000 208.59000 100 ASP C N 1
ATOM 4199 C CA . ASP C 1 123 ? 191.92600 183.80100 227.62900 1.000 208.63000 100 ASP C CA 1
ATOM 4200 C C . ASP C 1 123 ? 190.56900 183.11300 227.56200 1.000 208.08000 100 ASP C C 1
ATOM 4201 O O . ASP C 1 123 ? 190.41600 182.09900 226.87000 1.000 208.17000 100 ASP C O 1
ATOM 4206 N N . VAL C 1 124 ? 189.57200 183.64500 228.26800 1.000 187.58000 101 VAL C N 1
ATOM 4207 C CA . VAL C 1 124 ? 188.26700 183.00000 228.30100 1.000 185.67000 101 VAL C CA 1
ATOM 4208 C C . VAL C 1 124 ? 187.52200 183.27900 227.00300 1.000 186.98000 101 VAL C C 1
ATOM 4209 O O . VAL C 1 124 ? 187.60100 184.37800 226.43500 1.000 188.72000 101 VAL C O 1
ATOM 4213 N N . ASP C 1 125 ? 186.82200 182.26700 226.51000 1.000 183.46000 102 ASP C N 1
ATOM 4214 C CA . ASP C 1 125 ? 186.05000 182.32000 225.28200 1.000 183.92000 102 ASP C CA 1
ATOM 4215 C C . ASP C 1 125 ? 184.56100 182.15900 225.58900 1.000 184.37000 102 ASP C C 1
ATOM 4216 O O . ASP C 1 125 ? 184.19300 181.67400 226.66500 1.000 187.33000 102 ASP C O 1
ATOM 4218 N N . PRO C 1 126 ? 183.67800 182.60400 224.69700 1.000 163.35000 103 PRO C N 1
ATOM 4219 C CA . PRO C 1 126 ? 182.26200 182.75400 225.06000 1.000 162.94000 103 PRO C CA 1
ATOM 4220 C C . PRO C 1 126 ? 181.36300 181.55600 224.78100 1.000 162.08000 103 PRO C C 1
ATOM 4221 O O . PRO C 1 126 ? 180.14200 181.72700 224.82100 1.000 166.11000 103 PRO C O 1
ATOM 4225 N N . MET C 1 127 ? 181.88600 180.36000 224.50100 1.000 160.81000 104 MET C N 1
ATOM 4226 C CA . MET C 1 127 ? 180.95400 179.26000 224.26800 1.000 163.05000 104 MET C CA 1
ATOM 4227 C C . MET C 1 127 ? 180.39700 178.66500 225.55600 1.000 166.65000 104 MET C C 1
ATOM 4228 O O . MET C 1 127 ? 179.42900 177.90100 225.48600 1.000 169.93000 104 MET C O 1
ATOM 4233 N N . MET C 1 128 ? 180.96900 178.98000 226.71800 1.000 172.86000 105 MET C N 1
ATOM 4234 C CA . MET C 1 128 ? 180.42300 178.49800 227.98000 1.000 175.24000 105 MET C CA 1
ATOM 4235 C C . MET C 1 128 ? 179.56900 179.53300 228.70300 1.000 174.82000 105 MET C C 1
ATOM 4236 O O . MET C 1 128 ? 178.91100 179.18600 229.68900 1.000 175.23000 105 MET C O 1
ATOM 4241 N N . PHE C 1 129 ? 179.56200 180.78100 228.24600 1.000 153.28000 106 PHE C N 1
ATOM 4242 C CA . PHE C 1 129 ? 178.76100 181.81400 228.88900 1.000 149.63000 106 PHE C CA 1
ATOM 4243 C C . PHE C 1 129 ? 177.28200 181.53900 228.65500 1.000 153.26000 106 PHE C C 1
ATOM 4244 O O . PHE C 1 129 ? 176.86400 181.28500 227.52200 1.000 158.81000 106 PHE C O 1
ATOM 4252 N N . ASP C 1 130 ? 176.48600 181.57500 229.72200 1.000 163.35000 107 ASP C N 1
ATOM 4253 C CA . ASP C 1 130 ? 175.04900 181.37800 229.56600 1.000 166.97000 107 ASP C CA 1
ATOM 4254 C C . ASP C 1 130 ? 174.19600 182.49100 230.15600 1.000 168.14000 107 ASP C C 1
ATOM 4255 O O . ASP C 1 130 ? 173.24300 182.93100 229.50800 1.000 168.48000 107 ASP C O 1
ATOM 4260 N N . ARG C 1 131 ? 174.50900 182.97300 231.35900 1.000 164.42000 108 ARG C N 1
ATOM 4261 C CA . ARG C 1 131 ? 173.70300 183.98400 232.03100 1.000 164.23000 108 ARG C CA 1
ATOM 4262 C C . ARG C 1 131 ? 174.57500 185.15600 232.46000 1.000 163.12000 108 ARG C C 1
ATOM 4263 O O . ARG C 1 131 ? 175.80500 185.11000 232.38500 1.000 164.96000 108 ARG C O 1
ATOM 4271 N N . SER C 1 132 ? 173.91200 186.21700 232.91700 1.000 141.52000 109 SER C N 1
ATOM 4272 C CA . SER C 1 132 ? 174.57400 187.42800 233.37900 1.000 140.48000 109 SER C CA 1
ATOM 4273 C C . SER C 1 132 ? 173.77900 188.02900 234.52700 1.000 142.07000 109 SER C C 1
ATOM 4274 O O . SER C 1 132 ? 172.54600 187.99700 234.51800 1.000 147.33000 109 SER C O 1
ATOM 4277 N N . TYR C 1 133 ? 174.48600 188.57700 235.51300 1.000 145.97000 110 TYR C N 1
ATOM 4278 C CA . TYR C 1 133 ? 173.85000 189.19700 236.66500 1.000 145.45000 110 TYR C CA 1
ATOM 4279 C C . TYR C 1 133 ? 174.59500 190.46600 237.04600 1.000 145.61000 110 TYR C C 1
ATOM 4280 O O . TYR C 1 133 ? 175.79300 190.60300 236.78800 1.000 150.07000 110 TYR C O 1
ATOM 4289 N N . PHE C 1 134 ? 173.87200 191.39200 237.66700 1.000 151.92000 111 PHE C N 1
ATOM 4290 C CA . PHE C 1 134 ? 174.44000 192.62900 238.17800 1.000 151.05000 111 PHE C CA 1
ATOM 4291 C C . PHE C 1 134 ? 174.77700 192.48800 239.65700 1.000 156.37000 111 PHE C C 1
ATOM 4292 O O . PHE C 1 134 ? 174.35600 191.54300 240.32800 1.000 162.02000 111 PHE C O 1
ATOM 4300 N N . LEU C 1 135 ? 175.55200 193.44700 240.16000 1.000 167.52000 112 LEU C N 1
ATOM 4301 C CA . LEU C 1 135 ? 175.91200 193.50100 241.57000 1.000 167.73000 112 LEU C CA 1
ATOM 4302 C C . LEU C 1 135 ? 175.87300 194.94100 242.05500 1.000 166.54000 112 LEU C C 1
ATOM 4303 O O . LEU C 1 135 ? 176.20800 195.86500 241.31000 1.000 169.07000 112 LEU C O 1
ATOM 4308 N N . GLU C 1 136 ? 175.46200 195.12400 243.30900 1.000 178.29000 113 GLU C N 1
ATOM 4309 C CA . GLU C 1 136 ? 175.36600 196.44000 243.92000 1.000 179.23000 113 GLU C CA 1
ATOM 4310 C C . GLU C 1 136 ? 176.07000 196.42100 245.27000 1.000 181.48000 113 GLU C C 1
ATOM 4311 O O . GLU C 1 136 ? 175.97900 195.42000 246.00000 1.000 183.20000 113 GLU C O 1
ATOM 4313 N N . PRO C 1 137 ? 176.77200 197.48800 245.64200 1.000 199.79000 114 PRO C N 1
ATOM 4314 C CA . PRO C 1 137 ? 177.35300 197.55200 246.99000 1.000 202.18000 114 PRO C CA 1
ATOM 4315 C C . PRO C 1 137 ? 176.25900 197.60300 248.04600 1.000 201.71000 114 PRO C C 1
ATOM 4316 O O . PRO C 1 137 ? 175.34800 198.43000 247.98200 1.000 201.64000 114 PRO C O 1
ATOM 4320 N N . ASP C 1 138 ? 176.35600 196.70500 249.02500 1.000 209.92000 115 ASP C N 1
ATOM 4321 C CA . ASP C 1 138 ? 175.33200 196.57700 250.05300 1.000 210.09000 115 ASP C CA 1
ATOM 4322 C C . ASP C 1 138 ? 175.58500 197.45000 251.27300 1.000 211.87000 115 ASP C C 1
ATOM 4323 O O . ASP C 1 138 ? 174.71400 197.53200 252.14600 1.000 212.60000 115 ASP C O 1
ATOM 4325 N N . SER C 1 139 ? 176.74100 198.09700 251.36100 1.000 227.76000 116 SER C N 1
ATOM 4326 C CA . SER C 1 139 ? 177.08800 198.92600 252.50300 1.000 227.49000 116 SER C CA 1
ATOM 4327 C C . SER C 1 139 ? 177.29100 200.36400 252.05300 1.000 227.87000 116 SER C C 1
ATOM 4328 O O . SER C 1 139 ? 177.61900 200.62800 250.89200 1.000 228.74000 116 SER C O 1
ATOM 4331 N N . LYS C 1 140 ? 177.08500 201.29700 252.98500 1.000 228.39000 117 LYS C N 1
ATOM 4332 C CA . LYS C 1 140 ? 177.32800 202.70300 252.68800 1.000 227.61000 117 LYS C CA 1
ATOM 4333 C C . LYS C 1 140 ? 178.78300 202.96500 252.32500 1.000 230.10000 117 LYS C C 1
ATOM 4334 O O . LYS C 1 140 ? 179.07000 203.94100 251.62400 1.000 230.95000 117 LYS C O 1
ATOM 4336 N N . SER C 1 141 ? 179.70400 202.11400 252.78200 1.000 229.93000 118 SER C N 1
ATOM 4337 C CA . SER C 1 141 ? 181.11900 202.22600 252.42800 1.000 228.38000 118 SER C CA 1
ATOM 4338 C C . SER C 1 141 ? 181.33700 201.60200 251.04800 1.000 226.98000 118 SER C C 1
ATOM 4339 O O . SER C 1 141 ? 181.93200 200.53400 250.88700 1.000 225.28000 118 SER C O 1
ATOM 4342 N N . SER C 1 142 ? 180.83800 202.30700 250.03300 1.000 214.97000 119 SER C N 1
ATOM 4343 C CA . SER C 1 142 ? 180.94900 201.84300 248.65600 1.000 213.20000 119 SER C CA 1
ATOM 4344 C C . SER C 1 142 ? 182.37100 201.91800 248.12100 1.000 213.14000 119 SER C C 1
ATOM 4345 O O . SER C 1 142 ? 182.62600 201.40900 247.02500 1.000 213.03000 119 SER C O 1
ATOM 4348 N N . LYS C 1 143 ? 183.29200 202.54300 248.86000 1.000 216.48000 120 LYS C N 1
ATOM 4349 C CA . LYS C 1 143 ? 184.67000 202.66000 248.39500 1.000 217.95000 120 LYS C CA 1
ATOM 4350 C C . LYS C 1 143 ? 185.30000 201.29500 248.15000 1.000 219.34000 120 LYS C C 1
ATOM 4351 O O . LYS C 1 143 ? 186.13800 201.15200 247.25200 1.000 220.56000 120 LYS C O 1
ATOM 4353 N N . SER C 1 144 ? 184.91600 200.28600 248.93400 1.000 211.65000 121 SER C N 1
ATOM 4354 C CA . SER C 1 144 ? 185.43000 198.94000 248.70800 1.000 211.69000 121 SER C CA 1
ATOM 4355 C C . SER C 1 144 ? 184.97000 198.39400 247.36300 1.000 210.78000 121 SER C C 1
ATOM 4356 O O . SER C 1 144 ? 185.73200 197.71400 246.66500 1.000 210.26000 121 SER C O 1
ATOM 4359 N N . TYR C 1 145 ? 183.72300 198.67800 246.98400 1.000 201.23000 122 TYR C N 1
ATOM 4360 C CA . TYR C 1 145 ? 183.18000 198.14000 245.74100 1.000 201.20000 122 TYR C CA 1
ATOM 4361 C C . TYR C 1 145 ? 183.87000 198.74700 244.52400 1.000 201.84000 122 TYR C C 1
ATOM 4362 O O . TYR C 1 145 ? 184.28700 198.02500 243.61200 1.000 202.21000 122 TYR C O 1
ATOM 4371 N N . VAL C 1 146 ? 183.99900 200.07500 244.49200 1.000 202.96000 123 VAL C N 1
ATOM 4372 C CA . VAL C 1 146 ? 184.60400 200.72600 243.33400 1.000 202.44000 123 VAL C CA 1
ATOM 4373 C C . VAL C 1 146 ? 186.08300 200.37900 243.22400 1.000 202.10000 123 VAL C C 1
ATOM 4374 O O . VAL C 1 146 ? 186.61500 200.25400 242.11400 1.000 201.86000 123 VAL C O 1
ATOM 4378 N N . LEU C 1 147 ? 186.77100 200.22700 244.35800 1.000 200.33000 124 LEU C N 1
ATOM 4379 C CA . LEU C 1 147 ? 188.19000 199.88800 244.32100 1.000 199.71000 124 LEU C CA 1
ATOM 4380 C C . LEU C 1 147 ? 188.41700 198.53100 243.66800 1.000 200.72000 124 LEU C C 1
ATOM 4381 O O . LEU C 1 147 ? 189.35900 198.36000 242.88500 1.000 201.29000 124 LEU C O 1
ATOM 4383 N N . LEU C 1 148 ? 187.56700 197.55100 243.98100 1.000 198.89000 125 LEU C N 1
ATOM 4384 C CA . LEU C 1 148 ? 187.67200 196.24700 243.33500 1.000 199.23000 125 LEU C CA 1
ATOM 4385 C C . LEU C 1 148 ? 187.41000 196.35900 241.83900 1.000 200.56000 125 LEU C C 1
ATOM 4386 O O . LEU C 1 148 ? 188.07100 195.69500 241.03300 1.000 198.85000 125 LEU C O 1
ATOM 4391 N N . ALA C 1 149 ? 186.44200 197.18900 241.44900 1.000 205.96000 126 ALA C N 1
ATOM 4392 C CA . ALA C 1 149 ? 186.14200 197.36400 240.03200 1.000 204.32000 126 ALA C CA 1
ATOM 4393 C C . ALA C 1 149 ? 187.30800 198.00700 239.29100 1.000 204.97000 126 ALA C C 1
ATOM 4394 O O . ALA C 1 149 ? 187.62000 197.61900 238.15800 1.000 205.44000 126 ALA C O 1
ATOM 4396 N N . LYS C 1 150 ? 187.96200 198.99200 239.91200 1.000 210.79000 127 LYS C N 1
ATOM 4397 C CA . LYS C 1 150 ? 188.99900 199.75000 239.21800 1.000 210.55000 127 LYS C CA 1
ATOM 4398 C C . LYS C 1 150 ? 190.18200 198.86900 238.83300 1.000 212.04000 127 LYS C C 1
ATOM 4399 O O . LYS C 1 150 ? 190.68800 198.95800 237.70800 1.000 212.72000 127 LYS C O 1
ATOM 4401 N N . THR C 1 151 ? 190.63700 198.01100 239.74900 1.000 221.24000 128 THR C N 1
ATOM 4402 C CA . THR C 1 151 ? 191.83100 197.21600 239.47500 1.000 221.56000 128 THR C CA 1
ATOM 4403 C C . THR C 1 151 ? 191.58400 196.16000 238.40500 1.000 222.01000 128 THR C C 1
ATOM 4404 O O . THR C 1 151 ? 192.46200 195.91200 237.57100 1.000 222.04000 128 THR C O 1
ATOM 4408 N N . LEU C 1 152 ? 190.40800 195.52900 238.41200 1.000 214.99000 129 LEU C N 1
ATOM 4409 C CA . LEU C 1 152 ? 190.11400 194.50600 237.41200 1.000 214.51000 129 LEU C CA 1
ATOM 4410 C C . LEU C 1 152 ? 190.07600 195.10300 236.01000 1.000 214.33000 129 LEU C C 1
ATOM 4411 O O . LEU C 1 152 ? 190.55900 194.48800 235.05200 1.000 213.78000 129 LEU C O 1
ATOM 4416 N N . ALA C 1 153 ? 189.49300 196.29500 235.86800 1.000 211.69000 130 ALA C N 1
ATOM 4417 C CA . ALA C 1 153 ? 189.50700 196.97500 234.57700 1.000 210.29000 130 ALA C CA 1
ATOM 4418 C C . ALA C 1 153 ? 190.92900 197.33000 234.16200 1.000 211.63000 130 ALA C C 1
ATOM 4419 O O . ALA C 1 153 ? 191.29200 197.20300 232.98700 1.000 210.83000 130 ALA C O 1
ATOM 4421 N N . GLU C 1 154 ? 191.74700 197.78300 235.11500 1.000 218.41000 131 GLU C N 1
ATOM 4422 C CA . GLU C 1 154 ? 193.14000 198.08800 234.81100 1.000 217.59000 131 GLU C CA 1
ATOM 4423 C C . GLU C 1 154 ? 193.92700 196.83200 234.46200 1.000 218.37000 131 GLU C C 1
ATOM 4424 O O . GLU C 1 154 ? 194.82500 196.88200 233.61500 1.000 218.18000 131 GLU C O 1
ATOM 4426 N N . THR C 1 155 ? 193.61900 195.70800 235.10800 1.000 218.84000 132 THR C N 1
ATOM 4427 C CA . THR C 1 155 ? 194.32100 194.45900 234.84400 1.000 217.00000 132 THR C CA 1
ATOM 4428 C C . THR C 1 155 ? 193.77700 193.70800 233.63600 1.000 217.77000 132 THR C C 1
ATOM 4429 O O . THR C 1 155 ? 194.44900 192.79100 233.15200 1.000 218.44000 132 THR C O 1
ATOM 4431 N N . ASP C 1 156 ? 192.59300 194.07600 233.14000 1.000 217.32000 133 ASP C N 1
ATOM 4432 C CA . ASP C 1 156 ? 191.94800 193.38000 232.02400 1.000 216.78000 133 ASP C CA 1
ATOM 4433 C C . ASP C 1 156 ? 191.84600 191.88000 232.29200 1.000 216.81000 133 ASP C C 1
ATOM 4434 O O . ASP C 1 156 ? 192.08600 191.05000 231.41400 1.000 216.61000 133 ASP C O 1
ATOM 4439 N N . ARG C 1 157 ? 191.48500 191.53000 233.52400 1.000 205.96000 134 ARG C N 1
ATOM 4440 C CA . ARG C 1 157 ? 191.37800 190.14200 233.94000 1.000 204.74000 134 ARG C CA 1
ATOM 4441 C C . ARG C 1 157 ? 189.99100 189.88200 234.50600 1.000 204.66000 134 ARG C C 1
ATOM 4442 O O . ARG C 1 157 ? 189.32600 190.79200 235.00800 1.000 205.22000 134 ARG C O 1
ATOM 4444 N N . MET C 1 158 ? 189.55600 188.62900 234.41100 1.000 190.82000 135 MET C N 1
ATOM 4445 C CA . MET C 1 158 ? 188.26300 188.19700 234.92100 1.000 189.06000 135 MET C CA 1
ATOM 4446 C C . MET C 1 158 ? 188.48300 187.17600 236.02700 1.000 190.56000 135 MET C C 1
ATOM 4447 O O . MET C 1 158 ? 189.19100 186.18400 235.82800 1.000 192.81000 135 MET C O 1
ATOM 4449 N N . ALA C 1 159 ? 187.87200 187.41600 237.18300 1.000 176.78000 136 ALA C N 1
ATOM 4450 C CA . ALA C 1 159 ? 188.03600 186.54800 238.34000 1.000 176.04000 136 ALA C CA 1
ATOM 4451 C C . ALA C 1 159 ? 187.06800 185.37600 238.25300 1.000 173.46000 136 ALA C C 1
ATOM 4452 O O . ALA C 1 159 ? 185.86300 185.57200 238.07800 1.000 178.86000 136 ALA C O 1
ATOM 4454 N N . ILE C 1 160 ? 187.59800 184.16500 238.38600 1.000 163.12000 137 ILE C N 1
ATOM 4455 C CA . ILE C 1 160 ? 186.79600 182.95000 238.31100 1.000 165.79000 137 ILE C CA 1
ATOM 4456 C C . ILE C 1 160 ? 186.34600 182.57700 239.71700 1.000 169.28000 137 ILE C C 1
ATOM 4457 O O . ILE C 1 160 ? 187.17100 182.43800 240.62600 1.000 172.90000 137 ILE C O 1
ATOM 4462 N N . VAL C 1 161 ? 185.03400 182.41500 239.89800 1.000 176.24000 138 VAL C N 1
ATOM 4463 C CA . VAL C 1 161 ? 184.44000 182.15200 241.20100 1.000 174.84000 138 VAL C CA 1
ATOM 4464 C C . VAL C 1 161 ? 183.45900 180.99200 241.07900 1.000 174.20000 138 VAL C C 1
ATOM 4465 O O . VAL C 1 161 ? 183.05700 180.59800 239.98500 1.000 178.83000 138 VAL C O 1
ATOM 4469 N N . HIS C 1 162 ? 183.08400 180.44000 242.23100 1.000 178.98000 139 HIS C N 1
ATOM 4470 C CA . HIS C 1 162 ? 181.96800 179.50700 242.33000 1.000 181.52000 139 HIS C CA 1
ATOM 4471 C C . HIS C 1 162 ? 180.74300 180.26600 242.81700 1.000 182.41000 139 HIS C C 1
ATOM 4472 O O . HIS C 1 162 ? 180.74100 180.79600 243.93200 1.000 182.91000 139 HIS C O 1
ATOM 4479 N N . PHE C 1 163 ? 179.70300 180.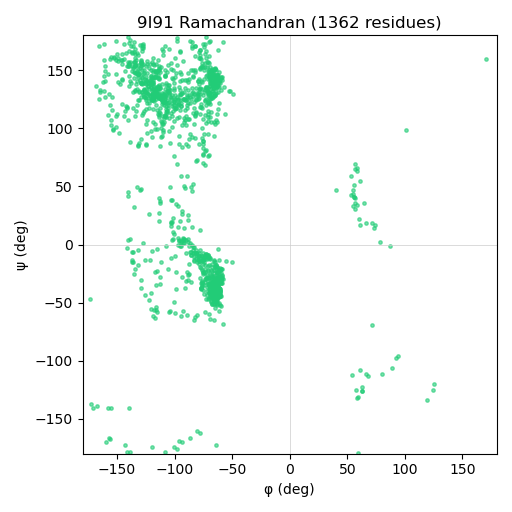30500 241.99000 1.000 184.77000 140 PHE C N 1
ATOM 4480 C CA . PHE C 1 163 ? 178.47000 180.99500 242.33500 1.000 183.72000 140 PHE C CA 1
ATOM 4481 C C . PHE C 1 163 ? 177.48100 179.99300 242.91400 1.000 184.85000 140 PHE C C 1
ATOM 4482 O O . PHE C 1 163 ? 177.22400 178.94600 242.31100 1.000 185.99000 140 PHE C O 1
ATOM 4490 N N . THR C 1 164 ? 176.93300 180.31500 244.07900 1.000 197.43000 141 THR C N 1
ATOM 4491 C CA . THR C 1 164 ? 175.97200 179.45800 244.76800 1.000 197.96000 141 THR C CA 1
ATOM 4492 C C . THR C 1 164 ? 174.60800 180.13800 244.71600 1.000 197.75000 141 THR C C 1
ATOM 4493 O O . THR C 1 164 ? 174.30300 181.00500 245.53900 1.000 197.93000 141 THR C O 1
ATOM 4497 N N . LEU C 1 165 ? 173.79300 179.74100 243.74500 1.000 190.94000 142 LEU C N 1
ATOM 4498 C CA . LEU C 1 165 ? 172.43900 180.24900 243.60900 1.000 190.77000 142 LEU C CA 1
ATOM 4499 C C . LEU C 1 165 ? 171.50200 179.40400 244.47000 1.000 192.97000 142 LEU C C 1
ATOM 4500 O O . LEU C 1 165 ? 171.94200 178.63600 245.33100 1.000 194.45000 142 LEU C O 1
ATOM 4505 N N . ARG C 1 166 ? 170.19600 179.55300 244.26000 1.000 203.67000 143 ARG C N 1
ATOM 4506 C CA . ARG C 1 166 ? 169.21600 178.76600 244.99800 1.000 203.33000 143 ARG C CA 1
ATOM 4507 C C . ARG C 1 166 ? 169.48300 177.27800 244.81000 1.000 204.67000 143 ARG C C 1
ATOM 4508 O O . ARG C 1 166 ? 169.32500 176.74800 243.70600 1.000 204.14000 143 ARG C O 1
ATOM 4510 N N . ASN C 1 167 ? 169.89400 176.62300 245.89700 1.000 206.66000 144 ASN C N 1
ATOM 4511 C CA . ASN C 1 167 ? 170.20400 175.18900 245.95200 1.000 205.95000 144 ASN C CA 1
ATOM 4512 C C . ASN C 1 167 ? 170.94400 174.70800 244.70400 1.000 204.93000 144 ASN C C 1
ATOM 4513 O O . ASN C 1 167 ? 170.62700 173.67200 244.11500 1.000 205.77000 144 ASN C O 1
ATOM 4518 N N . LYS C 1 168 ? 171.96700 175.46600 244.31500 1.000 187.16000 145 LYS C N 1
ATOM 4519 C CA . LYS C 1 168 ? 172.78900 175.10200 243.17100 1.000 184.41000 145 LYS C CA 1
ATOM 4520 C C . LYS C 1 168 ? 174.09500 175.88000 243.22800 1.000 186.83000 145 LYS C C 1
ATOM 4521 O O . LYS C 1 168 ? 174.10100 177.06600 243.56700 1.000 189.31000 145 LYS C O 1
ATOM 4523 N N . THR C 1 169 ? 175.19200 175.20500 242.89500 1.000 174.46000 146 THR C N 1
ATOM 4524 C CA . THR C 1 169 ? 176.51000 175.81900 242.81500 1.000 174.58000 146 THR C CA 1
ATOM 4525 C C . THR C 1 169 ? 176.99800 175.74000 241.37700 1.000 176.66000 146 THR C C 1
ATOM 4526 O O . THR C 1 169 ? 176.95700 174.66800 240.76500 1.000 175.25000 146 THR C O 1
ATOM 4530 N N . ARG C 1 170 ? 177.45800 176.86900 240.84300 1.000 173.49000 147 ARG C N 1
ATOM 4531 C CA . ARG C 1 170 ? 177.88200 176.94800 239.45400 1.000 170.09000 147 ARG C CA 1
ATOM 4532 C C . ARG C 1 170 ? 179.20600 177.69000 239.36500 1.000 169.73000 147 ARG C C 1
ATOM 4533 O O . ARG C 1 170 ? 179.54500 178.50600 240.22400 1.000 171.78000 147 ARG C O 1
ATOM 4541 N N . LEU C 1 171 ? 179.95300 177.39200 238.30600 1.000 165.00000 148 LEU C N 1
ATOM 4542 C CA . LEU C 1 171 ? 181.20100 178.09000 238.03400 1.000 165.60000 148 LEU C CA 1
ATOM 4543 C C . LEU C 1 171 ? 180.90100 179.42500 237.36800 1.000 168.25000 148 LEU C C 1
ATOM 4544 O O . LEU C 1 171 ? 180.17600 179.47900 236.37000 1.000 173.06000 148 LEU C O 1
ATOM 4549 N N . ALA C 1 172 ? 181.46000 180.50100 237.91400 1.000 169.45000 149 ALA C N 1
ATOM 4550 C CA . ALA C 1 172 ? 181.14300 181.84200 237.45400 1.000 167.65000 149 ALA C CA 1
ATOM 4551 C C . ALA C 1 172 ? 182.41000 182.67100 237.30900 1.000 167.97000 149 ALA C C 1
ATOM 4552 O O . ALA C 1 172 ? 183.44200 182.38500 237.91900 1.000 174.22000 149 ALA C O 1
ATOM 4554 N N . ALA C 1 173 ? 182.24100 183.79400 236.61800 1.000 153.32000 150 ALA C N 1
ATOM 4555 C CA . ALA C 1 173 ? 183.38600 184.64800 236.28100 1.000 152.36000 150 ALA C CA 1
ATOM 4556 C C . ALA C 1 173 ? 183.09700 186.12700 236.40200 1.000 152.15000 150 ALA C C 1
ATOM 4557 O O . ALA C 1 173 ? 182.53300 186.62400 235.47900 1.000 158.18000 150 ALA C O 1
ATOM 4559 N N . LEU C 1 174 ? 183.61100 186.82400 237.39700 1.000 152.01000 151 LEU C N 1
ATOM 4560 C CA . LEU C 1 174 ? 183.24000 188.24300 237.53300 1.000 149.71000 151 LEU C CA 1
ATOM 4561 C C . LEU C 1 174 ? 183.76200 188.97000 236.32700 1.000 150.92000 151 LEU C C 1
ATOM 4562 O O . LEU C 1 174 ? 184.27200 188.32900 235.45000 1.000 160.50000 151 LEU C O 1
ATOM 4567 N N . ARG C 1 175 ? 183.66000 190.27200 236.33500 1.000 148.99000 152 ARG C N 1
ATOM 4568 C CA . ARG C 1 175 ? 184.05500 191.03700 235.15400 1.000 151.90000 152 ARG C CA 1
ATOM 4569 C C . ARG C 1 175 ? 183.58000 192.43800 235.41800 1.000 154.53000 152 ARG C C 1
ATOM 4570 O O . ARG C 1 175 ? 182.72800 192.58800 236.25700 1.000 161.05000 152 ARG C O 1
ATOM 4578 N N . VAL C 1 176 ? 184.12300 193.42900 234.75700 1.000 163.28000 153 VAL C N 1
ATOM 4579 C CA . VAL C 1 176 ? 183.55600 194.75900 235.03700 1.000 163.24000 153 VAL C CA 1
ATOM 4580 C C . VAL C 1 176 ? 183.04100 195.27900 233.73000 1.000 164.51000 153 VAL C C 1
ATOM 4581 O O . VAL C 1 176 ? 183.58700 194.91700 232.70900 1.000 164.81000 153 VAL C O 1
ATOM 4585 N N . LYS C 1 177 ? 182.01300 196.08600 233.79900 1.000 168.82000 154 LYS C N 1
ATOM 4586 C CA . LYS C 1 177 ? 181.46000 196.66400 232.57200 1.000 170.57000 154 LYS C CA 1
ATOM 4587 C C . LYS C 1 177 ? 180.93100 198.02700 232.93300 1.000 170.29000 154 LYS C C 1
ATOM 4588 O O . LYS C 1 177 ? 180.35900 198.17400 234.00600 1.000 171.30000 154 LYS C O 1
ATOM 4594 N N . ASP C 1 178 ? 181.18100 198.98000 232.08000 1.000 182.47000 155 ASP C N 1
ATOM 4595 C CA . ASP C 1 178 ? 180.76200 200.36400 232.26100 1.000 182.75000 155 ASP C CA 1
ATOM 4596 C C . ASP C 1 178 ? 179.49300 200.62800 231.45200 1.000 183.32000 155 ASP C C 1
ATOM 4597 O O . ASP C 1 178 ? 179.48400 200.50000 230.22400 1.000 184.48000 155 ASP C O 1
ATOM 4602 N N . PHE C 1 179 ? 178.41400 200.97000 232.14700 1.000 178.25000 156 PHE C N 1
ATOM 4603 C CA . PHE C 1 179 ? 177.15100 201.33600 231.51000 1.000 179.56000 156 PHE C CA 1
ATOM 4604 C C . PHE C 1 179 ? 177.03800 202.85500 231.55600 1.000 180.09000 156 PHE C C 1
ATOM 4605 O O . PHE C 1 179 ? 176.67800 203.42900 232.58500 1.000 179.24000 156 PHE C O 1
ATOM 4613 N N . GLY C 1 180 ? 177.33600 203.50500 230.43400 1.000 192.53000 157 GLY C N 1
ATOM 4614 C CA . GLY C 1 180 ? 177.38100 204.95800 230.43300 1.000 192.38000 157 GLY C CA 1
ATOM 4615 C C . GLY C 1 180 ? 178.46100 205.45300 231.37500 1.000 194.90000 157 GLY C C 1
ATOM 4616 O O . GLY C 1 180 ? 179.62800 205.05600 231.28400 1.000 194.11000 157 GLY C O 1
ATOM 4617 N N . LYS C 1 181 ? 178.07600 206.33200 232.29500 1.000 197.93000 158 LYS C N 1
ATOM 4618 C CA . LYS C 1 181 ? 178.99000 206.83700 233.31000 1.000 197.07000 158 LYS C CA 1
ATOM 4619 C C . LYS C 1 181 ? 178.96000 206.01500 234.59100 1.000 197.55000 158 LYS C C 1
ATOM 4620 O O . LYS C 1 181 ? 179.67300 206.34800 235.54300 1.000 197.35000 158 LYS C O 1
ATOM 4622 N N . ARG C 1 182 ? 178.16100 204.95400 234.63200 1.000 200.27000 159 ARG C N 1
ATOM 4623 C CA . ARG C 1 182 ? 178.02800 204.10600 235.80600 1.000 198.19000 159 ARG C CA 1
ATOM 4624 C C . ARG C 1 182 ? 179.02700 202.95900 235.73400 1.000 198.22000 159 ARG C C 1
ATOM 4625 O O . ARG C 1 182 ? 179.28200 202.41000 234.65800 1.000 198.27000 159 ARG C O 1
ATOM 4633 N N . GLU C 1 183 ? 179.59800 202.60900 236.88300 1.000 190.47000 160 GLU C N 1
ATOM 4634 C CA . GLU C 1 183 ? 180.51200 201.47800 236.99900 1.000 191.49000 160 GLU C CA 1
ATOM 4635 C C . GLU C 1 183 ? 179.85800 200.39000 237.84100 1.000 192.19000 160 GLU C C 1
ATOM 4636 O O . GLU C 1 183 ? 179.58000 200.59800 239.02600 1.000 191.64000 160 GLU C O 1
ATOM 4642 N N . VAL C 1 184 ? 179.63100 199.22700 237.23400 1.000 180.13000 161 VAL C N 1
ATOM 4643 C CA . VAL C 1 184 ? 178.94700 198.11600 237.88500 1.000 177.86000 161 VAL C CA 1
ATOM 4644 C C . VAL C 1 184 ? 179.69300 196.82400 237.58100 1.000 177.42000 161 VAL C C 1
ATOM 4645 O O . VAL C 1 184 ? 180.03000 196.55300 236.42300 1.000 176.72000 161 VAL C O 1
ATOM 4649 N N . MET C 1 185 ? 179.96700 196.04000 238.62100 1.000 161.87000 162 MET C N 1
ATOM 4650 C CA . MET C 1 185 ? 180.54300 194.71600 238.43400 1.000 156.55000 162 MET C CA 1
ATOM 4651 C C . MET C 1 185 ? 179.47500 193.74100 237.95500 1.000 158.03000 162 MET C C 1
ATOM 4652 O O . MET C 1 185 ? 178.28300 193.91300 238.21700 1.000 162.94000 162 MET C O 1
ATOM 4654 N N . MET C 1 186 ? 179.91200 192.70500 237.24400 1.000 156.09000 163 MET C N 1
ATOM 4655 C CA . MET C 1 186 ? 178.98700 191.77100 236.62000 1.000 153.24000 163 MET C CA 1
ATOM 4656 C C . MET C 1 186 ? 179.49000 190.34600 236.78900 1.000 155.41000 163 MET C C 1
ATOM 4657 O O . MET C 1 186 ? 180.69100 190.08700 236.68500 1.000 161.24000 163 MET C O 1
ATOM 4662 N N . VAL C 1 187 ? 178.56400 189.42700 237.04700 1.000 142.91000 164 VAL C N 1
ATOM 4663 C CA . VAL C 1 187 ? 178.87700 188.01700 237.25100 1.000 140.49000 164 VAL C CA 1
ATOM 4664 C C . VAL C 1 187 ? 178.33700 187.22800 236.06800 1.000 140.43000 164 VAL C C 1
ATOM 4665 O O . VAL C 1 187 ? 177.14100 187.29500 235.75800 1.000 148.61000 164 VAL C O 1
ATOM 4669 N N . HIS C 1 188 ? 179.21800 186.48600 235.40800 1.000 150.13000 165 HIS C N 1
ATOM 4670 C CA . HIS C 1 188 ? 178.85500 185.55300 234.34900 1.000 149.55000 165 HIS C CA 1
ATOM 4671 C C . HIS C 1 188 ? 179.09200 184.14300 234.86700 1.000 154.88000 165 HIS C C 1
ATOM 4672 O O . HIS C 1 188 ? 180.21700 183.80100 235.24200 1.000 163.79000 165 HIS C O 1
ATOM 4679 N N . THR C 1 189 ? 178.04400 183.32900 234.88900 1.000 148.59000 166 THR C N 1
ATOM 4680 C CA . THR C 1 189 ? 178.18300 181.91900 235.21800 1.000 149.39000 166 THR C CA 1
ATOM 4681 C C . THR C 1 189 ? 178.48200 181.13500 233.94800 1.000 148.70000 166 THR C C 1
ATOM 4682 O O . THR C 1 189 ? 177.83000 181.33600 232.91900 1.000 153.69000 166 THR C O 1
ATOM 4686 N N . LEU C 1 190 ? 179.47800 180.26000 234.01500 1.000 152.96000 167 LEU C N 1
ATOM 4687 C CA . LEU C 1 190 ? 179.95000 179.53500 232.84600 1.000 156.13000 167 LEU C CA 1
ATOM 4688 C C . LEU C 1 190 ? 179.54900 178.07000 232.92100 1.000 158.82000 167 LEU C C 1
ATOM 4689 O O . LEU C 1 190 ? 179.51100 177.46700 233.99600 1.000 158.98000 167 LEU C O 1
ATOM 4694 N N . LEU C 1 191 ? 179.24600 177.50500 231.75800 1.000 178.46000 168 LEU C N 1
ATOM 4695 C CA . LEU C 1 191 ? 179.02300 176.07400 231.65100 1.000 177.70000 168 LEU C CA 1
ATOM 4696 C C . LEU C 1 191 ? 180.32400 175.32200 231.91200 1.000 178.36000 168 LEU C C 1
ATOM 4697 O O . LEU C 1 191 ? 181.41300 175.77700 231.55400 1.000 177.60000 168 LEU C O 1
ATOM 4702 N N . TRP C 1 192 ? 180.20200 174.16500 232.55700 1.000 185.40000 169 TRP C N 1
ATOM 4703 C CA . TRP C 1 192 ? 181.38000 173.43600 233.00500 1.000 184.56000 169 TRP C CA 1
ATOM 4704 C C . TRP C 1 192 ? 182.20600 172.97200 231.80800 1.000 184.91000 169 TRP C C 1
ATOM 4705 O O . TRP C 1 192 ? 181.64300 172.55200 230.79100 1.000 187.21000 169 TRP C O 1
ATOM 4716 N N . PRO C 1 193 ? 183.53700 173.03000 231.89600 1.000 182.01000 170 PRO C N 1
ATOM 4717 C CA . PRO C 1 193 ? 184.36900 172.67300 230.73500 1.000 184.37000 170 PRO C CA 1
ATOM 4718 C C . PRO C 1 193 ? 184.15700 171.25200 230.25000 1.000 185.24000 170 PRO C C 1
ATOM 4719 O O . PRO C 1 193 ? 184.30000 170.98900 229.05000 1.000 186.64000 170 PRO C O 1
ATOM 4723 N N . ASP C 1 194 ? 183.82200 170.32400 231.14400 1.000 183.97000 171 ASP C N 1
ATOM 4724 C CA . ASP C 1 194 ? 183.58500 168.94800 230.73100 1.000 183.30000 171 ASP C CA 1
ATOM 4725 C C . ASP C 1 194 ? 182.31900 168.79100 229.90000 1.000 182.98000 171 ASP C C 1
ATOM 4726 O O . ASP C 1 194 ? 182.11800 167.72400 229.31000 1.000 184.13000 171 ASP C O 1
ATOM 4728 N N . GLU C 1 195 ? 181.47000 169.81300 229.83400 1.000 172.41000 172 GLU C N 1
ATOM 4729 C CA . GLU C 1 195 ? 180.21700 169.74000 229.09400 1.000 171.82000 172 GLU C CA 1
ATOM 4730 C C . GLU C 1 195 ? 180.36200 170.13500 227.62900 1.000 173.14000 172 GLU C C 1
ATOM 4731 O O . GLU C 1 195 ? 179.36000 170.15200 226.90700 1.000 172.83000 172 GLU C O 1
ATOM 4733 N N . ILE C 1 196 ? 181.56800 170.45500 227.17600 1.000 167.68000 173 ILE C N 1
ATOM 4734 C CA . ILE C 1 196 ? 181.79600 170.85400 225.79300 1.000 166.52000 173 ILE C CA 1
ATOM 4735 C C . ILE C 1 196 ? 182.16200 169.62700 224.97200 1.000 166.69000 173 ILE C C 1
ATOM 4736 O O . ILE C 1 196 ? 183.10700 168.90200 225.30200 1.000 169.34000 173 ILE C O 1
ATOM 4741 N N . ARG C 1 197 ? 181.42100 169.40100 223.89200 1.000 159.01000 174 ARG C N 1
ATOM 4742 C CA . ARG C 1 197 ? 181.63500 168.25300 223.02600 1.000 159.47000 174 ARG C CA 1
ATOM 4743 C C . ARG C 1 197 ? 182.83500 168.50200 222.10800 1.000 162.15000 174 ARG C C 1
ATOM 4744 O O . ARG C 1 197 ? 183.34600 169.61900 221.99800 1.000 160.59000 174 ARG C O 1
ATOM 4752 N N . ASP C 1 198 ? 183.30100 167.43800 221.45700 1.000 190.95000 175 ASP C N 1
ATOM 4753 C CA . ASP C 1 198 ? 184.41900 167.52900 220.52400 1.000 192.88000 175 ASP C CA 1
ATOM 4754 C C . ASP C 1 198 ? 183.90400 167.41000 219.09900 1.000 192.36000 175 ASP C C 1
ATOM 4755 O O . ASP C 1 198 ? 183.38200 166.35000 218.72100 1.000 191.45000 175 ASP C O 1
ATOM 4760 N N . PRO C 1 199 ? 184.01800 168.45000 218.28600 1.000 187.24000 176 PRO C N 1
ATOM 4761 C CA . PRO C 1 199 ? 183.51900 168.38400 216.90900 1.000 185.86000 176 PRO C CA 1
ATOM 4762 C C . PRO C 1 199 ? 184.54600 167.85400 215.92300 1.000 186.58000 176 PRO C C 1
ATOM 4763 O O . PRO C 1 199 ? 184.46500 168.15700 214.72900 1.000 185.32000 176 PRO C O 1
ATOM 4767 N N . ASP C 1 200 ? 185.55100 167.12700 216.40700 1.000 194.48000 177 ASP C N 1
ATOM 4768 C CA . ASP C 1 200 ? 186.58100 166.60000 215.52000 1.000 192.24000 177 ASP C CA 1
ATOM 4769 C C . ASP C 1 200 ? 185.99400 165.60900 214.52100 1.000 191.70000 177 ASP C C 1
ATOM 4770 O O . ASP C 1 200 ? 185.67500 164.47100 214.87900 1.000 192.49000 177 ASP C O 1
ATOM 4772 N N . PHE C 1 201 ? 185.85000 166.04000 213.26700 1.000 182.51000 178 PHE C N 1
ATOM 4773 C CA . PHE C 1 201 ? 185.38900 165.25100 212.13100 1.000 184.11000 178 PHE C CA 1
ATOM 4774 C C . PHE C 1 201 ? 186.52300 165.05300 211.13200 1.000 185.29000 178 PHE C C 1
ATOM 4775 O O . PHE C 1 201 ? 187.39900 165.91400 211.00200 1.000 185.13000 178 PHE C O 1
ATOM 4783 N N . PRO C 1 202 ? 186.53800 163.92500 210.41900 1.000 187.08000 179 PRO C N 1
ATOM 4784 C CA . PRO C 1 202 ? 187.55900 163.74100 209.37600 1.000 185.92000 179 PRO C CA 1
ATOM 4785 C C . PRO C 1 202 ? 187.45300 164.75400 208.25300 1.000 184.22000 179 PRO C C 1
ATOM 4786 O O . PRO C 1 202 ? 188.47200 165.08900 207.63400 1.000 183.83000 179 PRO C O 1
ATOM 4790 N N . VAL C 1 203 ? 186.24700 165.25400 207.97200 1.000 167.43000 180 VAL C N 1
ATOM 4791 C CA . VAL C 1 203 ? 186.07100 166.21600 206.88800 1.000 166.02000 180 VAL C CA 1
ATOM 4792 C C . VAL C 1 203 ? 186.86500 167.48400 207.16900 1.000 167.06000 180 VAL C C 1
ATOM 4793 O O . VAL C 1 203 ? 187.53300 168.02600 206.28000 1.000 167.86000 180 VAL C O 1
ATOM 4797 N N . LEU C 1 204 ? 186.80400 167.97900 208.40700 1.000 174.43000 181 LEU C N 1
ATOM 4798 C CA . LEU C 1 204 ? 187.61300 169.13500 208.77600 1.000 176.04000 181 LEU C CA 1
ATOM 4799 C C . LEU C 1 204 ? 189.09700 168.80600 208.69800 1.000 176.57000 181 LEU C C 1
ATOM 4800 O O . LEU C 1 204 ? 189.90400 169.63600 208.26100 1.000 177.16000 181 LEU C O 1
ATOM 4805 N N . ASP C 1 205 ? 189.47400 167.59700 209.11700 1.000 184.81000 182 ASP C N 1
ATOM 4806 C CA . ASP C 1 205 ? 190.86200 167.17000 208.99300 1.000 184.75000 182 ASP C CA 1
ATOM 4807 C C . ASP C 1 205 ? 191.28400 167.09200 207.53100 1.000 186.41000 182 ASP C C 1
ATOM 4808 O O . ASP C 1 205 ? 192.41600 167.45100 207.18700 1.000 185.56000 182 ASP C O 1
ATOM 4810 N N . GLN C 1 206 ? 190.39300 166.62600 206.66000 1.000 194.94000 183 GLN C N 1
ATOM 4811 C CA . GLN C 1 206 ? 190.70300 166.56400 205.23900 1.000 194.93000 183 GLN C CA 1
ATOM 4812 C C . GLN C 1 206 ? 190.86700 167.98200 204.70500 1.000 194.24000 183 GLN C C 1
ATOM 4813 O O . GLN C 1 206 ? 190.02200 168.85000 204.94200 1.000 193.15000 183 GLN C O 1
ATOM 4819 N N . LYS C 1 207 ? 191.96200 168.21700 203.99100 1.000 189.07000 184 LYS C N 1
ATOM 4820 C CA . LYS C 1 207 ? 192.27900 169.52800 203.44700 1.000 188.21000 184 LYS C CA 1
ATOM 4821 C C . LYS C 1 207 ? 192.24000 169.48000 201.92700 1.000 188.81000 184 LYS C C 1
ATOM 4822 O O . LYS C 1 207 ? 192.79300 168.56400 201.31100 1.000 188.98000 184 LYS C O 1
ATOM 4824 N N . VAL C 1 208 ? 191.58500 170.47000 201.32900 1.000 173.15000 185 VAL C N 1
ATOM 4825 C CA . VAL C 1 208 ? 191.51800 170.60400 199.88300 1.000 171.96000 185 VAL C CA 1
ATOM 4826 C C . VAL C 1 208 ? 192.38700 171.78700 199.46200 1.000 171.71000 185 VAL C C 1
ATOM 4827 O O . VAL C 1 208 ? 192.87200 172.55800 200.28900 1.000 168.43000 185 VAL C O 1
ATOM 4831 N N . GLU C 1 209 ? 192.58700 171.92100 198.15400 1.000 184.16000 186 GLU C N 1
ATOM 4832 C CA . GLU C 1 209 ? 193.45500 172.95500 197.60600 1.000 184.50000 186 GLU C CA 1
ATOM 4833 C C . GLU C 1 209 ? 192.64100 174.21300 197.32800 1.000 183.83000 186 GLU C C 1
ATOM 4834 O O . GLU C 1 209 ? 191.64500 174.16800 196.59700 1.000 181.19000 186 GLU C O 1
ATOM 4836 N N . ILE C 1 210 ? 193.06700 175.33200 197.90800 1.000 172.91000 187 ILE C N 1
ATOM 4837 C CA . ILE C 1 210 ? 192.41600 176.62400 197.71800 1.000 170.92000 187 ILE C CA 1
ATOM 4838 C C . ILE C 1 210 ? 193.29800 177.46400 196.80600 1.000 173.31000 187 ILE C C 1
ATOM 4839 O O . ILE C 1 210 ? 194.46700 177.71900 197.12200 1.000 173.58000 187 ILE C O 1
ATOM 4844 N N . LYS C 1 211 ? 192.74200 177.89500 195.68200 1.000 171.83000 188 LYS C N 1
ATOM 4845 C CA . LYS C 1 211 ? 193.44200 178.82200 194.81000 1.000 171.43000 188 LYS C CA 1
ATOM 4846 C C . LYS C 1 211 ? 193.44700 180.22100 195.42400 1.000 174.21000 188 LYS C C 1
ATOM 4847 O O . LYS C 1 211 ? 192.60700 180.53800 196.26900 1.000 173.44000 188 LYS C O 1
ATOM 4849 N N . PRO C 1 212 ? 194.40700 181.07100 195.04700 1.000 173.95000 189 PRO C N 1
ATOM 4850 C CA . PRO C 1 212 ? 194.37500 182.46300 195.52700 1.000 172.29000 189 PRO C CA 1
ATOM 4851 C C . PRO C 1 212 ? 193.35000 183.33200 194.81800 1.000 171.18000 189 PRO C C 1
ATOM 4852 O O . PRO C 1 212 ? 193.12300 184.46600 195.25800 1.000 170.32000 189 PRO C O 1
ATOM 4856 N N . ALA C 1 213 ? 192.73300 182.84600 193.73800 1.000 163.37000 190 ALA C N 1
ATOM 4857 C CA . ALA C 1 213 ? 191.85400 183.69300 192.93700 1.000 163.37000 190 ALA C CA 1
ATOM 4858 C C . ALA C 1 213 ? 190.59100 184.07700 193.69900 1.000 165.71000 190 ALA C C 1
ATOM 4859 O O . ALA C 1 213 ? 190.24100 185.25900 193.78200 1.000 164.49000 190 ALA C O 1
ATOM 4861 N N . GLU C 1 214 ? 189.89300 183.09200 194.26700 1.000 173.37000 191 GLU C N 1
ATOM 4862 C CA . GLU C 1 214 ? 188.63000 183.37400 194.93600 1.000 171.55000 191 GLU C CA 1
ATOM 4863 C C . GLU C 1 214 ? 188.80700 184.00800 196.30800 1.000 170.07000 191 GLU C C 1
ATOM 4864 O O . GLU C 1 214 ? 187.83400 184.53800 196.85200 1.000 171.55000 191 GLU C O 1
ATOM 4870 N N . LEU C 1 215 ? 190.01400 183.97400 196.88000 1.000 157.75000 192 LEU C N 1
ATOM 4871 C CA . LEU C 1 215 ? 190.23500 184.66900 198.14500 1.000 157.86000 192 LEU C CA 1
ATOM 4872 C C . LEU C 1 215 ? 189.97900 186.16200 198.00200 1.000 159.77000 192 LEU C C 1
ATOM 4873 O O . LEU C 1 215 ? 189.35300 186.77800 198.87300 1.000 160.28000 192 LEU C O 1
ATOM 4878 N N . LYS C 1 216 ? 190.45200 186.76200 196.90900 1.000 156.74000 193 LYS C N 1
ATOM 4879 C CA . LYS C 1 216 ? 190.13200 188.15900 196.64600 1.000 154.96000 193 LYS C CA 1
ATOM 4880 C C . LYS C 1 216 ? 188.63300 188.34400 196.45300 1.000 155.49000 193 LYS C C 1
ATOM 4881 O O . LYS C 1 216 ? 188.05300 189.32500 196.93300 1.000 154.51000 193 LYS C O 1
ATOM 4883 N N . MET C 1 217 ? 187.98900 187.41000 195.75200 1.000 158.03000 194 MET C N 1
ATOM 4884 C CA . MET C 1 217 ? 186.54700 187.50400 195.55400 1.000 157.40000 194 MET C CA 1
ATOM 4885 C C . MET C 1 217 ? 185.79100 187.23900 196.84900 1.000 159.22000 194 MET C C 1
ATOM 4886 O O . MET C 1 217 ? 184.81100 187.92900 197.15200 1.000 157.95000 194 MET C O 1
ATOM 4891 N N . ALA C 1 218 ? 186.22500 186.24100 197.62200 1.000 154.10000 195 ALA C N 1
ATOM 4892 C CA . ALA C 1 218 ? 185.57000 185.96000 198.89500 1.000 150.59000 195 ALA C CA 1
ATOM 4893 C C . ALA C 1 218 ? 185.71400 187.13100 199.85700 1.000 150.08000 195 ALA C C 1
ATOM 4894 O O . ALA C 1 218 ? 184.75400 187.50700 200.53800 1.000 150.86000 195 ALA C O 1
ATOM 4896 N N . GLY C 1 219 ? 186.90900 187.72000 199.92700 1.000 149.59000 196 GLY C N 1
ATOM 4897 C CA . GLY C 1 219 ? 187.09500 188.88400 200.77500 1.000 150.35000 196 GLY C CA 1
ATOM 4898 C C . GLY C 1 219 ? 186.25300 190.06400 200.33200 1.000 152.97000 196 GLY C C 1
ATOM 4899 O O . GLY C 1 219 ? 185.70400 190.79400 201.16100 1.000 154.05000 196 GLY C O 1
ATOM 4900 N N . GLN C 1 220 ? 186.13800 190.26700 199.01800 1.000 141.42000 197 GLN C N 1
ATOM 4901 C CA . GLN C 1 220 ? 185.32000 191.36200 198.51000 1.000 139.16000 197 GLN C CA 1
ATOM 4902 C C . GLN C 1 220 ? 183.85300 191.16400 198.86500 1.000 141.22000 197 GLN C C 1
ATOM 4903 O O . GLN C 1 220 ? 183.15300 192.12700 199.19900 1.000 141.53000 197 GLN C O 1
ATOM 4905 N N . VAL C 1 221 ? 183.37000 189.92300 198.79500 1.000 143.43000 198 VAL C N 1
ATOM 4906 C CA . VAL C 1 221 ? 181.97200 189.64500 199.11800 1.000 141.71000 198 VAL C CA 1
ATOM 4907 C C . VAL C 1 221 ? 181.69600 189.94700 200.58500 1.000 142.10000 198 VAL C C 1
ATOM 4908 O O . VAL C 1 221 ? 180.70300 190.59900 200.92900 1.000 140.95000 198 VAL C O 1
ATOM 4912 N N . VAL C 1 222 ? 182.57600 189.47900 201.47200 1.000 140.94000 199 VAL C N 1
ATOM 4913 C CA . VAL C 1 222 ? 182.39300 189.72100 202.89900 1.000 137.54000 199 VAL C CA 1
ATOM 4914 C C . VAL C 1 222 ? 182.50300 191.20800 203.21000 1.000 143.40000 199 VAL C C 1
ATOM 4915 O O . VAL C 1 222 ? 181.67700 191.76600 203.94100 1.000 144.59000 199 VAL C O 1
ATOM 4919 N N . ASP C 1 223 ? 183.51400 191.87700 202.65000 1.000 160.10000 200 ASP C N 1
ATOM 4920 C CA . ASP C 1 223 ? 183.68900 193.30200 202.90700 1.000 160.37000 200 ASP C CA 1
ATOM 4921 C C . ASP C 1 223 ? 182.54600 194.12600 202.33100 1.000 158.54000 200 ASP C C 1
ATOM 4922 O O . ASP C 1 223 ? 182.28200 195.23400 202.81000 1.000 157.84000 200 ASP C O 1
ATOM 4927 N N . SER C 1 224 ? 181.86700 193.61200 201.30400 1.000 148.45000 201 SER C N 1
ATOM 4928 C CA . SER C 1 224 ? 180.73500 194.33300 200.73200 1.000 147.89000 201 SER C CA 1
ATOM 4929 C C . SER C 1 224 ? 179.60800 194.48300 201.74400 1.000 148.25000 201 SER C C 1
ATOM 4930 O O . SER C 1 224 ? 178.97600 195.54300 201.82900 1.000 147.73000 201 SER C O 1
ATOM 4933 N N . MET C 1 225 ? 179.33800 193.43400 202.51600 1.000 154.91000 202 MET C N 1
ATOM 4934 C CA . MET C 1 225 ? 178.26700 193.44500 203.50100 1.000 154.15000 202 MET C CA 1
ATOM 4935 C C . MET C 1 225 ? 178.75000 193.76300 204.90800 1.000 154.54000 202 MET C C 1
ATOM 4936 O O . MET C 1 225 ? 177.95300 193.69500 205.84900 1.000 153.11000 202 MET C O 1
ATOM 4941 N N . ALA C 1 226 ? 180.02400 194.10100 205.07700 1.000 158.46000 203 ALA C N 1
ATOM 4942 C CA . ALA C 1 226 ? 180.53400 194.45500 206.39300 1.000 156.49000 203 ALA C CA 1
ATOM 4943 C C . ALA C 1 226 ? 179.86300 195.72500 206.90000 1.000 158.05000 203 ALA C C 1
ATOM 4944 O O . ALA C 1 226 ? 179.54300 196.63000 206.12600 1.000 163.31000 203 ALA C O 1
ATOM 4946 N N . ASP C 1 227 ? 179.64400 195.78400 208.20800 1.000 145.79000 204 ASP C N 1
ATOM 4947 C CA . ASP C 1 227 ? 178.99300 196.92600 208.83700 1.000 145.80000 204 ASP C CA 1
ATOM 4948 C C . ASP C 1 227 ? 179.41100 196.96200 210.30200 1.000 146.66000 204 ASP C C 1
ATOM 4949 O O . ASP C 1 227 ? 180.35300 196.27600 210.71300 1.000 146.41000 204 ASP C O 1
ATOM 4951 N N . ASP C 1 228 ? 178.71100 197.76900 211.09200 1.000 159.35000 205 ASP C N 1
ATOM 4952 C CA . ASP C 1 228 ? 178.98900 197.91700 212.51200 1.000 158.83000 205 ASP C CA 1
ATOM 4953 C C . ASP C 1 228 ? 177.77600 197.48400 213.32000 1.000 160.50000 205 ASP C C 1
ATOM 4954 O O . ASP C 1 228 ? 176.63400 197.63100 212.87400 1.000 160.13000 205 ASP C O 1
ATOM 4959 N N . PHE C 1 229 ? 178.03200 196.94700 214.50800 1.000 155.21000 206 PHE C N 1
ATOM 4960 C CA . PHE C 1 229 ? 176.98100 196.40500 215.36500 1.000 154.83000 206 PHE C CA 1
ATOM 4961 C C . PHE C 1 229 ? 176.22600 197.55000 216.02400 1.000 157.41000 206 PHE C C 1
ATOM 4962 O O . PHE C 1 229 ? 176.68600 198.13000 217.01000 1.000 158.52000 206 PHE C O 1
ATOM 4970 N N . ASN C 1 230 ? 175.05800 197.88400 215.48400 1.000 175.02000 207 ASN C N 1
ATOM 4971 C CA . ASN C 1 230 ? 174.14800 198.80900 216.14900 1.000 174.34000 207 ASN C CA 1
ATOM 4972 C C . ASN C 1 230 ? 172.96400 198.01900 216.68500 1.000 173.77000 207 ASN C C 1
ATOM 4973 O O . ASN C 1 230 ? 172.14200 197.53100 215.89300 1.000 176.09000 207 ASN C O 1
ATOM 4978 N N . PRO C 1 231 ? 172.84100 197.85600 218.00400 1.000 159.45000 208 PRO C N 1
ATOM 4979 C CA . PRO C 1 231 ? 171.82000 196.94300 218.54400 1.000 160.00000 208 PRO C CA 1
ATOM 4980 C C . PRO C 1 231 ? 170.39700 197.30300 218.16100 1.000 162.29000 208 PRO C C 1
ATOM 4981 O O . PRO C 1 231 ? 169.54600 196.40900 218.08000 1.000 163.58000 208 PRO C O 1
ATOM 4985 N N . ASP C 1 232 ? 170.10600 198.57600 217.91600 1.000 183.21000 209 ASP C N 1
ATOM 4986 C CA . ASP C 1 232 ? 168.74900 198.99500 217.59100 1.000 184.97000 209 ASP C CA 1
ATOM 4987 C C . ASP C 1 232 ? 168.35600 198.68600 216.15100 1.000 184.22000 209 ASP C C 1
ATOM 4988 O O . ASP C 1 232 ? 167.33300 199.19600 215.68300 1.000 184.59000 209 ASP C O 1
ATOM 4993 N N . ARG C 1 233 ? 169.13500 197.87400 215.43800 1.000 169.03000 210 ARG C N 1
ATOM 4994 C CA . ARG C 1 233 ? 168.80100 197.51100 214.06900 1.000 168.95000 210 ARG C CA 1
ATOM 4995 C C . ARG C 1 233 ? 167.92800 196.27000 213.97400 1.000 169.53000 210 ARG C C 1
ATOM 4996 O O . ARG C 1 233 ? 167.22700 196.10100 212.97100 1.000 169.73000 210 ARG C O 1
ATOM 4998 N N . TYR C 1 234 ? 167.94800 195.40600 214.98400 1.000 167.02000 211 TYR C N 1
ATOM 4999 C CA . TYR C 1 234 ? 167.24700 194.13100 214.93700 1.000 167.16000 211 TYR C CA 1
ATOM 5000 C C . TYR C 1 234 ? 166.20500 194.07500 216.04200 1.000 166.58000 211 TYR C C 1
ATOM 5001 O O . TYR C 1 234 ? 166.52400 194.29100 217.21500 1.000 167.39000 211 TYR C O 1
ATOM 5010 N N . HIS C 1 235 ? 164.96600 193.78200 215.66200 1.000 179.36000 212 HIS C N 1
ATOM 5011 C CA . HIS C 1 235 ? 163.88700 193.54200 216.60500 1.000 178.85000 212 HIS C CA 1
ATOM 5012 C C . HIS C 1 235 ? 163.21300 192.23000 216.24400 1.000 182.20000 212 HIS C C 1
ATOM 5013 O O . HIS C 1 235 ? 163.23200 191.80400 215.08600 1.000 185.30000 212 HIS C O 1
ATOM 5020 N N . ASP C 1 236 ? 162.61500 191.58700 217.24500 1.000 174.13000 213 ASP C N 1
ATOM 5021 C CA . ASP C 1 236 ? 161.88200 190.34300 217.02100 1.000 172.37000 213 ASP C CA 1
ATOM 5022 C C . ASP C 1 236 ? 160.55700 190.69900 216.35300 1.000 173.98000 213 ASP C C 1
ATOM 5023 O O . ASP C 1 236 ? 159.51000 190.82700 216.99200 1.000 174.79000 213 ASP C O 1
ATOM 5028 N N . THR C 1 237 ? 160.61800 190.86600 215.02900 1.000 178.68000 214 THR C N 1
ATOM 5029 C CA . THR C 1 237 ? 159.45200 191.32300 214.27800 1.000 176.28000 214 THR C CA 1
ATOM 5030 C C . THR C 1 237 ? 158.29200 190.34600 214.40800 1.000 174.99000 214 THR C C 1
ATOM 5031 O O . THR C 1 237 ? 157.12900 190.75900 214.48200 1.000 176.19000 214 THR C O 1
ATOM 5035 N N . TYR C 1 238 ? 158.58800 189.04600 214.43000 1.000 170.36000 215 TYR C N 1
ATOM 5036 C CA . TYR C 1 238 ? 157.54600 188.06100 214.69200 1.000 170.32000 215 TYR C CA 1
ATOM 5037 C C . TYR C 1 238 ? 156.91400 188.28500 216.05800 1.000 169.89000 215 TYR C C 1
ATOM 5038 O O . TYR C 1 238 ? 155.68700 188.23500 216.20000 1.000 173.01000 215 TYR C O 1
ATOM 5047 N N . GLN C 1 239 ? 157.73700 188.53200 217.07400 1.000 180.88000 216 GLN C N 1
ATOM 5048 C CA . GLN C 1 239 ? 157.21700 188.71300 218.42200 1.000 181.09000 216 GLN C CA 1
ATOM 5049 C C . GLN C 1 239 ? 156.59300 190.09100 218.60000 1.000 181.81000 216 GLN C C 1
ATOM 5050 O O . GLN C 1 239 ? 155.58100 190.23200 219.29400 1.000 183.73000 216 GLN C O 1
ATOM 5056 N N . GLU C 1 240 ? 157.18500 191.11600 217.98300 1.000 185.51000 217 GLU C N 1
ATOM 5057 C CA . GLU C 1 240 ? 156.68600 192.47600 218.15600 1.000 185.07000 217 GLU C CA 1
ATOM 5058 C C . GLU C 1 240 ? 155.29500 192.63700 217.55700 1.000 187.03000 217 GLU C C 1
ATOM 5059 O O . GLU C 1 240 ? 154.40000 193.21100 218.18800 1.000 188.39000 217 GLU C O 1
ATOM 5061 N N . GLN C 1 241 ? 155.08900 192.13100 216.34100 1.000 195.40000 218 GLN C N 1
ATOM 5062 C CA . GLN C 1 241 ? 153.79700 192.29400 215.68800 1.000 195.55000 218 GLN C CA 1
ATOM 5063 C C . GLN C 1 241 ? 152.74900 191.32600 216.21700 1.000 195.40000 218 GLN C C 1
ATOM 5064 O O . GLN C 1 241 ? 151.55200 191.57000 216.03000 1.000 197.23000 218 GLN C O 1
ATOM 5070 N N . LEU C 1 242 ? 153.16500 190.24000 216.87300 1.000 191.15000 219 LEU C N 1
ATOM 5071 C CA . LEU C 1 242 ? 152.20000 189.38900 217.56000 1.000 191.16000 219 LEU C CA 1
ATOM 5072 C C . LEU C 1 242 ? 151.54700 190.14800 218.70700 1.000 192.97000 219 LEU C C 1
ATOM 5073 O O . LEU C 1 242 ? 150.34600 189.99300 218.96200 1.000 194.51000 219 LEU C O 1
ATOM 5078 N N . GLN C 1 243 ? 152.32400 190.97500 219.41000 1.000 205.15000 220 GLN C N 1
ATOM 5079 C CA . GLN C 1 243 ? 151.75900 191.80900 220.46400 1.000 204.48000 220 GLN C CA 1
ATOM 5080 C C . GLN C 1 243 ? 150.70100 192.75100 219.90700 1.000 205.46000 220 GLN C C 1
ATOM 5081 O O . GLN C 1 243 ? 149.68000 193.00500 220.55600 1.000 204.78000 220 GLN C O 1
ATOM 5087 N N . GLU C 1 244 ? 150.93200 193.28300 218.70400 1.000 218.52000 221 GLU C N 1
ATOM 5088 C CA . GLU C 1 244 ? 149.92600 194.12100 218.06000 1.000 219.29000 221 GLU C CA 1
ATOM 5089 C C . GLU C 1 244 ? 148.64500 193.33900 217.79900 1.000 218.18000 221 GLU C C 1
ATOM 5090 O O . GLU C 1 244 ? 147.54100 193.85700 217.99900 1.000 218.63000 221 GLU C O 1
ATOM 5096 N N . LEU C 1 245 ? 148.77400 192.08800 217.35000 1.000 210.14000 222 LEU C N 1
ATOM 5097 C CA . LEU C 1 245 ? 147.59800 191.24300 217.17300 1.000 208.52000 222 LEU C CA 1
ATOM 5098 C C . LEU C 1 245 ? 146.89500 191.00500 218.50200 1.000 210.71000 222 LEU C C 1
ATOM 5099 O O . LEU C 1 245 ? 145.66100 191.00800 218.57000 1.000 212.80000 222 LEU C O 1
ATOM 5101 N N . ILE C 1 246 ? 147.66700 190.79000 219.56800 1.000 218.38000 223 ILE C N 1
ATOM 5102 C CA . ILE C 1 246 ? 147.08200 190.68100 220.90100 1.000 219.07000 223 ILE C CA 1
ATOM 5103 C C . ILE C 1 246 ? 146.43600 191.99900 221.30500 1.000 218.91000 223 ILE C C 1
ATOM 5104 O O . ILE C 1 246 ? 145.33800 192.02100 221.87700 1.000 219.08000 223 ILE C O 1
ATOM 5109 N N . ASP C 1 247 ? 147.10400 193.11800 221.01300 1.000 225.57000 224 ASP C N 1
ATOM 5110 C CA . ASP C 1 247 ? 146.55700 194.42300 221.37000 1.000 226.95000 224 ASP C CA 1
ATOM 5111 C C . ASP C 1 247 ? 145.22400 194.67200 220.67700 1.000 228.54000 224 ASP C C 1
ATOM 5112 O O . ASP C 1 247 ? 144.27200 195.15500 221.30200 1.000 227.50000 224 ASP C O 1
ATOM 5117 N N . THR C 1 248 ? 145.13300 194.34700 219.38600 1.000 233.79000 225 THR C N 1
ATOM 5118 C CA . THR C 1 248 ? 143.87200 194.51400 218.67600 1.000 233.02000 225 THR C CA 1
ATOM 5119 C C . THR C 1 248 ? 142.85300 193.44400 219.05300 1.000 232.18000 225 THR C C 1
ATOM 5120 O O . THR C 1 248 ? 141.64900 193.68200 218.92000 1.000 231.76000 225 THR C O 1
ATOM 5124 N N . LYS C 1 249 ? 143.30400 192.27700 219.52200 1.000 228.83000 226 LYS C N 1
ATOM 5125 C CA . LYS C 1 249 ? 142.36400 191.26100 219.98100 1.000 226.31000 226 LYS C CA 1
ATOM 5126 C C . LYS C 1 249 ? 141.76900 191.63400 221.33200 1.000 228.45000 226 LYS C C 1
ATOM 5127 O O . LYS C 1 249 ? 140.56400 191.47000 221.55300 1.000 229.49000 226 LYS C O 1
ATOM 5129 N N . LEU C 1 250 ? 142.60100 192.13200 222.25000 1.000 234.99000 227 LEU C N 1
ATOM 5130 C CA . LEU C 1 250 ? 142.09700 192.56600 223.54800 1.000 235.02000 227 LEU C CA 1
ATOM 5131 C C . LEU C 1 250 ? 141.16800 193.76500 223.40800 1.000 235.56000 227 LEU C C 1
ATOM 5132 O O . LEU C 1 250 ? 140.13100 193.83600 224.07800 1.000 235.02000 227 LEU C O 1
ATOM 5134 N N . GLU C 1 251 ? 141.52600 194.71900 222.54600 1.000 233.15000 228 GLU C N 1
ATOM 5135 C CA . GLU C 1 251 ? 140.66800 195.87900 222.32800 1.000 231.91000 228 GLU C CA 1
ATOM 5136 C C . GLU C 1 251 ? 139.34400 195.47500 221.69300 1.000 232.55000 228 GLU C C 1
ATOM 5137 O O . GLU C 1 251 ? 138.28300 195.98400 222.07200 1.000 232.45000 228 GLU C O 1
ATOM 5139 N N . GLY C 1 252 ? 139.38400 194.56100 220.72900 1.000 231.89000 229 GLY C N 1
ATOM 5140 C CA . GLY C 1 252 ? 138.18100 194.10700 220.05800 1.000 231.09000 229 GLY C CA 1
ATOM 5141 C C . GLY C 1 252 ? 137.35000 193.15900 220.89900 1.000 230.85000 229 GLY C C 1
ATOM 5142 O O . GLY C 1 252 ? 136.59400 192.34600 220.36900 1.000 231.38000 229 GLY C O 1
ATOM 5143 N N . MET D 1 24 ? 175.76900 163.94000 218.30800 1.000 175.18000 1 MET D N 1
ATOM 5144 C CA . MET D 1 24 ? 176.02900 163.08900 217.15400 1.000 173.66000 1 MET D CA 1
ATOM 5145 C C . MET D 1 24 ? 174.85400 163.11200 216.18400 1.000 175.95000 1 MET D C 1
ATOM 5146 O O . MET D 1 24 ? 174.87000 162.43000 215.16100 1.000 178.30000 1 MET D O 1
ATOM 5151 N N . ARG D 1 25 ? 173.83400 163.89800 216.51400 1.000 164.36000 2 ARG D N 1
ATOM 5152 C CA . ARG D 1 25 ? 172.63700 164.02100 215.69600 1.000 165.04000 2 ARG D CA 1
ATOM 5153 C C . ARG D 1 25 ? 172.45500 165.47100 215.27100 1.000 164.55000 2 ARG D C 1
ATOM 5154 O O . ARG D 1 25 ? 172.59900 166.38900 216.08300 1.000 166.60000 2 ARG D O 1
ATOM 5156 N N . ALA D 1 26 ? 172.13400 165.67000 213.99600 1.000 146.91000 3 ALA D N 1
ATOM 5157 C CA . ALA D 1 26 ? 171.95200 167.00800 213.44700 1.000 144.66000 3 ALA D CA 1
ATOM 5158 C C . ALA D 1 26 ? 170.54600 167.49300 213.77400 1.000 146.59000 3 ALA D C 1
ATOM 5159 O O . ALA D 1 26 ? 169.56000 166.96400 213.25100 1.000 152.11000 3 ALA D O 1
ATOM 5161 N N . ILE D 1 27 ? 170.45100 168.50200 214.64200 1.000 142.48000 4 ILE D N 1
ATOM 5162 C CA . ILE D 1 27 ? 169.15200 169.03400 215.02900 1.000 145.53000 4 ILE D CA 1
ATOM 5163 C C . ILE D 1 27 ? 168.50000 169.80900 213.89400 1.000 150.74000 4 ILE D C 1
ATOM 5164 O O . ILE D 1 27 ? 167.27500 169.97300 213.88200 1.000 154.72000 4 ILE D O 1
ATOM 5169 N N . TRP D 1 28 ? 169.28600 170.28600 212.93100 1.000 143.38000 5 TRP D N 1
ATOM 5170 C CA . TRP D 1 28 ? 168.77300 171.16400 211.88800 1.000 139.10000 5 TRP D CA 1
ATOM 5171 C C . TRP D 1 28 ? 169.75000 171.12900 210.72500 1.000 141.30000 5 TRP D C 1
ATOM 5172 O O . TRP D 1 28 ? 170.95100 171.33600 210.91900 1.000 142.42000 5 TRP D O 1
ATOM 5183 N N . THR D 1 29 ? 169.24100 170.84800 209.52900 1.000 148.05000 6 THR D N 1
ATOM 5184 C CA . THR D 1 29 ? 170.06100 170.74700 208.33000 1.000 145.69000 6 THR D CA 1
ATOM 5185 C C . THR D 1 29 ? 169.58100 171.76700 207.31100 1.000 147.62000 6 THR D C 1
ATOM 5186 O O . THR D 1 29 ? 168.40300 171.77700 206.94300 1.000 151.20000 6 THR D O 1
ATOM 5190 N N . GLY D 1 30 ? 170.49700 172.61400 206.85200 1.000 136.75000 7 GLY D N 1
ATOM 5191 C CA . GLY D 1 30 ? 170.15800 173.65500 205.90500 1.000 134.15000 7 GLY D CA 1
ATOM 5192 C C . GLY D 1 30 ? 171.38500 174.29400 205.29500 1.000 133.48000 7 GLY D C 1
ATOM 5193 O O . GLY D 1 30 ? 172.35400 173.60100 204.97200 1.000 133.40000 7 GLY D O 1
ATOM 5194 N N . SER D 1 31 ? 171.36300 175.61400 205.13700 1.000 124.44000 8 SER D N 1
ATOM 5195 C CA . SER D 1 31 ? 172.47300 176.31100 204.51100 1.000 123.13000 8 SER D CA 1
ATOM 5196 C C . SER D 1 31 ? 172.57100 177.72200 205.06700 1.000 121.27000 8 SER D C 1
ATOM 5197 O O . SER D 1 31 ? 171.60600 178.27200 205.60200 1.000 126.64000 8 SER D O 1
ATOM 5200 N N . ILE D 1 32 ? 173.75800 178.30200 204.93000 1.000 116.32000 9 ILE D N 1
ATOM 5201 C CA . ILE D 1 32 ? 174.00800 179.69600 205.27100 1.000 112.95000 9 ILE D CA 1
ATOM 5202 C C . ILE D 1 32 ? 173.96500 180.48500 203.97400 1.000 119.25000 9 ILE D C 1
ATOM 5203 O O . ILE D 1 32 ? 174.80100 180.28200 203.08900 1.000 131.31000 9 ILE D O 1
ATOM 5208 N N . ALA D 1 33 ? 173.00400 181.39400 203.85200 1.000 121.82000 10 ALA D N 1
ATOM 5209 C CA . ALA D 1 33 ? 172.82600 182.16500 202.63100 1.000 120.80000 10 ALA D CA 1
ATOM 5210 C C . ALA D 1 33 ? 172.80400 183.64700 202.96000 1.000 122.95000 10 ALA D C 1
ATOM 5211 O O . ALA D 1 33 ? 172.04000 184.08100 203.82700 1.000 128.32000 10 ALA D O 1
ATOM 5213 N N . PHE D 1 34 ? 173.63900 184.41700 202.27000 1.000 122.92000 11 PHE D N 1
ATOM 5214 C CA . PHE D 1 34 ? 173.63100 185.87400 202.35100 1.000 129.04000 11 PHE D CA 1
ATOM 5215 C C . PHE D 1 34 ? 173.66600 186.46900 200.95600 1.000 133.99000 11 PHE D C 1
ATOM 5216 O O . PHE D 1 34 ? 174.46200 187.35500 200.64100 1.000 136.19000 11 PHE D O 1
ATOM 5224 N N . GLY D 1 35 ? 172.78600 185.97200 200.09700 1.000 133.03000 12 GLY D N 1
ATOM 5225 C CA . GLY D 1 35 ? 172.74200 186.41000 198.72100 1.000 128.33000 12 GLY D CA 1
ATOM 5226 C C . GLY D 1 35 ? 173.00200 185.25800 197.78100 1.000 128.43000 12 GLY D C 1
ATOM 5227 O O . GLY D 1 35 ? 172.44000 184.17300 197.94900 1.000 134.15000 12 GLY D O 1
ATOM 5228 N N . LEU D 1 36 ? 173.86300 185.47700 196.79000 1.000 125.64000 13 LEU D N 1
ATOM 5229 C CA . LEU D 1 36 ? 174.18900 184.41500 195.85000 1.000 129.52000 13 LEU D CA 1
ATOM 5230 C C . LEU D 1 36 ? 175.06200 183.33900 196.48600 1.000 127.20000 13 LEU D C 1
ATOM 5231 O O . LEU D 1 36 ? 175.20200 182.25300 195.91500 1.000 129.21000 13 LEU D O 1
ATOM 5236 N N . 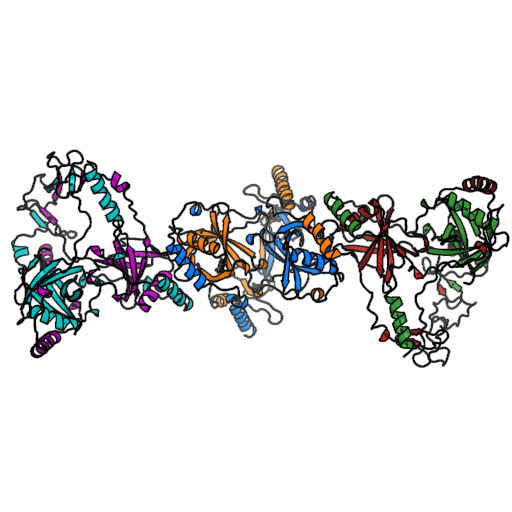VAL D 1 37 ? 175.61700 183.60000 197.66600 1.000 130.85000 14 VAL D N 1
ATOM 5237 C CA . VAL D 1 37 ? 176.39400 182.60500 198.39600 1.000 131.04000 14 VAL D CA 1
ATOM 5238 C C . VAL D 1 37 ? 175.45400 181.71400 199.19500 1.000 128.96000 14 VAL D C 1
ATOM 5239 O O . VAL D 1 37 ? 174.42600 182.16900 199.70800 1.000 131.27000 14 VAL D O 1
ATOM 5243 N N . ASN D 1 38 ? 175.80800 180.43600 199.30700 1.000 115.89000 15 ASN D N 1
ATOM 5244 C CA . ASN D 1 38 ? 174.99600 179.46900 200.03600 1.000 115.54000 15 ASN D CA 1
ATOM 5245 C C . ASN D 1 38 ? 175.90100 178.33100 200.47900 1.000 121.92000 15 ASN D C 1
ATOM 5246 O O . ASN D 1 38 ? 176.51000 177.66800 199.63800 1.000 132.28000 15 ASN D O 1
ATOM 5251 N N . VAL D 1 39 ? 175.99100 178.10500 201.78200 1.000 118.26000 16 VAL D N 1
ATOM 5252 C CA . VAL D 1 39 ? 176.88200 177.10700 202.35700 1.000 113.83000 16 VAL D CA 1
ATOM 5253 C C . VAL D 1 39 ? 176.03700 176.05800 203.06800 1.000 119.53000 16 VAL D C 1
ATOM 5254 O O . VAL D 1 39 ? 175.61400 176.25500 204.20600 1.000 133.84000 16 VAL D O 1
ATOM 5258 N N . PRO D 1 40 ? 175.78500 174.91500 202.43100 1.000 121.38000 17 PRO D N 1
ATOM 5259 C CA . PRO D 1 40 ? 174.97100 173.86700 203.06800 1.000 126.65000 17 PRO D CA 1
ATOM 5260 C C . PRO D 1 40 ? 175.71400 173.22900 204.23300 1.000 130.30000 17 PRO D C 1
ATOM 5261 O O . PRO D 1 40 ? 176.79800 172.66900 204.06000 1.000 131.13000 17 PRO D O 1
ATOM 5265 N N . VAL D 1 41 ? 175.12100 173.31400 205.42600 1.000 132.12000 18 VAL D N 1
ATOM 5266 C CA . VAL D 1 41 ? 175.73400 172.81000 206.64800 1.000 129.25000 18 VAL D CA 1
ATOM 5267 C C . VAL D 1 41 ? 174.69300 172.07000 207.47600 1.000 127.08000 18 VAL D C 1
ATOM 5268 O O . VAL D 1 41 ? 173.48700 172.17800 207.24800 1.000 128.06000 18 VAL D O 1
ATOM 5272 N N . LYS D 1 42 ? 175.18600 171.30800 208.44900 1.000 139.25000 19 LYS D N 1
ATOM 5273 C CA . LYS D 1 42 ? 174.36200 170.65600 209.45600 1.000 140.90000 19 LYS D CA 1
ATOM 5274 C C . LYS D 1 42 ? 174.82400 171.10800 210.83300 1.000 144.12000 19 LYS D C 1
ATOM 5275 O O . LYS D 1 42 ? 176.02800 171.17700 211.09800 1.000 146.67000 19 LYS D O 1
ATOM 5281 N N . VAL D 1 43 ? 173.87300 171.41000 211.71000 1.000 129.13000 20 VAL D N 1
ATOM 5282 C CA . VAL D 1 43 ? 174.19100 171.95700 213.02300 1.000 127.13000 20 VAL D CA 1
ATOM 5283 C C . VAL D 1 43 ? 174.25500 170.83300 214.04600 1.000 129.61000 20 VAL D C 1
ATOM 5284 O O . VAL D 1 43 ? 173.55700 169.81800 213.94300 1.000 135.52000 20 VAL D O 1
ATOM 5288 N N . TYR D 1 44 ? 175.12000 171.01600 215.03800 1.000 140.93000 21 TYR D N 1
ATOM 5289 C CA . TYR D 1 44 ? 175.23000 170.12000 216.17800 1.000 144.72000 21 TYR D CA 1
ATOM 5290 C C . TYR D 1 44 ? 175.23000 170.94800 217.45200 1.000 147.29000 21 TYR D C 1
ATOM 5291 O O . TYR D 1 44 ? 175.75100 172.06500 217.48000 1.000 151.64000 21 TYR D O 1
ATOM 5300 N N . SER D 1 45 ? 174.64400 170.39500 218.50900 1.000 142.66000 22 SER D N 1
ATOM 5301 C CA . SER D 1 45 ? 174.63000 171.07800 219.79800 1.000 139.73000 22 SER D CA 1
ATOM 5302 C C . SER D 1 45 ? 176.03800 171.07000 220.37500 1.000 140.81000 22 SER D C 1
ATOM 5303 O O . SER D 1 45 ? 176.56300 170.01400 220.73700 1.000 146.43000 22 SER D O 1
ATOM 5306 N N . ALA D 1 46 ? 176.65400 172.25000 220.46000 1.000 145.97000 23 ALA D N 1
ATOM 5307 C CA . ALA D 1 46 ? 178.04500 172.32200 220.88900 1.000 147.78000 23 ALA D CA 1
ATOM 5308 C C . ALA D 1 46 ? 178.19900 172.04000 222.37500 1.000 150.41000 23 ALA D C 1
ATOM 5309 O O . ALA D 1 46 ? 179.26200 171.58500 222.81000 1.000 151.96000 23 ALA D O 1
ATOM 5311 N N . THR D 1 47 ? 177.16200 172.29800 223.16500 1.000 163.51000 24 THR D N 1
ATOM 5312 C CA . THR D 1 47 ? 1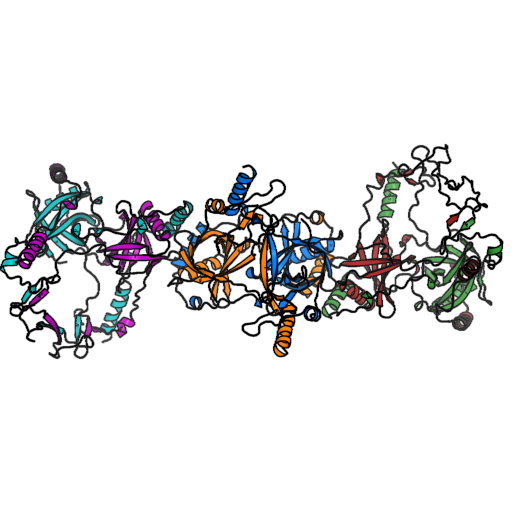77.22700 172.12900 224.60900 1.000 165.29000 24 THR D CA 1
ATOM 5313 C C . THR D 1 47 ? 176.12500 171.18500 225.05900 1.000 165.93000 24 THR D C 1
ATOM 5314 O O . THR D 1 47 ? 174.96000 171.36400 224.69000 1.000 164.57000 24 THR D O 1
ATOM 5318 N N . ALA D 1 48 ? 176.49600 170.18500 225.85400 1.000 178.61000 25 ALA D N 1
ATOM 5319 C CA . ALA D 1 48 ? 175.54600 169.26300 226.46200 1.000 178.25000 25 ALA D CA 1
ATOM 5320 C C . ALA D 1 48 ? 175.86900 169.16300 227.94300 1.000 179.80000 25 ALA D C 1
ATOM 5321 O O . ALA D 1 48 ? 177.00300 168.84000 228.31000 1.000 178.31000 25 ALA D O 1
ATOM 5323 N N . ASP D 1 49 ? 174.87800 169.43700 228.78800 1.000 201.33000 26 ASP D N 1
ATOM 5324 C CA . ASP D 1 49 ? 175.10200 169.44500 230.22700 1.000 200.84000 26 ASP D CA 1
ATOM 5325 C C . ASP D 1 49 ? 175.40900 168.03900 230.72700 1.000 203.12000 26 ASP D C 1
ATOM 5326 O O . ASP D 1 49 ? 174.71000 167.08000 230.38600 1.000 205.54000 26 ASP D O 1
ATOM 5328 N N . HIS D 1 50 ? 176.45700 167.91900 231.53700 1.000 210.63000 27 HIS D N 1
ATOM 5329 C CA . HIS D 1 50 ? 176.84600 166.64200 232.11700 1.000 210.43000 27 HIS D CA 1
ATOM 5330 C C . HIS D 1 50 ? 176.23700 166.40800 233.49200 1.000 209.22000 27 HIS D C 1
ATOM 5331 O O . HIS D 1 50 ? 176.51000 165.37200 234.10600 1.000 210.88000 27 HIS D O 1
ATOM 5338 N N . ASP D 1 51 ? 175.42900 167.34000 233.98900 1.000 219.88000 28 ASP D N 1
ATOM 5339 C CA . ASP D 1 51 ? 174.76300 167.14600 235.26800 1.000 221.84000 28 ASP D CA 1
ATOM 5340 C C . ASP D 1 51 ? 173.72700 166.03500 235.16000 1.000 224.41000 28 ASP D C 1
ATOM 5341 O O . ASP D 1 51 ? 173.02700 165.91000 234.15100 1.000 222.99000 28 ASP D O 1
ATOM 5343 N N . ILE D 1 52 ? 173.63100 165.22400 236.21100 1.000 248.00000 29 ILE D N 1
ATOM 5344 C CA . ILE D 1 52 ? 172.71000 164.09300 236.20800 1.000 246.38000 29 ILE D CA 1
ATOM 5345 C C . ILE D 1 52 ? 171.28600 164.61500 236.33700 1.000 247.27000 29 ILE D C 1
ATOM 5346 O O . ILE D 1 52 ? 170.96100 165.35200 237.27500 1.000 248.48000 29 ILE D O 1
ATOM 5348 N N . ARG D 1 53 ? 170.43000 164.23300 235.39400 1.000 254.86000 30 ARG D N 1
ATOM 5349 C CA . ARG D 1 53 ? 169.03500 164.64800 235.37400 1.000 254.89000 30 ARG D CA 1
ATOM 5350 C C . ARG D 1 53 ? 168.15800 163.47800 235.79300 1.000 255.51000 30 ARG D C 1
ATOM 5351 O O . ARG D 1 53 ? 168.31200 162.36500 235.28000 1.000 256.11000 30 ARG D O 1
ATOM 5353 N N . PHE D 1 54 ? 167.24400 163.73200 236.72300 1.000 257.69000 31 PHE D N 1
ATOM 5354 C CA . PHE D 1 54 ? 166.34000 162.71600 237.23600 1.000 257.06000 31 PHE D CA 1
ATOM 5355 C C . PHE D 1 54 ? 164.91700 162.99100 236.76800 1.000 257.73000 31 PHE D C 1
ATOM 5356 O O . PHE D 1 54 ? 164.58600 164.09100 236.31700 1.000 257.93000 31 PHE D O 1
ATOM 5364 N N . HIS D 1 55 ? 164.07800 161.96600 236.87500 1.000 259.44000 32 HIS D N 1
ATOM 5365 C CA . HIS D 1 55 ? 162.65800 162.07900 236.58600 1.000 259.02000 32 HIS D CA 1
ATOM 5366 C C . HIS D 1 55 ? 161.87100 161.48600 237.74400 1.000 259.76000 32 HIS D C 1
ATOM 5367 O O . HIS D 1 55 ? 162.35200 160.59500 238.44900 1.000 259.35000 32 HIS D O 1
ATOM 5374 N N . GLN D 1 56 ? 160.65800 161.99900 237.94000 1.000 264.51000 33 GLN D N 1
ATOM 5375 C CA . GLN D 1 56 ? 159.83000 161.56000 239.05400 1.000 263.87000 33 GLN D CA 1
ATOM 5376 C C . GLN D 1 56 ? 159.49600 160.07900 238.92100 1.000 265.04000 33 GLN D C 1
ATOM 5377 O O . GLN D 1 56 ? 159.07900 159.61800 237.85400 1.000 264.48000 33 GLN D O 1
ATOM 5379 N N . VAL D 1 57 ? 159.68700 159.33300 240.01000 1.000 278.82000 34 VAL D N 1
ATOM 5380 C CA . VAL D 1 57 ? 159.37000 157.91300 240.05900 1.000 278.90000 34 VAL D CA 1
ATOM 5381 C C . VAL D 1 57 ? 158.64500 157.62000 241.36400 1.000 279.48000 34 VAL D C 1
ATOM 5382 O O . VAL D 1 57 ? 158.76600 158.35100 242.34900 1.000 278.77000 34 VAL D O 1
ATOM 5384 N N . HIS D 1 58 ? 157.88300 156.52900 241.36000 1.000 285.86000 35 HIS D N 1
ATOM 5385 C CA . HIS D 1 58 ? 157.13100 156.12300 242.53900 1.000 284.78000 35 HIS D CA 1
ATOM 5386 C C . HIS D 1 58 ? 158.02400 155.32600 243.48200 1.000 285.13000 35 HIS D C 1
ATOM 5387 O O . HIS D 1 58 ? 158.72400 154.40100 243.05500 1.000 285.68000 35 HIS D O 1
ATOM 5389 N N . ALA D 1 59 ? 158.00400 155.69300 244.76500 1.000 280.74000 36 ALA D N 1
ATOM 5390 C CA . ALA D 1 59 ? 158.82500 154.99400 245.74900 1.000 280.21000 36 ALA D CA 1
ATOM 5391 C C . ALA D 1 59 ? 158.39300 153.54100 245.90100 1.000 280.55000 36 ALA D C 1
ATOM 5392 O O . ALA D 1 59 ? 159.23900 152.64300 245.99100 1.000 280.25000 36 ALA D O 1
ATOM 5394 N N . LYS D 1 60 ? 157.08600 153.28900 245.93300 1.000 275.02000 37 LYS D N 1
ATOM 5395 C CA . LYS D 1 60 ? 156.55100 151.94300 246.09600 1.000 274.06000 37 LYS D CA 1
ATOM 5396 C C . LYS D 1 60 ? 156.09100 151.33200 244.77800 1.000 274.14000 37 LYS D C 1
ATOM 5397 O O . LYS D 1 60 ? 156.45800 150.19700 244.46100 1.000 275.05000 37 LYS D O 1
ATOM 5399 N N . ASP D 1 61 ? 155.29000 152.06500 244.00100 1.000 268.43000 38 ASP D N 1
ATOM 5400 C CA . ASP D 1 61 ? 154.79700 151.54100 242.73300 1.000 268.25000 38 ASP D CA 1
ATOM 5401 C C . ASP D 1 61 ? 155.90800 151.35700 241.70700 1.000 270.20000 38 ASP D C 1
ATOM 5402 O O . ASP D 1 61 ? 155.77700 150.50400 240.82200 1.000 270.89000 38 ASP D O 1
ATOM 5404 N N . ASN D 1 62 ? 156.99100 152.13200 241.80900 1.000 280.02000 39 ASN D N 1
ATOM 5405 C CA . ASN D 1 62 ? 158.12200 152.05100 240.88100 1.000 280.34000 39 ASN D CA 1
ATOM 5406 C C . ASN D 1 62 ? 157.67100 152.23500 239.43300 1.000 280.04000 39 ASN D C 1
ATOM 5407 O O . ASN D 1 62 ? 158.14200 151.54800 238.52400 1.000 279.90000 39 ASN D O 1
ATOM 5412 N N . GLY D 1 63 ? 156.75400 153.16900 239.21800 1.000 274.70000 40 GLY D N 1
ATOM 5413 C CA . GLY D 1 63 ? 156.24700 153.44300 237.88900 1.000 273.58000 40 GLY D CA 1
ATOM 5414 C C . GLY D 1 63 ? 156.23100 154.92900 237.60300 1.000 274.22000 40 GLY D C 1
ATOM 5415 O O . GLY D 1 63 ? 156.06800 155.75600 238.49900 1.000 274.72000 40 GLY D O 1
ATOM 5416 N N . ARG D 1 64 ? 156.40600 155.25800 236.32600 1.000 261.18000 41 ARG D N 1
ATOM 5417 C CA . ARG D 1 64 ? 156.40900 156.65100 235.90600 1.000 260.00000 41 ARG D CA 1
ATOM 5418 C C . ARG D 1 64 ? 155.03100 157.27100 236.09800 1.000 260.36000 41 ARG D C 1
ATOM 5419 O O . ARG D 1 64 ? 154.00800 156.67100 235.76000 1.000 261.02000 41 ARG D O 1
ATOM 5421 N N . ILE D 1 65 ? 155.01000 158.48100 236.64500 1.000 257.17000 42 ILE D N 1
ATOM 5422 C CA . ILE D 1 65 ? 153.76900 159.20600 236.88800 1.000 257.28000 42 ILE D CA 1
ATOM 5423 C C . ILE D 1 65 ? 153.39900 159.98000 235.63200 1.000 257.25000 42 ILE D C 1
ATOM 5424 O O . ILE D 1 65 ? 154.21300 160.74200 235.09700 1.000 259.15000 42 ILE D O 1
ATOM 5429 N N . ARG D 1 66 ? 152.17100 159.78800 235.16100 1.000 246.44000 43 ARG D N 1
ATOM 5430 C CA . ARG D 1 66 ? 151.65500 160.48100 233.99000 1.000 246.64000 43 ARG D CA 1
ATOM 5431 C C . ARG D 1 66 ? 150.61800 161.50400 234.43200 1.000 247.18000 43 ARG D C 1
ATOM 5432 O O . ARG D 1 66 ? 149.65100 161.15700 235.11800 1.000 246.35000 43 ARG D O 1
ATOM 5434 N N . TYR D 1 67 ? 150.82300 162.75700 234.03800 1.000 251.63000 44 TYR D N 1
ATOM 5435 C CA . TYR D 1 67 ? 149.91600 163.82300 234.43600 1.000 250.68000 44 TYR D CA 1
ATOM 5436 C C . TYR D 1 67 ? 148.60100 163.72400 233.67200 1.000 249.22000 44 TYR D C 1
ATOM 5437 O O . TYR D 1 67 ? 148.54000 163.20300 232.55500 1.000 248.66000 44 TYR D O 1
ATOM 5446 N N . LYS D 1 68 ? 147.54000 164.23200 234.29100 1.000 243.64000 45 LYS D N 1
ATOM 5447 C CA . LYS D 1 68 ? 146.20700 164.22700 233.70800 1.000 244.86000 45 LYS D CA 1
ATOM 5448 C C . LYS D 1 68 ? 145.72500 165.66100 233.55400 1.000 245.77000 45 LYS D C 1
ATOM 5449 O O . LYS D 1 68 ? 145.77000 166.44100 234.51000 1.000 245.71000 45 LYS D O 1
ATOM 5451 N N . ARG D 1 69 ? 145.26400 166.00100 232.35300 1.000 254.27000 46 ARG D N 1
ATOM 5452 C CA . ARG D 1 69 ? 144.76300 167.34300 232.06800 1.000 254.35000 46 ARG D CA 1
ATOM 5453 C C . ARG D 1 69 ? 143.37400 167.47500 232.67900 1.000 255.05000 46 ARG D C 1
ATOM 5454 O O . ARG D 1 69 ? 142.36700 167.15600 232.04300 1.000 255.42000 46 ARG D O 1
ATOM 5456 N N . VAL D 1 70 ? 143.31700 167.95100 233.91900 1.000 257.68000 47 VAL D N 1
ATOM 5457 C CA . VAL D 1 70 ? 142.07000 168.09600 234.65900 1.000 257.36000 47 VAL D CA 1
ATOM 5458 C C . VAL D 1 70 ? 141.89200 169.56300 235.01700 1.000 257.05000 47 VAL D C 1
ATOM 5459 O O . VAL D 1 70 ? 142.77800 170.17000 235.63000 1.000 256.47000 47 VAL D O 1
ATOM 5463 N N . CYS D 1 71 ? 140.74900 170.12800 234.63600 1.000 273.53000 48 CYS D N 1
ATOM 5464 C CA . CYS D 1 71 ? 140.43600 171.51400 234.96000 1.000 274.37000 48 CYS D CA 1
ATOM 5465 C C . CYS D 1 71 ? 140.00800 171.60500 236.41900 1.000 275.54000 48 CYS D C 1
ATOM 5466 O O . CYS D 1 71 ? 139.01100 170.99400 236.81700 1.000 276.05000 48 CYS D O 1
ATOM 5469 N N . GLU D 1 72 ? 140.75800 172.36300 237.21400 1.000 282.04000 49 GLU D N 1
ATOM 5470 C CA . GLU D 1 72 ? 140.45700 172.50200 238.63900 1.000 281.79000 49 GLU D CA 1
ATOM 5471 C C . GLU D 1 72 ? 139.53500 173.68900 238.90500 1.000 282.46000 49 GLU D C 1
ATOM 5472 O O . GLU D 1 72 ? 139.78300 174.51800 239.77900 1.000 282.35000 49 GLU D O 1
ATOM 5474 N N . ALA D 1 73 ? 138.45100 173.76900 238.13500 1.000 291.45000 50 ALA D N 1
ATOM 5475 C CA . ALA D 1 73 ? 137.38100 174.72500 238.40300 1.000 290.58000 50 ALA D CA 1
ATOM 5476 C C . ALA D 1 73 ? 135.98700 174.12800 238.29900 1.000 290.76000 50 ALA D C 1
ATOM 5477 O O . ALA D 1 73 ? 135.06600 174.65800 238.93000 1.000 290.32000 50 ALA D O 1
ATOM 5479 N N . CYS D 1 74 ? 135.79200 173.05300 237.53500 1.000 289.89000 51 CYS D N 1
ATOM 5480 C CA . CYS D 1 74 ? 134.50600 172.37300 237.45700 1.000 289.20000 51 CYS D CA 1
ATOM 5481 C C . CYS D 1 74 ? 134.61600 170.85700 237.49900 1.000 289.08000 51 CYS D C 1
ATOM 5482 O O . CYS D 1 74 ? 133.57800 170.19200 237.56200 1.000 289.42000 51 CYS D O 1
ATOM 5485 N N . GLY D 1 75 ? 135.81900 170.28700 237.46600 1.000 278.57000 52 GLY D N 1
ATOM 5486 C CA . GLY D 1 75 ? 135.99500 168.85200 237.47900 1.000 277.90000 52 GLY D CA 1
ATOM 5487 C C . GLY D 1 75 ? 135.95500 168.18400 236.12300 1.000 277.63000 52 GLY D C 1
ATOM 5488 O O . GLY D 1 75 ? 136.11600 166.95800 236.05200 1.000 277.33000 52 GLY D O 1
ATOM 5489 N N . GLU D 1 76 ? 135.74800 168.94000 235.04800 1.000 265.33000 53 GLU D N 1
ATOM 5490 C CA . GLU D 1 76 ? 135.67200 168.34900 233.72000 1.000 264.66000 53 GLU D CA 1
ATOM 5491 C C . GLU D 1 76 ? 137.04800 167.87200 233.27100 1.000 264.61000 53 GLU D C 1
ATOM 5492 O O . GLU D 1 76 ? 138.02600 168.62400 233.32000 1.000 264.65000 53 GLU D O 1
ATOM 5494 N N . VAL D 1 77 ? 137.12000 166.62000 232.82900 1.000 253.04000 54 VAL D N 1
ATOM 5495 C CA . VAL D 1 77 ? 138.37000 166.05400 232.33500 1.000 252.65000 54 VAL D CA 1
ATOM 5496 C C . VAL D 1 77 ? 138.59200 166.52800 230.90600 1.000 252.33000 54 VAL D C 1
ATOM 5497 O O . VAL D 1 77 ? 137.71000 166.39400 230.04900 1.000 251.92000 54 VAL D O 1
ATOM 5501 N N . VAL D 1 78 ? 139.77200 167.08500 230.64500 1.000 242.72000 55 VAL D N 1
ATOM 5502 C CA . VAL D 1 78 ? 140.08500 167.67000 229.35000 1.000 241.83000 55 VAL D CA 1
ATOM 5503 C C . VAL D 1 78 ? 141.21500 166.88000 228.70300 1.000 242.15000 55 VAL D C 1
ATOM 5504 O O . VAL D 1 78 ? 142.01800 166.22600 229.37100 1.000 241.95000 55 VAL D O 1
ATOM 5508 N N . ASP D 1 79 ? 141.26200 166.94900 227.37500 1.000 239.05000 56 ASP D N 1
ATOM 5509 C CA . ASP D 1 79 ? 142.30100 166.31400 226.58100 1.000 238.29000 56 ASP D CA 1
ATOM 5510 C C . ASP D 1 79 ? 142.90600 167.34400 225.63800 1.000 239.41000 56 ASP D C 1
ATOM 5511 O O . ASP D 1 79 ? 142.38300 168.44800 225.46800 1.000 239.86000 56 ASP D O 1
ATOM 5513 N N . TYR D 1 80 ? 144.02200 166.97100 225.01700 1.000 233.80000 57 TYR D N 1
ATOM 5514 C CA . TYR D 1 80 ? 144.71900 167.87100 224.11300 1.000 233.09000 57 TYR D CA 1
ATOM 5515 C C . TYR D 1 80 ? 143.93700 168.02800 222.81000 1.000 233.88000 57 TYR D C 1
ATOM 5516 O O . TYR D 1 80 ? 142.87100 167.43700 222.61500 1.000 234.40000 57 TYR D O 1
ATOM 5518 N N . ARG D 1 81 ? 144.47500 168.85400 221.91100 1.000 231.80000 58 ARG D N 1
ATOM 5519 C CA . ARG D 1 81 ? 143.87000 169.16400 220.61600 1.000 231.92000 58 ARG D CA 1
ATOM 5520 C C . ARG D 1 81 ? 142.49600 169.81200 220.75800 1.000 232.57000 58 ARG D C 1
ATOM 5521 O O . ARG D 1 81 ? 141.72500 169.85700 219.79400 1.000 231.94000 58 ARG D O 1
ATOM 5523 N N . ASP D 1 82 ? 142.17400 170.31700 221.94800 1.000 233.81000 59 ASP D N 1
ATOM 5524 C CA . ASP D 1 82 ? 140.89700 170.97900 222.17900 1.000 232.56000 59 ASP D CA 1
ATOM 5525 C C . ASP D 1 82 ? 141.00200 172.26700 222.98000 1.000 233.47000 59 ASP D C 1
ATOM 5526 O O . ASP D 1 82 ? 139.98800 172.95800 223.11800 1.000 232.50000 59 ASP D O 1
ATOM 5528 N N . LEU D 1 83 ? 142.17000 172.61700 223.51100 1.000 242.66000 60 LEU D N 1
ATOM 5529 C CA . LEU D 1 83 ? 142.33700 173.80200 224.33800 1.000 242.74000 60 LEU D CA 1
ATOM 5530 C C . LEU D 1 83 ? 143.23600 174.80300 223.62700 1.000 243.15000 60 LEU D C 1
ATOM 5531 O O . LEU D 1 83 ? 144.30500 174.43800 223.12600 1.000 243.15000 60 LEU D O 1
ATOM 5536 N N . ALA D 1 84 ? 142.80200 176.05700 223.59000 1.000 241.45000 61 ALA D N 1
ATOM 5537 C CA . ALA D 1 84 ? 143.54700 177.13400 222.95800 1.000 240.62000 61 ALA D CA 1
ATOM 5538 C C . ALA D 1 84 ? 144.30700 177.94200 224.00300 1.000 239.67000 61 ALA D C 1
ATOM 5539 O O . ALA D 1 84 ? 143.99700 177.91200 225.19600 1.000 239.70000 61 ALA D O 1
ATOM 5541 N N . ARG D 1 85 ? 145.31600 178.66800 223.53400 1.000 229.64000 62 ARG D N 1
ATOM 5542 C CA . ARG D 1 85 ? 146.12800 179.47700 224.42700 1.000 229.76000 62 ARG D CA 1
ATOM 5543 C C . ARG D 1 85 ? 145.33400 180.67300 224.94400 1.000 231.44000 62 ARG D C 1
ATOM 5544 O O . ARG D 1 85 ? 144.36800 181.13100 224.32700 1.000 232.24000 62 ARG D O 1
ATOM 5546 N N . ALA D 1 86 ? 145.75700 181.17800 226.10000 1.000 230.59000 63 ALA D N 1
ATOM 5547 C CA . ALA D 1 86 ? 145.12900 182.33300 226.72200 1.000 230.52000 63 ALA D CA 1
ATOM 5548 C C . ALA D 1 86 ? 146.20800 183.24000 227.29300 1.000 229.48000 63 ALA D C 1
ATOM 5549 O O . ALA D 1 86 ? 147.32800 182.80700 227.57500 1.000 228.29000 63 ALA D O 1
ATOM 5551 N N . TYR D 1 87 ? 145.85800 184.51400 227.45400 1.000 228.42000 64 TYR D N 1
ATOM 5552 C CA . TYR D 1 87 ? 146.79000 185.51900 227.94900 1.000 228.16000 64 TYR D CA 1
ATOM 5553 C C . TYR D 1 87 ? 146.01700 186.44100 228.88000 1.000 229.34000 64 TYR D C 1
ATOM 5554 O O . TYR D 1 87 ? 145.07700 187.11200 228.44500 1.000 229.86000 64 TYR D O 1
ATOM 5563 N N . GLU D 1 88 ? 146.40600 186.47200 230.15300 1.000 246.57000 65 GLU D N 1
ATOM 5564 C CA . GLU D 1 88 ? 145.73100 187.28800 231.15500 1.000 247.59000 65 GLU D CA 1
ATOM 5565 C C . GLU D 1 88 ? 146.76100 188.02200 231.99900 1.000 247.75000 65 GLU D C 1
ATOM 5566 O O . GLU D 1 88 ? 147.73100 187.41500 232.46500 1.000 247.96000 65 GLU D O 1
ATOM 5568 N N . SER D 1 89 ? 146.54500 189.32300 232.19900 1.000 248.34000 66 SER D N 1
ATOM 5569 C CA . SER D 1 89 ? 147.41600 190.12100 233.05400 1.000 247.65000 66 SER D CA 1
ATOM 5570 C C . SER D 1 89 ? 146.76800 191.45200 233.40600 1.000 247.91000 66 SER D C 1
ATOM 5571 O O . SER D 1 89 ? 146.28100 192.16100 232.52000 1.000 248.20000 66 SER D O 1
ATOM 5574 N N . GLY D 1 90 ? 146.76400 191.80100 234.69100 1.000 255.16000 67 GLY D N 1
ATOM 5575 C CA . GLY D 1 90 ? 146.32100 193.11400 235.11900 1.000 255.44000 67 GLY D CA 1
ATOM 5576 C C . GLY D 1 90 ? 144.88100 193.42800 234.77600 1.000 256.58000 67 GLY D C 1
ATOM 5577 O O . GLY D 1 90 ? 143.95500 192.88900 235.38900 1.000 257.18000 67 GLY D O 1
ATOM 5578 N N . ASP D 1 91 ? 144.68200 194.31900 233.80400 1.000 264.13000 68 ASP D N 1
ATOM 5579 C CA . ASP D 1 91 ? 143.34200 194.69700 233.37500 1.000 264.12000 68 ASP D CA 1
ATOM 5580 C C . ASP D 1 91 ? 142.77200 193.76100 232.31900 1.000 264.08000 68 ASP D C 1
ATOM 5581 O O . ASP D 1 91 ? 141.55400 193.55200 232.28100 1.000 263.88000 68 ASP D O 1
ATOM 5586 N N . GLY D 1 92 ? 143.61700 193.19400 231.46200 1.000 256.80000 69 GLY D N 1
ATOM 5587 C CA . GLY D 1 92 ? 143.14900 192.29300 230.42800 1.000 256.13000 69 GLY D CA 1
ATOM 5588 C C . GLY D 1 92 ? 143.15200 190.84300 230.86500 1.000 256.93000 69 GLY D C 1
ATOM 5589 O O . GLY D 1 92 ? 144.21300 190.21900 230.95600 1.000 257.28000 69 GLY D O 1
ATOM 5590 N N . GLN D 1 93 ? 141.97100 190.29600 231.13800 1.000 257.73000 70 GLN D N 1
ATOM 5591 C CA . GLN D 1 93 ? 141.82700 188.92700 231.60900 1.000 257.85000 70 GLN D CA 1
ATOM 5592 C C . GLN D 1 93 ? 141.08800 188.09100 230.57400 1.000 257.78000 70 GLN D C 1
ATOM 5593 O O . GLN D 1 93 ? 140.20200 188.59300 229.87400 1.000 257.31000 70 GLN D O 1
ATOM 5599 N N . MET D 1 94 ? 141.46100 186.81300 230.48800 1.000 249.25000 71 MET D N 1
ATOM 5600 C CA . MET D 1 94 ? 140.79800 185.84600 229.61200 1.000 248.64000 71 MET D CA 1
ATOM 5601 C C . MET D 1 94 ? 140.80600 186.30500 228.15500 1.000 248.64000 71 MET D C 1
ATOM 5602 O O . MET D 1 94 ? 139.82100 186.14900 227.43100 1.000 248.16000 71 MET D O 1
ATOM 5604 N N . VAL D 1 95 ? 141.92600 186.87700 227.72000 1.000 233.71000 72 VAL D N 1
ATOM 5605 C CA . VAL D 1 95 ? 142.10400 187.25100 226.31900 1.000 231.62000 72 VAL D CA 1
ATOM 5606 C C . VAL D 1 95 ? 142.56500 185.99600 225.58300 1.000 232.16000 72 VAL D C 1
ATOM 5607 O O . VAL D 1 95 ? 143.72400 185.59100 225.68600 1.000 232.02000 72 VAL D O 1
ATOM 5611 N N . ALA D 1 96 ? 141.65600 185.37700 224.83900 1.000 231.11000 73 ALA D N 1
ATOM 5612 C CA . ALA D 1 96 ? 141.91200 184.08400 224.22500 1.000 230.45000 73 ALA D CA 1
ATOM 5613 C C . ALA D 1 96 ? 142.55600 184.24200 222.85400 1.000 230.80000 73 ALA D C 1
ATOM 5614 O O . ALA D 1 96 ? 142.29500 185.20300 222.12600 1.000 230.06000 73 ALA D O 1
ATOM 5616 N N . ILE D 1 97 ? 143.41000 183.28000 222.51300 1.000 237.53000 74 ILE D N 1
ATOM 5617 C CA . ILE D 1 97 ? 144.06200 183.21000 221.21200 1.000 237.84000 74 ILE D CA 1
ATOM 5618 C C . ILE D 1 97 ? 143.79700 181.83100 220.63000 1.000 238.03000 74 ILE D C 1
ATOM 5619 O O . ILE D 1 97 ? 144.06800 180.81600 221.28200 1.000 237.61000 74 ILE D O 1
ATOM 5624 N N . THR D 1 98 ? 143.27500 181.79200 219.41000 1.000 242.47000 75 THR D N 1
ATOM 5625 C CA . THR D 1 98 ? 142.92600 180.54800 218.74100 1.000 242.32000 75 THR D CA 1
ATOM 5626 C C . THR D 1 98 ? 143.90400 180.27700 217.60100 1.000 242.99000 75 THR D C 1
ATOM 5627 O O . THR D 1 98 ? 144.84600 181.03600 217.35800 1.000 243.13000 75 THR D O 1
ATOM 5629 N N . ASP D 1 99 ? 143.66400 179.17300 216.89300 1.000 244.86000 76 ASP D N 1
ATOM 5630 C CA . ASP D 1 99 ? 144.54500 178.74900 215.81200 1.000 244.08000 76 ASP D CA 1
ATOM 5631 C C . ASP D 1 99 ? 144.35200 179.55100 214.53300 1.000 245.46000 76 ASP D C 1
ATOM 5632 O O . ASP D 1 99 ? 145.15100 179.39900 213.60300 1.000 244.28000 76 ASP D O 1
ATOM 5634 N N . ASP D 1 100 ? 143.31700 180.38600 214.45200 1.000 256.49000 77 ASP D N 1
ATOM 5635 C CA . ASP D 1 100 ? 143.13000 181.23500 213.28300 1.000 255.60000 77 ASP D CA 1
ATOM 5636 C C . ASP D 1 100 ? 143.84600 182.57000 213.41600 1.000 255.38000 77 ASP D C 1
ATOM 5637 O O . ASP D 1 100 ? 144.27000 183.14100 212.40400 1.000 254.29000 77 ASP D O 1
ATOM 5642 N N . ASP D 1 101 ? 143.98300 183.08300 214.64100 1.000 248.35000 78 ASP D N 1
ATOM 5643 C CA . ASP D 1 101 ? 144.68900 184.34300 214.84400 1.000 246.59000 78 ASP D CA 1
ATOM 5644 C C . ASP D 1 101 ? 146.16100 184.22000 214.47000 1.000 246.24000 78 ASP D C 1
ATOM 5645 O O . ASP D 1 101 ? 146.71800 185.11400 213.82200 1.000 245.30000 78 ASP D O 1
ATOM 5647 N N . ILE D 1 102 ? 146.80700 183.12000 214.86500 1.000 237.37000 79 ILE D N 1
ATOM 5648 C CA . ILE D 1 102 ? 148.21400 182.92300 214.53600 1.000 236.67000 79 ILE D CA 1
ATOM 5649 C C . ILE D 1 102 ? 148.42600 182.52600 213.08400 1.000 236.86000 79 ILE D C 1
ATOM 5650 O O . ILE D 1 102 ? 149.56800 182.53200 212.60900 1.000 236.32000 79 ILE D O 1
ATOM 5655 N N . ALA D 1 103 ? 147.35600 182.17800 212.36600 1.000 238.00000 80 ALA D N 1
ATOM 5656 C CA . ALA D 1 103 ? 147.48000 181.92100 210.93600 1.000 237.11000 80 ALA D CA 1
ATOM 5657 C C . ALA D 1 103 ? 147.87800 183.18600 210.18700 1.000 237.23000 80 ALA D C 1
ATOM 5658 O O . ALA D 1 103 ? 148.65900 183.12800 209.23000 1.000 236.51000 80 ALA D O 1
ATOM 5660 N N . SER D 1 104 ? 147.34600 184.33700 210.60700 1.000 229.92000 81 SER D N 1
ATOM 5661 C CA . SER D 1 104 ? 147.74300 185.60500 210.00400 1.000 228.37000 81 SER D CA 1
ATOM 5662 C C . SER D 1 104 ? 149.22500 185.88300 210.21300 1.000 228.53000 81 SER D C 1
ATOM 5663 O O . SER D 1 104 ? 149.84700 186.57300 209.39700 1.000 228.50000 81 SER D O 1
ATOM 5666 N N . LEU D 1 105 ? 149.80000 185.36800 211.29100 1.000 223.11000 82 LEU D N 1
ATOM 5667 C CA . LEU D 1 105 ? 151.22800 185.52800 211.52100 1.000 222.45000 82 LEU D CA 1
ATOM 5668 C C . LEU D 1 105 ? 152.00600 184.75000 210.46600 1.000 222.53000 82 LEU D C 1
ATOM 5669 O O . LEU D 1 105 ? 151.76100 183.55200 210.28300 1.000 222.49000 82 LEU D O 1
ATOM 5674 N N . PRO D 1 106 ? 152.92800 185.38800 209.74700 1.000 213.15000 83 PRO D N 1
ATOM 5675 C CA . PRO D 1 106 ? 153.70100 184.66100 208.73300 1.000 212.98000 83 PRO D CA 1
ATOM 5676 C C . PRO D 1 106 ? 154.54200 183.56000 209.35900 1.000 213.94000 83 PRO D C 1
ATOM 5677 O O . PRO D 1 106 ? 155.07700 183.70900 210.46000 1.000 213.00000 83 PRO D O 1
ATOM 5681 N N . GLU D 1 107 ? 154.65100 182.44400 208.64400 1.000 208.66000 84 GLU D N 1
ATOM 5682 C CA . GLU D 1 107 ? 155.45700 181.33000 209.12100 1.000 206.65000 84 GLU D CA 1
ATOM 5683 C C . GLU D 1 107 ? 156.93800 181.67500 209.03900 1.000 207.66000 84 GLU D C 1
ATOM 5684 O O . GLU D 1 107 ? 157.41400 182.21300 208.03600 1.000 208.83000 84 GLU D O 1
ATOM 5686 N N . GLU D 1 108 ? 157.66800 181.36200 210.10600 1.000 186.55000 85 GLU D N 1
ATOM 5687 C CA . GLU D 1 108 ? 159.10000 181.61900 210.19400 1.000 185.21000 85 GLU D CA 1
ATOM 5688 C C . GLU D 1 108 ? 159.89200 180.31600 210.21100 1.000 185.60000 85 GLU D C 1
ATOM 5689 O O . GLU D 1 108 ? 160.89600 180.18700 210.91300 1.000 186.97000 85 GLU D O 1
ATOM 5691 N N . ARG D 1 109 ? 159.44300 179.33200 209.43100 1.000 177.92000 86 ARG D N 1
ATOM 5692 C CA . ARG D 1 109 ? 160.08300 178.02600 209.36400 1.000 177.25000 86 ARG D CA 1
ATOM 5693 C C . ARG D 1 109 ? 161.10100 177.93800 208.23300 1.000 178.83000 86 ARG D C 1
ATOM 5694 O O . ARG D 1 109 ? 161.32900 176.85300 207.68800 1.000 178.94000 86 ARG D O 1
ATOM 5696 N N . SER D 1 110 ? 161.71100 179.06300 207.86400 1.000 173.56000 87 SER D N 1
ATOM 5697 C CA . SER D 1 110 ? 162.71600 179.05200 206.81000 1.000 171.91000 87 SER D CA 1
ATOM 5698 C C . SER D 1 110 ? 163.89800 178.18300 207.21800 1.000 169.81000 87 SER D C 1
ATOM 5699 O O . SER D 1 110 ? 164.36900 178.23900 208.35600 1.000 170.06000 87 SER D O 1
ATOM 5702 N N . ARG D 1 111 ? 164.37900 177.37400 206.27500 1.000 155.08000 88 ARG D N 1
ATOM 5703 C CA . ARG D 1 111 ? 165.42500 176.39700 206.54300 1.000 156.62000 88 ARG D CA 1
ATOM 5704 C C . ARG D 1 111 ? 166.79900 176.90600 206.11100 1.000 156.48000 88 ARG D C 1
ATOM 5705 O O . ARG D 1 111 ? 167.64100 176.13200 205.64600 1.000 156.22000 88 ARG D O 1
ATOM 5713 N N . GLU D 1 112 ? 167.03800 178.20800 206.24800 1.000 151.76000 89 GLU D N 1
ATOM 5714 C CA . GLU D 1 112 ? 168.32400 178.79200 205.90800 1.000 148.46000 89 GLU D CA 1
ATOM 5715 C C . GLU D 1 112 ? 168.74600 179.76300 206.99900 1.000 148.19000 89 GLU D C 1
ATOM 5716 O O . GLU D 1 112 ? 167.91100 180.40200 207.64400 1.000 150.20000 89 GLU D O 1
ATOM 5722 N N . ILE D 1 113 ? 170.05500 179.86400 207.19800 1.000 121.70000 90 ILE D N 1
ATOM 5723 C CA . ILE D 1 113 ? 170.63500 180.82900 208.12300 1.000 118.48000 90 ILE D CA 1
ATOM 5724 C C . ILE D 1 113 ? 170.92500 182.09600 207.32800 1.000 120.47000 90 ILE D C 1
ATOM 5725 O O . ILE D 1 113 ? 171.84200 182.12900 206.50400 1.000 125.28000 90 ILE D O 1
ATOM 5730 N N . GLU D 1 114 ? 170.13000 183.13700 207.55700 1.000 113.38000 91 GLU D N 1
ATOM 5731 C CA . GLU D 1 114 ? 170.20700 184.36400 206.77100 1.000 113.06000 91 GLU D CA 1
ATOM 5732 C C . GLU D 1 114 ? 171.20000 185.31600 207.42600 1.000 112.67000 91 GLU D C 1
ATOM 5733 O O . GLU D 1 114 ? 170.93300 185.85800 208.50100 1.000 122.11000 91 GLU D O 1
ATOM 5735 N N . VAL D 1 115 ? 172.33400 185.53200 206.77000 1.000 100.33000 92 VAL D N 1
ATOM 5736 C CA . VAL D 1 115 ? 173.36900 186.41400 207.29300 1.000 103.06000 92 VAL D CA 1
ATOM 5737 C C . VAL D 1 115 ? 172.96500 187.85900 207.04400 1.000 104.63000 92 VAL D C 1
ATOM 5738 O O . VAL D 1 115 ? 172.61000 188.23100 205.92000 1.000 116.63000 92 VAL D O 1
ATOM 5742 N N . LEU D 1 116 ? 173.02100 188.68100 208.09000 1.000 115.96000 93 LEU D N 1
ATOM 5743 C CA . LEU D 1 116 ? 172.64800 190.08600 207.96600 1.000 118.40000 93 LEU D CA 1
ATOM 5744 C C . LEU D 1 116 ? 173.86000 190.97700 207.69700 1.000 120.59000 93 LEU D C 1
ATOM 5745 O O . LEU D 1 116 ? 173.93000 191.64000 206.65800 1.000 125.58000 93 LEU D O 1
ATOM 5750 N N . GLU D 1 117 ? 174.81800 191.00600 208.62300 1.000 129.24000 94 GLU D N 1
ATOM 5751 C CA . GLU D 1 117 ? 175.99500 191.85500 208.49500 1.000 129.76000 94 GLU D CA 1
ATOM 5752 C C . GLU D 1 117 ? 177.22200 191.07900 208.95100 1.000 132.84000 94 GLU D C 1
ATOM 5753 O O . GLU D 1 117 ? 177.14000 189.90500 209.32000 1.000 143.26000 94 GLU D O 1
ATOM 5755 N N . PHE D 1 118 ? 178.37500 191.74700 208.92000 1.000 121.69000 95 PHE D N 1
ATOM 5756 C CA . PHE D 1 118 ? 179.64600 191.17900 209.36900 1.000 123.30000 95 PHE D CA 1
ATOM 5757 C C . PHE D 1 118 ? 180.31600 192.20000 210.28600 1.000 131.34000 95 PHE D C 1
ATOM 5758 O O . PHE D 1 118 ? 181.15800 192.98300 209.84000 1.000 138.56000 95 PHE D O 1
ATOM 5766 N N . VAL D 1 119 ? 179.95400 192.18400 211.56400 1.000 136.89000 96 VAL D N 1
ATOM 5767 C CA . VAL D 1 119 ? 180.49200 193.14200 212.52600 1.000 140.95000 96 VAL D CA 1
ATOM 5768 C C . VAL D 1 119 ? 181.85200 192.64800 213.00500 1.000 143.37000 96 VAL D C 1
ATOM 5769 O O . VAL D 1 119 ? 182.17400 191.46500 212.82400 1.000 144.19000 96 VAL D O 1
ATOM 5773 N N . PRO D 1 120 ? 182.68500 193.50500 213.59700 1.000 153.12000 97 PRO D N 1
ATOM 5774 C CA . PRO D 1 120 ? 183.95800 193.02600 214.14900 1.000 151.44000 97 PRO D CA 1
ATOM 5775 C C . PRO D 1 120 ? 183.73700 191.97300 215.22400 1.000 152.47000 97 PRO D C 1
ATOM 5776 O O . PRO D 1 120 ? 182.78900 192.04300 216.00700 1.000 152.28000 97 PRO D O 1
ATOM 5780 N N . ALA D 1 121 ? 184.63800 190.98900 215.25600 1.000 157.24000 98 ALA D N 1
ATOM 5781 C CA . ALA D 1 121 ? 184.48800 189.85400 216.15800 1.000 155.49000 98 ALA D CA 1
ATOM 5782 C C . ALA D 1 121 ? 184.63300 190.23700 217.62400 1.000 154.60000 98 ALA D C 1
ATOM 5783 O O . ALA D 1 121 ? 184.23100 189.45900 218.49400 1.000 155.42000 98 ALA D O 1
ATOM 5785 N N . ALA D 1 122 ? 185.19600 191.40600 217.91900 1.000 170.30000 99 ALA D N 1
ATOM 5786 C CA . ALA D 1 122 ? 185.47700 191.78500 219.29600 1.000 173.22000 99 ALA D CA 1
ATOM 5787 C C . ALA D 1 122 ? 184.42600 192.69900 219.90800 1.000 171.53000 99 ALA D C 1
ATOM 5788 O O . ALA D 1 122 ? 184.30500 192.73600 221.13700 1.000 172.47000 99 ALA D O 1
ATOM 5790 N N . ASP D 1 123 ? 183.66600 193.43100 219.09400 1.000 168.91000 100 ASP D N 1
ATOM 5791 C CA . ASP D 1 123 ? 182.74300 194.41100 219.65400 1.000 170.38000 100 ASP D CA 1
ATOM 5792 C C . ASP D 1 123 ? 181.47100 193.76200 220.18600 1.000 170.64000 100 ASP D C 1
ATOM 5793 O O . ASP D 1 123 ? 180.71300 194.40700 220.92000 1.000 171.49000 100 ASP D O 1
ATOM 5798 N N . VAL D 1 124 ? 181.21300 192.50600 219.83000 1.000 161.81000 101 VAL D N 1
ATOM 5799 C CA . VAL D 1 124 ? 180.02900 191.82100 220.33700 1.000 161.18000 101 VAL D CA 1
ATOM 5800 C C . VAL D 1 124 ? 180.25600 191.47000 221.80100 1.000 164.75000 101 VAL D C 1
ATOM 5801 O O . VAL D 1 124 ? 181.23000 190.79400 222.15100 1.000 167.34000 101 VAL D O 1
ATOM 5805 N N . ASP D 1 125 ? 179.35900 191.93100 222.65800 1.000 165.89000 102 ASP D N 1
ATOM 5806 C CA . ASP D 1 125 ? 179.48700 191.77600 224.09600 1.000 166.20000 102 ASP D CA 1
ATOM 5807 C C . ASP D 1 125 ? 179.23000 190.32400 224.49500 1.000 168.27000 102 ASP D C 1
ATOM 5808 O O . ASP D 1 125 ? 178.28100 189.69900 224.01500 1.000 171.70000 102 ASP D O 1
ATOM 5813 N N . PRO D 1 126 ? 180.06900 189.76200 225.37200 1.000 160.84000 103 PRO D N 1
ATOM 5814 C CA . PRO D 1 126 ? 179.78800 188.42800 225.92200 1.000 159.25000 103 PRO D CA 1
ATOM 5815 C C . PRO D 1 126 ? 178.50000 188.33800 226.73000 1.000 160.88000 103 PRO D C 1
ATOM 5816 O O . PRO D 1 126 ? 178.15000 187.23900 227.17200 1.000 161.88000 103 PRO D O 1
ATOM 5820 N N . MET D 1 127 ? 177.78700 189.44500 226.94900 1.000 156.87000 104 MET D N 1
ATOM 5821 C CA . MET D 1 127 ? 176.51200 189.38500 227.65400 1.000 152.72000 104 MET D CA 1
ATOM 5822 C C . MET D 1 127 ? 175.43300 188.66700 226.86000 1.000 153.95000 104 MET D C 1
ATOM 5823 O O . MET D 1 127 ? 174.50000 188.12300 227.45900 1.000 155.67000 104 MET D O 1
ATOM 5828 N N . MET D 1 128 ? 175.53300 188.65200 225.53400 1.000 133.23000 105 MET D N 1
ATOM 5829 C CA . MET D 1 128 ? 174.42200 188.21400 224.70200 1.000 130.11000 105 MET D CA 1
ATOM 5830 C C . MET D 1 128 ? 174.39700 186.71200 224.46300 1.000 133.97000 105 MET D C 1
ATOM 5831 O O . MET D 1 128 ? 173.32300 186.15800 224.20400 1.000 140.06000 105 MET D O 1
ATOM 5836 N N . PHE D 1 129 ? 175.53900 186.03900 224.54200 1.000 126.09000 106 PHE D N 1
ATOM 5837 C CA . PHE D 1 129 ? 175.58600 184.61900 224.22000 1.000 129.47000 106 PHE D CA 1
ATOM 5838 C C . PHE D 1 129 ? 174.80100 183.80700 225.24300 1.000 131.15000 106 PHE D C 1
ATOM 5839 O O . PHE D 1 129 ? 174.95200 184.00000 226.45200 1.000 134.69000 106 PHE D O 1
ATOM 5847 N N . ASP D 1 130 ? 173.95100 182.90600 224.75400 1.000 137.54000 107 ASP D N 1
ATOM 5848 C CA . ASP D 1 130 ? 173.25800 181.95400 225.61300 1.000 142.07000 107 ASP D CA 1
ATOM 5849 C C . ASP D 1 130 ? 173.53800 180.50900 225.23100 1.000 144.28000 107 ASP D C 1
ATOM 5850 O O . ASP D 1 130 ? 173.85000 179.69300 226.10500 1.000 148.48000 107 ASP D O 1
ATOM 5855 N N . ARG D 1 131 ? 173.44400 180.16900 223.94700 1.000 136.19000 108 ARG D N 1
ATOM 5856 C CA . ARG D 1 131 ? 173.67300 178.81200 223.47400 1.000 137.46000 108 ARG D CA 1
ATOM 5857 C C . ARG D 1 131 ? 174.65600 178.83200 222.31400 1.000 136.83000 108 ARG D C 1
ATOM 5858 O O . ARG D 1 131 ? 174.81300 179.83900 221.62100 1.000 142.70000 108 ARG D O 1
ATOM 5866 N N . SER D 1 132 ? 175.31700 177.69700 222.10700 1.000 121.55000 109 SER D N 1
ATOM 5867 C CA . SER D 1 132 ? 176.30500 177.54500 221.05300 1.000 120.48000 109 SER D CA 1
ATOM 5868 C C . SER D 1 132 ? 175.99500 176.29600 220.24300 1.000 123.01000 109 SER D C 1
ATOM 5869 O O . SER D 1 132 ? 175.32300 175.37600 220.71300 1.000 131.16000 109 SER D O 1
ATOM 5872 N N . TYR D 1 133 ? 176.49000 176.27400 219.00800 1.000 117.19000 110 TYR D N 1
ATOM 5873 C CA . TYR D 1 133 ? 176.25700 175.15600 218.10800 1.000 115.15000 110 TYR D CA 1
ATOM 5874 C C . TYR D 1 133 ? 177.47400 174.94900 217.22000 1.000 117.70000 110 TYR D C 1
ATOM 5875 O O . TYR D 1 133 ? 178.28800 175.85200 217.02000 1.000 121.48000 110 TYR D O 1
ATOM 5884 N N . PHE D 1 134 ? 177.58400 173.73700 216.68600 1.000 130.93000 111 PHE D N 1
ATOM 5885 C CA . PHE D 1 134 ? 178.65400 173.35600 215.77900 1.000 129.19000 111 PHE D CA 1
ATOM 5886 C C . PHE D 1 134 ? 178.09300 173.21400 214.37200 1.000 138.03000 111 PHE D C 1
ATOM 5887 O O . PHE D 1 134 ? 176.94900 172.79200 214.18700 1.000 143.63000 111 PHE D O 1
ATOM 5895 N N . LEU D 1 135 ? 178.90300 173.56400 213.37700 1.000 129.46000 112 LEU D N 1
ATOM 5896 C CA . LEU D 1 135 ? 178.50100 173.48600 211.97600 1.000 125.97000 112 LEU D CA 1
ATOM 5897 C C . LEU D 1 135 ? 179.34100 172.43100 211.27300 1.000 131.80000 112 LEU D C 1
ATOM 5898 O O . LEU D 1 135 ? 180.54100 172.62800 211.05400 1.000 134.76000 112 LEU D O 1
ATOM 5903 N N . GLU D 1 136 ? 178.71400 171.32300 210.92200 1.000 150.99000 113 GLU D N 1
ATOM 5904 C CA . GLU D 1 136 ? 179.39100 170.28900 210.15400 1.000 149.10000 113 GLU D CA 1
ATOM 5905 C C . GLU D 1 136 ? 179.18100 170.54000 208.66900 1.000 151.04000 113 GLU D C 1
ATOM 5906 O O . GLU D 1 136 ? 178.05400 170.83400 208.25300 1.000 151.78000 113 GLU D O 1
ATOM 5912 N N . PRO D 1 137 ? 180.22400 170.44700 207.84900 1.000 141.30000 114 PRO D N 1
ATOM 5913 C CA . PRO D 1 137 ? 180.05100 170.64300 206.40700 1.000 137.96000 114 PRO D CA 1
ATOM 5914 C C . PRO D 1 137 ? 179.11500 169.60200 205.81300 1.000 141.69000 114 PRO D C 1
ATOM 5915 O O . PRO D 1 137 ? 178.76800 168.59300 206.42900 1.000 146.26000 114 PRO D O 1
ATOM 5919 N N . ASP D 1 138 ? 178.71000 169.86400 204.57500 1.000 146.48000 115 ASP D N 1
ATOM 5920 C CA . ASP D 1 138 ? 177.89600 168.92900 203.81200 1.000 142.43000 115 ASP D CA 1
ATOM 5921 C C . ASP D 1 138 ? 178.78400 167.82300 203.26500 1.000 148.42000 115 ASP D C 1
ATOM 5922 O O . ASP D 1 138 ? 179.89500 167.61200 203.76300 1.000 148.94000 115 ASP D O 1
ATOM 5924 N N . SER D 1 139 ? 178.30000 167.09800 202.26000 1.000 169.65000 116 SER D N 1
ATOM 5925 C CA . SER D 1 139 ? 179.11400 166.08800 201.60500 1.000 169.40000 116 SER D CA 1
ATOM 5926 C C . SER D 1 139 ? 180.38700 166.72200 201.04200 1.000 170.83000 116 SER D C 1
ATOM 5927 O O . SER D 1 139 ? 180.57100 167.94200 201.06400 1.000 173.55000 116 SER D O 1
ATOM 5929 N N . LYS D 1 140 ? 181.27300 165.86600 200.51900 1.000 183.58000 117 LYS D N 1
ATOM 5930 C CA . LYS D 1 140 ? 182.63600 166.27400 200.18200 1.000 183.38000 117 LYS D CA 1
ATOM 5931 C C . LYS D 1 140 ? 182.69800 167.54700 199.34400 1.000 186.82000 117 LYS D C 1
ATOM 5932 O O . LYS D 1 140 ? 183.77200 168.15100 199.23200 1.000 184.45000 117 LYS D O 1
ATOM 5934 N N . SER D 1 141 ? 181.58100 167.97400 198.76000 1.000 179.51000 118 SER D N 1
ATOM 5935 C CA . SER D 1 141 ? 181.47700 169.29600 198.14800 1.000 174.41000 118 SER D CA 1
ATOM 5936 C C . SER D 1 141 ? 181.41700 170.32000 199.27500 1.000 175.30000 118 SER D C 1
ATOM 5937 O O . SER D 1 141 ? 180.34800 170.79900 199.65700 1.000 174.19000 118 SER D O 1
ATOM 5939 N N . SER D 1 142 ? 182.58800 170.66200 199.82000 1.000 151.87000 119 SER D N 1
ATOM 5940 C CA . SER D 1 142 ? 182.65300 171.52000 200.99700 1.000 146.28000 119 SER D CA 1
ATOM 5941 C C . SER D 1 142 ? 183.71500 172.60200 200.85500 1.000 145.35000 119 SER D C 1
ATOM 5942 O O . SER D 1 142 ? 184.33100 173.00200 201.84800 1.000 143.97000 119 SER D O 1
ATOM 5944 N N . LYS D 1 143 ? 183.95200 173.08300 199.63400 1.000 135.42000 120 LYS D N 1
ATOM 5945 C CA . LYS D 1 143 ? 184.92000 174.15900 199.44900 1.000 129.48000 120 LYS D CA 1
ATOM 5946 C C . LYS D 1 143 ? 184.40200 175.47500 200.01300 1.000 130.12000 120 LYS D C 1
ATOM 5947 O O . LYS D 1 143 ? 185.17900 176.27700 200.54400 1.000 129.90000 120 LYS D O 1
ATOM 5953 N N . SER D 1 144 ? 183.09400 175.71600 199.90400 1.000 127.30000 121 SER D N 1
ATOM 5954 C CA . SER D 1 144 ? 182.53200 176.98200 200.36600 1.000 123.53000 121 SER D CA 1
ATOM 5955 C C . SER D 1 144 ? 182.70800 177.15500 201.86800 1.000 125.54000 121 SER D C 1
ATOM 5956 O O . SER D 1 144 ? 182.99600 178.25900 202.34200 1.000 130.60000 121 SER D O 1
ATOM 5959 N N . TYR D 1 145 ? 182.53400 176.07600 202.63400 1.000 126.51000 122 TYR D N 1
ATOM 5960 C CA . TYR D 1 145 ? 182.70500 176.15600 204.08100 1.000 123.83000 122 TYR D CA 1
ATOM 5961 C C . TYR D 1 145 ? 184.12700 176.57700 204.43200 1.000 126.32000 122 TYR D C 1
ATOM 5962 O O . TYR D 1 145 ? 184.33400 177.53500 205.18500 1.000 131.14000 122 TYR D O 1
ATOM 5971 N N . VAL D 1 146 ? 185.12200 175.88200 203.88000 1.000 130.24000 123 VAL D N 1
ATOM 5972 C CA . VAL D 1 146 ? 186.50800 176.21200 204.19400 1.000 128.96000 123 VAL D CA 1
ATOM 5973 C C . VAL D 1 146 ? 186.84300 177.61700 203.71800 1.000 129.03000 123 VAL D C 1
ATOM 5974 O O . VAL D 1 146 ? 187.61500 178.33600 204.36300 1.000 128.97000 123 VAL D O 1
ATOM 5978 N N . LEU D 1 147 ? 186.28100 178.03100 202.58200 1.000 130.02000 124 LEU D N 1
ATOM 5979 C CA . LEU D 1 147 ? 186.51000 179.39100 202.11000 1.000 129.73000 124 LEU D CA 1
ATOM 5980 C C . LEU D 1 147 ? 185.90600 180.41700 203.05800 1.000 135.04000 124 LEU D C 1
ATOM 5981 O O . LEU D 1 147 ? 186.55300 181.41700 203.38800 1.000 138.39000 124 LEU D O 1
ATOM 5986 N N . LEU D 1 148 ? 184.66900 180.19100 203.50500 1.000 128.38000 125 LEU D N 1
ATOM 5987 C CA . LEU D 1 148 ? 184.03200 181.13800 204.41300 1.000 124.89000 125 LEU D CA 1
ATOM 5988 C C . LEU D 1 148 ? 184.74000 181.17600 205.75900 1.000 125.17000 125 LEU D C 1
ATOM 5989 O O . LEU D 1 148 ? 184.90400 182.24900 206.34900 1.000 131.53000 125 LEU D O 1
ATOM 5994 N N . ALA D 1 149 ? 185.15300 180.01600 206.27000 1.000 121.29000 126 ALA D N 1
ATOM 5995 C CA . ALA D 1 149 ? 185.89500 179.99500 207.52300 1.000 119.49000 126 ALA D CA 1
ATOM 5996 C C . ALA D 1 149 ? 187.22800 180.71400 207.38200 1.000 122.99000 126 ALA D C 1
ATOM 5997 O O . ALA D 1 149 ? 187.66000 181.42300 208.29800 1.000 129.87000 126 ALA D O 1
ATOM 5999 N N . LYS D 1 150 ? 187.89300 180.54500 206.23800 1.000 136.67000 127 LYS D N 1
ATOM 6000 C CA . LYS D 1 150 ? 189.21400 181.13600 206.05300 1.000 138.68000 127 LYS D CA 1
ATOM 6001 C C . LYS D 1 150 ? 189.15700 182.65700 206.09500 1.000 136.14000 127 LYS D C 1
ATOM 6002 O O . LYS D 1 150 ? 190.00200 183.29700 206.73100 1.000 139.15000 127 LYS D O 1
ATOM 6008 N N . THR D 1 151 ? 188.17200 183.25800 205.42400 1.000 129.03000 128 THR D N 1
ATOM 6009 C CA . THR D 1 151 ? 188.09900 184.71500 205.41000 1.000 133.35000 128 THR D CA 1
ATOM 6010 C C . THR D 1 151 ? 187.66800 185.26100 206.76400 1.000 137.88000 128 THR D C 1
ATOM 6011 O O . THR D 1 151 ? 188.16000 186.30800 207.19700 1.000 141.30000 128 THR D O 1
ATOM 6015 N N . LEU D 1 152 ? 186.76000 184.56600 207.45100 1.000 136.56000 129 LEU D N 1
ATOM 6016 C CA . LEU D 1 152 ? 186.30000 185.04000 208.75200 1.000 134.51000 129 LEU D CA 1
ATOM 6017 C C . LEU D 1 152 ? 187.44500 185.10300 209.75300 1.000 132.79000 129 LEU D C 1
ATOM 6018 O O . LEU D 1 152 ? 187.54400 186.05400 210.53500 1.000 137.11000 129 LEU D O 1
ATOM 6023 N N . ALA D 1 153 ? 188.31800 184.09700 209.74700 1.000 142.79000 130 ALA D N 1
ATOM 6024 C CA . ALA D 1 153 ? 189.46900 184.11900 210.64200 1.000 145.13000 130 ALA D CA 1
ATOM 6025 C C . ALA D 1 153 ? 190.47400 185.18500 210.22500 1.000 147.33000 130 ALA D C 1
ATOM 6026 O O . ALA D 1 153 ? 191.20700 185.71700 211.06700 1.000 148.26000 130 ALA D O 1
ATOM 6028 N N . GLU D 1 154 ? 190.52800 185.50700 208.93200 1.000 159.14000 131 GLU D N 1
ATOM 6029 C CA . GLU D 1 154 ? 191.53300 186.44700 208.44900 1.000 159.14000 131 GLU D CA 1
ATOM 6030 C C . GLU D 1 154 ? 191.20200 187.87600 208.86400 1.000 162.46000 131 GLU D C 1
ATOM 6031 O O . GLU D 1 154 ? 191.99800 188.53500 209.54100 1.000 162.92000 131 GLU D O 1
ATOM 6037 N N . THR D 1 155 ? 190.03000 188.37500 208.46900 1.000 164.85000 132 THR D N 1
ATOM 6038 C CA . THR D 1 155 ? 189.63900 189.72800 208.84400 1.000 164.89000 132 THR D CA 1
ATOM 6039 C C . THR D 1 155 ? 189.01200 189.80100 210.23000 1.000 164.83000 132 THR D C 1
ATOM 6040 O O . THR D 1 155 ? 188.71400 190.90600 210.69500 1.000 164.52000 132 THR D O 1
ATOM 6044 N N . ASP D 1 156 ? 188.80400 188.65900 210.88700 1.000 170.48000 133 ASP D N 1
ATOM 6045 C CA . ASP D 1 156 ? 188.35300 188.59600 212.27800 1.000 170.71000 133 ASP D CA 1
ATOM 6046 C C . ASP D 1 156 ? 187.01500 189.31500 212.47000 1.000 167.43000 133 ASP D C 1
ATOM 6047 O O . ASP D 1 156 ? 186.90800 190.31100 213.18800 1.000 167.31000 133 ASP D O 1
ATOM 6052 N N . ARG D 1 157 ? 185.98900 188.78800 211.80700 1.000 146.34000 134 ARG D N 1
ATOM 6053 C CA . ARG D 1 157 ? 184.63000 189.28400 211.95200 1.000 145.93000 134 ARG D CA 1
ATOM 6054 C C . ARG D 1 157 ? 183.68100 188.12100 212.18900 1.000 146.45000 134 ARG D C 1
ATOM 6055 O O . ARG D 1 157 ? 183.95300 186.98500 211.79400 1.000 150.84000 134 ARG D O 1
ATOM 6063 N N . MET D 1 158 ? 182.56500 188.41600 212.84600 1.000 133.24000 135 MET D N 1
ATOM 6064 C CA . MET D 1 158 ? 181.48100 187.46500 213.03300 1.000 126.36000 135 MET D CA 1
ATOM 6065 C C . MET D 1 158 ? 180.24400 187.97600 212.31400 1.000 132.80000 135 MET D C 1
ATOM 6066 O O . MET D 1 158 ? 180.01400 189.18700 212.24200 1.000 145.80000 135 MET D O 1
ATOM 6071 N N . ALA D 1 159 ? 179.45200 187.05400 211.78300 1.000 108.88000 136 ALA D N 1
ATOM 6072 C CA . ALA D 1 159 ? 178.25800 187.39300 211.02300 1.000 112.19000 136 ALA D CA 1
ATOM 6073 C C . ALA D 1 159 ? 177.03500 187.26700 211.91900 1.000 114.85000 136 ALA D C 1
ATOM 6074 O O . ALA D 1 159 ? 176.77800 186.19500 212.47500 1.000 129.47000 136 ALA D O 1
ATOM 6076 N N . ILE D 1 160 ? 176.28800 188.35600 212.05900 1.000 97.09000 137 ILE D N 1
ATOM 6077 C CA . ILE D 1 160 ? 175.00600 188.31300 212.75300 1.000 98.85000 137 ILE D CA 1
ATOM 6078 C C . ILE D 1 160 ? 173.94900 187.79200 211.79500 1.000 104.33000 137 ILE D C 1
ATOM 6079 O O . ILE D 1 160 ? 173.76800 188.32900 210.69600 1.000 115.50000 137 ILE D O 1
ATOM 6084 N N . VAL D 1 161 ? 173.24700 186.74100 212.21000 1.000 100.88000 138 VAL D N 1
ATOM 6085 C CA . VAL D 1 161 ? 172.34200 186.00800 211.34200 1.000 99.80000 138 VAL D CA 1
ATOM 6086 C C . VAL D 1 161 ? 170.98800 185.88300 212.02400 1.000 111.38000 138 VAL D C 1
ATOM 6087 O O . VAL D 1 161 ? 170.81400 186.23400 213.19000 1.000 118.22000 138 VAL D O 1
ATOM 6091 N N . HIS D 1 162 ? 170.02000 185.38300 211.26400 1.000 118.34000 139 HIS D N 1
ATOM 6092 C CA . HIS D 1 162 ? 168.71400 184.99700 211.78200 1.000 109.62000 139 HIS D CA 1
ATOM 6093 C C . HIS D 1 162 ? 168.63800 183.47900 211.72300 1.000 111.63000 139 HIS D C 1
ATOM 6094 O O . HIS D 1 162 ? 168.57100 182.89700 210.63600 1.000 119.49000 139 HIS D O 1
ATOM 6101 N N . PHE D 1 163 ? 168.64800 182.84100 212.88800 1.000 111.44000 140 PHE D N 1
ATOM 6102 C CA . PHE D 1 163 ? 168.70800 181.39200 212.99600 1.000 109.78000 140 PHE D CA 1
ATOM 6103 C C . PHE D 1 163 ? 167.39100 180.87600 213.55100 1.000 123.28000 140 PHE D C 1
ATOM 6104 O O . PHE D 1 163 ? 166.92400 181.35100 214.59100 1.000 130.16000 140 PHE D O 1
ATOM 6112 N N . THR D 1 164 ? 166.79700 179.90900 212.85900 1.000 140.54000 141 THR D N 1
ATOM 6113 C CA . THR D 1 164 ? 165.54000 179.29800 213.27300 1.000 137.51000 141 THR D CA 1
ATOM 6114 C C . THR D 1 164 ? 165.76500 177.80400 213.43800 1.000 139.68000 141 THR D C 1
ATOM 6115 O O . THR D 1 164 ? 166.10300 177.11300 212.47000 1.000 143.23000 141 THR D O 1
ATOM 6119 N N . LEU D 1 165 ? 165.59200 177.30800 214.66200 1.000 139.15000 142 LEU D N 1
ATOM 6120 C CA . LEU D 1 165 ? 165.83000 175.89000 214.92600 1.000 137.24000 142 LEU D CA 1
ATOM 6121 C C . LEU D 1 165 ? 164.61800 175.05000 214.53200 1.000 144.79000 142 LEU D C 1
ATOM 6122 O O . LEU D 1 165 ? 164.70600 174.18500 213.65700 1.000 147.54000 142 LEU D O 1
ATOM 6127 N N . ARG D 1 166 ? 163.47600 175.29100 215.17600 1.000 159.42000 143 ARG D N 1
ATOM 6128 C CA . ARG D 1 166 ? 162.23200 174.62500 214.81800 1.000 156.70000 143 ARG D CA 1
ATOM 6129 C C . ARG D 1 166 ? 161.17900 175.60800 214.32600 1.000 156.39000 143 ARG D C 1
ATOM 6130 O O . ARG D 1 166 ? 160.75300 175.53700 213.17100 1.000 156.68000 143 ARG D O 1
ATOM 6138 N N . ASN D 1 167 ? 160.74700 176.53400 215.18000 1.000 155.08000 144 ASN D N 1
ATOM 6139 C CA . ASN D 1 167 ? 159.78300 177.54900 214.77600 1.000 159.43000 144 ASN D CA 1
ATOM 6140 C C . ASN D 1 167 ? 160.10500 178.94600 215.27800 1.000 161.23000 144 ASN D C 1
ATOM 6141 O O . ASN D 1 167 ? 159.49400 179.90200 214.79100 1.000 161.28000 144 ASN D O 1
ATOM 6146 N N . LYS D 1 168 ? 161.02300 179.10500 216.22500 1.000 153.63000 145 LYS D N 1
ATOM 6147 C CA . LYS D 1 168 ? 161.33500 180.40100 216.80900 1.000 151.48000 145 LYS D CA 1
ATOM 6148 C C . LYS D 1 168 ? 162.59800 180.95900 216.17200 1.000 151.98000 145 LYS D C 1
ATOM 6149 O O . LYS D 1 168 ? 163.64200 180.29900 216.16800 1.000 152.92000 145 LYS D O 1
ATOM 6155 N N . THR D 1 169 ? 162.50000 182.17300 215.63900 1.000 130.80000 146 THR D N 1
ATOM 6156 C CA . THR D 1 169 ? 163.63600 182.84400 215.02300 1.000 129.00000 146 THR D CA 1
ATOM 6157 C C . THR D 1 169 ? 164.37700 183.64000 216.08800 1.000 130.89000 146 THR D C 1
ATOM 6158 O O . THR D 1 169 ? 163.81200 184.56000 216.68900 1.000 135.44000 146 THR D O 1
ATOM 6162 N N . ARG D 1 170 ? 165.63500 183.28300 216.32400 1.000 127.51000 147 ARG D N 1
ATOM 6163 C CA . ARG D 1 170 ? 166.46100 183.93000 217.33000 1.000 131.67000 147 ARG D CA 1
ATOM 6164 C C . ARG D 1 170 ? 167.67600 184.56000 216.66800 1.000 130.24000 147 ARG D C 1
ATOM 6165 O O . ARG D 1 170 ? 168.24900 183.99200 215.73400 1.000 131.48000 147 ARG D O 1
ATOM 6173 N N . LEU D 1 171 ? 168.05800 185.73800 217.15100 1.000 119.65000 148 LEU D N 1
ATOM 6174 C CA . LEU D 1 171 ? 169.26700 186.38600 216.66600 1.000 116.98000 148 LEU D CA 1
ATOM 6175 C C . LEU D 1 171 ? 170.47800 185.53700 217.01900 1.000 122.00000 148 LEU D C 1
ATOM 6176 O O . LEU D 1 171 ? 170.59900 185.04900 218.14500 1.000 130.97000 148 LEU D O 1
ATOM 6181 N N . ALA D 1 172 ? 171.37800 185.35800 216.05700 1.000 107.90000 149 ALA D N 1
ATOM 6182 C CA . ALA D 1 172 ? 172.53300 184.50000 216.25100 1.000 103.55000 149 ALA D CA 1
ATOM 6183 C C . ALA D 1 172 ? 173.75300 185.12400 215.59700 1.000 106.59000 149 ALA D C 1
ATOM 6184 O O . ALA D 1 172 ? 173.63800 185.89900 214.64500 1.000 120.18000 149 ALA D O 1
ATOM 6186 N N . ALA D 1 173 ? 174.92600 184.77500 216.11800 1.000 94.91000 150 ALA D N 1
ATOM 6187 C CA . ALA D 1 173 ? 176.20000 185.26200 215.61100 1.000 86.69000 150 ALA D CA 1
ATOM 6188 C C . ALA D 1 173 ? 177.03000 184.08200 215.13100 1.000 94.15000 150 ALA D C 1
ATOM 6189 O O . ALA D 1 173 ? 177.19600 183.09900 215.85800 1.000 107.68000 150 ALA D O 1
ATOM 6191 N N . LEU D 1 174 ? 177.54800 184.18500 213.91200 1.000 119.14000 151 LEU D N 1
ATOM 6192 C CA . LEU D 1 174 ? 178.34900 183.13500 213.29800 1.000 114.06000 151 LEU D CA 1
ATOM 6193 C C . LEU D 1 174 ? 179.82400 183.46000 213.49000 1.000 116.67000 151 LEU D C 1
ATOM 6194 O O . LEU D 1 174 ? 180.29400 184.50800 213.03800 1.000 125.80000 151 LEU D O 1
ATOM 6199 N N . ARG D 1 175 ? 180.55200 182.56400 214.15100 1.000 121.85000 152 ARG D N 1
ATOM 6200 C CA . ARG D 1 175 ? 181.95900 182.79300 214.44300 1.000 125.67000 152 ARG D CA 1
ATOM 6201 C C . ARG D 1 175 ? 182.75200 181.51200 214.24100 1.000 133.28000 152 ARG D C 1
ATOM 6202 O O . ARG D 1 175 ? 182.31700 180.43300 214.65000 1.000 139.49000 152 ARG D O 1
ATOM 6210 N N . VAL D 1 176 ? 183.91400 181.64000 213.60700 1.000 128.51000 153 VAL D N 1
ATOM 6211 C CA . VAL D 1 176 ? 184.85700 180.54100 213.44600 1.000 121.48000 153 VAL D CA 1
ATOM 6212 C C . VAL D 1 176 ? 185.87700 180.60700 214.57100 1.000 126.54000 153 VAL D C 1
ATOM 6213 O O . VAL D 1 176 ? 186.22600 181.68700 215.05800 1.000 134.91000 153 VAL D O 1
ATOM 6217 N N . LYS D 1 177 ? 186.35200 179.44300 215.00900 1.000 137.82000 154 LYS D N 1
ATOM 6218 C CA . LYS D 1 177 ? 187.34900 179.41100 216.06600 1.000 143.38000 154 LYS D CA 1
ATOM 6219 C C . LYS D 1 177 ? 188.18700 178.14800 215.92600 1.000 148.16000 154 LYS D C 1
ATOM 6220 O O . LYS D 1 177 ? 187.78100 177.17500 215.28600 1.000 148.31000 154 LYS D O 1
ATOM 6226 N N . ASP D 1 178 ? 189.36800 178.17800 216.54000 1.000 164.47000 155 ASP D N 1
ATOM 6227 C CA . ASP D 1 178 ? 190.40500 177.18300 216.29700 1.000 160.91000 155 ASP D CA 1
ATOM 6228 C C . ASP D 1 178 ? 190.24800 176.00100 217.24600 1.000 163.35000 155 ASP D C 1
ATOM 6229 O O . ASP D 1 178 ? 190.18300 176.18100 218.46700 1.000 166.95000 155 ASP D O 1
ATOM 6234 N N . PHE D 1 179 ? 190.20000 174.79600 216.68000 1.000 161.45000 156 PHE D N 1
ATOM 6235 C CA . PHE D 1 179 ? 190.21900 173.53100 217.41500 1.000 162.12000 156 PHE D CA 1
ATOM 6236 C C . PHE D 1 179 ? 191.36900 172.68400 216.88100 1.000 165.03000 156 PHE D C 1
ATOM 6237 O O . PHE D 1 179 ? 191.18000 171.84500 215.99700 1.000 164.34000 156 PHE D O 1
ATOM 6245 N N . GLY D 1 180 ? 192.55600 172.89400 217.43500 1.000 174.58000 157 GLY D N 1
ATOM 6246 C CA . GLY D 1 180 ? 193.72100 172.15700 216.97600 1.000 174.26000 157 GLY D CA 1
ATOM 6247 C C . GLY D 1 180 ? 194.01700 172.47900 215.52500 1.000 174.56000 157 GLY D C 1
ATOM 6248 O O . GLY D 1 180 ? 194.22400 173.63900 215.14900 1.000 170.54000 157 GLY D O 1
ATOM 6249 N N . LYS D 1 181 ? 194.04100 171.44400 214.69100 1.000 177.54000 158 LYS D N 1
ATOM 6250 C CA . LYS D 1 181 ? 194.25000 171.60200 213.25900 1.000 176.87000 158 LYS D CA 1
ATOM 6251 C C . LYS D 1 181 ? 192.94700 171.74000 212.48400 1.000 177.33000 158 LYS D C 1
ATOM 6252 O O . LYS D 1 181 ? 192.98100 171.80000 211.25100 1.000 178.40000 158 LYS D O 1
ATOM 6254 N N . ARG D 1 182 ? 191.80900 171.79200 213.16900 1.000 165.17000 159 ARG D N 1
ATOM 6255 C CA . ARG D 1 182 ? 190.50300 171.86000 212.52800 1.000 163.39000 159 ARG D CA 1
ATOM 6256 C C . ARG D 1 182 ? 189.92600 173.26100 212.67700 1.000 164.22000 159 ARG D C 1
ATOM 6257 O O . ARG D 1 182 ? 189.93000 173.82700 213.77500 1.000 163.16000 159 ARG D O 1
ATOM 6259 N N . GLU D 1 183 ? 189.43100 173.81100 211.57000 1.000 154.21000 160 GLU D N 1
ATOM 6260 C CA . GLU D 1 183 ? 188.78700 175.12000 211.54800 1.000 151.25000 160 GLU D CA 1
ATOM 6261 C C . GLU D 1 183 ? 187.27900 174.90600 211.53100 1.000 151.82000 160 GLU D C 1
ATOM 6262 O O . GLU D 1 183 ? 186.71200 174.53400 210.50000 1.000 153.66000 160 GLU D O 1
ATOM 6268 N N . VAL D 1 184 ? 186.62800 175.15600 212.66300 1.000 138.80000 161 VAL D N 1
ATOM 6269 C CA . VAL D 1 184 ? 185.20500 174.88100 212.83100 1.000 140.33000 161 VAL D CA 1
ATOM 6270 C C . VAL D 1 184 ? 184.46200 176.20000 212.98900 1.000 144.86000 161 VAL D C 1
ATOM 6271 O O . VAL D 1 184 ? 184.91400 177.09600 213.71300 1.000 144.98000 161 VAL D O 1
ATOM 6275 N N . MET D 1 185 ? 183.33600 176.32700 212.29100 1.000 141.39000 162 MET D N 1
ATOM 6276 C CA . MET D 1 185 ? 182.47400 177.49400 212.41100 1.000 136.57000 162 MET D CA 1
ATOM 6277 C C . MET D 1 185 ? 181.36600 177.20100 213.41100 1.000 136.30000 162 MET D C 1
ATOM 6278 O O . MET D 1 185 ? 180.73300 176.14300 213.35500 1.000 140.27000 162 MET D O 1
ATOM 6283 N N . MET D 1 186 ? 181.13800 178.13700 214.32500 1.000 122.53000 163 MET D N 1
ATOM 6284 C CA . MET D 1 186 ? 180.20200 177.95800 215.42200 1.000 116.48000 163 MET D CA 1
ATOM 6285 C C . MET D 1 186 ? 179.10800 179.01000 215.35000 1.000 124.20000 163 MET D C 1
ATOM 6286 O O . MET D 1 186 ? 179.37700 180.17900 215.06200 1.000 132.31000 163 MET D O 1
ATOM 6291 N N . VAL D 1 187 ? 177.87500 178.59000 215.60900 1.000 113.34000 164 VAL D N 1
ATOM 6292 C CA . VAL D 1 187 ? 176.71900 179.48300 215.58800 1.000 105.81000 164 VAL D CA 1
ATOM 6293 C C . VAL D 1 187 ? 176.34400 179.74900 217.04000 1.000 114.10000 164 VAL D C 1
ATOM 6294 O O . VAL D 1 187 ? 175.65700 178.95800 217.68600 1.000 127.20000 164 VAL D O 1
ATOM 6298 N N . HIS D 1 188 ? 176.80900 180.87500 217.56400 1.000 117.93000 165 HIS D N 1
ATOM 6299 C CA . HIS D 1 188 ? 176.33900 181.34400 218.85400 1.000 112.97000 165 HIS D CA 1
ATOM 6300 C C . HIS D 1 188 ? 175.01900 182.07800 218.68600 1.000 121.52000 165 HIS D C 1
ATOM 6301 O O . HIS D 1 188 ? 174.75200 182.68500 217.64800 1.000 133.83000 165 HIS D O 1
ATOM 6308 N N . THR D 1 189 ? 174.19100 182.02100 219.72100 1.000 121.94000 166 THR D N 1
ATOM 6309 C CA . THR D 1 189 ? 172.89900 182.68900 219.72400 1.000 121.64000 166 THR D CA 1
ATOM 6310 C C . THR D 1 189 ? 172.92600 183.83900 220.71800 1.000 121.11000 166 THR D C 1
ATOM 6311 O O . THR D 1 189 ? 173.46500 183.70600 221.82000 1.000 131.26000 166 THR D O 1
ATOM 6315 N N . LEU D 1 190 ? 172.35100 184.96800 220.32300 1.000 110.61000 167 LEU D N 1
ATOM 6316 C CA . LEU D 1 190 ? 172.35800 186.17300 221.13500 1.000 117.82000 167 LEU D CA 1
ATOM 6317 C C . LEU D 1 190 ? 170.94900 186.51200 221.59200 1.000 118.90000 167 LEU D C 1
ATOM 6318 O O . LEU D 1 190 ? 169.98300 186.33800 220.84400 1.000 124.80000 167 LEU D O 1
ATOM 6323 N N . LEU D 1 191 ? 170.83800 186.99300 222.82500 1.000 118.36000 168 LEU D N 1
ATOM 6324 C CA . LEU D 1 191 ? 169.58800 187.57800 223.27500 1.000 117.84000 168 LEU D CA 1
ATOM 6325 C C . LEU D 1 191 ? 169.32000 188.86300 222.50500 1.000 121.09000 168 LEU D C 1
ATOM 6326 O O . LEU D 1 191 ? 170.24400 189.56900 222.09500 1.000 127.25000 168 LEU D O 1
ATOM 6331 N N . TRP D 1 192 ? 168.04200 189.16000 222.29800 1.000 139.68000 169 TRP D N 1
ATOM 6332 C CA . TRP D 1 192 ? 167.68900 190.38500 221.60600 1.000 138.34000 169 TRP D CA 1
ATOM 6333 C C . TRP D 1 192 ? 168.15000 191.58500 222.43100 1.000 140.83000 169 TRP D C 1
ATOM 6334 O O . TRP D 1 192 ? 168.14300 191.54000 223.66400 1.000 147.18000 169 TRP D O 1
ATOM 6345 N N . PRO D 1 193 ? 168.56400 192.67100 221.77500 1.000 138.47000 170 PRO D N 1
ATOM 6346 C CA . PRO D 1 193 ? 169.12000 193.80900 222.52100 1.000 140.61000 170 PRO D CA 1
ATOM 6347 C C . PRO D 1 193 ? 168.15200 194.42600 223.51100 1.000 142.80000 170 PRO D C 1
ATOM 6348 O O . PRO D 1 193 ? 168.59600 195.12400 224.43000 1.000 146.37000 170 PRO D O 1
ATOM 6352 N N . ASP D 1 194 ? 166.84900 194.20100 223.35700 1.000 156.41000 171 ASP D N 1
ATOM 6353 C CA . ASP D 1 194 ? 165.88200 194.74000 224.30400 1.000 158.89000 171 ASP D CA 1
ATOM 6354 C C . ASP D 1 194 ? 165.68700 193.87000 225.54100 1.000 157.93000 171 ASP D C 1
ATOM 6355 O O . ASP D 1 194 ? 164.99400 194.29800 226.47000 1.000 160.36000 171 ASP D O 1
ATOM 6360 N N . GLU D 1 195 ? 166.27000 192.67100 225.58300 1.000 154.35000 172 GLU D N 1
ATOM 6361 C CA . GLU D 1 195 ? 166.12500 191.82100 226.75800 1.000 154.72000 172 GLU D CA 1
ATOM 6362 C C . GLU D 1 195 ? 167.08000 192.18600 227.88400 1.000 160.29000 172 GLU D C 1
ATOM 6363 O O . GLU D 1 195 ? 166.95500 191.63000 228.97900 1.000 166.37000 172 GLU D O 1
ATOM 6369 N N . ILE D 1 196 ? 168.02200 193.09300 227.65200 1.000 149.50000 173 ILE D N 1
ATOM 6370 C CA . ILE D 1 196 ? 169.01000 193.46000 228.65900 1.000 148.58000 173 ILE D CA 1
ATOM 6371 C C . ILE D 1 196 ? 168.50800 194.68400 229.41200 1.000 150.11000 173 ILE D C 1
ATOM 6372 O O . ILE D 1 196 ? 168.25100 195.73200 228.80900 1.000 152.64000 173 ILE D O 1
ATOM 6377 N N . ARG D 1 197 ? 168.37300 194.55600 230.72800 1.000 164.09000 174 ARG D N 1
ATOM 6378 C CA . ARG D 1 197 ? 167.86000 195.65000 231.53700 1.000 165.00000 174 ARG D CA 1
ATOM 6379 C C . ARG D 1 197 ? 168.88900 196.76700 231.66000 1.000 167.38000 174 ARG D C 1
ATOM 6380 O O . ARG D 1 197 ? 170.09400 196.55500 231.50500 1.000 169.05000 174 ARG D O 1
ATOM 6388 N N . ASP D 1 198 ? 168.39500 197.97000 231.94300 1.000 182.54000 175 ASP D N 1
ATOM 6389 C CA . ASP D 1 198 ? 169.26200 199.11500 232.18300 1.000 183.55000 175 ASP D CA 1
ATOM 6390 C C . ASP D 1 198 ? 169.60800 199.18600 233.66300 1.000 184.36000 175 ASP D C 1
ATOM 6391 O O . ASP D 1 198 ? 168.69700 199.30000 234.49400 1.000 185.68000 175 ASP D O 1
ATOM 6393 N N . PRO D 1 199 ? 170.88500 199.11900 234.03900 1.000 182.46000 176 PRO D N 1
ATOM 6394 C CA . PRO D 1 199 ? 171.24800 199.19500 235.46200 1.000 180.16000 176 PRO D CA 1
ATOM 6395 C C . PRO D 1 199 ? 171.09000 200.61400 235.98700 1.000 184.30000 176 PRO D C 1
ATOM 6396 O O . PRO D 1 199 ? 171.83700 201.51800 235.60800 1.000 181.78000 176 PRO D O 1
ATOM 6400 N N . ASP D 1 200 ? 170.10900 200.80400 236.86400 1.000 207.57000 177 ASP D N 1
ATOM 6401 C CA . ASP D 1 200 ? 169.84300 202.08900 237.50800 1.000 205.52000 177 ASP D CA 1
ATOM 6402 C C . ASP D 1 200 ? 170.20000 201.94800 238.98600 1.000 205.50000 177 ASP D C 1
ATOM 6403 O O . ASP D 1 200 ? 169.38100 201.52600 239.80400 1.000 206.22000 177 ASP D O 1
ATOM 6408 N N . PHE D 1 201 ? 171.43300 202.31100 239.32400 1.000 200.39000 178 PHE D N 1
ATOM 6409 C CA . PHE D 1 201 ? 171.96700 202.11700 240.67200 1.000 200.38000 178 PHE D CA 1
ATOM 6410 C C . PHE D 1 201 ? 172.34700 203.46400 241.26800 1.000 201.03000 178 PHE D C 1
ATOM 6411 O O . PHE D 1 201 ? 173.48400 203.93200 241.07900 1.000 199.55000 178 PHE D O 1
ATOM 6419 N N . PRO D 1 202 ? 171.44200 204.12000 241.99800 1.000 222.31000 179 PRO D N 1
ATOM 6420 C CA . PRO D 1 202 ? 171.76100 205.44800 242.54700 1.000 223.54000 179 PRO D CA 1
ATOM 6421 C C . PRO D 1 202 ? 172.90300 205.44300 243.54700 1.000 223.52000 179 PRO D C 1
ATOM 6422 O O . PRO D 1 202 ? 173.48300 206.50500 243.80100 1.000 224.11000 179 PRO D O 1
ATOM 6426 N N . VAL D 1 203 ? 173.24200 204.28800 244.12800 1.000 221.26000 180 VAL D N 1
ATOM 6427 C CA . VAL D 1 203 ? 174.35200 204.23200 245.07600 1.000 220.98000 180 VAL D CA 1
ATOM 6428 C C . VAL D 1 203 ? 175.66200 204.60000 244.39500 1.000 219.56000 180 VAL D C 1
ATOM 6429 O O . VAL D 1 203 ? 176.61300 205.03800 245.05400 1.000 219.29000 180 VAL D O 1
ATOM 6433 N N . LEU D 1 204 ? 175.73800 204.42800 243.07900 1.000 212.78000 181 LEU D N 1
ATOM 6434 C CA . LEU D 1 204 ? 176.92400 204.77100 242.30900 1.000 213.73000 181 LEU D CA 1
ATOM 6435 C C . LEU D 1 204 ? 176.85700 206.16700 241.70500 1.000 215.95000 181 LEU D C 1
ATOM 6436 O O . LEU D 1 204 ? 177.81600 206.58700 241.04800 1.000 216.55000 181 LEU D O 1
ATOM 6441 N N . ASP D 1 205 ? 175.75300 206.89200 241.90600 1.000 229.03000 182 ASP D N 1
ATOM 6442 C CA . ASP D 1 205 ? 175.64700 208.24300 241.36300 1.000 228.76000 182 ASP D CA 1
ATOM 6443 C C . ASP D 1 205 ? 176.66100 209.17800 242.00800 1.000 230.11000 182 ASP D C 1
ATOM 6444 O O . ASP D 1 205 ? 177.27300 210.00900 241.32600 1.000 230.77000 182 ASP D O 1
ATOM 6446 N N . GLN D 1 206 ? 176.85100 209.06200 243.31900 1.000 241.13000 183 GLN D N 1
ATOM 6447 C CA . GLN D 1 206 ? 177.82900 209.88800 244.00800 1.000 240.97000 183 GLN D CA 1
ATOM 6448 C C . GLN D 1 206 ? 179.24300 209.50100 243.59300 1.000 241.11000 183 GLN D C 1
ATOM 6449 O O . GLN D 1 206 ? 179.52900 208.34400 243.27100 1.000 240.47000 183 GLN D O 1
ATOM 6451 N N . LYS D 1 207 ? 180.13400 210.48800 243.60200 1.000 250.99000 184 LYS D N 1
ATOM 6452 C CA . LYS D 1 207 ? 181.52700 210.27800 243.23400 1.000 250.46000 184 LYS D CA 1
ATOM 6453 C C . LYS D 1 207 ? 182.32000 209.92200 244.48500 1.000 251.22000 184 LYS D C 1
ATOM 6454 O O . LYS D 1 207 ? 182.30600 210.66900 245.47000 1.000 251.96000 184 LYS D O 1
ATOM 6456 N N . VAL D 1 208 ? 183.00900 208.78500 244.44400 1.000 247.90000 185 VAL D N 1
ATOM 6457 C CA . VAL D 1 208 ? 183.78700 208.28500 245.57100 1.000 247.10000 185 VAL D CA 1
ATOM 6458 C C . VAL D 1 208 ? 185.26200 208.40900 245.22500 1.000 247.76000 185 VAL D C 1
ATOM 6459 O O . VAL D 1 208 ? 185.71900 207.86000 244.21500 1.000 247.79000 185 VAL D O 1
ATOM 6461 N N . GLU D 1 209 ? 186.00400 209.13000 246.06100 1.000 244.33000 186 GLU D N 1
ATOM 6462 C CA . GLU D 1 209 ? 187.43100 209.30300 245.83300 1.000 243.19000 186 GLU D CA 1
ATOM 6463 C C . GLU D 1 209 ? 188.18000 208.01300 246.14000 1.000 243.26000 186 GLU D C 1
ATOM 6464 O O . GLU D 1 209 ? 187.93700 207.35900 247.15800 1.000 243.07000 186 GLU D O 1
ATOM 6466 N N . ILE D 1 210 ? 189.09700 207.64800 245.24900 1.000 245.69000 187 ILE D N 1
ATOM 6467 C CA . ILE D 1 210 ? 189.91700 206.45100 245.39500 1.000 245.27000 187 ILE D CA 1
ATOM 6468 C C . ILE D 1 210 ? 191.34000 206.89500 245.69600 1.000 246.08000 187 ILE D C 1
ATOM 6469 O O . ILE D 1 210 ? 191.91100 207.71500 244.96400 1.000 247.12000 187 ILE D O 1
ATOM 6471 N N . LYS D 1 211 ? 191.90900 206.36200 246.76800 1.000 244.43000 188 LYS D N 1
ATOM 6472 C CA . LYS D 1 211 ? 193.26000 206.74200 247.16000 1.000 244.30000 188 LYS D CA 1
ATOM 6473 C C . LYS D 1 211 ? 194.26500 206.22400 246.13700 1.000 246.20000 188 LYS D C 1
ATOM 6474 O O . LYS D 1 211 ? 194.24200 205.03400 245.80300 1.000 246.76000 188 LYS D O 1
ATOM 6476 N N . PRO D 1 212 ? 195.14700 207.07800 245.61100 1.000 253.56000 189 PRO D N 1
ATOM 6477 C CA . PRO D 1 212 ? 196.16600 206.58800 244.66800 1.000 253.31000 189 PRO D CA 1
ATOM 6478 C C . PRO D 1 212 ? 197.07200 205.52600 245.26200 1.000 253.60000 189 PRO D C 1
ATOM 6479 O O . PRO D 1 212 ? 197.51700 204.62800 244.53600 1.000 253.06000 189 PRO D O 1
ATOM 6483 N N . ALA D 1 213 ? 197.36300 205.60600 246.56200 1.000 256.58000 190 ALA D N 1
ATOM 6484 C CA . ALA D 1 213 ? 198.15100 204.56200 247.20900 1.000 255.82000 190 ALA D CA 1
ATOM 6485 C C . ALA D 1 213 ? 197.41800 203.22800 247.18100 1.000 256.52000 190 ALA D C 1
ATOM 6486 O O . ALA D 1 213 ? 198.03700 202.17300 246.99800 1.000 257.21000 190 ALA D O 1
ATOM 6488 N N . GLU D 1 214 ? 196.09600 203.25400 247.36900 1.000 252.22000 191 GLU D N 1
ATOM 6489 C CA . GLU D 1 214 ? 195.31200 202.02700 247.29000 1.000 251.22000 191 GLU D CA 1
ATOM 6490 C C . GLU D 1 214 ? 195.38700 201.41800 245.89600 1.000 252.83000 191 GLU D C 1
ATOM 6491 O O . GLU D 1 214 ? 195.41800 200.19100 245.74700 1.000 252.04000 191 GLU D O 1
ATOM 6493 N N . LEU D 1 215 ? 195.41100 202.26200 244.86100 1.000 262.43000 192 LEU D N 1
ATOM 6494 C CA . LEU D 1 215 ? 195.58500 201.75900 243.50200 1.000 262.16000 192 LEU D CA 1
ATOM 6495 C C . LEU D 1 215 ? 196.92100 201.04400 243.35400 1.000 263.44000 192 LEU D C 1
ATOM 6496 O O . LEU D 1 215 ? 197.00000 199.98100 242.72600 1.000 264.35000 192 LEU D O 1
ATOM 6498 N N . LYS D 1 216 ? 197.98600 201.61500 243.92100 1.000 261.62000 193 LYS D N 1
ATOM 6499 C CA . LYS D 1 216 ? 199.26100 200.91000 243.96900 1.000 260.40000 193 LYS D CA 1
ATOM 6500 C C . LYS D 1 216 ? 199.15900 199.66100 244.83500 1.000 260.51000 193 LYS D C 1
ATOM 6501 O O . LYS D 1 216 ? 199.73800 198.61800 244.50700 1.000 260.32000 193 LYS D O 1
ATOM 6503 N N . MET D 1 217 ? 198.43100 199.75100 245.95100 1.000 251.39000 194 MET D N 1
ATOM 6504 C CA . MET D 1 217 ? 198.21400 198.57900 246.79200 1.000 249.38000 194 MET D CA 1
ATOM 6505 C C . MET D 1 217 ? 197.43400 197.50500 246.04700 1.000 250.73000 194 MET D C 1
ATOM 6506 O O . MET D 1 217 ? 197.75900 196.31500 246.13600 1.000 250.57000 194 MET D O 1
ATOM 6508 N N . ALA D 1 218 ? 196.39800 197.90600 245.30600 1.000 255.97000 195 ALA D N 1
ATOM 6509 C CA . ALA D 1 218 ? 195.63800 196.94400 244.51600 1.000 255.84000 195 ALA D CA 1
ATOM 6510 C C . ALA D 1 218 ? 196.47100 196.36700 243.37900 1.000 256.43000 195 ALA D C 1
ATOM 6511 O O . ALA D 1 218 ? 196.25700 195.21700 242.97900 1.000 256.30000 195 ALA D O 1
ATOM 6513 N N . GLY D 1 219 ? 197.41500 197.14700 242.84600 1.000 263.05000 196 GLY D N 1
ATOM 6514 C CA . GLY D 1 219 ? 198.24500 196.65300 241.76000 1.000 262.22000 196 GLY D CA 1
ATOM 6515 C C . GLY D 1 219 ? 199.07200 195.44500 242.15400 1.000 262.65000 196 GLY D C 1
ATOM 6516 O O . GLY D 1 219 ? 199.21300 194.49700 241.37900 1.000 262.39000 196 GLY D O 1
ATOM 6517 N N . GLN D 1 220 ? 199.63700 195.46300 243.36300 1.000 254.70000 197 GLN D N 1
ATOM 6518 C CA . GLN D 1 220 ? 200.37900 194.30200 243.84000 1.000 252.77000 197 GLN D CA 1
ATOM 6519 C C . GLN D 1 220 ? 199.44900 193.14300 244.17400 1.000 253.22000 197 GLN D C 1
ATOM 6520 O O . GLN D 1 220 ? 199.85600 191.97900 244.09200 1.000 252.97000 197 GLN D O 1
ATOM 6522 N N . VAL D 1 221 ? 198.20500 193.44100 244.55200 1.000 247.53000 198 VAL D N 1
ATOM 6523 C CA . VAL D 1 221 ? 197.27000 192.39300 244.94700 1.000 246.57000 198 VAL D CA 1
ATOM 6524 C C . VAL D 1 221 ? 196.84600 191.56100 243.74100 1.000 246.33000 198 VAL D C 1
ATOM 6525 O O . VAL D 1 221 ? 196.74900 190.33100 243.82300 1.000 244.66000 198 VAL D O 1
ATOM 6529 N N . VAL D 1 222 ? 196.59700 192.21400 242.60300 1.000 250.16000 199 VAL D N 1
ATOM 6530 C CA . VAL D 1 222 ? 196.02300 191.51600 241.45600 1.000 249.89000 199 VAL D CA 1
ATOM 6531 C C . VAL D 1 222 ? 196.98000 190.46200 240.91000 1.000 250.02000 199 VAL D C 1
ATOM 6532 O O . VAL D 1 222 ? 196.54500 189.39100 240.46900 1.000 249.13000 199 VAL D O 1
ATOM 6536 N N . ASP D 1 223 ? 198.28700 190.72500 240.93600 1.000 257.09000 200 ASP D N 1
ATOM 6537 C CA . ASP D 1 223 ? 199.25000 189.75000 240.44300 1.000 256.69000 200 ASP D CA 1
ATOM 6538 C C . ASP D 1 223 ? 199.52500 188.63500 241.44000 1.000 255.75000 200 ASP D C 1
ATOM 6539 O O . ASP D 1 223 ? 200.18700 187.65600 241.08000 1.000 255.03000 200 ASP D O 1
ATOM 6544 N N . SER D 1 224 ? 199.04100 188.75900 242.67800 1.000 240.36000 201 SER D N 1
ATOM 6545 C CA . SER D 1 224 ? 199.25200 187.70500 243.66400 1.000 239.98000 201 SER D CA 1
ATOM 6546 C C . SER D 1 224 ? 198.54500 186.41700 243.26100 1.000 240.08000 201 SER D C 1
ATOM 6547 O O . SER D 1 224 ? 199.10000 185.32400 243.41700 1.000 239.54000 201 SER D O 1
ATOM 6550 N N . MET D 1 225 ? 197.32200 186.52400 242.74100 1.000 233.36000 202 MET D N 1
ATOM 6551 C CA . MET D 1 225 ? 196.52900 185.36300 242.35800 1.000 232.58000 202 MET D CA 1
ATOM 6552 C C . MET D 1 225 ? 196.31100 185.27700 240.85100 1.000 233.15000 202 MET D C 1
ATOM 6553 O O . MET D 1 225 ? 195.37900 184.60300 240.40200 1.000 234.36000 202 MET D O 1
ATOM 6555 N N . ALA D 1 226 ? 197.14900 185.94200 240.06300 1.000 237.40000 203 ALA D N 1
ATOM 6556 C CA . ALA D 1 226 ? 197.02300 185.91500 238.60700 1.000 237.38000 203 ALA D CA 1
ATOM 6557 C C . ALA D 1 226 ? 197.50400 184.56500 238.09500 1.000 237.38000 203 ALA D C 1
ATOM 6558 O O . ALA D 1 226 ? 198.69900 184.35900 237.87300 1.000 237.92000 203 ALA D O 1
ATOM 6560 N N . ASP D 1 227 ? 196.57200 183.63600 237.90300 1.000 231.24000 204 ASP D N 1
ATOM 6561 C CA . ASP D 1 227 ? 196.87900 182.28700 237.45300 1.000 230.36000 204 ASP D CA 1
ATOM 6562 C C . ASP D 1 227 ? 196.17700 182.03900 236.12500 1.000 230.39000 204 ASP D C 1
ATOM 6563 O O . ASP D 1 227 ? 195.01600 182.41800 235.94600 1.000 231.61000 204 ASP D O 1
ATOM 6568 N N . ASP D 1 228 ? 196.88700 181.40400 235.19800 1.000 226.84000 205 ASP D N 1
ATOM 6569 C CA . ASP D 1 228 ? 196.32600 181.11100 233.88800 1.000 226.42000 205 ASP D CA 1
ATOM 6570 C C . ASP D 1 228 ? 195.20300 180.08400 234.00800 1.000 227.05000 205 ASP D C 1
ATOM 6571 O O . ASP D 1 228 ? 195.21000 179.21800 234.88600 1.000 227.06000 205 ASP D O 1
ATOM 6576 N N . PHE D 1 229 ? 194.22700 180.19200 233.10800 1.000 216.02000 206 PHE D N 1
ATOM 6577 C CA . PHE D 1 229 ? 193.07400 179.29600 233.11400 1.000 214.34000 206 PHE D CA 1
ATOM 6578 C C . PHE D 1 229 ? 193.53900 177.89900 232.72400 1.000 215.72000 206 PHE D C 1
ATOM 6579 O O . PHE D 1 229 ? 193.97800 177.67500 231.59200 1.000 215.61000 206 PHE D O 1
ATOM 6587 N N . ASN D 1 230 ? 193.44300 176.96200 233.65900 1.000 229.73000 207 ASN D N 1
ATOM 6588 C CA . ASN D 1 230 ? 193.67800 175.55400 233.36700 1.000 230.04000 207 ASN D CA 1
ATOM 6589 C C . ASN D 1 230 ? 192.36300 174.80200 233.50000 1.000 231.15000 207 ASN D C 1
ATOM 6590 O O . ASN D 1 230 ? 191.88600 174.59800 234.62800 1.000 230.84000 207 ASN D O 1
ATOM 6592 N N . PRO D 1 231 ? 191.73400 174.39000 232.39700 1.000 236.98000 208 PRO D N 1
ATOM 6593 C CA . PRO D 1 231 ? 190.44900 173.67800 232.51000 1.000 235.99000 208 PRO D CA 1
ATOM 6594 C C . PRO D 1 231 ? 190.53600 172.39800 233.31900 1.000 235.26000 208 PRO D C 1
ATOM 6595 O O . PRO D 1 231 ? 189.54800 172.00600 233.95300 1.000 234.26000 208 PRO D O 1
ATOM 6599 N N . ASP D 1 232 ? 191.68800 171.73500 233.31900 1.000 241.98000 209 ASP D N 1
ATOM 6600 C CA . ASP D 1 232 ? 191.89000 170.52000 234.09400 1.000 241.91000 209 ASP D CA 1
ATOM 6601 C C . ASP D 1 232 ? 192.28200 170.79900 235.53900 1.000 242.21000 209 ASP D C 1
ATOM 6602 O O . ASP D 1 232 ? 192.45900 169.85100 236.31100 1.000 242.96000 209 ASP D O 1
ATOM 6607 N N . ARG D 1 233 ? 192.44200 172.06700 235.91800 1.000 234.64000 210 ARG D N 1
ATOM 6608 C CA . ARG D 1 233 ? 192.76000 172.38600 237.30500 1.000 233.37000 210 ARG D CA 1
ATOM 6609 C C . ARG D 1 233 ? 191.53200 172.29000 238.20300 1.000 234.23000 210 ARG D C 1
ATOM 6610 O O . ARG D 1 233 ? 191.63400 171.83300 239.34700 1.000 235.12000 210 ARG D O 1
ATOM 6612 N N . TYR D 1 234 ? 190.37000 172.71100 237.70900 1.000 232.18000 211 TYR D N 1
ATOM 6613 C CA . TYR D 1 234 ? 189.14800 172.76100 238.50100 1.000 231.82000 211 TYR D CA 1
ATOM 6614 C C . TYR D 1 234 ? 188.09700 171.84900 237.88700 1.000 230.76000 211 TYR D C 1
ATOM 6615 O O . TYR D 1 234 ? 187.76000 171.98900 236.70700 1.000 230.65000 211 TYR D O 1
ATOM 6624 N N . HIS D 1 235 ? 187.58300 170.92100 238.69000 1.000 231.75000 212 HIS D N 1
ATOM 6625 C CA . HIS D 1 235 ? 186.49100 170.04300 238.30100 1.000 232.34000 212 HIS D CA 1
ATOM 6626 C C . HIS D 1 235 ? 185.29500 170.26900 239.21500 1.000 232.66000 212 HIS D C 1
ATOM 6627 O O . HIS D 1 235 ? 185.41800 170.81900 240.31300 1.000 231.93000 212 HIS D O 1
ATOM 6634 N N . ASP D 1 236 ? 184.12800 169.84000 238.74200 1.000 234.64000 213 ASP D N 1
ATOM 6635 C CA . ASP D 1 236 ? 182.93200 169.86700 239.57000 1.000 234.72000 213 ASP D CA 1
ATOM 6636 C C . ASP D 1 236 ? 183.04500 168.83500 240.68600 1.000 236.24000 213 ASP D C 1
ATOM 6637 O O . ASP D 1 236 ? 183.53000 167.72000 240.47800 1.000 236.48000 213 ASP D O 1
ATOM 6642 N N . THR D 1 237 ? 182.58900 169.21400 241.87800 1.000 237.48000 214 THR D N 1
ATOM 6643 C CA . THR D 1 237 ? 182.65400 168.34900 243.04900 1.000 237.34000 214 THR D CA 1
ATOM 6644 C C . THR D 1 237 ? 181.34200 167.63300 243.33500 1.000 236.85000 214 THR D C 1
ATOM 6645 O O . THR D 1 237 ? 181.35600 166.46800 243.74500 1.000 237.97000 214 THR D O 1
ATOM 6649 N N . TYR D 1 238 ? 180.20800 168.30800 243.13500 1.000 239.32000 215 TYR D N 1
ATOM 6650 C CA . TYR D 1 238 ? 178.91500 167.70300 243.43600 1.000 240.25000 215 TYR D CA 1
ATOM 6651 C C . TYR D 1 238 ? 178.66500 166.48500 242.55300 1.000 241.75000 215 TYR D C 1
ATOM 6652 O O . TYR D 1 238 ? 178.22500 165.43400 243.03400 1.000 241.34000 215 TYR D O 1
ATOM 6661 N N . GLN D 1 239 ? 178.94700 166.60700 241.25500 1.000 250.01000 216 GLN D N 1
ATOM 6662 C CA . GLN D 1 239 ? 178.69500 165.49900 240.34000 1.000 250.79000 216 GLN D CA 1
ATOM 6663 C C . GLN D 1 239 ? 179.65400 164.34100 240.58700 1.000 251.62000 216 GLN D C 1
ATOM 6664 O O . GLN D 1 239 ? 179.26300 163.17200 240.48300 1.000 251.83000 216 GLN D O 1
ATOM 6670 N N . GLU D 1 240 ? 180.91300 164.64500 240.90900 1.000 253.90000 217 GLU D N 1
ATOM 6671 C CA . GLU D 1 240 ? 181.90100 163.59000 241.11800 1.000 253.63000 217 GLU D CA 1
ATOM 6672 C C . GLU D 1 240 ? 181.55500 162.73400 242.33100 1.000 254.48000 217 GLU D C 1
ATOM 6673 O O . GLU D 1 240 ? 181.76500 161.51600 242.31900 1.000 255.16000 217 GLU D O 1
ATOM 6675 N N . GLN D 1 241 ? 181.03200 163.35400 243.39100 1.000 254.70000 218 GLN D N 1
ATOM 6676 C CA . GLN D 1 241 ? 180.72300 162.60500 244.60400 1.000 254.35000 218 GLN D CA 1
ATOM 6677 C C . GLN D 1 241 ? 179.47000 161.75300 244.44600 1.000 254.55000 218 GLN D C 1
ATOM 6678 O O . GLN D 1 241 ? 179.39500 160.65800 245.01500 1.000 253.97000 218 GLN D O 1
ATOM 6684 N N . LEU D 1 242 ? 178.48000 162.23500 243.69000 1.000 254.31000 219 LEU D N 1
ATOM 6685 C CA . LEU D 1 242 ? 177.21800 161.50800 243.57300 1.000 254.38000 219 LEU D CA 1
ATOM 6686 C C . LEU D 1 242 ? 177.41100 160.16000 242.88800 1.000 254.67000 219 LEU D C 1
ATOM 6687 O O . LEU D 1 242 ? 176.84500 159.15100 243.32400 1.000 253.28000 219 LEU D O 1
ATOM 6692 N N . GLN D 1 243 ? 178.20100 160.12300 241.81300 1.000 265.41000 220 GLN D N 1
ATOM 6693 C CA . GLN D 1 243 ? 178.40300 158.87500 241.08600 1.000 265.29000 220 GLN D CA 1
ATOM 6694 C C . GLN D 1 243 ? 179.18100 157.84800 241.89900 1.000 266.36000 220 GLN D C 1
ATOM 6695 O O . GLN D 1 243 ? 179.07500 156.64900 241.62000 1.000 266.15000 220 GLN D O 1
ATOM 6701 N N . GLU D 1 244 ? 179.96000 158.28800 242.88900 1.000 273.33000 221 GLU D N 1
ATOM 6702 C CA . GLU D 1 244 ? 180.69200 157.34500 243.72800 1.000 272.59000 221 GLU D CA 1
ATOM 6703 C C . GLU D 1 244 ? 179.74000 156.45200 244.51300 1.000 272.92000 221 GLU D C 1
ATOM 6704 O O . GLU D 1 244 ? 179.97500 155.24500 244.64600 1.000 272.48000 221 GLU D O 1
ATOM 6706 N N . LEU D 1 245 ? 178.65900 157.02900 245.04500 1.000 271.09000 222 LEU D N 1
ATOM 6707 C CA . LEU D 1 245 ? 177.68300 156.23400 245.78200 1.000 270.74000 222 LEU D CA 1
ATOM 6708 C C . LEU D 1 245 ? 176.94000 155.26800 244.86900 1.000 271.03000 222 LEU D C 1
ATOM 6709 O O . LEU D 1 245 ? 176.57800 154.16600 245.29900 1.000 270.03000 222 LEU D O 1
ATOM 6714 N N . ILE D 1 246 ? 176.70100 155.66000 243.61600 1.000 279.00000 223 ILE D N 1
ATOM 6715 C CA . ILE D 1 246 ? 176.00900 154.78200 242.67800 1.000 278.72000 223 ILE D CA 1
ATOM 6716 C C . ILE D 1 246 ? 176.84100 153.54300 242.37500 1.000 280.26000 223 ILE D C 1
ATOM 6717 O O . ILE D 1 246 ? 176.29200 152.48700 242.03700 1.000 280.53000 223 ILE D O 1
ATOM 6719 N N . ASP D 1 247 ? 178.16800 153.64600 242.48200 1.000 277.86000 224 ASP D N 1
ATOM 6720 C CA . ASP D 1 247 ? 179.02800 152.49900 242.20400 1.000 275.94000 224 ASP D CA 1
ATOM 6721 C C . ASP D 1 247 ? 178.77200 151.36200 243.18500 1.000 275.69000 224 ASP D C 1
ATOM 6722 O O . ASP D 1 247 ? 178.77300 150.18700 242.79900 1.000 274.89000 224 ASP D O 1
ATOM 6724 N N . THR D 1 248 ? 178.56100 151.69100 244.46200 1.000 272.75000 225 THR D N 1
ATOM 6725 C CA . THR D 1 248 ? 178.28500 150.65900 245.45600 1.000 272.25000 225 THR D CA 1
ATOM 6726 C C . THR D 1 248 ? 176.98300 149.93100 245.14900 1.000 272.92000 225 THR D C 1
ATOM 6727 O O . THR D 1 248 ? 176.90000 148.70500 245.29000 1.000 272.74000 225 THR D O 1
ATOM 6729 N N . LYS D 1 249 ? 175.95200 150.67000 244.73200 1.000 267.25000 226 LYS D N 1
ATOM 6730 C CA . LYS D 1 249 ? 174.67500 150.04500 244.40400 1.000 266.10000 226 LYS D CA 1
ATOM 6731 C C . LYS D 1 249 ? 174.80500 149.11200 243.20600 1.000 266.35000 226 LYS D C 1
ATOM 6732 O O . LYS D 1 249 ? 174.23100 148.01600 243.20000 1.000 265.45000 226 LYS D O 1
ATOM 6734 N N . LEU D 1 250 ? 175.55100 149.52400 242.18700 1.000 265.32000 227 LEU D N 1
ATOM 6735 C CA . LEU D 1 250 ? 175.74100 148.70500 240.99700 1.000 264.01000 227 LEU D CA 1
ATOM 6736 C C . LEU D 1 250 ? 176.95300 147.79200 241.15000 1.000 263.78000 227 LEU D C 1
ATOM 6737 O O . LEU D 1 250 ? 176.87200 146.73800 241.78000 1.000 263.70000 227 LEU D O 1
ATOM 6739 N N . MET E 1 24 ? 170.14300 155.79300 118.48400 1.000 149.75000 1 MET E N 1
ATOM 6740 C CA . MET E 1 24 ? 170.34000 157.18700 118.86100 1.000 152.59000 1 MET E CA 1
ATOM 6741 C C . MET E 1 24 ? 171.51100 157.32600 119.82400 1.000 152.62000 1 MET E C 1
ATOM 6742 O O . MET E 1 24 ? 171.49700 156.76500 120.91800 1.000 153.31000 1 MET E O 1
ATOM 6747 N N . ARG E 1 25 ? 172.52400 158.07700 119.40700 1.000 158.62000 2 ARG E N 1
ATOM 6748 C CA . ARG E 1 25 ? 173.74000 158.26700 120.18300 1.000 158.13000 2 ARG E CA 1
ATOM 6749 C C . ARG E 1 25 ? 173.86600 159.72400 120.60800 1.000 157.72000 2 ARG E C 1
ATOM 6750 O O . ARG E 1 25 ? 173.62700 160.63600 119.81200 1.000 161.25000 2 ARG E O 1
ATOM 6758 N N . ALA E 1 26 ? 174.23700 159.93300 121.86800 1.000 120.20000 3 ALA E N 1
ATOM 6759 C CA . ALA E 1 26 ? 174.36600 161.28100 122.39900 1.000 113.52000 3 ALA E CA 1
ATOM 6760 C C . ALA E 1 26 ? 175.51700 162.02200 121.73800 1.000 119.91000 3 ALA E C 1
ATOM 6761 O O . ALA E 1 26 ? 176.58400 161.45700 121.49000 1.000 133.02000 3 ALA E O 1
ATOM 6763 N N . ILE E 1 27 ? 175.29000 163.30100 121.45100 1.000 104.51000 4 ILE E N 1
ATOM 6764 C CA . ILE E 1 27 ? 176.31300 164.17500 120.89800 1.000 108.19000 4 ILE E CA 1
ATOM 6765 C C . ILE E 1 27 ? 176.81000 165.18500 121.91000 1.000 113.91000 4 ILE E C 1
ATOM 6766 O O . ILE E 1 27 ? 177.70500 165.97900 121.58900 1.000 119.66000 4 ILE E O 1
ATOM 6771 N N . TRP E 1 28 ? 176.26500 165.18000 123.12300 1.000 105.03000 5 TRP E N 1
ATOM 6772 C CA . TRP E 1 28 ? 176.59400 166.17100 124.13600 1.000 103.28000 5 TRP E CA 1
ATOM 6773 C C . TRP E 1 28 ? 176.02800 165.70600 125.46600 1.000 107.78000 5 TRP E C 1
ATOM 6774 O O . TRP E 1 28 ? 174.89200 165.23300 125.52500 1.000 119.94000 5 TRP E O 1
ATOM 6785 N N . THR E 1 29 ? 176.82200 165.83900 126.52400 1.000 112.14000 6 THR E N 1
ATOM 6786 C CA . THR E 1 29 ? 176.41700 165.43200 127.86500 1.000 109.76000 6 THR E CA 1
ATOM 6787 C C . THR E 1 29 ? 176.79600 166.53900 128.83600 1.000 115.03000 6 THR E C 1
ATOM 6788 O O . THR E 1 29 ? 177.98200 166.76200 129.09400 1.000 121.89000 6 THR E O 1
ATOM 6792 N N . GLY E 1 30 ? 175.79800 167.22100 129.37200 1.000 114.19000 7 GLY E N 1
ATOM 6793 C CA . GLY E 1 30 ? 176.02300 168.32400 130.29700 1.000 112.86000 7 GLY E CA 1
ATOM 6794 C C . GLY E 1 30 ? 174.83900 168.52200 131.19300 1.000 110.02000 7 GLY E C 1
ATOM 6795 O O . GLY E 1 30 ? 174.22500 167.54600 131.64500 1.000 113.06000 7 GLY E O 1
ATOM 6796 N N . SER E 1 31 ? 174.50000 169.78000 131.45800 1.000 96.33000 8 SER E N 1
ATOM 6797 C CA . SER E 1 31 ? 173.38900 170.07400 132.34800 1.000 100.11000 8 SER E CA 1
ATOM 6798 C C . SER E 1 31 ? 172.86600 171.47400 132.07300 1.000 94.72000 8 SER E C 1
ATOM 6799 O O . SER E 1 31 ? 173.63300 172.37100 131.72200 1.000 98.36000 8 SER E O 1
ATOM 6802 N N . ILE E 1 32 ? 171.56000 171.64900 132.24500 1.000 85.15000 9 ILE E N 1
ATOM 6803 C CA . ILE E 1 32 ? 170.94200 172.96800 132.16800 1.000 90.09000 9 ILE E CA 1
ATOM 6804 C C . ILE E 1 32 ? 171.15100 173.66300 133.50500 1.000 100.37000 9 ILE E C 1
ATOM 6805 O O . ILE E 1 32 ? 170.61100 173.23200 134.52700 1.000 113.64000 9 ILE E O 1
ATOM 6810 N N . ALA E 1 33 ? 171.92800 174.74300 133.50300 1.000 104.12000 10 ALA E N 1
ATOM 6811 C CA . ALA E 1 33 ? 172.30500 175.40500 134.74300 1.000 108.96000 10 ALA E CA 1
ATOM 6812 C C . ALA E 1 33 ? 172.07800 176.90100 134.62900 1.000 109.30000 10 ALA E C 1
ATOM 6813 O O . ALA E 1 33 ? 172.60100 177.54100 133.71300 1.000 118.51000 10 ALA E O 1
ATOM 6815 N N . PHE E 1 34 ? 171.30300 177.45400 135.55600 1.000 110.77000 11 PHE E N 1
ATOM 6816 C CA . PHE E 1 34 ? 171.14200 178.89800 135.65300 1.000 115.10000 11 PHE E CA 1
ATOM 6817 C C . PHE E 1 34 ? 171.11400 179.33800 137.10700 1.000 118.33000 11 PHE E C 1
ATOM 6818 O O . PHE E 1 34 ? 170.32100 180.20000 137.49500 1.000 122.61000 11 PHE E O 1
ATOM 6826 N N . GLY E 1 35 ? 171.99100 178.76800 137.93000 1.000 118.58000 12 GLY E N 1
ATOM 6827 C CA . GLY E 1 35 ? 172.04900 179.14400 139.32900 1.000 111.43000 12 GLY E CA 1
ATOM 6828 C C . GLY E 1 35 ? 171.90800 177.96100 140.26200 1.000 116.42000 12 GLY E C 1
ATOM 6829 O O . GLY E 1 35 ? 172.72300 177.03500 140.22000 1.000 123.91000 12 GLY E O 1
ATOM 6830 N N . LEU E 1 36 ? 170.88300 177.98200 141.11900 1.000 113.38000 13 LEU E N 1
ATOM 6831 C CA . LEU E 1 36 ? 170.59900 176.81600 141.94800 1.000 117.84000 13 LEU E CA 1
ATOM 6832 C C . LEU E 1 36 ? 170.28700 175.60400 141.08500 1.000 118.06000 13 LEU E C 1
ATOM 6833 O O . LEU E 1 36 ? 170.70900 174.48400 141.39300 1.000 122.27000 13 LEU E O 1
ATOM 6838 N N . VAL E 1 37 ? 169.54900 175.81200 140.00500 1.000 102.74000 14 VAL E N 1
ATOM 6839 C CA . VAL E 1 37 ? 169.04000 174.71700 139.19400 1.000 100.91000 14 VAL E CA 1
ATOM 6840 C C . VAL E 1 37 ? 170.16900 174.14800 138.34900 1.000 107.78000 14 VAL E C 1
ATOM 6841 O O . VAL E 1 37 ? 170.93200 174.89300 137.72400 1.000 109.61000 14 VAL E O 1
ATOM 6845 N N . ASN E 1 38 ? 170.27900 172.82100 138.33100 1.000 104.29000 15 ASN E N 1
ATOM 6846 C CA . ASN E 1 38 ? 171.27900 172.14100 137.51200 1.000 98.46000 15 ASN E CA 1
ATOM 6847 C C . ASN E 1 38 ? 170.70400 170.77500 137.15100 1.000 101.93000 15 ASN E C 1
ATOM 6848 O O . ASN E 1 38 ? 170.72300 169.85600 137.97400 1.000 109.02000 15 ASN E O 1
ATOM 6853 N N . VAL E 1 39 ? 170.20100 170.65100 135.92900 1.000 93.06000 16 VAL E N 1
ATOM 6854 C CA . VAL E 1 39 ? 169.49900 169.46000 135.47100 1.000 88.19000 16 VAL E CA 1
ATOM 6855 C C . VAL E 1 39 ? 170.39800 168.74200 134.46700 1.000 98.07000 16 VAL E C 1
ATOM 6856 O O . VAL E 1 39 ? 170.53200 169.20000 133.32500 1.000 111.34000 16 VAL E O 1
ATOM 6860 N N . PRO E 1 40 ? 171.02100 167.62400 134.83500 1.000 95.40000 17 PRO E N 1
ATOM 6861 C CA . PRO E 1 40 ? 171.86500 166.90100 133.87500 1.000 99.45000 17 PRO E CA 1
ATOM 6862 C C . PRO E 1 40 ? 171.01900 166.28200 132.77400 1.000 107.44000 17 PRO E C 1
ATOM 6863 O O . PRO E 1 40 ? 169.98600 165.66500 133.04100 1.000 116.60000 17 PRO E O 1
ATOM 6867 N N . VAL E 1 41 ? 171.46600 166.44800 131.52900 1.000 97.10000 18 VAL E N 1
ATOM 6868 C CA . VAL E 1 41 ? 170.72900 165.98700 130.36100 1.000 93.56000 18 VAL E CA 1
ATOM 6869 C C . VAL E 1 41 ? 171.70900 165.45500 129.32300 1.000 101.47000 18 VAL E C 1
ATOM 6870 O O . VAL E 1 41 ? 172.91600 165.68700 129.39300 1.000 108.68000 18 VAL E O 1
ATOM 6874 N N . LYS E 1 42 ? 171.16200 164.72900 128.35300 1.000 101.90000 19 LYS E N 1
ATOM 6875 C CA . LYS E 1 42 ? 171.88700 164.29100 127.17100 1.000 97.98000 19 LYS E CA 1
ATOM 6876 C C . LYS E 1 42 ? 171.21800 164.88600 125.94300 1.000 105.19000 19 LYS E C 1
ATOM 6877 O O . LYS E 1 42 ? 169.98800 164.93500 125.86000 1.000 116.74000 19 LYS E O 1
ATOM 6883 N N . VAL E 1 43 ? 172.02500 165.33500 124.98900 1.000 96.89000 20 VAL E N 1
ATOM 6884 C CA . VAL E 1 43 ? 171.53100 166.00500 123.79300 1.000 94.81000 20 VAL E CA 1
ATOM 6885 C C . VAL E 1 43 ? 171.56200 165.02600 122.63000 1.000 106.64000 20 VAL E C 1
ATOM 6886 O O . VAL E 1 43 ? 172.59300 164.39700 122.36300 1.000 120.14000 20 VAL E O 1
ATOM 6890 N N . TYR E 1 44 ? 170.43500 164.90100 121.93700 1.000 109.46000 21 TYR E N 1
ATOM 6891 C CA . TYR E 1 44 ? 170.30300 164.04100 120.77100 1.000 109.27000 21 TYR E CA 1
ATOM 6892 C C . TYR E 1 44 ? 169.94600 164.88400 119.55800 1.000 114.88000 21 TYR E C 1
ATOM 6893 O O . TYR E 1 44 ? 169.20000 165.85900 119.66900 1.000 123.84000 21 TYR E O 1
ATOM 6902 N N . SER E 1 45 ? 170.47600 164.50500 118.40100 1.000 109.13000 22 SER E N 1
ATOM 6903 C CA . SER E 1 45 ? 170.14100 165.20000 117.16600 1.000 111.59000 22 SER E CA 1
ATOM 6904 C C . SER E 1 45 ? 168.70400 164.87800 116.77800 1.000 112.74000 22 SER E C 1
ATOM 6905 O O . SER E 1 45 ? 168.37800 163.72700 116.47400 1.000 125.35000 22 SER E O 1
ATOM 6908 N N . ALA E 1 46 ? 167.84300 165.89400 116.79100 1.000 105.90000 23 ALA E N 1
ATOM 6909 C CA . ALA E 1 46 ? 166.42700 165.68100 116.53100 1.000 110.04000 23 ALA E CA 1
ATOM 6910 C C . ALA E 1 46 ? 166.11900 165.45300 115.06000 1.000 109.63000 23 ALA E C 1
ATOM 6911 O O . ALA E 1 46 ? 165.08800 164.85300 114.74400 1.000 113.93000 23 ALA E O 1
ATOM 6913 N N . THR E 1 47 ? 166.96900 165.92800 114.15700 1.000 117.50000 24 THR E N 1
ATOM 6914 C CA . THR E 1 47 ? 166.74900 165.77800 112.72700 1.000 123.86000 24 THR E CA 1
ATOM 6915 C C . THR E 1 47 ? 167.98900 165.18900 112.07900 1.000 126.78000 24 THR E C 1
ATOM 6916 O O . THR E 1 47 ? 169.11500 165.57600 112.40400 1.000 133.62000 24 THR E O 1
ATOM 6920 N N . ALA E 1 48 ? 167.77800 164.25400 111.15800 1.000 127.06000 25 ALA E N 1
ATOM 6921 C CA . ALA E 1 48 ? 168.85500 163.66100 110.37800 1.000 128.12000 25 ALA E CA 1
ATOM 6922 C C . ALA E 1 48 ? 168.43600 163.65700 108.91900 1.000 130.24000 25 ALA E C 1
ATOM 6923 O O . ALA E 1 48 ? 167.42500 163.04400 108.56700 1.000 131.04000 25 ALA E O 1
ATOM 6925 N N . ASP E 1 49 ? 169.20900 164.33600 108.07800 1.000 149.50000 26 ASP E N 1
ATOM 6926 C CA . ASP E 1 49 ? 168.87000 164.43100 106.66600 1.000 149.65000 26 ASP E CA 1
ATOM 6927 C C . ASP E 1 49 ? 168.92600 163.04900 106.02900 1.000 148.56000 26 ASP E C 1
ATOM 6928 O O . ASP E 1 49 ? 169.78400 162.22800 106.36300 1.000 150.00000 26 ASP E O 1
ATOM 6933 N N . HIS E 1 50 ? 168.00500 162.79400 105.09900 1.000 135.03000 27 HIS E N 1
ATOM 6934 C CA . HIS E 1 50 ? 167.85700 161.47600 104.49800 1.000 132.51000 27 HIS E CA 1
ATOM 6935 C C . HIS E 1 50 ? 168.45800 161.39100 103.09900 1.000 133.18000 27 HIS E C 1
ATOM 6936 O O . HIS E 1 50 ? 168.09800 160.49200 102.33300 1.000 134.49000 27 HIS E O 1
ATOM 6943 N N . ASP E 1 51 ? 169.35700 162.30300 102.74800 1.000 149.52000 28 ASP E N 1
ATOM 6944 C CA . ASP E 1 51 ? 170.00900 162.21700 101.45200 1.000 150.21000 28 ASP E CA 1
ATOM 6945 C C . ASP E 1 51 ? 171.03300 161.08600 101.44200 1.000 152.63000 28 ASP E C 1
ATOM 6946 O O . ASP E 1 51 ? 171.32800 160.46300 102.46500 1.000 155.78000 28 ASP E O 1
ATOM 6951 N N . ILE E 1 52 ? 171.57600 160.81900 100.25800 1.000 149.08000 29 ILE E N 1
ATOM 6952 C CA . ILE E 1 52 ? 172.59100 159.79100 100.07000 1.000 148.71000 29 ILE E CA 1
ATOM 6953 C C . ILE E 1 52 ? 173.90300 160.48800 99.74900 1.000 147.44000 29 ILE E C 1
ATOM 6954 O O . ILE E 1 52 ? 173.97100 161.30400 98.82100 1.000 145.40000 29 ILE E O 1
ATOM 6959 N N . ARG E 1 53 ? 174.94300 160.16800 100.51300 1.000 168.06000 30 ARG E N 1
ATOM 6960 C CA . ARG E 1 53 ? 176.25300 160.79100 100.35000 1.000 169.58000 30 ARG E CA 1
ATOM 6961 C C . ARG E 1 53 ? 177.05500 159.96500 99.35300 1.000 168.48000 30 ARG E C 1
ATOM 6962 O O . ARG E 1 53 ? 177.58500 158.90400 99.69100 1.000 169.98000 30 ARG E O 1
ATOM 6970 N N . PHE E 1 54 ? 177.14800 160.45200 98.12100 1.000 162.28000 31 PHE E N 1
ATOM 6971 C CA . PHE E 1 54 ? 177.91300 159.76200 97.09500 1.000 162.84000 31 PHE E CA 1
ATOM 6972 C C . PHE E 1 54 ? 179.40300 160.01800 97.28000 1.000 163.56000 31 PHE E C 1
ATOM 6973 O O . PHE E 1 54 ? 179.81700 161.05300 97.80700 1.000 169.31000 31 PHE E O 1
ATOM 6981 N N . HIS E 1 55 ? 180.21000 159.05900 96.83600 1.000 170.34000 32 HIS E N 1
ATOM 6982 C CA . HIS E 1 55 ? 181.66100 159.17200 96.86600 1.000 170.21000 32 HIS E CA 1
ATOM 6983 C C . HIS E 1 55 ? 182.18100 159.19900 95.43800 1.000 176.68000 32 HIS E C 1
ATOM 6984 O O . HIS E 1 55 ? 181.72900 158.41800 94.59600 1.000 179.84000 32 HIS E O 1
ATOM 6991 N N . GLN E 1 56 ? 183.11800 160.10000 95.16400 1.000 186.37000 33 GLN E N 1
ATOM 6992 C CA . GLN E 1 56 ? 183.74600 160.13200 93.85200 1.000 186.82000 33 GLN E CA 1
ATOM 6993 C C . GLN E 1 56 ? 184.81400 159.04900 93.76100 1.000 188.71000 33 GLN E C 1
ATOM 6994 O O . GLN E 1 56 ? 185.54700 158.79400 94.72000 1.000 186.78000 33 GLN E O 1
ATOM 7000 N N . VAL E 1 57 ? 184.89100 158.40200 92.60000 1.000 194.21000 34 VAL E N 1
ATOM 7001 C CA . VAL E 1 57 ? 185.85100 157.33700 92.36200 1.000 192.55000 34 VAL E CA 1
ATOM 7002 C C . VAL E 1 57 ? 186.49500 157.55500 91.00200 1.000 191.67000 34 VAL E C 1
ATOM 7003 O O . VAL E 1 57 ? 185.97600 158.28000 90.15000 1.000 189.45000 34 VAL E O 1
ATOM 7007 N N . HIS E 1 58 ? 187.64800 156.92000 90.81100 1.000 199.74000 35 HIS E N 1
ATOM 7008 C CA . HIS E 1 58 ? 188.32100 156.98200 89.52200 1.000 199.96000 35 HIS E CA 1
ATOM 7009 C C . HIS E 1 58 ? 187.47700 156.29800 88.45500 1.000 201.47000 35 HIS E C 1
ATOM 7010 O O . HIS E 1 58 ? 186.90100 155.23100 88.68300 1.000 202.96000 35 HIS E O 1
ATOM 7017 N N . ALA E 1 59 ? 187.40100 156.92900 87.28100 1.000 205.00000 36 ALA E N 1
ATOM 7018 C CA . ALA E 1 59 ? 186.59000 156.37800 86.20000 1.000 204.81000 36 ALA E CA 1
ATOM 7019 C C . ALA E 1 59 ? 187.11700 155.02300 85.74500 1.000 206.49000 36 ALA E C 1
ATOM 7020 O O . ALA E 1 59 ? 186.33800 154.09200 85.51300 1.000 204.92000 36 ALA E O 1
ATOM 7022 N N . LYS E 1 60 ? 188.43400 154.89300 85.61500 1.000 209.17000 37 LYS E N 1
ATOM 7023 C CA . LYS E 1 60 ? 189.05100 153.66900 85.12500 1.000 207.20000 37 LYS E CA 1
ATOM 7024 C C . LYS E 1 60 ? 189.54700 152.75600 86.23800 1.000 206.23000 37 LYS E C 1
ATOM 7025 O O . LYS E 1 60 ? 190.07800 151.68100 85.94300 1.000 207.66000 37 LYS E O 1
ATOM 7027 N N . ASP E 1 61 ? 189.39100 153.14600 87.50200 1.000 200.35000 38 ASP E N 1
ATOM 7028 C CA . ASP E 1 61 ? 189.91400 152.35500 88.60900 1.000 200.82000 38 ASP E CA 1
ATOM 7029 C C . ASP E 1 61 ? 188.92900 152.11800 89.74300 1.000 200.72000 38 ASP E C 1
ATOM 7030 O O . ASP E 1 61 ? 189.16500 151.20500 90.54400 1.000 201.03000 38 ASP E O 1
ATOM 7035 N N . ASN E 1 62 ? 187.84800 152.89300 89.84400 1.000 191.98000 39 ASN E N 1
ATOM 7036 C CA . ASN E 1 62 ? 186.87900 152.76700 90.93500 1.000 190.90000 39 ASN E CA 1
ATOM 7037 C C . ASN E 1 62 ? 187.54400 152.90800 92.30100 1.000 190.93000 39 ASN E C 1
ATOM 7038 O O . ASN E 1 62 ? 187.15800 152.24000 93.26300 1.000 189.94000 39 ASN E O 1
ATOM 7043 N N . GLY E 1 63 ? 188.54700 153.77400 92.39600 1.000 194.57000 40 GLY E N 1
ATOM 7044 C CA . GLY E 1 63 ? 189.28000 153.97800 93.62800 1.000 195.00000 40 GLY E CA 1
ATOM 7045 C C . GLY E 1 63 ? 188.95900 155.31400 94.27200 1.000 196.24000 40 GLY E C 1
ATOM 7046 O O . GLY E 1 63 ? 188.72300 156.30800 93.59100 1.000 197.30000 40 GLY E O 1
ATOM 7047 N N . ARG E 1 64 ? 188.95300 155.32100 95.60200 1.000 181.32000 41 ARG E N 1
ATOM 7048 C CA . ARG E 1 64 ? 188.68100 156.54200 96.34400 1.000 177.92000 41 ARG E CA 1
ATOM 7049 C C . ARG E 1 64 ? 189.80100 157.55600 96.13800 1.000 178.13000 41 ARG E C 1
ATOM 7050 O O . ARG E 1 64 ? 190.96900 157.20000 95.96500 1.000 179.32000 41 ARG E O 1
ATOM 7052 N N . ILE E 1 65 ? 189.43000 158.83200 96.15600 1.000 171.55000 42 ILE E N 1
ATOM 7053 C CA . ILE E 1 65 ? 190.36000 159.93600 95.95500 1.000 172.62000 42 ILE E CA 1
ATOM 7054 C C . ILE E 1 65 ? 190.54800 160.65800 97.27900 1.000 172.58000 42 ILE E C 1
ATOM 7055 O O . ILE E 1 65 ? 189.56800 161.00700 97.94800 1.000 177.02000 42 ILE E O 1
ATOM 7060 N N . ARG E 1 66 ? 191.80200 160.87800 97.65600 1.000 168.94000 43 ARG E N 1
ATOM 7061 C CA . ARG E 1 66 ? 192.14700 161.66500 98.83000 1.000 168.02000 43 ARG E CA 1
ATOM 7062 C C . ARG E 1 66 ? 192.77900 162.96700 98.36000 1.000 170.28000 43 ARG E C 1
ATOM 7063 O O . ARG E 1 66 ? 193.77900 162.94700 97.63500 1.000 174.49000 43 ARG E O 1
ATOM 7065 N N . TYR E 1 67 ? 192.19200 164.09000 98.76400 1.000 163.09000 44 TYR E N 1
ATOM 7066 C CA . TYR E 1 67 ? 192.70000 165.38800 98.34500 1.000 163.23000 44 TYR E CA 1
ATOM 7067 C C . TYR E 1 67 ? 194.07400 165.65100 98.94400 1.000 164.51000 44 TYR E C 1
ATOM 7068 O O . TYR E 1 67 ? 194.32200 165.37600 100.12100 1.000 164.19000 44 TYR E O 1
ATOM 7077 N N . LYS E 1 68 ? 194.97100 166.18800 98.12300 1.000 168.94000 45 LYS E N 1
ATOM 7078 C CA . LYS E 1 68 ? 196.32200 166.53200 98.54000 1.000 169.08000 45 LYS E CA 1
ATOM 7079 C C . LYS E 1 68 ? 196.47700 168.04500 98.53500 1.000 169.54000 45 LYS E C 1
ATOM 7080 O O . LYS E 1 68 ? 196.23200 168.69500 97.51300 1.000 169.64000 45 LYS E O 1
ATOM 7082 N N . ARG E 1 69 ? 196.88700 168.59900 99.67100 1.000 165.75000 46 ARG E N 1
ATOM 7083 C CA . ARG E 1 69 ? 197.03000 170.04300 99.79800 1.000 165.49000 46 ARG E CA 1
ATOM 7084 C C . ARG E 1 69 ? 198.31600 170.49900 99.12100 1.000 167.23000 46 ARG E C 1
ATOM 7085 O O . ARG E 1 69 ? 199.41100 170.10000 99.52400 1.000 169.36000 46 ARG E O 1
ATOM 7093 N N . VAL E 1 70 ? 198.18500 171.34300 98.10100 1.000 173.92000 47 VAL E N 1
ATOM 7094 C CA . VAL E 1 70 ? 199.32000 171.83700 97.33000 1.000 174.41000 47 VAL E CA 1
ATOM 7095 C C . VAL E 1 70 ? 199.40500 173.34400 97.52000 1.000 176.41000 47 VAL E C 1
ATOM 7096 O O . VAL E 1 70 ? 198.46800 174.07300 97.17400 1.000 179.95000 47 VAL E O 1
ATOM 7100 N N . CYS E 1 71 ? 200.53100 173.81100 98.05500 1.000 185.79000 48 CYS E N 1
ATOM 7101 C CA . CYS E 1 71 ? 200.74900 175.23800 98.24200 1.000 185.62000 48 CYS E CA 1
ATOM 7102 C C . CYS E 1 71 ? 201.14900 175.88000 96.92200 1.000 186.34000 48 CYS E C 1
ATOM 7103 O O . CYS E 1 71 ? 201.93900 175.31500 96.16100 1.000 187.20000 48 CYS E O 1
ATOM 7106 N N . GLU E 1 72 ? 200.59500 177.06200 96.65000 1.000 192.47000 49 GLU E N 1
ATOM 7107 C CA . GLU E 1 72 ? 200.91900 177.76400 95.41300 1.000 193.50000 49 GLU E CA 1
ATOM 7108 C C . GLU E 1 72 ? 202.38200 178.19400 95.41000 1.000 194.72000 49 GLU E C 1
ATOM 7109 O O . GLU E 1 72 ? 203.12900 177.89400 94.47200 1.000 194.90000 49 GLU E O 1
ATOM 7115 N N . ALA E 1 73 ? 202.82100 178.86000 96.47900 1.000 192.48000 50 ALA E N 1
ATOM 7116 C CA . ALA E 1 73 ? 204.17200 179.40300 96.52700 1.000 192.25000 50 ALA E CA 1
ATOM 7117 C C . ALA E 1 73 ? 205.24700 178.33200 96.65100 1.000 192.26000 50 ALA E C 1
ATOM 7118 O O . ALA E 1 73 ? 206.43000 178.65100 96.49000 1.000 192.86000 50 ALA E O 1
ATOM 7120 N N . CYS E 1 74 ? 204.87900 177.08800 96.93200 1.000 191.35000 51 CYS E N 1
ATOM 7121 C CA . CYS E 1 74 ? 205.84600 176.00100 97.02400 1.000 191.61000 51 CYS E CA 1
ATOM 7122 C C . CYS E 1 74 ? 205.64900 174.92500 95.97000 1.000 190.80000 51 CYS E C 1
ATOM 7123 O O . CYS E 1 74 ? 206.63100 174.35600 95.48900 1.000 190.54000 51 CYS E O 1
ATOM 7126 N N . GLY E 1 75 ? 204.40700 174.62800 95.59500 1.000 188.02000 52 GLY E N 1
ATOM 7127 C CA . GLY E 1 75 ? 204.16800 173.57800 94.62700 1.000 187.33000 52 GLY E CA 1
ATOM 7128 C C . GLY E 1 75 ? 204.36500 172.17900 95.15800 1.000 187.94000 52 GLY E C 1
ATOM 7129 O O . GLY E 1 75 ? 204.44900 171.23400 94.37100 1.000 188.51000 52 GLY E O 1
ATOM 7130 N N . GLU E 1 76 ? 204.44000 172.01800 96.47600 1.000 188.83000 53 GLU E N 1
ATOM 7131 C CA . GLU E 1 76 ? 204.66100 170.72400 97.10200 1.000 188.60000 53 GLU E CA 1
ATOM 7132 C C . GLU E 1 76 ? 203.59500 170.47500 98.15800 1.000 187.72000 53 GLU E C 1
ATOM 7133 O O . GLU E 1 76 ? 203.00900 171.41200 98.70700 1.000 186.77000 53 GLU E O 1
ATOM 7139 N N . VAL E 1 77 ? 203.34600 169.19500 98.43500 1.000 181.20000 54 VAL E N 1
ATOM 7140 C CA . VAL E 1 77 ? 202.26700 168.81800 99.34000 1.000 180.59000 54 VAL E CA 1
ATOM 7141 C C . VAL E 1 77 ? 202.61500 169.24400 100.76000 1.000 179.56000 54 VAL E C 1
ATOM 7142 O O . VAL E 1 77 ? 203.67300 168.89100 101.29500 1.000 181.50000 54 VAL E O 1
ATOM 7146 N N . VAL E 1 78 ? 201.71500 170.00000 101.38200 1.000 172.21000 55 VAL E N 1
ATOM 7147 C CA . VAL E 1 78 ? 201.93600 170.57900 102.70100 1.000 173.97000 55 VAL E CA 1
ATOM 7148 C C . VAL E 1 78 ? 201.05300 169.85500 103.70600 1.000 171.68000 55 VAL E C 1
ATOM 7149 O O . VAL E 1 78 ? 199.84500 169.70600 103.48800 1.000 170.19000 55 VAL E O 1
ATOM 7153 N N . ASP E 1 79 ? 201.65700 169.40700 104.80200 1.000 182.91000 56 ASP E N 1
ATOM 7154 C CA . ASP E 1 79 ? 200.91400 168.71100 105.83900 1.000 185.01000 56 ASP E CA 1
ATOM 7155 C C . ASP E 1 79 ? 200.05200 169.69200 106.63000 1.000 184.16000 56 ASP E C 1
ATOM 7156 O O . ASP E 1 79 ? 200.24100 170.91000 106.58100 1.000 183.48000 56 ASP E O 1
ATOM 7161 N N . TYR E 1 80 ? 199.08500 169.13600 107.36300 1.000 179.34000 57 TYR E N 1
ATOM 7162 C CA . TYR E 1 80 ? 198.17500 169.95800 108.15300 1.000 179.33000 57 TYR E CA 1
ATOM 7163 C C . TYR E 1 80 ? 198.92100 170.71800 109.24500 1.000 179.61000 57 TYR E C 1
ATOM 7164 O O . TYR E 1 80 ? 198.49900 171.81000 109.64200 1.000 179.42000 57 TYR E O 1
ATOM 7173 N N . ARG E 1 81 ? 200.03700 170.16800 109.73300 1.000 186.71000 58 ARG E N 1
ATOM 7174 C CA . ARG E 1 81 ? 200.80900 170.85000 110.76800 1.000 187.48000 58 ARG E CA 1
ATOM 7175 C C . ARG E 1 81 ? 201.31100 172.20900 110.29900 1.000 186.06000 58 ARG E C 1
ATOM 7176 O O . ARG E 1 81 ? 201.49800 173.11700 111.11600 1.000 185.19000 58 ARG E O 1
ATOM 7184 N N . ASP E 1 82 ? 201.52600 172.37400 108.99600 1.000 185.36000 59 ASP E N 1
ATOM 7185 C CA . ASP E 1 82 ? 202.10000 173.59600 108.43700 1.000 187.43000 59 ASP E CA 1
ATOM 7186 C C . ASP E 1 82 ? 201.03800 174.48000 107.79800 1.000 188.02000 59 ASP E C 1
ATOM 7187 O O . ASP E 1 82 ? 201.27300 175.09500 106.75400 1.000 186.90000 59 ASP E O 1
ATOM 7192 N N . LEU E 1 83 ? 199.85600 174.55700 108.40300 1.000 173.17000 60 LEU E N 1
ATOM 7193 C CA . LEU E 1 83 ? 198.73900 175.31000 107.85300 1.000 169.96000 60 LEU E CA 1
ATOM 7194 C C . LEU E 1 83 ? 198.34100 176.41400 108.82100 1.000 171.30000 60 LEU E C 1
ATOM 7195 O O . LEU E 1 83 ? 198.20900 176.17100 110.02500 1.000 172.92000 60 LEU E O 1
ATOM 7200 N N . ALA E 1 84 ? 198.15000 177.62000 108.29300 1.000 171.01000 61 ALA E N 1
ATOM 7201 C CA . ALA E 1 84 ? 197.77100 178.77500 109.09300 1.000 172.50000 61 ALA E CA 1
ATOM 7202 C C . ALA E 1 84 ? 196.56900 179.46400 108.46600 1.000 173.68000 61 ALA E C 1
ATOM 7203 O O . ALA E 1 84 ? 196.49100 179.60400 107.24200 1.000 174.63000 61 ALA E O 1
ATOM 7205 N N . ARG E 1 85 ? 195.63500 179.89200 109.31100 1.000 166.78000 62 ARG E N 1
ATOM 7206 C CA . ARG E 1 85 ? 194.43500 180.56900 108.84400 1.000 164.88000 62 ARG E CA 1
ATOM 7207 C C . ARG E 1 85 ? 194.72500 182.03100 108.53500 1.000 164.85000 62 ARG E C 1
ATOM 7208 O O . ARG E 1 85 ? 195.46700 182.70000 109.26000 1.000 164.68000 62 ARG E O 1
ATOM 7216 N N . ALA E 1 86 ? 194.12900 182.52700 107.45300 1.000 161.41000 63 ALA E N 1
ATOM 7217 C CA . ALA E 1 86 ? 194.32900 183.89700 107.00900 1.000 161.08000 63 ALA E CA 1
ATOM 7218 C C . ALA E 1 86 ? 192.98700 184.58800 106.82900 1.000 160.79000 63 ALA E C 1
ATOM 7219 O O . ALA E 1 86 ? 191.97900 183.95500 106.50500 1.000 162.47000 63 ALA E O 1
ATOM 7221 N N . TYR E 1 87 ? 192.98900 185.89900 107.04000 1.000 170.85000 64 TYR E N 1
ATOM 7222 C CA . TYR E 1 87 ? 191.81000 186.73200 106.87800 1.000 170.52000 64 TYR E CA 1
ATOM 7223 C C . TYR E 1 87 ? 192.05200 187.75100 105.77100 1.000 174.13000 64 TYR E C 1
ATOM 7224 O O . TYR E 1 87 ? 193.16600 188.25400 105.60000 1.000 176.42000 64 TYR E O 1
ATOM 7233 N N . GLU E 1 88 ? 190.99700 188.04800 105.01800 1.000 200.95000 65 GLU E N 1
ATOM 7234 C CA . GLU E 1 88 ? 191.07100 188.95900 103.88600 1.000 202.93000 65 GLU E CA 1
ATOM 7235 C C . GLU E 1 88 ? 189.93200 189.96400 103.95200 1.000 203.83000 65 GLU E C 1
ATOM 7236 O O . GLU E 1 88 ? 188.77900 189.59400 104.19300 1.000 204.87000 65 GLU E O 1
ATOM 7242 N N . SER E 1 89 ? 190.26100 191.23800 103.73900 1.000 201.46000 66 SER E N 1
ATOM 7243 C CA . SER E 1 89 ? 189.24200 192.28100 103.64200 1.000 200.28000 66 SER E CA 1
ATOM 7244 C C . SER E 1 89 ? 189.81300 193.43200 102.82700 1.000 201.27000 66 SER E C 1
ATOM 7245 O O . SER E 1 89 ? 190.60900 194.22000 103.34800 1.000 201.69000 66 SER E O 1
ATOM 7247 N N . GLY E 1 90 ? 189.40300 193.52800 101.56300 1.000 197.54000 67 GLY E N 1
ATOM 7248 C CA . GLY E 1 90 ? 189.76800 194.64400 100.71200 1.000 196.93000 67 GLY E CA 1
ATOM 7249 C C . GLY E 1 90 ? 191.25500 194.91300 100.60000 1.000 198.22000 67 GLY E C 1
ATOM 7250 O O . GLY E 1 90 ? 192.00000 194.11600 100.02200 1.000 196.62000 67 GLY E O 1
ATOM 7251 N N . ASP E 1 91 ? 191.69300 196.04500 101.15500 1.000 209.96000 68 ASP E N 1
ATOM 7252 C CA . ASP E 1 91 ? 193.08900 196.45200 101.02300 1.000 211.20000 68 ASP E CA 1
ATOM 7253 C C . ASP E 1 91 ? 194.02800 195.47000 101.71300 1.000 211.88000 68 ASP E C 1
ATOM 7254 O O . ASP E 1 91 ? 195.10900 195.16800 101.19500 1.000 211.73000 68 ASP E O 1
ATOM 7256 N N . GLY E 1 92 ? 193.66400 195.14700 102.95500 1.000 206.46000 69 GLY E N 1
ATOM 7257 C CA . GLY E 1 92 ? 194.44600 194.14700 103.69000 1.000 204.51000 69 GLY E CA 1
ATOM 7258 C C . GLY E 1 92 ? 194.17100 192.84800 103.00000 1.000 204.70000 69 GLY E C 1
ATOM 7259 O O . GLY E 1 92 ? 193.38800 192.85100 102.03600 1.000 203.87000 69 GLY E O 1
ATOM 7260 N N . GLN E 1 93 ? 194.85300 191.77300 103.41700 1.000 206.41000 70 GLN E N 1
ATOM 7261 C CA . GLN E 1 93 ? 194.72000 190.47500 102.70500 1.000 205.76000 70 GLN E CA 1
ATOM 7262 C C . GLN E 1 93 ? 195.45900 189.36400 103.45300 1.000 206.22000 70 GLN E C 1
ATOM 7263 O O . GLN E 1 93 ? 194.87600 188.27300 103.60100 1.000 203.54000 70 GLN E O 1
ATOM 7265 N N . MET E 1 94 ? 196.69800 189.61800 103.88100 1.000 209.43000 71 MET E N 1
ATOM 7266 C CA . MET E 1 94 ? 197.51100 188.54400 104.51500 1.000 207.68000 71 MET E CA 1
ATOM 7267 C C . MET E 1 94 ? 197.56500 188.73900 106.03300 1.000 207.13000 71 MET E C 1
ATOM 7268 O O . MET E 1 94 ? 198.68000 188.69300 106.58900 1.000 209.31000 71 MET E O 1
ATOM 7273 N N . VAL E 1 95 ? 196.41300 188.94100 106.67800 1.000 179.36000 72 VAL E N 1
ATOM 7274 C CA . VAL E 1 95 ? 196.40100 189.03000 108.16900 1.000 178.99000 72 VAL E CA 1
ATOM 7275 C C . VAL E 1 95 ? 196.67000 187.62500 108.71500 1.000 179.05000 72 VAL E C 1
ATOM 7276 O O . VAL E 1 95 ? 195.70500 186.84400 108.82500 1.000 179.80000 72 VAL E O 1
ATOM 7280 N N . ALA E 1 96 ? 197.93400 187.31400 109.02300 1.000 179.61000 73 ALA E N 1
ATOM 7281 C CA . ALA E 1 96 ? 198.29800 185.95400 109.48700 1.000 179.69000 73 ALA E CA 1
ATOM 7282 C C . ALA E 1 96 ? 197.75200 185.70700 110.89600 1.000 181.30000 73 ALA E C 1
ATOM 7283 O O . ALA E 1 96 ? 198.04000 186.52500 111.79100 1.000 183.51000 73 ALA E O 1
ATOM 7285 N N . ILE E 1 97 ? 196.99600 184.62000 111.08000 1.000 170.09000 74 ILE E N 1
ATOM 7286 C CA . ILE E 1 97 ? 196.46700 184.27800 112.39700 1.000 169.51000 74 ILE E CA 1
ATOM 7287 C C . ILE E 1 97 ? 197.00900 182.91000 112.78100 1.000 171.58000 74 ILE E C 1
ATOM 7288 O O . ILE E 1 97 ? 196.83800 181.93600 112.03900 1.000 173.39000 74 ILE E O 1
ATOM 7293 N N . THR E 1 98 ? 197.66900 182.84000 113.93000 1.000 180.17000 75 THR E N 1
ATOM 7294 C CA . THR E 1 98 ? 198.10700 181.58000 114.50400 1.000 181.36000 75 THR E CA 1
ATOM 7295 C C . THR E 1 98 ? 197.29500 181.27800 115.75700 1.000 180.89000 75 THR E C 1
ATOM 7296 O O . THR E 1 98 ? 196.59500 182.14000 116.29400 1.000 178.81000 75 THR E O 1
ATOM 7300 N N . ASP E 1 99 ? 197.39200 180.02900 116.21400 1.000 191.29000 76 ASP E N 1
ATOM 7301 C CA . ASP E 1 99 ? 196.61200 179.59200 117.36600 1.000 190.09000 76 ASP E CA 1
ATOM 7302 C C . ASP E 1 99 ? 196.98300 180.33500 118.64200 1.000 190.75000 76 ASP E C 1
ATOM 7303 O O . ASP E 1 99 ? 196.21100 180.30300 119.60600 1.000 191.16000 76 ASP E O 1
ATOM 7308 N N . ASP E 1 100 ? 198.14700 180.98800 118.67700 1.000 186.74000 77 ASP E N 1
ATOM 7309 C CA . ASP E 1 100 ? 198.53200 181.74300 119.86500 1.000 186.31000 77 ASP E CA 1
ATOM 7310 C C . ASP E 1 100 ? 197.53900 182.86200 120.15200 1.000 186.34000 77 ASP E C 1
ATOM 7311 O O . ASP E 1 100 ? 197.12500 183.05600 121.30000 1.000 185.72000 77 ASP E O 1
ATOM 7313 N N . ASP E 1 101 ? 197.14100 183.60600 119.11900 1.000 184.53000 78 ASP E N 1
ATOM 7314 C CA . ASP E 1 101 ? 196.12500 184.63500 119.30400 1.000 183.72000 78 ASP E CA 1
ATOM 7315 C C . ASP E 1 101 ? 194.76900 184.01500 119.60500 1.000 183.38000 78 ASP E C 1
ATOM 7316 O O . ASP E 1 101 ? 193.96400 184.59200 120.34600 1.000 181.69000 78 ASP E O 1
ATOM 7321 N N . ILE E 1 102 ? 194.49300 182.84300 119.03000 1.000 190.45000 79 ILE E N 1
ATOM 7322 C CA . ILE E 1 102 ? 193.25000 182.13800 119.33000 1.000 190.06000 79 ILE E CA 1
ATOM 7323 C C . ILE E 1 102 ? 193.19000 181.79000 120.81100 1.000 189.94000 79 ILE E C 1
ATOM 7324 O O . ILE E 1 102 ? 192.14300 181.91700 121.45700 1.000 190.01000 79 ILE E O 1
ATOM 7329 N N . ALA E 1 103 ? 194.31500 181.34000 121.36700 1.000 194.01000 80 ALA E N 1
ATOM 7330 C CA . ALA E 1 103 ? 194.39400 181.10100 122.80300 1.000 194.70000 80 ALA E CA 1
ATOM 7331 C C . ALA E 1 103 ? 194.14000 182.38500 123.58400 1.000 195.88000 80 ALA E C 1
ATOM 7332 O O . ALA E 1 103 ? 193.49600 182.36900 124.63800 1.000 194.94000 80 ALA E O 1
ATOM 7334 N N . SER E 1 104 ? 194.65000 183.51000 123.07800 1.000 184.29000 81 SER E N 1
ATOM 7335 C CA . SER E 1 104 ? 194.43400 184.79100 123.74400 1.000 181.90000 81 SER E CA 1
ATOM 7336 C C . SER E 1 104 ? 192.95200 185.13700 123.79600 1.000 179.62000 81 SER E C 1
ATOM 7337 O O . SER E 1 104 ? 192.44700 185.61300 124.81900 1.000 177.41000 81 SER E O 1
ATOM 7339 N N . LEU E 1 105 ? 192.23900 184.90800 122.69700 1.000 176.40000 82 LEU E N 1
ATOM 7340 C CA . LEU E 1 105 ? 190.79700 185.10800 122.68000 1.000 176.25000 82 LEU E CA 1
ATOM 7341 C C . LEU E 1 105 ? 190.14300 184.08300 123.59500 1.000 178.15000 82 LEU E C 1
ATOM 7342 O O . LEU E 1 105 ? 190.40400 182.88000 123.46200 1.000 178.51000 82 LEU E O 1
ATOM 7344 N N . PRO E 1 106 ? 189.31700 184.51400 124.54500 1.000 173.35000 83 PRO E N 1
ATOM 7345 C CA . PRO E 1 106 ? 188.64200 183.55600 125.42700 1.000 171.45000 83 PRO E CA 1
ATOM 7346 C C . PRO E 1 106 ? 187.81800 182.55800 124.63000 1.000 172.57000 83 PRO E C 1
ATOM 7347 O O . PRO E 1 106 ? 187.09300 182.92100 123.70100 1.000 173.52000 83 PRO E O 1
ATOM 7351 N N . GLU E 1 107 ? 187.93000 181.28600 125.00600 1.000 172.25000 84 GLU E N 1
ATOM 7352 C CA . GLU E 1 107 ? 187.22800 180.21800 124.30100 1.000 173.27000 84 GLU E CA 1
ATOM 7353 C C . GLU E 1 107 ? 186.95900 179.10900 125.30500 1.000 170.87000 84 GLU E C 1
ATOM 7354 O O . GLU E 1 107 ? 187.89400 178.43700 125.75000 1.000 168.30000 84 GLU E O 1
ATOM 7356 N N . GLU E 1 108 ? 185.69200 178.92000 125.65600 1.000 169.29000 85 GLU E N 1
ATOM 7357 C CA . GLU E 1 108 ? 185.30400 177.95700 126.67000 1.000 170.60000 85 GLU E CA 1
ATOM 7358 C C . GLU E 1 108 ? 184.36400 176.92500 126.06900 1.000 170.81000 85 GLU E C 1
ATOM 7359 O O . GLU E 1 108 ? 183.46100 177.25500 125.29500 1.000 168.32000 85 GLU E O 1
ATOM 7361 N N . ARG E 1 109 ? 184.58900 175.66700 126.43800 1.000 161.50000 86 ARG E N 1
ATOM 7362 C CA . ARG E 1 109 ? 183.74600 174.54700 126.03100 1.000 158.86000 86 ARG E CA 1
ATOM 7363 C C . ARG E 1 109 ? 182.82500 174.11500 127.16100 1.000 158.98000 86 ARG E C 1
ATOM 7364 O O . ARG E 1 109 ? 182.58900 172.92100 127.36100 1.000 158.10000 86 ARG E O 1
ATOM 7366 N N . SER E 1 110 ? 182.31100 175.08600 127.92000 1.000 143.95000 87 SER E N 1
ATOM 7367 C CA . SER E 1 110 ? 181.49300 174.84000 129.10100 1.000 142.13000 87 SER E CA 1
ATOM 7368 C C . SER E 1 110 ? 180.38000 173.84000 128.82500 1.000 144.27000 87 SER E C 1
ATOM 7369 O O . SER E 1 110 ? 179.63200 173.98100 127.85300 1.000 143.26000 87 SER E O 1
ATOM 7371 N N . ARG E 1 111 ? 180.26900 172.82500 129.67800 1.000 131.98000 88 ARG E N 1
ATOM 7372 C CA . ARG E 1 111 ? 179.29200 171.76200 129.49000 1.000 129.26000 88 ARG E CA 1
ATOM 7373 C C . ARG E 1 111 ? 177.96500 172.12600 130.14000 1.000 131.32000 88 ARG E C 1
ATOM 7374 O O . ARG E 1 111 ? 177.19300 171.24200 130.52200 1.000 132.51000 88 ARG E O 1
ATOM 7382 N N . GLU E 1 112 ? 177.69500 173.41900 130.28600 1.000 112.30000 89 GLU E N 1
ATOM 7383 C CA . GLU E 1 112 ? 176.47100 173.90200 130.90600 1.000 114.33000 89 GLU E CA 1
ATOM 7384 C C . GLU E 1 112 ? 175.65200 174.67500 129.88600 1.000 112.65000 89 GLU E C 1
ATOM 7385 O O . GLU E 1 112 ? 176.19000 175.52100 129.16400 1.000 109.71000 89 GLU E O 1
ATOM 7387 N N . ILE E 1 113 ? 174.35600 174.37800 129.82300 1.000 101.55000 90 ILE E N 1
ATOM 7388 C CA . ILE E 1 113 ? 173.41900 175.13600 128.99400 1.000 91.81000 90 ILE E CA 1
ATOM 7389 C C . ILE E 1 113 ? 172.93700 176.29300 129.86400 1.000 103.33000 90 ILE E C 1
ATOM 7390 O O . ILE E 1 113 ? 171.96100 176.18200 130.60400 1.000 116.11000 90 ILE E O 1
ATOM 7395 N N . GLU E 1 114 ? 173.64300 177.41500 129.78600 1.000 114.82000 91 GLU E N 1
ATOM 7396 C CA . GLU E 1 114 ? 173.34000 178.55600 130.63700 1.000 116.86000 91 GLU E CA 1
ATOM 7397 C C . GLU E 1 114 ? 172.07000 179.24100 130.15200 1.000 120.24000 91 GLU E C 1
ATOM 7398 O O . GLU E 1 114 ? 171.92600 179.52600 128.96100 1.000 131.52000 91 GLU E O 1
ATOM 7404 N N . VAL E 1 115 ? 171.14800 179.50000 131.07600 1.000 98.37000 92 VAL E N 1
ATOM 7405 C CA . VAL E 1 115 ? 169.84400 180.07800 130.76500 1.000 103.93000 92 VAL E CA 1
ATOM 7406 C C . VAL E 1 115 ? 169.87200 181.56200 131.09100 1.000 103.43000 92 VAL E C 1
ATOM 7407 O O . VAL E 1 115 ? 170.42600 181.97200 132.11700 1.000 113.76000 92 VAL E O 1
ATOM 7411 N N . LEU E 1 116 ? 169.27600 182.37500 130.21900 1.000 95.31000 93 LEU E N 1
ATOM 7412 C CA . LEU E 1 116 ? 169.28900 183.82200 130.38200 1.000 101.63000 93 LEU E CA 1
ATOM 7413 C C . LEU E 1 116 ? 167.95100 184.37000 130.86300 1.000 105.41000 93 LEU E C 1
ATOM 7414 O O . LEU E 1 116 ? 167.89700 185.02200 131.90800 1.000 115.97000 93 LEU E O 1
ATOM 7419 N N . GLU E 1 117 ? 166.86500 184.13200 130.13300 1.000 103.79000 94 GLU E N 1
ATOM 7420 C CA . GLU E 1 117 ? 165.54000 184.55700 130.57100 1.000 112.02000 94 GLU E CA 1
ATOM 7421 C C . GLU E 1 117 ? 164.52900 183.49500 130.16100 1.000 117.59000 94 GLU E C 1
ATOM 7422 O O . GLU E 1 117 ? 164.88700 182.41700 129.68000 1.000 125.02000 94 GLU E O 1
ATOM 7428 N N . PHE E 1 118 ? 163.25000 183.81000 130.35800 1.000 112.91000 95 PHE E N 1
ATOM 7429 C CA . PHE E 1 118 ? 162.13300 182.95300 129.96200 1.000 108.65000 95 PHE E CA 1
ATOM 7430 C C . PHE E 1 118 ? 161.14500 183.82600 129.19400 1.000 112.23000 95 PHE E C 1
ATOM 7431 O O . PHE E 1 118 ? 160.20400 184.37000 129.77500 1.000 122.14000 95 PHE E O 1
ATOM 7439 N N . VAL E 1 119 ? 161.35800 183.95500 127.89000 1.000 104.49000 96 VAL E N 1
ATOM 7440 C CA . VAL E 1 119 ? 160.51400 184.80000 127.05000 1.000 105.69000 96 VAL E CA 1
ATOM 7441 C C . VAL E 1 119 ? 159.22000 184.05800 126.73700 1.000 110.26000 96 VAL E C 1
ATOM 7442 O O . VAL E 1 119 ? 159.16600 182.82800 126.87500 1.000 118.75000 96 VAL E O 1
ATOM 7446 N N . PRO E 1 120 ? 158.15400 184.75100 126.33900 1.000 113.62000 97 PRO E N 1
ATOM 7447 C CA . PRO E 1 120 ? 156.95100 184.04600 125.88900 1.000 113.36000 97 PRO E CA 1
ATOM 7448 C C . PRO E 1 120 ? 157.22800 183.25600 124.62100 1.000 116.72000 97 PRO E C 1
ATOM 7449 O O . PRO E 1 120 ? 158.09200 183.61200 123.81800 1.000 125.22000 97 PRO E O 1
ATOM 7453 N N . ALA E 1 121 ? 156.47900 182.16600 124.45000 1.000 113.22000 98 ALA E N 1
ATOM 7454 C CA . ALA E 1 121 ? 156.72500 181.26700 123.32700 1.000 116.63000 98 ALA E CA 1
ATOM 7455 C C . ALA E 1 121 ? 156.50200 181.96300 121.99200 1.000 120.15000 98 ALA E C 1
ATOM 7456 O O . ALA E 1 121 ? 157.27900 181.77700 121.04900 1.000 117.84000 98 ALA E O 1
ATOM 7458 N N . ALA E 1 122 ? 155.44800 182.77200 121.89000 1.000 122.32000 99 ALA E N 1
ATOM 7459 C CA . ALA E 1 122 ? 155.10900 183.40500 120.62200 1.000 122.36000 99 ALA E CA 1
ATOM 7460 C C . ALA E 1 122 ? 156.05500 184.53600 120.24400 1.000 123.83000 99 ALA E C 1
ATOM 7461 O O . ALA E 1 122 ? 155.97800 185.02700 119.11400 1.000 126.90000 99 ALA E O 1
ATOM 7463 N N . ASP E 1 123 ? 156.94000 184.95900 121.14500 1.000 136.59000 100 ASP E N 1
ATOM 7464 C CA . ASP E 1 123 ? 157.80200 186.10100 120.87400 1.000 136.42000 100 ASP E CA 1
ATOM 7465 C C . ASP E 1 123 ? 158.98900 185.76300 119.98500 1.000 134.10000 100 ASP E C 1
ATOM 7466 O O . ASP E 1 123 ? 159.68500 186.68100 119.54100 1.000 136.04000 100 ASP E O 1
ATOM 7471 N N . VAL E 1 124 ? 159.23900 184.48800 119.71300 1.000 119.85000 101 VAL E N 1
ATOM 7472 C CA . VAL E 1 124 ? 160.34300 184.06800 118.85800 1.000 118.79000 101 VAL E CA 1
ATOM 7473 C C . VAL E 1 124 ? 159.76400 183.72700 117.49200 1.000 127.70000 101 VAL E C 1
ATOM 7474 O O . VAL E 1 124 ? 158.99400 182.77200 117.35300 1.000 132.18000 101 VAL E O 1
ATOM 7478 N N . ASP E 1 125 ? 160.13400 184.50200 116.48400 1.000 135.56000 102 ASP E N 1
ATOM 7479 C CA . ASP E 1 125 ? 159.58500 184.30900 115.15100 1.000 132.57000 102 ASP E CA 1
ATOM 7480 C C . ASP E 1 125 ? 160.24000 183.10000 114.48600 1.000 133.91000 102 ASP E C 1
ATOM 7481 O O . ASP E 1 125 ? 161.44700 182.89200 114.63000 1.000 138.64000 102 ASP E O 1
ATOM 7486 N N . PRO E 1 126 ? 159.46500 182.28700 113.75900 1.000 117.32000 103 PRO E N 1
ATOM 7487 C CA . PRO E 1 126 ? 160.01600 181.07000 113.14600 1.000 115.48000 103 PRO E CA 1
ATOM 7488 C C . PRO E 1 126 ? 161.22100 181.28000 112.24000 1.000 122.74000 103 PRO E C 1
ATOM 7489 O O . PRO E 1 126 ? 161.89800 180.30800 111.89400 1.000 128.49000 103 PRO E O 1
ATOM 7493 N N . MET E 1 127 ? 161.51200 182.51900 111.84500 1.000 121.08000 104 MET E N 1
ATOM 7494 C CA . MET E 1 127 ? 162.69500 182.74800 111.02400 1.000 116.59000 104 MET E CA 1
ATOM 7495 C C . MET E 1 127 ? 163.99000 182.62000 111.81000 1.000 119.71000 104 MET E C 1
ATOM 7496 O O . MET E 1 127 ? 165.06500 182.64900 111.20400 1.000 123.17000 104 MET E O 1
ATOM 7501 N N . MET E 1 128 ? 163.91900 182.48700 113.13300 1.000 106.68000 105 MET E N 1
ATOM 7502 C CA . MET E 1 128 ? 165.11600 182.42200 113.96000 1.000 105.04000 105 MET E CA 1
ATOM 7503 C C . MET E 1 128 ? 165.65100 181.00900 114.13800 1.000 109.16000 105 MET E C 1
ATOM 7504 O O . MET E 1 128 ? 166.85000 180.84000 114.37900 1.000 118.08000 105 MET E O 1
ATOM 7509 N N . PHE E 1 129 ? 164.80100 179.99300 114.03900 1.000 96.65000 106 PHE E N 1
ATOM 7510 C CA . PHE E 1 129 ? 165.23500 178.63400 114.32800 1.000 104.27000 106 PHE E CA 1
ATOM 7511 C C . PHE E 1 129 ? 166.19900 178.12500 113.26500 1.000 105.65000 106 PHE E C 1
ATOM 7512 O O . PHE E 1 129 ? 166.01400 178.36500 112.06900 1.000 111.85000 106 PHE E O 1
ATOM 7520 N N . ASP E 1 130 ? 167.23800 177.42000 113.70900 1.000 108.19000 107 ASP E N 1
ATOM 7521 C CA . ASP E 1 130 ? 168.21700 176.82500 112.80900 1.000 107.40000 107 ASP E CA 1
ATOM 7522 C C . ASP E 1 130 ? 168.23300 175.30600 112.87300 1.000 110.13000 107 ASP E C 1
ATOM 7523 O O . ASP E 1 130 ? 168.05500 174.64800 111.84200 1.000 124.22000 107 ASP E O 1
ATOM 7525 N N . ARG E 1 131 ? 168.44200 174.72600 114.05300 1.000 100.79000 108 ARG E N 1
ATOM 7526 C CA . ARG E 1 131 ? 168.51400 173.28000 114.21100 1.000 104.78000 108 ARG E CA 1
ATOM 7527 C C . ARG E 1 131 ? 167.70900 172.87500 115.43500 1.000 109.23000 108 ARG E C 1
ATOM 7528 O O . ARG E 1 131 ? 167.26300 173.71700 116.21600 1.000 113.90000 108 ARG E O 1
ATOM 7536 N N . SER E 1 132 ? 167.52100 171.56900 115.60000 1.000 101.81000 109 SER E N 1
ATOM 7537 C CA . SER E 1 132 ? 166.72000 171.03200 116.68900 1.000 99.71000 109 SER E CA 1
ATOM 7538 C C . SER E 1 132 ? 167.47200 169.91000 117.38700 1.000 101.79000 109 SER E C 1
ATOM 7539 O O . SER E 1 132 ? 168.22500 169.16200 116.76100 1.000 117.25000 109 SER E O 1
ATOM 7542 N N . TYR E 1 133 ? 167.25500 169.79700 118.69600 1.000 85.47000 110 TYR E N 1
ATOM 7543 C CA . TYR E 1 133 ? 167.88100 168.75900 119.49900 1.000 85.18000 110 TYR E CA 1
ATOM 7544 C C . TYR E 1 133 ? 166.92400 168.31200 120.59300 1.000 92.71000 110 TYR E C 1
ATOM 7545 O O . TYR E 1 133 ? 166.03800 169.06200 121.00600 1.000 103.60000 110 TYR E O 1
ATOM 7554 N N . PHE E 1 134 ? 167.11500 167.08300 121.06000 1.000 88.61000 111 PHE E N 1
ATOM 7555 C CA . PHE E 1 134 ? 166.32300 166.51500 122.14000 1.000 82.30000 111 PHE E CA 1
ATOM 7556 C C . PHE E 1 134 ? 167.11600 166.53000 123.43900 1.000 96.83000 111 PHE E C 1
ATOM 7557 O O . PHE E 1 134 ? 168.34800 166.53900 123.43400 1.000 112.32000 111 PHE E O 1
ATOM 7565 N N . LEU E 1 135 ? 166.39500 166.52100 124.55700 1.000 88.05000 112 LEU E N 1
ATOM 7566 C CA . LEU E 1 135 ? 166.99600 166.49500 125.88400 1.000 86.39000 112 LEU E CA 1
ATOM 7567 C C . LEU E 1 135 ? 166.43400 165.31700 126.66200 1.000 100.19000 112 LEU E C 1
ATOM 7568 O O . LEU E 1 135 ? 165.23300 165.27700 126.95000 1.000 114.86000 112 LEU E O 1
ATOM 7573 N N . GLU E 1 136 ? 167.29700 164.36800 127.01100 1.000 117.93000 113 GLU E N 1
ATOM 7574 C CA . GLU E 1 136 ? 166.90300 163.25700 127.85800 1.000 118.16000 113 GLU E CA 1
ATOM 7575 C C . GLU E 1 136 ? 167.46800 163.46700 129.25000 1.000 118.75000 113 GLU E C 1
ATOM 7576 O O . GLU E 1 136 ? 168.64700 163.81900 129.37900 1.000 120.62000 113 GLU E O 1
ATOM 7582 N N . PRO E 1 137 ? 166.67700 163.28600 130.30500 1.000 115.43000 114 PRO E N 1
ATOM 7583 C CA . PRO E 1 137 ? 167.22800 163.40700 131.65900 1.000 116.91000 114 PRO E CA 1
ATOM 7584 C C . PRO E 1 137 ? 168.32600 162.38200 131.89300 1.000 122.06000 114 PRO E C 1
ATOM 7585 O O . PRO E 1 137 ? 168.21400 161.22100 131.49600 1.000 128.36000 114 PRO E O 1
ATOM 7589 N N . ASP E 1 138 ? 169.39100 162.81800 132.55700 1.000 133.43000 115 ASP E N 1
ATOM 7590 C CA . ASP E 1 138 ? 170.58500 162.00300 132.75900 1.000 130.56000 115 ASP E CA 1
ATOM 7591 C C . ASP E 1 138 ? 170.97400 161.98300 134.22900 1.000 134.48000 115 ASP E C 1
ATOM 7592 O O . ASP E 1 138 ? 172.13000 162.19600 134.60100 1.000 139.54000 115 ASP E O 1
ATOM 7597 N N . SER E 1 139 ? 169.99700 161.73400 135.09400 1.000 145.01000 116 SER E N 1
ATOM 7598 C CA . SER E 1 139 ? 170.24300 161.64000 136.52300 1.000 146.57000 116 SER E CA 1
ATOM 7599 C C . SER E 1 139 ? 169.45800 160.46500 137.08200 1.000 147.17000 116 SER E C 1
ATOM 7600 O O . SER E 1 139 ? 168.62800 159.86000 136.39800 1.000 146.32000 116 SER E O 1
ATOM 7603 N N . LYS E 1 140 ? 169.73700 160.13700 138.34500 1.000 147.05000 117 LYS E N 1
ATOM 7604 C CA . LYS E 1 140 ? 168.98800 159.07800 139.00900 1.000 148.63000 117 LYS E CA 1
ATOM 7605 C C . LYS E 1 140 ? 167.51600 159.44600 139.13200 1.000 150.56000 117 LYS E C 1
ATOM 7606 O O . LYS E 1 140 ? 166.63700 158.59500 138.95900 1.000 152.72000 117 LYS E O 1
ATOM 7608 N N . SER E 1 141 ? 167.22900 160.71000 139.42800 1.000 140.17000 118 SER E N 1
ATOM 7609 C CA . SER E 1 141 ? 165.86600 161.20900 139.53500 1.000 142.20000 118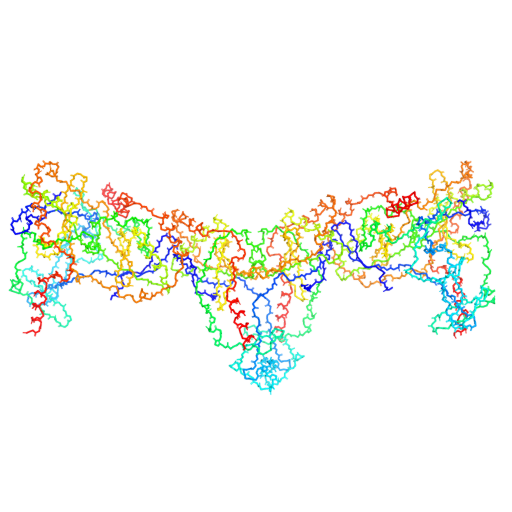 SER E CA 1
ATOM 7610 C C . SER E 1 141 ? 165.63600 162.26400 138.46600 1.000 139.94000 118 SER E C 1
ATOM 7611 O O . SER E 1 141 ? 166.40700 163.22300 138.35900 1.000 145.23000 118 SER E O 1
ATOM 7614 N N . SER E 1 142 ? 164.57600 162.09000 137.68200 1.000 114.01000 119 SER E N 1
ATOM 7615 C CA . SER E 1 142 ? 164.20700 163.04100 136.64600 1.000 113.24000 119 SER E CA 1
ATOM 7616 C C . SER E 1 142 ? 163.16900 164.04600 137.12200 1.000 116.10000 119 SER E C 1
ATOM 7617 O O . SER E 1 142 ? 162.48700 164.65700 136.29400 1.000 119.87000 119 SER E O 1
ATOM 7620 N N . LYS E 1 143 ? 163.03300 164.22500 138.43700 1.000 115.21000 120 LYS E N 1
ATOM 7621 C CA . LYS E 1 143 ? 162.02300 165.13800 138.96000 1.000 117.62000 120 LYS E CA 1
ATOM 7622 C C . LYS E 1 143 ? 162.29000 166.57100 138.52000 1.000 118.75000 120 LYS E C 1
ATOM 7623 O O . LYS E 1 143 ? 161.36200 167.29400 138.14300 1.000 124.72000 120 LYS E O 1
ATOM 7629 N N . SER E 1 144 ? 163.55100 167.00100 138.56500 1.000 108.57000 121 SER E N 1
ATOM 7630 C CA . SER E 1 144 ? 163.87700 168.36100 138.15100 1.000 105.33000 121 SER E CA 1
ATOM 7631 C C . SER E 1 144 ? 163.58200 168.57200 136.67300 1.000 108.07000 121 SER E C 1
ATOM 7632 O O . SER E 1 144 ? 163.03800 169.61100 136.28300 1.000 119.05000 121 SER E O 1
ATOM 7635 N N . TYR E 1 145 ? 163.93800 167.59900 135.83300 1.000 102.98000 122 TYR E N 1
ATOM 7636 C CA . TYR E 1 145 ? 163.64400 167.70900 134.40900 1.000 103.62000 122 TYR E CA 1
ATOM 7637 C C . TYR E 1 145 ? 162.14400 167.73600 134.15700 1.000 108.89000 122 TYR E C 1
ATOM 7638 O O . TYR E 1 145 ? 161.65300 168.57400 133.39400 1.000 118.53000 122 TYR E O 1
ATOM 7647 N N . VAL E 1 146 ? 161.40100 166.82400 134.78600 1.000 106.47000 123 VAL E N 1
ATOM 7648 C CA . VAL E 1 146 ? 159.96800 166.73400 134.53300 1.000 105.68000 123 VAL E CA 1
ATOM 7649 C C . VAL E 1 146 ? 159.25400 167.98600 135.02000 1.000 103.40000 123 VAL E C 1
ATOM 7650 O O . VAL E 1 146 ? 158.38500 168.52800 134.32900 1.000 111.33000 123 VAL E O 1
ATOM 7654 N N . LEU E 1 147 ? 159.60600 168.46900 136.21100 1.000 103.01000 124 LEU E N 1
ATOM 7655 C CA . LEU E 1 147 ? 158.89000 169.61300 136.76100 1.000 102.98000 124 LEU E CA 1
ATOM 7656 C C . LEU E 1 147 ? 159.21300 170.88500 135.98900 1.000 105.97000 124 LEU E C 1
ATOM 7657 O O . LEU E 1 147 ? 158.34000 171.74200 135.82300 1.000 114.63000 124 LEU E O 1
ATOM 7662 N N . LEU E 1 148 ? 160.45100 171.02600 135.51000 1.000 93.46000 125 LEU E N 1
ATOM 7663 C CA . LEU E 1 148 ? 160.79400 172.17100 134.67300 1.000 95.19000 125 LEU E CA 1
ATOM 7664 C C . LEU E 1 148 ? 160.01900 172.14800 133.36300 1.000 103.30000 125 LEU E C 1
ATOM 7665 O O . LEU E 1 148 ? 159.58500 173.19500 132.86900 1.000 107.10000 125 LEU E O 1
ATOM 7670 N N . ALA E 1 149 ? 159.85400 170.96500 132.77200 1.000 103.75000 126 ALA E N 1
ATOM 7671 C CA . ALA E 1 149 ? 159.04700 170.85600 131.56400 1.000 97.76000 126 ALA E CA 1
ATOM 7672 C C . ALA E 1 149 ? 157.59400 171.20900 131.84600 1.000 103.73000 126 ALA E C 1
ATOM 7673 O O . ALA E 1 149 ? 156.93000 171.84800 131.02300 1.000 116.35000 126 ALA E O 1
ATOM 7675 N N . LYS E 1 150 ? 157.08400 170.80000 133.00800 1.000 111.57000 127 LYS E N 1
ATOM 7676 C CA . LYS E 1 150 ? 155.68600 171.05400 133.33300 1.000 111.18000 127 LYS E CA 1
ATOM 7677 C C . LYS E 1 150 ? 155.40400 172.54400 133.46700 1.000 111.80000 127 LYS E C 1
ATOM 7678 O O . LYS E 1 150 ? 154.38500 173.03600 132.97000 1.000 117.17000 127 LYS E O 1
ATOM 7684 N N . THR E 1 151 ? 156.29300 173.28400 134.13200 1.000 110.51000 128 THR E N 1
ATOM 7685 C CA . THR E 1 151 ? 156.04600 174.71000 134.31600 1.000 114.74000 128 THR E CA 1
ATOM 7686 C C . THR E 1 151 ? 156.25000 175.49000 133.02600 1.000 121.50000 128 THR E C 1
ATOM 7687 O O . THR E 1 151 ? 155.56900 176.49600 132.80100 1.000 123.39000 128 THR E O 1
ATOM 7691 N N . LEU E 1 152 ? 157.17800 175.05500 132.17300 1.000 117.64000 129 LEU E N 1
ATOM 7692 C CA . LEU E 1 152 ? 157.37500 175.73500 130.89800 1.000 112.39000 129 LEU E CA 1
ATOM 7693 C C . LEU E 1 152 ? 156.13100 175.63700 130.02600 1.000 114.84000 129 LEU E C 1
ATOM 7694 O O . LEU E 1 152 ? 155.74200 176.61100 129.37300 1.000 118.78000 129 LEU E O 1
ATOM 7699 N N . ALA E 1 153 ? 155.49500 174.46600 130.00300 1.000 123.17000 130 ALA E N 1
ATOM 7700 C CA . ALA E 1 153 ? 154.31500 174.28700 129.16500 1.000 122.32000 130 ALA E CA 1
ATOM 7701 C C . ALA E 1 153 ? 153.11700 175.04700 129.71700 1.000 124.61000 130 ALA E C 1
ATOM 7702 O O . ALA E 1 153 ? 152.38500 175.69500 128.95900 1.000 132.94000 130 ALA E O 1
ATOM 7704 N N . GLU E 1 154 ? 152.89700 174.98400 131.03100 1.000 129.18000 131 GLU E N 1
ATOM 7705 C CA . GLU E 1 154 ? 151.68800 175.57300 131.59600 1.000 130.57000 131 GLU E CA 1
ATOM 7706 C C . GLU E 1 154 ? 151.73800 177.09500 131.53700 1.000 132.58000 131 GLU E C 1
ATOM 7707 O O . GLU E 1 154 ? 150.70400 177.74600 131.34800 1.000 136.67000 131 GLU E O 1
ATOM 7713 N N . THR E 1 155 ? 152.92400 177.68300 131.69200 1.000 128.13000 132 THR E N 1
ATOM 7714 C CA . THR E 1 155 ? 153.07500 179.11500 131.47100 1.000 131.95000 132 THR E CA 1
ATOM 7715 C C . THR E 1 155 ? 153.33200 179.46300 130.01200 1.000 133.12000 132 THR E C 1
ATOM 7716 O O . THR E 1 155 ? 153.31200 180.64800 129.66600 1.000 135.37000 132 THR E O 1
ATOM 7720 N N . ASP E 1 156 ? 153.56700 178.46300 129.16100 1.000 138.36000 133 ASP E N 1
ATOM 7721 C CA . ASP E 1 156 ? 153.76400 178.66200 127.72400 1.000 136.00000 133 ASP E CA 1
ATOM 7722 C C . ASP E 1 156 ? 154.88400 179.66300 127.44700 1.000 136.10000 133 ASP E C 1
ATOM 7723 O O . ASP E 1 156 ? 154.74300 180.58400 126.64100 1.000 137.22000 133 ASP E O 1
ATOM 7728 N N . ARG E 1 157 ? 156.00800 179.47800 128.12900 1.000 124.73000 134 ARG E N 1
ATOM 7729 C CA . ARG E 1 157 ? 157.16900 180.33800 127.96800 1.000 122.58000 134 ARG E CA 1
ATOM 7730 C C . ARG E 1 157 ? 158.29800 179.58100 127.28100 1.000 124.68000 134 ARG E C 1
ATOM 7731 O O . ARG E 1 157 ? 158.26000 178.36000 127.11600 1.000 125.33000 134 ARG E O 1
ATOM 7739 N N . MET E 1 158 ? 159.31100 180.33800 126.87500 1.000 129.14000 135 MET E N 1
ATOM 7740 C CA . MET E 1 158 ? 160.46800 179.81400 126.16500 1.000 120.39000 135 MET E CA 1
ATOM 7741 C C . MET E 1 158 ? 161.72200 180.33400 126.84400 1.000 128.03000 135 MET E C 1
ATOM 7742 O O . MET E 1 158 ? 161.83000 181.53500 127.10700 1.000 140.38000 135 MET E O 1
ATOM 7747 N N . ALA E 1 159 ? 162.66400 179.44400 127.12100 1.000 95.02000 136 ALA E N 1
ATOM 7748 C CA . ALA E 1 159 ? 163.92100 179.84000 127.73200 1.000 95.71000 136 ALA E CA 1
ATOM 7749 C C . ALA E 1 159 ? 164.96600 180.09600 126.65800 1.000 98.21000 136 ALA E C 1
ATOM 7750 O O . ALA E 1 159 ? 165.17300 179.26700 125.77000 1.000 115.61000 136 ALA E O 1
ATOM 7752 N N . ILE E 1 160 ? 165.62600 181.24500 126.74600 1.000 74.39000 137 ILE E N 1
ATOM 7753 C CA . ILE E 1 160 ? 166.72400 181.59000 125.85100 1.000 81.50000 137 ILE E CA 1
ATOM 7754 C C . ILE E 1 160 ? 168.02300 181.24300 126.55600 1.000 90.20000 137 ILE E C 1
ATOM 7755 O O . ILE E 1 160 ? 168.26800 181.69000 127.68300 1.000 103.32000 137 ILE E O 1
ATOM 7760 N N . VAL E 1 161 ? 168.84900 180.42700 125.90500 1.000 85.67000 138 VAL E N 1
ATOM 7761 C CA . VAL E 1 161 ? 170.02900 179.84900 126.52500 1.000 73.71000 138 VAL E CA 1
ATOM 7762 C C . VAL E 1 161 ? 171.24200 180.12900 125.65100 1.000 81.81000 138 VAL E C 1
ATOM 7763 O O . VAL E 1 161 ? 171.13300 180.63400 124.53500 1.000 103.28000 138 VAL E O 1
ATOM 7767 N N . HIS E 1 162 ? 172.41200 179.79300 126.18500 1.000 89.21000 139 HIS E N 1
ATOM 7768 C CA . HIS E 1 162 ? 173.67400 179.85500 125.45700 1.000 90.80000 139 HIS E CA 1
ATOM 7769 C C . HIS E 1 162 ? 174.16100 178.42100 125.28300 1.000 90.62000 139 HIS E C 1
ATOM 7770 O O . HIS E 1 162 ? 174.96200 177.91400 126.06700 1.000 107.54000 139 HIS E O 1
ATOM 7777 N N . PHE E 1 163 ? 173.67300 177.76700 124.23800 1.000 89.63000 140 PHE E N 1
ATOM 7778 C CA . PHE E 1 163 ? 174.02900 176.38000 123.98500 1.000 90.55000 140 PHE E CA 1
ATOM 7779 C C . PHE E 1 163 ? 175.39300 176.31300 123.32000 1.000 97.99000 140 PHE E C 1
ATOM 7780 O O . PHE E 1 163 ? 175.61700 176.93800 122.27900 1.000 113.65000 140 PHE E O 1
ATOM 7788 N N . THR E 1 164 ? 176.30300 175.55600 123.91700 1.000 103.46000 141 THR E N 1
ATOM 7789 C CA . THR E 1 164 ? 177.67000 175.44400 123.42200 1.000 100.08000 141 THR E CA 1
ATOM 7790 C C . THR E 1 164 ? 177.91200 173.99900 123.00600 1.000 109.11000 141 THR E C 1
ATOM 7791 O O . THR E 1 164 ? 178.08400 173.11500 123.85000 1.000 118.37000 141 THR E O 1
ATOM 7795 N N . LEU E 1 165 ? 177.90900 173.76600 121.69800 1.000 111.45000 142 LEU E N 1
ATOM 7796 C CA . LEU E 1 165 ? 178.34600 172.50700 121.11400 1.000 110.03000 142 LEU E CA 1
ATOM 7797 C C . LEU E 1 165 ? 179.86500 172.51000 121.05400 1.000 111.67000 142 LEU E C 1
ATOM 7798 O O . LEU E 1 165 ? 180.51100 173.26800 121.78300 1.000 120.36000 142 LEU E O 1
ATOM 7803 N N . ARG E 1 166 ? 180.45100 171.66400 120.21300 1.000 125.06000 143 ARG E N 1
ATOM 7804 C CA . ARG E 1 166 ? 181.90200 171.55700 120.19200 1.000 130.27000 143 ARG E CA 1
ATOM 7805 C C . ARG E 1 166 ? 182.47200 172.88200 119.70600 1.000 134.05000 143 ARG E C 1
ATOM 7806 O O . ARG E 1 166 ? 182.59900 173.10800 118.49900 1.000 140.30000 143 ARG E O 1
ATOM 7814 N N . ASN E 1 167 ? 182.80600 173.76000 120.65600 1.000 127.94000 144 ASN E N 1
ATOM 7815 C CA . ASN E 1 167 ? 183.14200 175.16000 120.40400 1.000 130.73000 144 ASN E CA 1
ATOM 7816 C C . ASN E 1 167 ? 181.98900 175.88900 119.72300 1.000 131.57000 144 ASN E C 1
ATOM 7817 O O . ASN E 1 167 ? 180.93000 175.30100 119.48400 1.000 134.92000 144 ASN E O 1
ATOM 7822 N N . LYS E 1 168 ? 182.17800 177.17600 119.42500 1.000 125.07000 145 LYS E N 1
ATOM 7823 C CA . LYS E 1 168 ? 181.16300 178.00200 118.77200 1.000 126.04000 145 LYS E CA 1
ATOM 7824 C C . LYS E 1 168 ? 179.86000 178.01900 119.57700 1.000 129.61000 145 LYS E C 1
ATOM 7825 O O . LYS E 1 168 ? 178.84600 177.43600 119.19200 1.000 137.01000 145 LYS E O 1
ATOM 7831 N N . THR E 1 169 ? 179.93400 178.67300 120.73300 1.000 120.85000 146 THR E N 1
ATOM 7832 C CA . THR E 1 169 ? 178.73900 178.92100 121.52900 1.000 120.64000 146 THR E CA 1
ATOM 7833 C C . THR E 1 169 ? 177.65500 179.56300 120.67400 1.000 116.08000 146 THR E C 1
ATOM 7834 O O . THR E 1 169 ? 177.91100 180.51000 119.92700 1.000 114.65000 146 THR E O 1
ATOM 7838 N N . ARG E 1 170 ? 176.44200 179.03000 120.77500 1.000 109.35000 147 ARG E N 1
ATOM 7839 C CA . ARG E 1 170 ? 175.32800 179.45500 119.94300 1.000 101.52000 147 ARG E CA 1
ATOM 7840 C C . ARG E 1 170 ? 174.15100 179.86200 120.81000 1.000 107.00000 147 ARG E C 1
ATOM 7841 O O . ARG E 1 170 ? 173.85000 179.20600 121.81000 1.000 121.64000 147 ARG E O 1
ATOM 7849 N N . LEU E 1 171 ? 173.48800 180.94600 120.42300 1.000 88.35000 148 LEU E N 1
ATOM 7850 C CA . LEU E 1 171 ? 172.22000 181.29400 121.04100 1.000 90.42000 148 LEU E CA 1
ATOM 7851 C C . LEU E 1 171 ? 171.18800 180.22800 120.70900 1.000 96.92000 148 LEU E C 1
ATOM 7852 O O . LEU E 1 171 ? 171.10700 179.75500 119.57400 1.000 115.66000 148 LEU E O 1
ATOM 7857 N N . ALA E 1 172 ? 170.39700 179.84100 121.70500 1.000 78.18000 149 ALA E N 1
ATOM 7858 C CA . ALA E 1 172 ? 169.43600 178.77000 121.50400 1.000 83.81000 149 ALA E CA 1
ATOM 7859 C C . ALA E 1 172 ? 168.22000 179.00300 122.38100 1.000 85.95000 149 ALA E C 1
ATOM 7860 O O . ALA E 1 172 ? 168.26900 179.74600 123.36300 1.000 98.70000 149 ALA E O 1
ATOM 7862 N N . ALA E 1 173 ? 167.12400 178.35000 122.01300 1.000 86.28000 150 ALA E N 1
ATOM 7863 C CA . ALA E 1 173 ? 165.85900 178.46100 122.71900 1.000 79.12000 150 ALA E CA 1
ATOM 7864 C C . ALA E 1 173 ? 165.45100 177.09900 123.25400 1.000 82.84000 150 ALA E C 1
ATOM 7865 O O . ALA E 1 173 ? 165.61700 176.08100 122.57800 1.000 104.66000 150 ALA E O 1
ATOM 7867 N N . LEU E 1 174 ? 164.91700 177.08800 124.46800 1.000 96.51000 151 LEU E N 1
ATOM 7868 C CA . LEU E 1 174 ? 164.49300 175.86900 125.14100 1.000 92.88000 151 LEU E CA 1
ATOM 7869 C C . LEU E 1 174 ? 162.97300 175.84200 125.19400 1.000 102.55000 151 LEU E C 1
ATOM 7870 O O . LEU E 1 174 ? 162.35300 176.76500 125.73200 1.000 122.50000 151 LEU E O 1
ATOM 7875 N N . ARG E 1 175 ? 162.37700 174.79000 124.64200 1.000 103.89000 152 ARG E N 1
ATOM 7876 C CA . ARG E 1 175 ? 160.93100 174.64400 124.63400 1.000 104.27000 152 ARG E CA 1
ATOM 7877 C C . ARG E 1 175 ? 160.57600 173.19400 124.91300 1.000 113.04000 152 ARG E C 1
ATOM 7878 O O . ARG E 1 175 ? 161.42400 172.30000 124.85600 1.000 126.78000 152 ARG E O 1
ATOM 7886 N N . VAL E 1 176 ? 159.30300 172.96500 125.21300 1.000 98.82000 153 VAL E N 1
ATOM 7887 C CA . VAL E 1 176 ? 158.79200 171.64600 125.55800 1.000 96.50000 153 VAL E CA 1
ATOM 7888 C C . VAL E 1 176 ? 157.69500 171.28000 124.57000 1.000 101.41000 153 VAL E C 1
ATOM 7889 O O . VAL E 1 176 ? 156.77000 172.06800 124.34300 1.000 111.55000 153 VAL E O 1
ATOM 7893 N N . LYS E 1 177 ? 157.80300 170.09200 123.98000 1.000 117.45000 154 LYS E N 1
ATOM 7894 C CA . LYS E 1 177 ? 156.82100 169.59300 123.02900 1.000 118.20000 154 LYS E CA 1
ATOM 7895 C C . LYS E 1 177 ? 156.35900 168.20700 123.45100 1.000 124.27000 154 LYS E C 1
ATOM 7896 O O . LYS E 1 177 ? 157.16200 167.38600 123.90100 1.000 128.41000 154 LYS E O 1
ATOM 7902 N N . ASP E 1 178 ? 155.06100 167.95400 123.30100 1.000 144.99000 155 ASP E N 1
ATOM 7903 C CA . ASP E 1 178 ? 154.45900 166.68500 123.69500 1.000 144.63000 155 ASP E CA 1
ATOM 7904 C C . ASP E 1 178 ? 154.48900 165.72900 122.51000 1.000 142.76000 155 ASP E C 1
ATOM 7905 O O . ASP E 1 178 ? 153.85300 165.98200 121.48200 1.000 148.18000 155 ASP E O 1
ATOM 7910 N N . PHE E 1 179 ? 155.22500 164.63000 122.65100 1.000 120.45000 156 PHE E N 1
ATOM 7911 C CA . PHE E 1 179 ? 155.22000 163.56300 121.65100 1.000 121.16000 156 PHE E CA 1
ATOM 7912 C C . PHE E 1 179 ? 154.20400 162.48700 122.03600 1.000 127.94000 156 PHE E C 1
ATOM 7913 O O . PHE E 1 179 ? 154.52400 161.31400 122.22300 1.000 127.31000 156 PHE E O 1
ATOM 7921 N N . GLY E 1 180 ? 152.95200 162.91600 122.15700 1.000 142.57000 157 GLY E N 1
ATOM 7922 C CA . GLY E 1 180 ? 151.89400 162.02600 122.58500 1.000 140.27000 157 GLY E CA 1
ATOM 7923 C C . GLY E 1 180 ? 151.74700 161.99300 124.09100 1.000 139.57000 157 GLY E C 1
ATOM 7924 O O . GLY E 1 180 ? 151.24700 162.94600 124.69400 1.000 139.72000 157 GLY E O 1
ATOM 7925 N N . LYS E 1 181 ? 152.18500 160.90100 124.71000 1.000 134.13000 158 LYS E N 1
ATOM 7926 C CA . LYS E 1 181 ? 152.12200 160.74900 126.15600 1.000 133.11000 158 LYS E CA 1
ATOM 7927 C C . LYS E 1 181 ? 153.42200 161.13200 126.84900 1.000 137.03000 158 LYS E C 1
ATOM 7928 O O . LYS E 1 181 ? 153.51700 160.99800 128.07200 1.000 137.88000 158 LYS E O 1
ATOM 7930 N N . ARG E 1 182 ? 154.41800 161.60400 126.10500 1.000 134.77000 159 ARG E N 1
ATOM 7931 C CA . ARG E 1 182 ? 155.71200 161.97300 126.66200 1.000 130.32000 159 ARG E CA 1
ATOM 7932 C C . ARG E 1 182 ? 155.94300 163.46100 126.45600 1.000 131.97000 159 ARG E C 1
ATOM 7933 O O . ARG E 1 182 ? 155.72800 163.98100 125.35700 1.000 135.28000 159 ARG E O 1
ATOM 7941 N N . GLU E 1 183 ? 156.38000 164.13800 127.51200 1.000 139.39000 160 GLU E N 1
ATOM 7942 C CA . GLU E 1 183 ? 156.65800 165.56900 127.47700 1.000 138.33000 160 GLU E CA 1
ATOM 7943 C C . GLU E 1 183 ? 158.16900 165.75000 127.39000 1.000 137.63000 160 GLU E C 1
ATOM 7944 O O . GLU E 1 183 ? 158.88900 165.47300 128.35300 1.000 144.19000 160 GLU E O 1
ATOM 7950 N N . VAL E 1 184 ? 158.64600 166.22100 126.24100 1.000 112.45000 161 VAL E N 1
ATOM 7951 C CA . VAL E 1 184 ? 160.07000 166.27400 125.93700 1.000 113.19000 161 VAL E CA 1
ATOM 7952 C C . VAL E 1 184 ? 160.49500 167.72700 125.80500 1.000 115.06000 161 VAL E C 1
ATOM 7953 O O . VAL E 1 184 ? 159.80800 168.52200 125.15500 1.000 125.59000 161 VAL E O 1
ATOM 7957 N N . MET E 1 185 ? 161.61900 168.07000 126.42500 1.000 111.82000 162 MET E N 1
ATOM 7958 C CA . MET E 1 185 ? 162.23500 169.37500 126.24700 1.000 106.48000 162 MET E CA 1
ATOM 7959 C C . MET E 1 185 ? 163.16900 169.33500 125.04800 1.000 111.87000 162 MET E C 1
ATOM 7960 O O . MET E 1 185 ? 163.85200 168.33500 124.81400 1.000 126.16000 162 MET E O 1
ATOM 7965 N N . MET E 1 186 ? 163.19700 170.42500 124.28800 1.000 100.48000 163 MET E N 1
ATOM 7966 C CA . MET E 1 186 ? 163.99800 170.49600 123.07800 1.000 96.59000 163 MET E CA 1
ATOM 7967 C C . MET E 1 186 ? 164.77400 171.80300 123.04400 1.000 108.36000 163 MET E C 1
ATOM 7968 O O . MET E 1 186 ? 164.38000 172.80100 123.65000 1.000 121.08000 163 MET E O 1
ATOM 7973 N N . VAL E 1 187 ? 165.88900 171.78300 122.32000 1.000 91.52000 164 VAL E N 1
ATOM 7974 C CA . VAL E 1 187 ? 166.75900 172.94000 122.16300 1.000 80.49000 164 VAL E CA 1
ATOM 7975 C C . VAL E 1 187 ? 166.81100 173.30100 120.68800 1.000 90.76000 164 VAL E C 1
ATOM 7976 O O . VAL E 1 187 ? 167.13500 172.45400 119.85000 1.000 109.40000 164 VAL E O 1
ATOM 7980 N N . HIS E 1 188 ? 166.49500 174.55200 120.37400 1.000 91.39000 165 HIS E N 1
ATOM 7981 C CA . HIS E 1 188 ? 166.53600 175.05900 119.00800 1.000 87.97000 165 HIS E CA 1
ATOM 7982 C C . HIS E 1 188 ? 167.63900 176.10100 118.91100 1.000 98.90000 165 HIS E C 1
ATOM 7983 O O . HIS E 1 188 ? 167.54400 177.16600 119.52600 1.000 110.19000 165 HIS E O 1
ATOM 7990 N N . THR E 1 189 ? 168.67600 175.80300 118.13700 1.000 86.33000 166 THR E N 1
ATOM 7991 C CA . THR E 1 189 ? 169.69800 176.80100 117.86600 1.000 85.23000 166 THR E CA 1
ATOM 7992 C C . THR E 1 189 ? 169.09200 177.94100 117.05900 1.000 90.72000 166 THR E C 1
ATOM 7993 O O . THR E 1 189 ? 168.35000 177.70900 116.10100 1.000 105.58000 166 THR E O 1
ATOM 7995 N N . LEU E 1 190 ? 169.39800 179.17300 117.45000 1.000 80.10000 167 LEU E N 1
ATOM 7996 C CA . LEU E 1 190 ? 168.84900 180.35700 116.80700 1.000 86.37000 167 LEU E CA 1
ATOM 7997 C C . LEU E 1 190 ? 169.96500 181.17600 116.18400 1.000 91.58000 167 LEU E C 1
ATOM 7998 O O . LEU E 1 190 ? 171.06900 181.25300 116.72900 1.000 93.11000 167 LEU E O 1
ATOM 8003 N N . LEU E 1 191 ? 169.67600 181.78400 115.03900 1.000 101.51000 168 LEU E N 1
ATOM 8004 C CA . LEU E 1 191 ? 170.59200 182.76700 114.49000 1.000 100.13000 168 LEU E CA 1
ATOM 8005 C C . LEU E 1 191 ? 170.56000 184.02900 115.33800 1.000 109.12000 168 LEU E C 1
ATOM 8006 O O . LEU E 1 191 ? 169.54100 184.37200 115.94100 1.000 114.98000 168 LEU E O 1
ATOM 8011 N N . TRP E 1 192 ? 171.69200 184.71700 115.38700 1.000 109.44000 169 TRP E N 1
ATOM 8012 C CA . TRP E 1 192 ? 171.76600 185.94400 116.15400 1.000 106.74000 169 TRP E CA 1
ATOM 8013 C C . TRP E 1 192 ? 170.85700 187.00300 115.53400 1.000 104.51000 169 TRP E C 1
ATOM 8014 O O . TRP E 1 192 ? 170.68100 187.04300 114.31500 1.000 112.58000 169 TRP E O 1
ATOM 8025 N N . PRO E 1 193 ? 170.25500 187.86300 116.35600 1.000 102.87000 170 PRO E N 1
ATOM 8026 C CA . PRO E 1 193 ? 169.30200 188.84300 115.81400 1.000 112.27000 170 PRO E CA 1
ATOM 8027 C C . PRO E 1 193 ? 169.90300 189.76500 114.77200 1.000 113.79000 170 PRO E C 1
ATOM 8028 O O . PRO E 1 193 ? 169.17300 190.26800 113.91000 1.000 122.68000 170 PRO E O 1
ATOM 8032 N N . ASP E 1 194 ? 171.20900 190.00600 114.81900 1.000 116.65000 171 ASP E N 1
ATOM 8033 C CA . ASP E 1 194 ? 171.85100 190.81800 113.79600 1.000 122.62000 171 ASP E CA 1
ATOM 8034 C C . ASP E 1 194 ? 172.09400 190.06100 112.49700 1.000 125.53000 171 ASP E C 1
ATOM 8035 O O . ASP E 1 194 ? 172.53500 190.67000 111.51800 1.000 133.08000 171 ASP E O 1
ATOM 8040 N N . GLU E 1 195 ? 171.80800 188.76300 112.46300 1.000 123.12000 172 GLU E N 1
ATOM 8041 C CA . GLU E 1 195 ? 172.08400 187.92700 111.30500 1.000 124.43000 172 GLU E CA 1
ATOM 8042 C C . GLU E 1 195 ? 170.95100 187.92600 110.28800 1.000 129.36000 172 GLU E C 1
ATOM 8043 O O . GLU E 1 195 ? 171.07200 187.27000 109.24900 1.000 131.66000 172 GLU E O 1
ATOM 8049 N N . ILE E 1 196 ? 169.86500 188.64300 110.55700 1.000 111.57000 173 ILE E N 1
ATOM 8050 C CA . ILE E 1 196 ? 168.71000 188.70200 109.67000 1.000 109.62000 173 ILE E CA 1
ATOM 8051 C C . ILE E 1 196 ? 168.80800 189.96000 108.82200 1.000 111.51000 173 ILE E C 1
ATOM 8052 O O . ILE E 1 196 ? 168.96200 191.06500 109.35400 1.000 121.90000 173 ILE E O 1
ATOM 8057 N N . ARG E 1 197 ? 168.71000 189.79700 107.50600 1.000 107.17000 174 ARG E N 1
ATOM 8058 C CA . ARG E 1 197 ? 168.81500 190.93300 106.60700 1.000 109.33000 174 ARG E CA 1
ATOM 8059 C C . ARG E 1 197 ? 167.56000 191.80000 106.68900 1.000 120.16000 174 ARG E C 1
ATOM 8060 O O . ARG E 1 197 ? 166.52800 191.40800 107.24000 1.000 120.82000 174 ARG E O 1
ATOM 8068 N N . ASP E 1 198 ? 167.66500 193.00500 106.13000 1.000 151.23000 175 ASP E N 1
ATOM 8069 C CA . ASP E 1 198 ? 166.57600 193.96700 106.14800 1.000 149.18000 175 ASP E CA 1
ATOM 8070 C C . ASP E 1 198 ? 165.81500 193.84100 104.84000 1.000 150.08000 175 ASP E C 1
ATOM 8071 O O . ASP E 1 198 ? 166.41600 194.01600 103.76900 1.000 152.40000 175 ASP E O 1
ATOM 8076 N N . PRO E 1 199 ? 164.52000 193.54100 104.86500 1.000 140.38000 176 PRO E N 1
ATOM 8077 C CA . PRO E 1 199 ? 163.75900 193.46000 103.61200 1.000 140.47000 176 PRO E CA 1
ATOM 8078 C C . PRO E 1 199 ? 163.54700 194.82600 102.98300 1.000 141.94000 176 PRO E C 1
ATOM 8079 O O . PRO E 1 199 ? 162.45000 195.38700 103.05200 1.000 145.90000 176 PRO E O 1
ATOM 8083 N N . ASP E 1 200 ? 164.59200 195.36800 102.36200 1.000 160.63000 177 ASP E N 1
ATOM 8084 C CA . ASP E 1 200 ? 164.54300 196.70400 101.77200 1.000 160.73000 177 ASP E CA 1
ATOM 8085 C C . ASP E 1 200 ? 163.99400 196.58600 100.35600 1.000 160.29000 177 ASP E C 1
ATOM 8086 O O . ASP E 1 200 ? 164.73700 196.32100 99.40800 1.000 159.65000 177 ASP E O 1
ATOM 8091 N N . PHE E 1 201 ? 162.69000 196.78500 100.21200 1.000 145.81000 178 PHE E N 1
ATOM 8092 C CA . PHE E 1 201 ? 162.03300 196.74000 98.90700 1.000 146.44000 178 PHE E CA 1
ATOM 8093 C C . PHE E 1 201 ? 161.29700 198.04500 98.65500 1.000 147.94000 178 PHE E C 1
ATOM 8094 O O . PHE E 1 201 ? 160.25000 198.29400 99.28400 1.000 148.62000 178 PHE E O 1
ATOM 8102 N N . PRO E 1 202 ? 161.79000 198.90700 97.76500 1.000 152.39000 179 PRO E N 1
ATOM 8103 C CA . PRO E 1 202 ? 161.07200 200.15900 97.48400 1.000 152.86000 179 PRO E CA 1
ATOM 8104 C C . PRO E 1 202 ? 159.69700 199.94800 96.88300 1.000 152.27000 179 PRO E C 1
ATOM 8105 O O . PRO E 1 202 ? 158.84600 200.83800 96.99800 1.000 152.78000 179 PRO E O 1
ATOM 8109 N N . VAL E 1 203 ? 159.45100 198.80300 96.24300 1.000 142.08000 180 VAL E N 1
ATOM 8110 C CA . VAL E 1 203 ? 158.17200 198.58000 95.57800 1.000 143.46000 180 VAL E CA 1
ATOM 8111 C C . VAL E 1 203 ? 157.03300 198.55800 96.58900 1.000 142.24000 180 VAL E C 1
ATOM 8112 O O . VAL E 1 203 ? 155.96700 199.13900 96.35600 1.000 143.73000 180 VAL E O 1
ATOM 8116 N N . LEU E 1 204 ? 157.23400 197.88700 97.72200 1.000 144.01000 181 LEU E N 1
ATOM 8117 C CA . LEU E 1 204 ? 156.17500 197.79100 98.71700 1.000 146.62000 181 LEU E CA 1
ATOM 8118 C C . LEU E 1 204 ? 155.97600 199.09000 99.48300 1.000 149.69000 181 LEU E C 1
ATOM 8119 O O . LEU E 1 204 ? 154.94900 199.24700 100.15100 1.000 151.50000 181 LEU E O 1
ATOM 8124 N N . ASP E 1 205 ? 156.93200 200.01900 99.41000 1.000 165.89000 182 ASP E N 1
ATOM 8125 C CA . ASP E 1 205 ? 156.75300 201.30900 100.06700 1.000 167.92000 182 ASP E CA 1
ATOM 8126 C C . ASP E 1 205 ? 155.58000 202.06900 99.46600 1.000 169.11000 182 ASP E C 1
ATOM 8127 O O . ASP E 1 205 ? 154.78500 202.67800 100.19300 1.000 167.19000 182 ASP E O 1
ATOM 8132 N N . GLN E 1 206 ? 155.45800 202.05100 98.14300 1.000 168.98000 183 GLN E N 1
ATOM 8133 C CA . GLN E 1 206 ? 154.31200 202.65300 97.48400 1.000 167.66000 183 GLN E CA 1
ATOM 8134 C C . GLN E 1 206 ? 153.09000 201.76800 97.67900 1.000 165.89000 183 GLN E C 1
ATOM 8135 O O . GLN E 1 206 ? 153.19400 200.54600 97.81800 1.000 164.17000 183 GLN E O 1
ATOM 8141 N N . LYS E 1 207 ? 151.92500 202.40400 97.70900 1.000 168.25000 184 LYS E N 1
ATOM 8142 C CA . LYS E 1 207 ? 150.65800 201.72400 97.91900 1.000 167.46000 184 LYS E CA 1
ATOM 8143 C C . LYS E 1 207 ? 149.86300 201.69800 96.62100 1.000 169.15000 184 LYS E C 1
ATOM 8144 O O . LYS E 1 207 ? 149.97900 202.59800 95.78400 1.000 168.79000 184 LYS E O 1
ATOM 8146 N N . VAL E 1 208 ? 149.05400 200.65500 96.46200 1.000 175.16000 185 VAL E N 1
ATOM 8147 C CA . VAL E 1 208 ? 148.23200 200.46400 95.27500 1.000 176.35000 185 VAL E CA 1
ATOM 8148 C C . VAL E 1 208 ? 146.77600 200.34100 95.70000 1.000 177.27000 185 VAL E C 1
ATOM 8149 O O . VAL E 1 208 ? 146.45800 199.67000 96.68900 1.000 173.21000 185 VAL E O 1
ATOM 8153 N N . GLU E 1 209 ? 145.89500 201.01700 94.96700 1.000 192.87000 186 GLU E N 1
ATOM 8154 C CA . GLU E 1 209 ? 144.47200 200.94600 95.26000 1.000 192.35000 186 GLU E CA 1
ATOM 8155 C C . GLU E 1 209 ? 143.92700 199.56700 94.91000 1.000 191.92000 186 GLU E C 1
ATOM 8156 O O . GLU E 1 209 ? 144.24400 199.00200 93.86000 1.000 190.17000 186 GLU E O 1
ATOM 8158 N N . ILE E 1 210 ? 143.10100 199.02500 95.79900 1.000 191.63000 187 ILE E N 1
ATOM 8159 C CA . ILE E 1 210 ? 142.51000 197.70600 95.61400 1.000 190.34000 187 ILE E CA 1
ATOM 8160 C C . ILE E 1 210 ? 141.05000 197.76700 96.04300 1.000 191.13000 187 ILE E C 1
ATOM 8161 O O . ILE E 1 210 ? 140.71000 198.41200 97.04100 1.000 190.79000 187 ILE E O 1
ATOM 8166 N N . LYS E 1 211 ? 140.18200 197.11100 95.27400 1.000 193.17000 188 LYS E N 1
ATOM 8167 C CA . LYS E 1 211 ? 138.78300 197.18200 95.67400 1.000 193.83000 188 LYS E CA 1
ATOM 8168 C C . LYS E 1 211 ? 138.35500 195.90200 96.37800 1.000 193.91000 188 LYS E C 1
ATOM 8169 O O . LYS E 1 211 ? 138.80900 194.81100 96.01600 1.000 192.34000 188 LYS E O 1
ATOM 8171 N N . PRO E 1 212 ? 137.49400 196.01800 97.39200 1.000 196.32000 189 PRO E N 1
ATOM 8172 C CA . PRO E 1 212 ? 136.99700 194.81400 98.07500 1.000 195.56000 189 PRO E CA 1
ATOM 8173 C C . PRO E 1 212 ? 136.26100 193.85000 97.16100 1.000 194.31000 189 PRO E C 1
ATOM 8174 O O . PRO E 1 212 ? 136.14000 192.66900 97.50800 1.000 193.50000 189 PRO E O 1
ATOM 8178 N N . ALA E 1 213 ? 135.75300 194.31700 96.01800 1.000 193.25000 190 ALA E N 1
ATOM 8179 C CA . ALA E 1 213 ? 134.93500 193.46600 95.15800 1.000 194.38000 190 ALA E CA 1
ATOM 8180 C C . ALA E 1 213 ? 135.70400 192.23200 94.70100 1.000 195.66000 190 ALA E C 1
ATOM 8181 O O . ALA E 1 213 ? 135.23500 191.09900 94.86300 1.000 194.66000 190 ALA E O 1
ATOM 8183 N N . GLU E 1 214 ? 136.89100 192.42900 94.13400 1.000 193.66000 191 GLU E N 1
ATOM 8184 C CA . GLU E 1 214 ? 137.71900 191.31000 93.70400 1.000 191.59000 191 GLU E CA 1
ATOM 8185 C C . GLU E 1 214 ? 138.58400 190.74900 94.82300 1.000 189.69000 191 GLU E C 1
ATOM 8186 O O . GLU E 1 214 ? 139.20800 189.70000 94.63500 1.000 187.06000 191 GLU E O 1
ATOM 8192 N N . LEU E 1 215 ? 138.63800 191.42000 95.97500 1.000 177.75000 192 LEU E N 1
ATOM 8193 C CA . LEU E 1 215 ? 139.33200 190.85400 97.12600 1.000 176.52000 192 LEU E CA 1
ATOM 8194 C C . LEU E 1 215 ? 138.64300 189.58000 97.59800 1.000 179.36000 192 LEU E C 1
ATOM 8195 O O . LEU E 1 215 ? 139.30800 188.60900 97.97900 1.000 180.39000 192 LEU E O 1
ATOM 8200 N N . LYS E 1 216 ? 137.30800 189.56700 97.58300 1.000 181.16000 193 LYS E N 1
ATOM 8201 C CA . LYS E 1 216 ? 136.57000 188.38200 98.00500 1.000 180.17000 193 LYS E CA 1
ATOM 8202 C C . LYS E 1 216 ? 136.85100 187.19200 97.09800 1.000 179.15000 193 LYS E C 1
ATOM 8203 O O . LYS E 1 216 ? 136.93300 186.05500 97.57600 1.000 178.23000 193 LYS E O 1
ATOM 8205 N N . MET E 1 217 ? 136.99400 187.43100 95.79200 1.000 175.77000 194 MET E N 1
ATOM 8206 C CA . MET E 1 217 ? 137.32000 186.34400 94.87600 1.000 175.53000 194 MET E CA 1
ATOM 8207 C C . MET E 1 217 ? 138.66400 185.72000 95.22600 1.000 176.87000 194 MET E C 1
ATOM 8208 O O . MET E 1 217 ? 138.81600 184.49300 95.19600 1.000 176.30000 194 MET E O 1
ATOM 8213 N N . ALA E 1 218 ? 139.65200 186.55100 95.56800 1.000 178.84000 195 ALA E N 1
ATOM 8214 C CA . ALA E 1 218 ? 140.94000 186.02600 96.00300 1.000 179.33000 195 ALA E CA 1
ATOM 8215 C C . ALA E 1 218 ? 140.80900 185.21700 97.28400 1.000 179.22000 195 ALA E C 1
ATOM 8216 O O . ALA E 1 218 ? 141.56000 184.25800 97.49300 1.000 182.12000 195 ALA E O 1
ATOM 8218 N N . GLY E 1 219 ? 139.87500 185.59200 98.15900 1.000 173.96000 196 GLY E N 1
ATOM 8219 C CA . GLY E 1 219 ? 139.64700 184.80300 99.35600 1.000 172.99000 196 GLY E CA 1
ATOM 8220 C C . GLY E 1 219 ? 139.08100 183.42900 99.05100 1.000 175.01000 196 GLY E C 1
ATOM 8221 O O . GLY E 1 219 ? 139.52100 182.42800 99.62100 1.000 174.88000 196 GLY E O 1
ATOM 8222 N N . GLN E 1 220 ? 138.10700 183.36200 98.14000 1.000 177.83000 197 GLN E N 1
ATOM 8223 C CA . GLN E 1 220 ? 137.42500 182.10000 97.86800 1.000 176.86000 197 GLN E CA 1
ATOM 8224 C C . GLN E 1 220 ? 138.37500 181.06300 97.28100 1.000 175.20000 197 GLN E C 1
ATOM 8225 O O . GLN E 1 220 ? 138.32900 179.88700 97.65700 1.000 173.78000 197 GLN E O 1
ATOM 8227 N N . VAL E 1 221 ? 139.23800 181.47500 96.35100 1.000 169.64000 198 VAL E N 1
ATOM 8228 C CA . VAL E 1 221 ? 140.16000 180.52600 95.73800 1.000 169.34000 198 VAL E CA 1
ATOM 8229 C C . VAL E 1 221 ? 141.16500 180.01700 96.76600 1.000 169.20000 198 VAL E C 1
ATOM 8230 O O . VAL E 1 221 ? 141.56900 178.84900 96.73300 1.000 171.07000 198 VAL E O 1
ATOM 8234 N N . VAL E 1 222 ? 141.57400 180.87700 97.70000 1.000 164.11000 199 VAL E N 1
ATOM 8235 C CA . VAL E 1 222 ? 142.53800 180.46500 98.71700 1.000 164.22000 199 VAL E CA 1
ATOM 8236 C C . VAL E 1 222 ? 141.93900 179.38600 99.61100 1.000 167.09000 199 VAL E C 1
ATOM 8237 O O . VAL E 1 222 ? 142.55500 178.34100 99.85000 1.000 169.31000 199 VAL E O 1
ATOM 8241 N N . ASP E 1 223 ? 140.72200 179.61300 100.10800 1.000 175.86000 200 ASP E N 1
ATOM 8242 C CA . ASP E 1 223 ? 140.09400 178.63200 100.98300 1.000 175.51000 200 ASP E CA 1
ATOM 8243 C C . ASP E 1 223 ? 139.57800 177.41400 100.23000 1.000 175.12000 200 ASP E C 1
ATOM 8244 O O . ASP E 1 223 ? 139.25300 176.40600 100.86600 1.000 175.68000 200 ASP E O 1
ATOM 8249 N N . SER E 1 224 ? 139.48900 177.48100 98.90000 1.000 169.09000 201 SER E N 1
ATOM 8250 C CA . SER E 1 224 ? 139.11200 176.30300 98.13000 1.000 168.65000 201 SER E CA 1
ATOM 8251 C C . SER E 1 224 ? 140.18200 175.22400 98.20600 1.000 168.44000 201 SER E C 1
ATOM 8252 O O . SER E 1 224 ? 139.86200 174.03100 98.17900 1.000 170.23000 201 SER E O 1
ATOM 8255 N N . MET E 1 225 ? 141.44900 175.62000 98.29800 1.000 162.04000 202 MET E N 1
ATOM 8256 C CA . MET E 1 225 ? 142.55800 174.68500 98.41000 1.000 161.88000 202 MET E CA 1
ATOM 8257 C C . MET E 1 225 ? 142.96900 174.42500 99.85100 1.000 161.96000 202 MET E C 1
ATOM 8258 O O . MET E 1 225 ? 143.93600 173.69300 100.08000 1.000 162.54000 202 MET E O 1
ATOM 8263 N N . ALA E 1 226 ? 142.26600 175.00200 100.82200 1.000 158.53000 203 ALA E N 1
ATOM 8264 C CA . ALA E 1 226 ? 142.65200 174.85100 102.21700 1.000 159.49000 203 ALA E CA 1
ATOM 8265 C C . ALA E 1 226 ? 142.55300 173.39500 102.65400 1.000 161.06000 203 ALA E C 1
ATOM 8266 O O . ALA E 1 226 ? 141.62800 172.67400 102.27300 1.000 165.34000 203 ALA E O 1
ATOM 8268 N N . ASP E 1 227 ? 143.52300 172.96700 103.45800 1.000 165.83000 204 ASP E N 1
ATOM 8269 C CA . ASP E 1 227 ? 143.55700 171.60900 103.97800 1.000 166.36000 204 ASP E CA 1
ATOM 8270 C C . ASP E 1 227 ? 144.46500 171.58600 105.19700 1.000 167.47000 204 ASP E C 1
ATOM 8271 O O . ASP E 1 227 ? 145.38100 172.40200 105.31800 1.000 170.56000 204 ASP E O 1
ATOM 8276 N N . ASP E 1 228 ? 144.20500 170.64100 106.09600 1.000 164.58000 205 ASP E N 1
ATOM 8277 C CA . ASP E 1 228 ? 145.01200 170.53200 107.29800 1.000 163.05000 205 ASP E CA 1
ATOM 8278 C C . ASP E 1 228 ? 146.37700 169.93100 106.97000 1.000 165.49000 205 ASP E C 1
ATOM 8279 O O . ASP E 1 228 ? 146.62700 169.44500 105.86400 1.000 167.35000 205 ASP E O 1
ATOM 8284 N N . PHE E 1 229 ? 147.27000 169.96900 107.95600 1.000 158.81000 206 PHE E N 1
ATOM 8285 C CA . PHE E 1 229 ? 148.63400 169.48500 107.77500 1.000 157.07000 206 PHE E CA 1
ATOM 8286 C C . PHE E 1 229 ? 148.66300 167.97300 107.95100 1.000 160.68000 206 PHE E C 1
ATOM 8287 O O . PHE E 1 229 ? 148.48900 167.46600 109.06300 1.000 162.87000 206 PHE E O 1
ATOM 8295 N N . ASN E 1 230 ? 148.88700 167.25300 106.85700 1.000 156.46000 207 ASN E N 1
ATOM 8296 C CA . ASN E 1 230 ? 149.07800 165.80400 106.89400 1.000 155.65000 207 ASN E CA 1
ATOM 8297 C C . ASN E 1 230 ? 150.50000 165.50600 106.44500 1.000 157.56000 207 ASN E C 1
ATOM 8298 O O . ASN E 1 230 ? 150.77900 165.48800 105.23300 1.000 160.55000 207 ASN E O 1
ATOM 8300 N N . PRO E 1 231 ? 151.43000 165.27600 107.37400 1.000 148.59000 208 PRO E N 1
ATOM 8301 C CA . PRO E 1 231 ? 152.82900 165.05800 106.97100 1.000 149.96000 208 PRO E CA 1
ATOM 8302 C C . PRO E 1 231 ? 153.01600 163.87300 106.04200 1.000 151.09000 208 PRO E C 1
ATOM 8303 O O . PRO E 1 231 ? 153.93600 163.88600 105.21500 1.000 154.84000 208 PRO E O 1
ATOM 8307 N N . ASP E 1 232 ? 152.17100 162.84900 106.14700 1.000 159.27000 209 ASP E N 1
ATOM 8308 C CA . ASP E 1 232 ? 152.28100 161.69800 105.26100 1.000 161.29000 209 ASP E CA 1
ATOM 8309 C C . ASP E 1 232 ? 151.90800 162.02100 103.82100 1.000 161.84000 209 ASP E C 1
ATOM 8310 O O . ASP E 1 232 ? 152.17900 161.20500 102.93400 1.000 164.09000 209 ASP E O 1
ATOM 8315 N N . ARG E 1 233 ? 151.29300 163.17700 103.56500 1.000 151.04000 210 ARG E N 1
ATOM 8316 C CA . ARG E 1 233 ? 150.87400 163.50100 102.20600 1.000 151.91000 210 ARG E CA 1
ATOM 8317 C C . ARG E 1 233 ? 152.05000 163.90500 101.32600 1.000 153.95000 210 ARG E C 1
ATOM 8318 O O . ARG E 1 233 ? 151.98700 163.75000 100.10200 1.000 155.66000 210 ARG E O 1
ATOM 8326 N N . TYR E 1 234 ? 153.12500 164.41400 101.91900 1.000 146.63000 211 TYR E N 1
ATOM 8327 C CA . TYR E 1 234 ? 154.27300 164.91200 101.17400 1.000 145.75000 211 TYR E CA 1
ATOM 8328 C C . TYR E 1 234 ? 155.46500 163.99100 101.38300 1.000 146.50000 211 TYR E C 1
ATOM 8329 O O . TYR E 1 234 ? 155.83800 163.70000 102.52300 1.000 149.13000 211 TYR E O 1
ATOM 8338 N N . HIS E 1 235 ? 156.05900 163.53900 100.28100 1.000 148.41000 212 HIS E N 1
ATOM 8339 C CA . HIS E 1 235 ? 157.23900 162.69000 100.32200 1.000 150.00000 212 HIS E CA 1
ATOM 8340 C C . HIS E 1 235 ? 158.22700 163.15700 99.26600 1.000 150.76000 212 HIS E C 1
ATOM 8341 O O . HIS E 1 235 ? 157.84500 163.75500 98.25800 1.000 151.48000 212 HIS E O 1
ATOM 8348 N N . ASP E 1 236 ? 159.50500 162.87700 99.50700 1.000 148.20000 213 ASP E N 1
ATOM 8349 C CA . ASP E 1 236 ? 160.54200 163.23300 98.54900 1.000 149.82000 213 ASP E CA 1
ATOM 8350 C C . ASP E 1 236 ? 160.50000 162.27100 97.37100 1.000 152.52000 213 ASP E C 1
ATOM 8351 O O . ASP E 1 236 ? 161.22100 161.26900 97.35500 1.000 155.69000 213 ASP E O 1
ATOM 8356 N N . THR E 1 237 ? 159.65900 162.57400 96.37900 1.000 150.66000 214 THR E N 1
ATOM 8357 C CA . THR E 1 237 ? 159.45300 161.64800 95.27000 1.000 149.17000 214 THR E CA 1
ATOM 8358 C C . THR E 1 237 ? 160.73400 161.42900 94.47700 1.000 147.57000 214 THR E C 1
ATOM 8359 O O . THR E 1 237 ? 161.03700 160.29900 94.07900 1.000 151.99000 214 THR E O 1
ATOM 8363 N N . TYR E 1 238 ? 161.49900 162.49600 94.23700 1.000 138.57000 215 TYR E N 1
ATOM 8364 C CA . TYR E 1 238 ? 162.74300 162.35000 93.48800 1.000 142.02000 215 TYR E CA 1
ATOM 8365 C C . TYR E 1 238 ? 163.70400 161.40800 94.19400 1.000 143.89000 215 TYR E C 1
ATOM 8366 O O . TYR E 1 238 ? 164.36200 160.58300 93.55000 1.000 150.28000 215 TYR E O 1
ATOM 8375 N N . GLN E 1 239 ? 163.80700 161.52100 95.51600 1.000 140.39000 216 GLN E N 1
ATOM 8376 C CA . GLN E 1 239 ? 164.76900 160.70500 96.24100 1.000 141.48000 216 GLN E CA 1
ATOM 8377 C C . GLN E 1 239 ? 164.36700 159.23700 96.24400 1.000 148.91000 216 GLN E C 1
ATOM 8378 O O . GLN E 1 239 ? 165.23700 158.36000 96.21100 1.000 153.19000 216 GLN E O 1
ATOM 8384 N N . GLU E 1 240 ? 163.06300 158.94800 96.28800 1.000 162.79000 217 GLU E N 1
ATOM 8385 C CA . GLU E 1 240 ? 162.61300 157.56300 96.18800 1.000 160.74000 217 GLU E CA 1
ATOM 8386 C C . GLU E 1 240 ? 163.00600 156.95100 94.85100 1.000 160.17000 217 GLU E C 1
ATOM 8387 O O . GLU E 1 240 ? 163.44800 155.79900 94.79500 1.000 164.01000 217 GLU E O 1
ATOM 8393 N N . GLN E 1 241 ? 162.84400 157.70400 93.76100 1.000 157.12000 218 GLN E N 1
ATOM 8394 C CA . GLN E 1 241 ? 163.28400 157.21000 92.46100 1.000 156.55000 218 GLN E CA 1
ATOM 8395 C C . GLN E 1 241 ? 164.78900 156.99000 92.44500 1.000 160.00000 218 GLN E C 1
ATOM 8396 O O . GLN E 1 241 ? 165.27400 155.99900 91.88800 1.000 166.37000 218 GLN E O 1
ATOM 8402 N N . LEU E 1 242 ? 165.54600 157.90500 93.05000 1.000 153.05000 219 LEU E N 1
ATOM 8403 C CA . LEU E 1 242 ? 166.97800 157.68200 93.20600 1.000 152.20000 219 LEU E CA 1
ATOM 8404 C C . LEU E 1 242 ? 167.23600 156.49000 94.11800 1.000 156.72000 219 LEU E C 1
ATOM 8405 O O . LEU E 1 242 ? 168.16600 155.70900 93.88600 1.000 160.68000 219 LEU E O 1
ATOM 8410 N N . GLN E 1 243 ? 166.41500 156.33200 95.15900 1.000 172.53000 220 GLN E N 1
ATOM 8411 C CA . GLN E 1 243 ? 166.57500 155.20500 96.07100 1.000 171.61000 220 GLN E CA 1
ATOM 8412 C C . GLN E 1 243 ? 166.40600 153.88100 95.33900 1.000 173.64000 220 GLN E C 1
ATOM 8413 O O . GLN E 1 243 ? 167.25600 152.99000 95.43800 1.000 172.32000 220 GLN E O 1
ATOM 8419 N N . GLU E 1 244 ? 165.31900 153.73800 94.57900 1.000 180.54000 221 GLU E N 1
ATOM 8420 C CA . GLU E 1 244 ? 165.08300 152.48600 93.87200 1.000 179.40000 221 GLU E CA 1
ATOM 8421 C C . GLU E 1 244 ? 166.09300 152.25800 92.75700 1.000 180.58000 221 GLU E C 1
ATOM 8422 O O . GLU E 1 244 ? 166.29400 151.11100 92.34700 1.000 183.95000 221 GLU E O 1
ATOM 8428 N N . LEU E 1 245 ? 166.73400 153.31800 92.26300 1.000 180.07000 222 LEU E N 1
ATOM 8429 C CA . LEU E 1 245 ? 167.62800 153.16900 91.12100 1.000 179.05000 222 LEU E CA 1
ATOM 8430 C C . LEU E 1 245 ? 168.88700 152.39400 91.48700 1.000 180.37000 222 LEU E C 1
ATOM 8431 O O . LEU E 1 245 ? 169.30300 151.49700 90.74600 1.000 182.83000 222 LEU E O 1
ATOM 8436 N N . ILE E 1 246 ? 169.50800 152.71500 92.62300 1.000 187.36000 223 ILE E N 1
ATOM 8437 C CA . ILE E 1 246 ? 170.80700 152.12600 92.93000 1.000 189.96000 223 ILE E CA 1
ATOM 8438 C C . ILE E 1 246 ? 170.71900 150.78800 93.66100 1.000 193.50000 223 ILE E C 1
ATOM 8439 O O . ILE E 1 246 ? 171.71600 150.05300 93.69900 1.000 195.26000 223 ILE E O 1
ATOM 8444 N N . ASP E 1 247 ? 169.56600 150.44500 94.24100 1.000 203.96000 224 ASP E N 1
ATOM 8445 C CA . ASP E 1 247 ? 169.43000 149.10700 94.80700 1.000 204.96000 224 ASP E CA 1
ATOM 8446 C C . ASP E 1 247 ? 169.20500 148.06700 93.71700 1.000 204.43000 224 ASP E C 1
ATOM 8447 O O . ASP E 1 247 ? 169.71400 146.94500 93.81100 1.000 204.10000 224 ASP E O 1
ATOM 8452 N N . THR E 1 248 ? 168.44200 148.42200 92.68000 1.000 196.20000 225 THR E N 1
ATOM 8453 C CA . THR E 1 248 ? 168.27300 147.52100 91.54500 1.000 193.59000 225 THR E CA 1
ATOM 8454 C C . THR E 1 248 ? 169.60600 147.26200 90.85800 1.000 196.44000 225 THR E C 1
ATOM 8455 O O . THR E 1 248 ? 169.90300 146.12800 90.46400 1.000 199.58000 225 THR E O 1
ATOM 8457 N N . LYS E 1 249 ? 170.42200 148.30600 90.70100 1.000 196.74000 226 LYS E N 1
ATOM 8458 C CA . LYS E 1 249 ? 171.76400 148.11900 90.16500 1.000 198.65000 226 LYS E CA 1
ATOM 8459 C C . LYS E 1 249 ? 172.62000 147.28600 91.11000 1.000 198.64000 226 LYS E C 1
ATOM 8460 O O . LYS E 1 249 ? 173.41700 146.45200 90.66600 1.000 197.86000 226 LYS E O 1
ATOM 8466 N N . LEU E 1 250 ? 172.47400 147.50400 92.41900 1.000 199.95000 227 LEU E N 1
ATOM 8467 C CA . LEU E 1 250 ? 173.24900 146.74000 93.39200 1.000 198.98000 227 LEU E CA 1
ATOM 8468 C C . LEU E 1 250 ? 172.90200 145.25800 93.32200 1.000 201.13000 227 LEU E C 1
ATOM 8469 O O . LEU E 1 250 ? 173.79200 144.39900 93.31600 1.000 200.36000 227 LEU E O 1
ATOM 8474 N N . GLU E 1 251 ? 171.60800 144.93700 93.26600 1.000 215.70000 228 GLU E N 1
ATOM 8475 C CA . GLU E 1 251 ? 171.18700 143.54300 93.20800 1.000 215.00000 228 GLU E CA 1
ATOM 8476 C C . GLU E 1 251 ? 171.44600 142.90400 91.85000 1.000 215.06000 228 GLU E C 1
ATOM 8477 O O . GLU E 1 251 ? 171.35000 141.67800 91.73500 1.000 215.16000 228 GLU E O 1
ATOM 8483 N N . GLY E 1 252 ? 171.76700 143.69400 90.83100 1.000 212.53000 229 GLY E N 1
ATOM 8484 C CA . GLY E 1 252 ? 172.03000 143.16200 89.50800 1.000 211.87000 229 GLY E CA 1
ATOM 8485 C C . GLY E 1 252 ? 170.77400 142.72700 88.77900 1.000 212.35000 229 GLY E C 1
ATOM 8486 O O . GLY E 1 252 ? 170.69700 142.80700 87.55300 1.000 212.22000 229 GLY E O 1
ATOM 8487 N N . MET F 1 24 ? 172.24800 193.29900 98.68400 1.000 139.22000 1 MET F N 1
ATOM 8488 C CA . MET F 1 24 ? 171.24900 192.26600 98.44200 1.000 140.46000 1 MET F CA 1
ATOM 8489 C C . MET F 1 24 ? 171.21200 191.87100 96.97100 1.000 140.81000 1 MET F C 1
ATOM 8490 O O . MET F 1 24 ? 171.01700 192.71600 96.10000 1.000 139.66000 1 MET F O 1
ATOM 8495 N N . ARG F 1 25 ? 171.39900 190.58200 96.70100 1.000 143.22000 2 ARG F N 1
ATOM 8496 C CA . ARG F 1 25 ? 171.39700 190.05800 95.34400 1.000 144.06000 2 ARG F CA 1
ATOM 8497 C C . ARG F 1 25 ? 170.37000 188.94400 95.23100 1.000 143.12000 2 ARG F C 1
ATOM 8498 O O . ARG F 1 25 ? 170.20400 188.14400 96.15500 1.000 144.20000 2 ARG F O 1
ATOM 8506 N N . ALA F 1 26 ? 169.68600 188.89800 94.09200 1.000 130.45000 3 ALA F N 1
ATOM 8507 C CA . ALA F 1 26 ? 168.64300 187.90800 93.87100 1.000 130.10000 3 ALA F CA 1
ATOM 8508 C C . ALA F 1 26 ? 169.25600 186.53000 93.67100 1.000 133.14000 3 ALA F C 1
ATOM 8509 O O . ALA F 1 26 ? 170.21600 186.37100 92.91200 1.000 141.11000 3 ALA F O 1
ATOM 8511 N N . ILE F 1 27 ? 168.70100 185.53700 94.35500 1.000 115.27000 4 ILE F N 1
ATOM 8512 C CA . ILE F 1 27 ? 169.17100 184.16400 94.21700 1.000 111.21000 4 ILE F CA 1
ATOM 8513 C C . ILE F 1 27 ? 168.40500 183.42000 93.13400 1.000 115.81000 4 ILE F C 1
ATOM 8514 O O . ILE F 1 27 ? 168.98600 182.63500 92.38200 1.000 121.13000 4 ILE F O 1
ATOM 8519 N N . TRP F 1 28 ? 167.10500 183.66900 93.02300 1.000 121.19000 5 TRP F N 1
ATOM 8520 C CA . TRP F 1 28 ? 166.24500 182.88100 92.15400 1.000 121.32000 5 TRP F CA 1
ATOM 8521 C C . TRP F 1 28 ? 165.05700 183.73300 91.74700 1.000 121.74000 5 TRP F C 1
ATOM 8522 O O . TRP F 1 28 ? 164.37900 184.30000 92.60800 1.000 130.09000 5 TRP F O 1
ATOM 8533 N N . THR F 1 29 ? 164.81300 183.83200 90.44500 1.000 120.00000 6 THR F N 1
ATOM 8534 C CA . THR F 1 29 ? 163.68300 184.58300 89.92100 1.000 125.14000 6 THR F CA 1
ATOM 8535 C C . THR F 1 29 ? 162.72900 183.63800 89.21000 1.000 128.65000 6 THR F C 1
ATOM 8536 O O . THR F 1 29 ? 163.15300 182.76900 88.44200 1.000 135.17000 6 THR F O 1
ATOM 8540 N N . GLY F 1 30 ? 161.44000 183.81000 89.47400 1.000 121.95000 7 GLY F N 1
ATOM 8541 C CA . GLY F 1 30 ? 160.42900 182.97000 88.87300 1.000 123.99000 7 GLY F CA 1
ATOM 8542 C C . GLY F 1 30 ? 159.03400 183.46800 89.17200 1.000 124.55000 7 GLY F C 1
ATOM 8543 O O . GLY F 1 30 ? 158.77400 184.67200 89.11700 1.000 126.06000 7 GLY F O 1
ATOM 8544 N N . SER F 1 31 ? 158.12700 182.55200 89.49500 1.000 125.96000 8 SER F N 1
ATOM 8545 C CA . SER F 1 31 ? 156.75900 182.92200 89.81200 1.000 128.10000 8 SER F CA 1
ATOM 8546 C C . SER F 1 31 ? 156.18500 181.89900 90.77700 1.000 124.20000 8 SER F C 1
ATOM 8547 O O . SER F 1 31 ? 156.82200 180.89700 91.10700 1.000 128.25000 8 SER F O 1
ATOM 8550 N N . ILE F 1 32 ? 154.96600 182.16400 91.23000 1.000 114.60000 9 ILE F N 1
ATOM 8551 C CA . ILE F 1 32 ? 154.25600 181.27900 92.14200 1.000 114.09000 9 ILE F CA 1
ATOM 8552 C C . ILE F 1 32 ? 153.18200 180.56000 91.34000 1.000 124.24000 9 ILE F C 1
ATOM 8553 O O . ILE F 1 32 ? 152.33300 181.20000 90.70900 1.000 128.34000 9 ILE F O 1
ATOM 8558 N N . ALA F 1 33 ? 153.22500 179.23200 91.34800 1.000 144.79000 10 ALA F N 1
ATOM 8559 C CA . ALA F 1 33 ? 152.31100 178.42800 90.55000 1.000 145.09000 10 ALA F CA 1
ATOM 8560 C C . ALA F 1 33 ? 151.00300 178.22000 91.30000 1.000 146.01000 10 ALA F C 1
ATOM 8561 O O . ALA F 1 33 ? 151.00500 177.83500 92.47200 1.000 145.43000 10 ALA F O 1
ATOM 8563 N N . PHE F 1 34 ? 149.89200 178.48200 90.61800 1.000 156.09000 11 PHE F N 1
ATOM 8564 C CA . PHE F 1 34 ? 148.56900 178.30400 91.19400 1.000 152.19000 11 PHE F CA 1
ATOM 8565 C C . PHE F 1 34 ? 147.56200 177.71800 90.21900 1.000 152.36000 11 PHE F C 1
ATOM 8566 O O . PHE F 1 34 ? 146.38800 177.59000 90.58000 1.000 153.67000 11 PHE F O 1
ATOM 8574 N N . GLY F 1 35 ? 147.97000 177.36300 89.00600 1.000 159.77000 12 GLY F N 1
ATOM 8575 C CA . GLY F 1 35 ? 147.00900 177.05100 87.97200 1.000 162.72000 12 GLY F CA 1
ATOM 8576 C C . GLY F 1 35 ? 146.71400 178.27500 87.13300 1.000 163.94000 12 GLY F C 1
ATOM 8577 O O . GLY F 1 35 ? 147.45100 178.58400 86.19200 1.000 164.10000 12 GLY F O 1
ATOM 8578 N N . LEU F 1 36 ? 145.63700 178.98200 87.46400 1.000 165.55000 13 LEU F N 1
ATOM 8579 C CA . LEU F 1 36 ? 145.24300 180.18300 86.74200 1.000 164.57000 13 LEU F CA 1
ATOM 8580 C C . LEU F 1 36 ? 145.79800 181.46300 87.35500 1.000 164.82000 13 LEU F C 1
ATOM 8581 O O . LEU F 1 36 ? 145.45900 182.55200 86.88300 1.000 164.68000 13 LEU F O 1
ATOM 8583 N N . VAL F 1 37 ? 146.63400 181.36700 88.38600 1.000 156.12000 14 VAL F N 1
ATOM 8584 C CA . VAL F 1 37 ? 147.18900 182.53100 89.06600 1.000 154.75000 14 VAL F CA 1
ATOM 8585 C C . VAL F 1 37 ? 148.70800 182.44500 89.01700 1.000 151.96000 14 VAL F C 1
ATOM 8586 O O . VAL F 1 37 ? 149.28800 181.40900 89.36100 1.000 147.99000 14 VAL F O 1
ATOM 8590 N N . ASN F 1 38 ? 149.34700 183.52900 88.58200 1.000 151.95000 15 ASN F N 1
ATOM 8591 C CA . ASN F 1 38 ? 150.79800 183.61300 88.50100 1.000 148.20000 15 ASN F CA 1
ATOM 8592 C C . ASN F 1 38 ? 151.26100 184.87800 89.20400 1.000 150.35000 15 ASN F C 1
ATOM 8593 O O . ASN F 1 38 ? 150.72300 185.96200 88.95400 1.000 151.35000 15 ASN F O 1
ATOM 8598 N N . VAL F 1 39 ? 152.24900 184.74200 90.07700 1.000 130.99000 16 VAL F N 1
ATOM 8599 C CA . VAL F 1 39 ? 152.79000 185.85100 90.84800 1.000 124.40000 16 VAL F CA 1
ATOM 8600 C C . VAL F 1 39 ? 154.28900 185.92800 90.59000 1.000 127.05000 16 VAL F C 1
ATOM 8601 O O . VAL F 1 39 ? 155.07500 185.22400 91.22300 1.000 132.61000 16 VAL F O 1
ATOM 8605 N N . PRO F 1 40 ? 154.72400 186.77000 89.65300 1.000 114.14000 17 PRO F N 1
ATOM 8606 C CA . PRO F 1 40 ? 156.16500 186.94900 89.44100 1.000 113.53000 17 PRO F CA 1
ATOM 8607 C C . PRO F 1 40 ? 156.83700 187.44300 90.71200 1.000 121.46000 17 PRO F C 1
ATOM 8608 O O . PRO F 1 40 ? 156.28500 188.26400 91.44600 1.000 125.12000 17 PRO F O 1
ATOM 8612 N N . VAL F 1 41 ? 158.04100 186.93500 90.97000 1.000 118.94000 18 VAL F N 1
ATOM 8613 C CA . VAL F 1 41 ? 158.67600 187.12800 92.26700 1.000 110.00000 18 VAL F CA 1
ATOM 8614 C C . VAL F 1 41 ? 160.16900 186.87800 92.12500 1.000 114.34000 18 VAL F C 1
ATOM 8615 O O . VAL F 1 41 ? 160.60300 186.08400 91.28800 1.000 124.96000 18 VAL F O 1
ATOM 8619 N N . LYS F 1 42 ? 160.95700 187.57100 92.94500 1.000 118.59000 19 LYS F N 1
ATOM 8620 C CA . LYS F 1 42 ? 162.39100 187.35000 93.06300 1.000 118.67000 19 LYS F CA 1
ATOM 8621 C C . LYS F 1 42 ? 162.71700 186.98700 94.50500 1.000 121.07000 19 LYS F C 1
ATOM 8622 O O . LYS F 1 42 ? 162.13100 187.54300 95.43900 1.000 128.50000 19 LYS F O 1
ATOM 8628 N N . VAL F 1 43 ? 163.65000 186.05600 94.68600 1.000 101.02000 20 VAL F N 1
ATOM 8629 C CA . VAL F 1 43 ? 163.93100 185.45300 95.98500 1.000 100.82000 20 VAL F CA 1
ATOM 8630 C C . VAL F 1 43 ? 165.24200 186.00400 96.52600 1.000 108.54000 20 VAL F C 1
ATOM 8631 O O . VAL F 1 43 ? 166.23600 186.09400 95.79600 1.000 121.65000 20 VAL F O 1
ATOM 8635 N N . TYR F 1 44 ? 165.24300 186.36700 97.80600 1.000 108.72000 21 TYR F N 1
ATOM 8636 C CA . TYR F 1 44 ? 166.43300 186.79500 98.52200 1.000 108.70000 21 TYR F CA 1
ATOM 8637 C C . TYR F 1 44 ? 166.62200 185.93000 99.75900 1.000 118.11000 21 TYR F C 1
ATOM 8638 O O . TYR F 1 44 ? 165.67600 185.32800 100.26900 1.000 126.91000 21 TYR F O 1
ATOM 8647 N N . SER F 1 45 ? 167.85700 185.87900 100.24300 1.000 108.40000 22 SER F N 1
ATOM 8648 C CA . SER F 1 45 ? 168.16800 185.12300 101.44800 1.000 104.73000 22 SER F CA 1
ATOM 8649 C C . SER F 1 45 ? 167.84100 185.96900 102.67000 1.000 105.76000 22 SER F C 1
ATOM 8650 O O . SER F 1 45 ? 168.36500 187.07600 102.82400 1.000 117.18000 22 SER F O 1
ATOM 8653 N N . ALA F 1 46 ? 166.97700 185.44700 103.54000 1.000 108.62000 23 ALA F N 1
ATOM 8654 C CA . ALA F 1 46 ? 166.54900 186.21800 104.70000 1.000 113.74000 23 ALA F CA 1
ATOM 8655 C C . ALA F 1 46 ? 167.65000 186.33500 105.74100 1.000 119.30000 23 ALA F C 1
ATOM 8656 O O . ALA F 1 46 ? 167.68700 187.31500 106.49200 1.000 122.94000 23 ALA F O 1
ATOM 8658 N N . THR F 1 47 ? 168.54200 185.35200 105.81300 1.000 114.36000 24 THR F N 1
ATOM 8659 C CA . THR F 1 47 ? 169.60700 185.33500 106.80200 1.000 112.20000 24 THR F CA 1
ATOM 8660 C C . THR F 1 47 ? 170.94900 185.15000 106.11200 1.000 115.65000 24 THR F C 1
ATOM 8661 O O . THR F 1 47 ? 171.04900 184.48300 105.08000 1.000 124.15000 24 THR F O 1
ATOM 8665 N N . ALA F 1 48 ? 171.98300 185.74800 106.69700 1.000 114.23000 25 ALA F N 1
ATOM 8666 C CA . ALA F 1 48 ? 173.34400 185.59800 106.20600 1.000 120.32000 25 ALA F CA 1
ATOM 8667 C C . ALA F 1 48 ? 174.28400 185.51400 107.39600 1.000 123.00000 25 ALA F C 1
ATOM 8668 O O . ALA F 1 48 ? 174.37100 186.46000 108.18200 1.000 127.11000 25 ALA F O 1
ATOM 8670 N N . ASP F 1 49 ? 174.99000 184.39100 107.51200 1.000 142.43000 26 ASP F N 1
ATOM 8671 C CA . ASP F 1 49 ? 175.86000 184.15500 108.65700 1.000 140.39000 26 ASP F CA 1
ATOM 8672 C C . ASP F 1 49 ? 176.93200 185.23200 108.74900 1.000 141.13000 26 ASP F C 1
ATOM 8673 O O . ASP F 1 49 ? 177.58000 185.56700 107.75400 1.000 149.26000 26 ASP F O 1
ATOM 8678 N N . HIS F 1 50 ? 177.11800 185.77700 109.94900 1.000 123.25000 27 HIS F N 1
ATOM 8679 C CA . HIS F 1 50 ? 178.09100 186.83600 110.17400 1.000 124.38000 27 HIS F CA 1
ATOM 8680 C C . HIS F 1 50 ? 179.42500 186.32600 110.69800 1.000 125.52000 27 HIS F C 1
ATOM 8681 O O . HIS F 1 50 ? 180.30100 187.13700 111.00900 1.000 130.56000 27 HIS F O 1
ATOM 8688 N N . ASP F 1 51 ? 179.59600 185.01300 110.81200 1.000 133.59000 28 ASP F N 1
ATOM 8689 C CA . ASP F 1 51 ? 180.85200 184.46500 111.30000 1.000 136.44000 28 ASP F CA 1
ATOM 8690 C C . ASP F 1 51 ? 181.98400 184.79300 110.33700 1.000 140.34000 28 ASP F C 1
ATOM 8691 O O . ASP F 1 51 ? 181.80100 184.79700 109.11800 1.000 144.65000 28 ASP F O 1
ATOM 8696 N N . ILE F 1 52 ? 183.16000 185.07600 110.89300 1.000 129.24000 29 ILE F N 1
ATOM 8697 C CA . ILE F 1 52 ? 184.32000 185.37300 110.06500 1.000 127.45000 29 ILE F CA 1
ATOM 8698 C C . ILE F 1 52 ? 184.77300 184.10200 109.36600 1.000 130.24000 29 ILE F C 1
ATOM 8699 O O . ILE F 1 52 ? 184.97500 183.06100 110.00400 1.000 134.54000 29 ILE F O 1
ATOM 8704 N N . ARG F 1 53 ? 184.93600 184.17900 108.05100 1.000 138.63000 30 ARG F N 1
ATOM 8705 C CA . ARG F 1 53 ? 185.34400 183.03700 107.24600 1.000 138.48000 30 ARG F CA 1
ATOM 8706 C C . ARG F 1 53 ? 186.83400 183.14800 106.95500 1.000 141.17000 30 ARG F C 1
ATOM 8707 O O . ARG F 1 53 ? 187.28700 184.14300 106.38000 1.000 145.04000 30 ARG F O 1
ATOM 8709 N N . PHE F 1 54 ? 187.58800 182.13100 107.35100 1.000 145.72000 31 PHE F N 1
ATOM 8710 C CA . PHE F 1 54 ? 189.02500 182.09200 107.14300 1.000 143.84000 31 PHE F CA 1
ATOM 8711 C C . PHE F 1 54 ? 189.36300 181.19600 105.96000 1.000 147.20000 31 PHE F C 1
ATOM 8712 O O . PHE F 1 54 ? 188.65000 180.23600 105.66000 1.000 153.83000 31 PHE F O 1
ATOM 8720 N N . HIS F 1 55 ? 190.46200 181.52000 105.28800 1.000 165.53000 32 HIS F N 1
ATOM 8721 C CA . HIS F 1 55 ? 191.01900 180.66700 104.25100 1.000 169.41000 32 HIS F CA 1
ATOM 8722 C C . HIS F 1 55 ? 192.49000 180.43700 104.55500 1.000 172.59000 32 HIS F C 1
ATOM 8723 O O . HIS F 1 55 ? 193.17500 181.33200 105.05900 1.000 172.35000 32 HIS F O 1
ATOM 8730 N N . GLN F 1 56 ? 192.96700 179.23500 104.25200 1.000 172.16000 33 GLN F N 1
ATOM 8731 C CA . GLN F 1 56 ? 194.27600 178.79600 104.71000 1.000 168.61000 33 GLN F CA 1
ATOM 8732 C C . GLN F 1 56 ? 195.38800 179.29100 103.79200 1.000 170.91000 33 GLN F C 1
ATOM 8733 O O . GLN F 1 56 ? 195.19700 179.47600 102.58700 1.000 168.75000 33 GLN F O 1
ATOM 8739 N N . VAL F 1 57 ? 196.56400 179.50200 104.38300 1.000 180.55000 34 VAL F N 1
ATOM 8740 C CA . VAL F 1 57 ? 197.76300 179.89100 103.65600 1.000 178.55000 34 VAL F CA 1
ATOM 8741 C C . VAL F 1 57 ? 198.92300 179.04400 104.16300 1.000 182.85000 34 VAL F C 1
ATOM 8742 O O . VAL F 1 57 ? 198.82200 178.35500 105.17800 1.000 183.22000 34 VAL F O 1
ATOM 8746 N N . HIS F 1 58 ? 200.03400 179.10300 103.43500 1.000 187.41000 35 HIS F N 1
ATOM 8747 C CA . HIS F 1 58 ? 201.23400 178.39400 103.85500 1.000 187.69000 35 HIS F CA 1
ATOM 8748 C C . HIS F 1 58 ? 201.78900 179.00200 105.13600 1.000 185.69000 35 HIS F C 1
ATOM 8749 O O . HIS F 1 58 ? 201.85300 180.22500 105.28600 1.000 184.79000 35 HIS F O 1
ATOM 8756 N N . ALA F 1 59 ? 202.19800 178.13600 106.06600 1.000 177.51000 36 ALA F N 1
ATOM 8757 C CA . ALA F 1 59 ? 202.74000 178.61100 107.33200 1.000 177.00000 36 ALA F CA 1
ATOM 8758 C C . ALA F 1 59 ? 204.05700 179.35200 107.15700 1.000 179.25000 36 ALA F C 1
ATOM 8759 O O . ALA F 1 59 ? 204.43000 180.14200 108.03000 1.000 180.16000 36 ALA F O 1
ATOM 8761 N N . LYS F 1 60 ? 204.76400 179.12000 106.05600 1.000 182.47000 37 LYS F N 1
ATOM 8762 C CA . LYS F 1 60 ? 206.02500 179.79300 105.78500 1.000 183.25000 37 LYS F CA 1
ATOM 8763 C C . LYS F 1 60 ? 205.98900 180.69500 104.56300 1.000 182.99000 37 LYS F C 1
ATOM 8764 O O . LYS F 1 60 ? 206.80200 181.61700 104.47500 1.000 183.50000 37 LYS F O 1
ATOM 8766 N N . ASP F 1 61 ? 205.07300 180.46200 103.62300 1.000 183.61000 38 ASP F N 1
ATOM 8767 C CA . ASP F 1 61 ? 205.00900 181.24200 102.39700 1.000 184.08000 38 ASP F CA 1
ATOM 8768 C C . ASP F 1 61 ? 203.77700 182.12800 102.29600 1.000 186.40000 38 ASP F C 1
ATOM 8769 O O . ASP F 1 61 ? 203.75700 183.02700 101.44800 1.000 187.14000 38 ASP F O 1
ATOM 8774 N N . ASN F 1 62 ? 202.76000 181.90200 103.12900 1.000 194.74000 39 ASN F N 1
ATOM 8775 C CA . ASN F 1 62 ? 201.50200 182.64700 103.06300 1.000 195.66000 39 ASN F CA 1
ATOM 8776 C C . ASN F 1 62 ? 200.87000 182.54400 101.67700 1.000 196.43000 39 ASN F C 1
ATOM 8777 O O . ASN F 1 62 ? 200.35100 183.52200 101.13500 1.000 197.83000 39 ASN F O 1
ATOM 8782 N N . GLY F 1 63 ? 200.91700 181.35000 101.09600 1.000 183.64000 40 GLY F N 1
ATOM 8783 C CA . GLY F 1 63 ? 200.32700 181.09600 99.79300 1.000 181.92000 40 GLY F CA 1
ATOM 8784 C C . GLY F 1 63 ? 199.06400 180.26000 99.92200 1.000 182.75000 40 GLY F C 1
ATOM 8785 O O . GLY F 1 63 ? 199.00700 179.32100 100.71500 1.000 183.29000 40 GLY F O 1
ATOM 8786 N N . ARG F 1 64 ? 198.05500 180.61700 99.13300 1.000 172.99000 41 ARG F N 1
ATOM 8787 C CA . ARG F 1 64 ? 196.79200 179.89300 99.16700 1.000 171.82000 41 ARG F CA 1
ATOM 8788 C C . ARG F 1 64 ? 196.97600 178.47300 98.64500 1.000 175.52000 41 ARG F C 1
ATOM 8789 O O . ARG F 1 64 ? 197.62400 178.24900 97.62000 1.000 178.28000 41 ARG F O 1
ATOM 8791 N N . ILE F 1 65 ? 196.39700 177.51300 99.35800 1.000 164.55000 42 ILE F N 1
ATOM 8792 C CA . ILE F 1 65 ? 196.50800 176.10300 99.00300 1.000 163.97000 42 ILE F CA 1
ATOM 8793 C C . ILE F 1 65 ? 195.37500 175.73900 98.05900 1.000 163.03000 42 ILE F C 1
ATOM 8794 O O . ILE F 1 65 ? 194.20200 176.00200 98.34700 1.000 165.31000 42 ILE F O 1
ATOM 8799 N N . ARG F 1 66 ? 195.72400 175.12700 96.93300 1.000 162.92000 43 ARG F N 1
ATOM 8800 C CA . ARG F 1 66 ? 194.75200 174.60900 95.98200 1.000 160.49000 43 ARG F CA 1
ATOM 8801 C C . ARG F 1 66 ? 194.78700 173.09000 96.05800 1.000 163.03000 43 ARG F C 1
ATOM 8802 O O . ARG F 1 66 ? 195.84500 172.48100 95.86900 1.000 168.36000 43 ARG F O 1
ATOM 8810 N N . TYR F 1 67 ? 193.63800 172.48500 96.34200 1.000 162.63000 44 TYR F N 1
ATOM 8811 C CA . TYR F 1 67 ? 193.57700 171.04200 96.52600 1.000 163.69000 44 TYR F CA 1
ATOM 8812 C C . TYR F 1 67 ? 193.87500 170.31700 95.22100 1.000 167.29000 44 TYR F C 1
ATOM 8813 O O . TYR F 1 67 ? 193.45700 170.74300 94.14200 1.000 169.17000 44 TYR F O 1
ATOM 8822 N N . LYS F 1 68 ? 194.60500 169.21200 95.32800 1.000 169.21000 45 LYS F N 1
ATOM 8823 C CA . LYS F 1 68 ? 194.93200 168.36600 94.18900 1.000 167.56000 45 LYS F CA 1
ATOM 8824 C C . LYS F 1 68 ? 194.25000 167.01800 94.36300 1.000 166.60000 45 LYS F C 1
ATOM 8825 O O . LYS F 1 68 ? 194.40600 166.36800 95.40300 1.000 166.16000 45 LYS F O 1
ATOM 8827 N N . ARG F 1 69 ? 193.49700 166.60300 93.34900 1.000 174.50000 46 ARG F N 1
ATOM 8828 C CA . ARG F 1 69 ? 192.76100 165.34500 93.38900 1.000 176.10000 46 ARG F CA 1
ATOM 8829 C C . ARG F 1 69 ? 193.66100 164.23300 92.86800 1.000 179.90000 46 ARG F C 1
ATOM 8830 O O . ARG F 1 69 ? 193.94000 164.16100 91.66700 1.000 179.83000 46 ARG F O 1
ATOM 8838 N N . VAL F 1 70 ? 194.11500 163.36500 93.76800 1.000 188.50000 47 VAL F N 1
ATOM 8839 C CA . VAL F 1 70 ? 194.92100 162.20400 93.41100 1.000 188.04000 47 VAL F CA 1
ATOM 8840 C C . VAL F 1 70 ? 194.20800 160.95800 93.92000 1.000 188.42000 47 VAL F C 1
ATOM 8841 O O . VAL F 1 70 ? 193.85000 160.87500 95.10200 1.000 187.36000 47 VAL F O 1
ATOM 8845 N N . CYS F 1 71 ? 193.98000 160.00400 93.02300 1.000 199.89000 48 CYS F N 1
ATOM 8846 C CA . CYS F 1 71 ? 193.30500 158.76700 93.38300 1.000 201.25000 48 CYS F CA 1
ATOM 8847 C C . CYS F 1 71 ? 194.29900 157.77200 93.96300 1.000 201.80000 48 CYS F C 1
ATOM 8848 O O . CYS F 1 71 ? 195.45300 157.70300 93.53200 1.000 200.57000 48 CYS F O 1
ATOM 8851 N N . GLU F 1 72 ? 193.84500 156.99500 94.94600 1.000 200.25000 49 GLU F N 1
ATOM 8852 C CA . GLU F 1 72 ? 194.72500 156.02300 95.58200 1.000 197.95000 49 GLU F CA 1
ATOM 8853 C C . GLU F 1 72 ? 194.75800 154.72000 94.79400 1.000 198.24000 49 GLU F C 1
ATOM 8854 O O . GLU F 1 72 ? 194.65600 153.63300 95.37100 1.000 196.91000 49 GLU F O 1
ATOM 8856 N N . ALA F 1 73 ? 194.90600 154.82400 93.47300 1.000 200.69000 50 ALA F N 1
ATOM 8857 C CA . ALA F 1 73 ? 195.17800 153.66300 92.63000 1.000 199.50000 50 ALA F CA 1
ATOM 8858 C C . ALA F 1 73 ? 196.24900 153.90500 91.58100 1.000 199.00000 50 ALA F C 1
ATOM 8859 O O . ALA F 1 73 ? 196.75400 152.93100 91.01400 1.000 199.90000 50 ALA F O 1
ATOM 8861 N N . CYS F 1 74 ? 196.61600 155.15400 91.29300 1.000 203.74000 51 CYS F N 1
ATOM 8862 C CA . CYS F 1 74 ? 197.66000 155.44700 90.32000 1.000 205.95000 51 CYS F CA 1
ATOM 8863 C C . CYS F 1 74 ? 198.63100 156.52800 90.76400 1.000 206.61000 51 CYS F C 1
ATOM 8864 O O . CYS F 1 74 ? 199.69500 156.65100 90.14900 1.000 209.69000 51 CYS F O 1
ATOM 8867 N N . GLY F 1 75 ? 198.32000 157.30400 91.79600 1.000 205.33000 52 GLY F N 1
ATOM 8868 C CA . GLY F 1 75 ? 199.19000 158.40200 92.18800 1.000 206.57000 52 GLY F CA 1
ATOM 8869 C C . GLY F 1 75 ? 199.30400 159.48100 91.13400 1.000 206.82000 52 GLY F C 1
ATOM 8870 O O . GLY F 1 75 ? 200.37700 160.07300 90.96600 1.000 208.16000 52 GLY F O 1
ATOM 8871 N N . GLU F 1 76 ? 198.21700 159.75000 90.41600 1.000 194.95000 53 GLU F N 1
ATOM 8872 C CA . GLU F 1 76 ? 198.20500 160.74200 89.35300 1.000 195.71000 53 GLU F CA 1
ATOM 8873 C C . GLU F 1 76 ? 197.00900 161.66700 89.52700 1.000 195.90000 53 GLU F C 1
ATOM 8874 O O . GLU F 1 76 ? 195.95300 161.25700 90.01600 1.000 193.94000 53 GLU F O 1
ATOM 8876 N N . VAL F 1 77 ? 197.19100 162.92500 89.12200 1.000 197.26000 54 VAL F N 1
ATOM 8877 C CA . VAL F 1 77 ? 196.10900 163.89700 89.20200 1.000 196.54000 54 VAL F CA 1
ATOM 8878 C C . VAL F 1 77 ? 194.98600 163.49400 88.25400 1.000 195.83000 54 VAL F C 1
ATOM 8879 O O . VAL F 1 77 ? 195.20700 162.83400 87.22800 1.000 196.74000 54 VAL F O 1
ATOM 8883 N N . VAL F 1 78 ? 193.76200 163.87400 88.60800 1.000 185.22000 55 VAL F N 1
ATOM 8884 C CA . VAL F 1 78 ? 192.57000 163.49500 87.86100 1.000 186.90000 55 VAL F CA 1
ATOM 8885 C C . VAL F 1 78 ? 191.79800 164.75500 87.49600 1.000 187.59000 55 VAL F C 1
ATOM 8886 O O . VAL F 1 78 ? 191.48100 165.57000 88.37000 1.000 187.60000 55 VAL F O 1
ATOM 8890 N N . ASP F 1 79 ? 191.50100 164.91200 86.20900 1.000 191.74000 56 ASP F N 1
ATOM 8891 C CA . ASP F 1 79 ? 190.60400 165.97100 85.77200 1.000 192.30000 56 ASP F CA 1
ATOM 8892 C C . ASP F 1 79 ? 189.17400 165.64100 86.18400 1.000 191.29000 56 ASP F C 1
ATOM 8893 O O . ASP F 1 79 ? 188.80300 164.47300 86.32900 1.000 191.78000 56 ASP F O 1
ATOM 8898 N N . TYR F 1 80 ? 188.36400 166.68700 86.37000 1.000 184.11000 57 TYR F N 1
ATOM 8899 C CA . TYR F 1 80 ? 186.99900 166.48400 86.84300 1.000 184.72000 57 TYR F CA 1
ATOM 8900 C C . TYR F 1 80 ? 186.16900 165.64300 85.88300 1.000 185.44000 57 TYR F C 1
ATOM 8901 O O . TYR F 1 80 ? 185.18300 165.03000 86.30500 1.000 185.52000 57 TYR F O 1
ATOM 8910 N N . ARG F 1 81 ? 186.54700 165.58400 84.60700 1.000 188.75000 58 ARG F N 1
ATOM 8911 C CA . ARG F 1 81 ? 185.81200 164.76300 83.65600 1.000 190.06000 58 ARG F CA 1
ATOM 8912 C C . ARG F 1 81 ? 186.01400 163.27000 83.88300 1.000 190.73000 58 ARG F C 1
ATOM 8913 O O . ARG F 1 81 ? 185.31700 162.46900 83.25200 1.000 190.88000 58 ARG F O 1
ATOM 8915 N N . ASP F 1 82 ? 186.93900 162.87600 84.76000 1.000 196.44000 59 ASP F N 1
ATOM 8916 C CA . ASP F 1 82 ? 187.30600 161.47600 84.92800 1.000 196.42000 59 ASP F CA 1
ATOM 8917 C C . ASP F 1 82 ? 186.92500 160.91400 86.29500 1.000 197.95000 59 ASP F C 1
ATOM 8918 O O . ASP F 1 82 ? 187.57000 159.97500 86.77300 1.000 197.59000 59 ASP F O 1
ATOM 8920 N N . LEU F 1 83 ? 185.89400 161.46100 86.93800 1.000 190.90000 60 LEU F N 1
ATOM 8921 C CA . LEU F 1 83 ? 185.37800 160.89800 88.17800 1.000 188.65000 60 LEU F CA 1
ATOM 8922 C C . LEU F 1 83 ? 183.86600 160.76600 88.09800 1.000 187.14000 60 LEU F C 1
ATOM 8923 O O . LEU F 1 83 ? 183.19200 161.53600 87.40800 1.000 188.99000 60 LEU F O 1
ATOM 8928 N N . ALA F 1 84 ? 183.34200 159.77700 88.81600 1.000 172.71000 61 ALA F N 1
ATOM 8929 C CA . ALA F 1 84 ? 181.91000 159.54600 88.89800 1.000 172.99000 61 ALA F CA 1
ATOM 8930 C C . ALA F 1 84 ? 181.52800 159.30100 90.34900 1.000 172.86000 61 ALA F C 1
ATOM 8931 O O . ALA F 1 84 ? 182.30600 158.74500 91.12800 1.000 174.71000 61 ALA F O 1
ATOM 8933 N N . ARG F 1 85 ? 180.32200 159.72800 90.70400 1.000 175.42000 62 ARG F N 1
ATOM 8934 C CA . ARG F 1 85 ? 179.81900 159.54900 92.05800 1.000 175.77000 62 ARG F CA 1
ATOM 8935 C C . ARG F 1 85 ? 179.47000 158.08500 92.29500 1.000 178.48000 62 ARG F C 1
ATOM 8936 O O . ARG F 1 85 ? 178.85700 157.44000 91.44000 1.000 178.62000 62 ARG F O 1
ATOM 8938 N N . ALA F 1 86 ? 179.86400 157.56300 93.45300 1.000 184.92000 63 ALA F N 1
ATOM 8939 C CA . ALA F 1 86 ? 179.63100 156.17200 93.80900 1.000 183.75000 63 ALA F CA 1
ATOM 8940 C C . ALA F 1 86 ? 178.94900 156.08300 95.16700 1.000 183.65000 63 ALA F C 1
ATOM 8941 O O . ALA F 1 86 ? 179.18700 156.90500 96.05600 1.000 185.72000 63 ALA F O 1
ATOM 8943 N N . TYR F 1 87 ? 178.10400 155.06900 95.31900 1.000 187.01000 64 TYR F N 1
ATOM 8944 C CA . TYR F 1 87 ? 177.37500 154.82500 96.55600 1.000 187.40000 64 TYR F CA 1
ATOM 8945 C C . TYR F 1 87 ? 178.04600 153.67900 97.30300 1.000 187.55000 64 TYR F C 1
ATOM 8946 O O . TYR F 1 87 ? 178.21800 152.58900 96.74900 1.000 190.31000 64 TYR F O 1
ATOM 8955 N N . GLU F 1 88 ? 178.41800 153.92600 98.55500 1.000 192.51000 65 GLU F N 1
ATOM 8956 C CA . GLU F 1 88 ? 179.03700 152.92400 99.41200 1.000 194.30000 65 GLU F CA 1
ATOM 8957 C C . GLU F 1 88 ? 178.03500 152.51900 100.48400 1.000 194.97000 65 GLU F C 1
ATOM 8958 O O . GLU F 1 88 ? 177.58900 153.36100 101.27000 1.000 196.46000 65 GLU F O 1
ATOM 8964 N N . SER F 1 89 ? 177.68400 151.23300 100.51500 1.000 206.93000 66 SER F N 1
ATOM 8965 C CA . SER F 1 89 ? 176.70600 150.73300 101.48200 1.000 206.40000 66 SER F CA 1
ATOM 8966 C C . SER F 1 89 ? 177.07700 149.29300 101.82300 1.000 209.22000 66 SER F C 1
ATOM 8967 O O . SER F 1 89 ? 176.69500 148.36600 101.10200 1.000 209.35000 66 SER F O 1
ATOM 8969 N N . GLY F 1 90 ? 177.80200 149.11700 102.92500 1.000 218.05000 67 GLY F N 1
ATOM 8970 C CA . GLY F 1 90 ? 178.19300 147.78200 103.34800 1.000 216.17000 67 GLY F CA 1
ATOM 8971 C C . GLY F 1 90 ? 179.02300 147.08500 102.28900 1.000 217.08000 67 GLY F C 1
ATOM 8972 O O . GLY F 1 90 ? 179.98200 147.64400 101.74700 1.000 217.74000 67 GLY F O 1
ATOM 8973 N N . ASP F 1 91 ? 178.64900 145.84200 101.98300 1.000 218.06000 68 ASP F N 1
ATOM 8974 C CA . ASP F 1 91 ? 179.34300 145.07600 100.95600 1.000 218.17000 68 ASP F CA 1
ATOM 8975 C C . ASP F 1 91 ? 179.07400 145.59400 99.55000 1.000 219.14000 68 ASP F C 1
ATOM 8976 O O . ASP F 1 91 ? 179.75600 145.17000 98.61200 1.000 220.06000 68 ASP F O 1
ATOM 8978 N N . GLY F 1 92 ? 178.10600 146.49100 99.38200 1.000 212.27000 69 GLY F N 1
ATOM 8979 C CA . GLY F 1 92 ? 177.79400 147.03400 98.07600 1.000 211.26000 69 GLY F CA 1
ATOM 8980 C C . GLY F 1 92 ? 178.80200 148.06000 97.60500 1.000 210.51000 69 GLY F C 1
ATOM 8981 O O . GLY F 1 92 ? 178.49800 149.25500 97.54000 1.000 208.74000 69 GLY F O 1
ATOM 8982 N N . GLN F 1 93 ? 180.01000 147.60800 97.28500 1.000 222.64000 70 GLN F N 1
ATOM 8983 C CA . GLN F 1 93 ? 181.07000 148.48300 96.81500 1.000 222.54000 70 GLN F CA 1
ATOM 8984 C C . GLN F 1 93 ? 181.14200 148.45100 95.29000 1.000 223.41000 70 GLN F C 1
ATOM 8985 O O . GLN F 1 93 ? 180.43700 147.69000 94.62200 1.000 224.63000 70 GLN F O 1
ATOM 8991 N N . MET F 1 94 ? 182.01100 149.30100 94.74000 1.000 219.64000 71 MET F N 1
ATOM 8992 C CA . MET F 1 94 ? 182.25300 149.38200 93.29800 1.000 219.53000 71 MET F CA 1
ATOM 8993 C C . MET F 1 94 ? 180.97900 149.70000 92.52100 1.000 219.51000 71 MET F C 1
ATOM 8994 O O . MET F 1 94 ? 180.79000 149.22500 91.39900 1.000 219.87000 71 MET F O 1
ATOM 8996 N N . VAL F 1 95 ? 180.09600 150.50400 93.10800 1.000 209.58000 72 VAL F N 1
ATOM 8997 C CA . VAL F 1 95 ? 178.85600 150.89800 92.44800 1.000 209.70000 72 VAL F CA 1
ATOM 8998 C C . VAL F 1 95 ? 179.13400 152.14700 91.61800 1.000 208.93000 72 VAL F C 1
ATOM 8999 O O . VAL F 1 95 ? 179.31700 153.23700 92.16200 1.000 208.60000 72 VAL F O 1
ATOM 9003 N N . ALA F 1 96 ? 179.15700 151.99100 90.29900 1.000 223.37000 73 ALA F N 1
ATOM 9004 C CA . ALA F 1 96 ? 179.43800 153.08900 89.38600 1.000 223.46000 73 ALA F CA 1
ATOM 9005 C C . ALA F 1 96 ? 178.13500 153.61500 88.80200 1.000 225.06000 73 ALA F C 1
ATOM 9006 O O . ALA F 1 96 ? 177.29100 152.83400 88.35000 1.000 225.92000 73 ALA F O 1
ATOM 9008 N N . ILE F 1 97 ? 177.97600 154.93500 88.81200 1.000 210.77000 74 ILE F N 1
ATOM 9009 C CA . ILE F 1 97 ? 176.78900 155.59900 88.28600 1.000 209.13000 74 ILE F CA 1
ATOM 9010 C C . ILE F 1 97 ? 177.22400 156.44000 87.09500 1.000 207.89000 74 ILE F C 1
ATOM 9011 O O . ILE F 1 97 ? 177.99300 157.39700 87.24800 1.000 204.81000 74 ILE F O 1
ATOM 9016 N N . THR F 1 98 ? 176.73300 156.08800 85.90900 1.000 234.18000 75 THR F N 1
ATOM 9017 C CA . THR F 1 98 ? 177.14700 156.74300 84.67800 1.000 235.18000 75 THR F CA 1
ATOM 9018 C C . THR F 1 98 ? 176.18500 157.88000 84.33400 1.000 234.30000 75 THR F C 1
ATOM 9019 O O . THR F 1 98 ? 175.32100 158.26000 85.12900 1.000 231.84000 75 THR F O 1
ATOM 9023 N N . ASP F 1 99 ? 176.33300 158.43200 83.12700 1.000 241.29000 76 ASP F N 1
ATOM 9024 C CA . ASP F 1 99 ? 175.54800 159.59600 82.73100 1.000 240.68000 76 ASP F CA 1
ATOM 9025 C C . ASP F 1 99 ? 174.08100 159.25700 82.49000 1.000 240.98000 76 ASP F C 1
ATOM 9026 O O . ASP F 1 99 ? 173.20800 160.09600 82.73200 1.000 238.91000 76 ASP F O 1
ATOM 9031 N N . ASP F 1 100 ? 173.78600 158.05500 81.99800 1.000 249.39000 77 ASP F N 1
ATOM 9032 C CA . ASP F 1 100 ? 172.39800 157.71000 81.72100 1.000 249.13000 77 ASP F CA 1
ATOM 9033 C C . ASP F 1 100 ? 171.61300 157.36900 82.98100 1.000 248.67000 77 ASP F C 1
ATOM 9034 O O . ASP F 1 100 ? 170.37900 157.42400 82.95600 1.000 249.51000 77 ASP F O 1
ATOM 9039 N N . ASP F 1 101 ? 172.29200 157.02100 84.07500 1.000 234.96000 78 ASP F N 1
ATOM 9040 C CA . ASP F 1 101 ? 171.58100 156.68400 85.30400 1.000 234.25000 78 ASP F CA 1
ATOM 9041 C C . ASP F 1 101 ? 170.87800 157.90000 85.89200 1.000 234.26000 78 ASP F C 1
ATOM 9042 O O . ASP F 1 101 ? 169.68100 157.84700 86.19700 1.000 233.97000 78 ASP F O 1
ATOM 9047 N N . ILE F 1 102 ? 171.60200 159.01100 86.05700 1.000 232.15000 79 ILE F N 1
ATOM 9048 C CA . ILE F 1 102 ? 170.98600 160.19600 86.65300 1.000 232.62000 79 ILE F CA 1
ATOM 9049 C C . ILE F 1 102 ? 170.21800 161.02700 85.63900 1.000 231.99000 79 ILE F C 1
ATOM 9050 O O . ILE F 1 102 ? 169.44300 161.90700 86.03500 1.000 232.01000 79 ILE F O 1
ATOM 9055 N N . ALA F 1 103 ? 170.40300 160.77200 84.34400 1.000 217.57000 80 ALA F N 1
ATOM 9056 C CA . ALA F 1 103 ? 169.56800 161.41300 83.33800 1.000 216.24000 80 ALA F CA 1
ATOM 9057 C C . ALA F 1 103 ? 168.18100 160.79100 83.27900 1.000 216.48000 80 ALA F C 1
ATOM 9058 O O . ALA F 1 103 ? 167.23200 161.44300 82.82800 1.000 216.00000 80 ALA F O 1
ATOM 9060 N N . SER F 1 104 ? 168.04500 159.53900 83.72700 1.000 215.04000 81 SER F N 1
ATOM 9061 C CA . SER F 1 104 ? 166.74900 158.87000 83.68500 1.000 215.20000 81 SER F CA 1
ATOM 9062 C C . SER F 1 104 ? 165.73900 159.53900 84.60600 1.000 214.40000 81 SER F C 1
ATOM 9063 O O . SER F 1 104 ? 164.53900 159.54700 84.30800 1.000 213.62000 81 SER F O 1
ATOM 9066 N N . LEU F 1 105 ? 166.19500 160.09000 85.72500 1.000 202.96000 82 LEU F N 1
ATOM 9067 C CA . LEU F 1 105 ? 165.28800 160.79700 86.61500 1.000 202.14000 82 LEU F CA 1
ATOM 9068 C C . LEU F 1 105 ? 164.78000 162.06500 85.93400 1.000 204.08000 82 LEU F C 1
ATOM 9069 O O . LEU F 1 105 ? 165.51300 162.69200 85.16200 1.000 203.68000 82 LEU F O 1
ATOM 9074 N N . PRO F 1 106 ? 163.53300 162.46100 86.18800 1.000 204.89000 83 PRO F N 1
ATOM 9075 C CA . PRO F 1 106 ? 163.00100 163.67000 85.55200 1.000 204.21000 83 PRO F CA 1
ATOM 9076 C C . PRO F 1 106 ? 163.78200 164.90800 85.96300 1.000 203.68000 83 PRO F C 1
ATOM 9077 O O . PRO F 1 106 ? 164.27700 165.01400 87.08700 1.000 202.27000 83 PRO F O 1
ATOM 9081 N N . GLU F 1 107 ? 163.89800 165.84600 85.02500 1.000 198.20000 84 GLU F N 1
ATOM 9082 C CA . GLU F 1 107 ? 164.58800 167.09700 85.30500 1.000 197.47000 84 GLU F CA 1
ATOM 9083 C C . GLU F 1 107 ? 163.85500 167.87300 86.39000 1.000 197.24000 84 GLU F C 1
ATOM 9084 O O . GLU F 1 107 ? 162.62600 167.97400 86.38500 1.000 195.88000 84 GLU F O 1
ATOM 9086 N N . GLU F 1 108 ? 164.62300 168.42500 87.33000 1.000 189.34000 85 GLU F N 1
ATOM 9087 C CA . GLU F 1 108 ? 164.05700 169.14300 88.46200 1.000 188.14000 85 GLU F CA 1
ATOM 9088 C C . GLU F 1 108 ? 164.15200 170.65500 88.34200 1.000 188.68000 85 GLU F C 1
ATOM 9089 O O . GLU F 1 108 ? 163.51500 171.35700 89.13200 1.000 188.78000 85 GLU F O 1
ATOM 9091 N N . ARG F 1 109 ? 164.92100 171.17200 87.38500 1.000 171.91000 86 ARG F N 1
ATOM 9092 C CA . ARG F 1 109 ? 165.06600 172.61300 87.23100 1.000 169.50000 86 ARG F CA 1
ATOM 9093 C C . ARG F 1 109 ? 163.74300 173.24100 86.81400 1.000 171.52000 86 ARG F C 1
ATOM 9094 O O . ARG F 1 109 ? 163.32200 173.11100 85.66000 1.000 171.38000 86 ARG F O 1
ATOM 9096 N N . SER F 1 110 ? 163.08300 173.92100 87.74700 1.000 155.58000 87 SER F N 1
ATOM 9097 C CA . SER F 1 110 ? 161.80200 174.55900 87.48800 1.000 154.10000 87 SER F CA 1
ATOM 9098 C C . SER F 1 110 ? 161.83300 175.98000 88.02700 1.000 153.68000 87 SER F C 1
ATOM 9099 O O . SER F 1 110 ? 162.39200 176.23400 89.09600 1.000 152.55000 87 SER F O 1
ATOM 9102 N N . ARG F 1 111 ? 161.22800 176.90100 87.28000 1.000 149.84000 88 ARG F N 1
ATOM 9103 C CA . ARG F 1 111 ? 161.17800 178.30600 87.65500 1.000 144.92000 88 ARG F CA 1
ATOM 9104 C C . ARG F 1 111 ? 159.83500 178.69700 88.25700 1.000 145.30000 88 ARG F C 1
ATOM 9105 O O . ARG F 1 111 ? 159.46800 179.87600 88.22600 1.000 147.87000 88 ARG F O 1
ATOM 9113 N N . GLU F 1 112 ? 159.09400 177.73500 88.79800 1.000 121.27000 89 GLU F N 1
ATOM 9114 C CA . GLU F 1 112 ? 157.78600 177.99200 89.37700 1.000 119.54000 89 GLU F CA 1
ATOM 9115 C C . GLU F 1 112 ? 157.71700 177.40500 90.77700 1.000 119.86000 89 GLU F C 1
ATOM 9116 O O . GLU F 1 112 ? 158.21100 176.30100 91.02300 1.000 124.53000 89 GLU F O 1
ATOM 9118 N N . ILE F 1 113 ? 157.10500 178.15200 91.69000 1.000 120.93000 90 ILE F N 1
ATOM 9119 C CA . ILE F 1 113 ? 156.87700 177.69600 93.05500 1.000 120.10000 90 ILE F CA 1
ATOM 9120 C C . ILE F 1 113 ? 155.48200 177.08000 93.08200 1.000 125.86000 90 ILE F C 1
ATOM 9121 O O . ILE F 1 113 ? 154.47600 177.78800 93.09600 1.000 131.44000 90 ILE F O 1
ATOM 9126 N N . GLU F 1 114 ? 155.42200 175.75200 93.08000 1.000 125.59000 91 GLU F N 1
ATOM 9127 C CA . GLU F 1 114 ? 154.15600 175.03200 92.98900 1.000 124.95000 91 GLU F CA 1
ATOM 9128 C C . GLU F 1 114 ? 153.54800 174.91400 94.38100 1.000 124.44000 91 GLU F C 1
ATOM 9129 O O . GLU F 1 114 ? 154.08900 174.21800 95.24400 1.000 133.17000 91 GLU F O 1
ATOM 9131 N N . VAL F 1 115 ? 152.42500 175.58700 94.59700 1.000 118.89000 92 VAL F N 1
ATOM 9132 C CA . VAL F 1 115 ? 151.70600 175.48100 95.86000 1.000 125.66000 92 VAL F CA 1
ATOM 9133 C C . VAL F 1 115 ? 150.84500 174.22500 95.84000 1.000 128.67000 92 VAL F C 1
ATOM 9134 O O . VAL F 1 115 ? 150.37500 173.78200 94.78600 1.000 133.82000 92 VAL F O 1
ATOM 9138 N N . LEU F 1 116 ? 150.65300 173.62500 97.01300 1.000 123.72000 93 LEU F N 1
ATOM 9139 C CA . LEU F 1 116 ? 149.86300 172.40800 97.14000 1.000 125.24000 93 LEU F CA 1
ATOM 9140 C C . LEU F 1 116 ? 148.61700 172.59100 97.99200 1.000 127.31000 93 LEU F C 1
ATOM 9141 O O . LEU F 1 116 ? 147.51200 172.27500 97.54500 1.000 133.99000 93 LEU F O 1
ATOM 9146 N N . GLU F 1 117 ? 148.76400 173.09700 99.21300 1.000 119.85000 94 GLU F N 1
ATOM 9147 C CA . GLU F 1 117 ? 147.64700 173.23200 100.13300 1.000 119.51000 94 GLU F CA 1
ATOM 9148 C C . GLU F 1 117 ? 147.79400 174.53600 100.90200 1.000 124.53000 94 GLU F C 1
ATOM 9149 O O . GLU F 1 117 ? 148.72800 175.31200 100.68000 1.000 132.38000 94 GLU F O 1
ATOM 9151 N N . PHE F 1 118 ? 146.85500 174.78000 101.81100 1.000 128.78000 95 PHE F N 1
ATOM 9152 C CA . PHE F 1 118 ? 146.87000 175.95900 102.67000 1.000 122.75000 95 PHE F CA 1
ATOM 9153 C C . PHE F 1 118 ? 146.57500 175.50800 104.09200 1.000 127.89000 95 PHE F C 1
ATOM 9154 O O . PHE F 1 118 ? 145.46800 175.04400 104.38200 1.000 138.74000 95 PHE F O 1
ATOM 9162 N N . VAL F 1 119 ? 147.55400 175.65800 104.97500 1.000 132.77000 96 VAL F N 1
ATOM 9163 C CA . VAL F 1 119 ? 147.47100 175.11400 106.32600 1.000 134.78000 96 VAL F CA 1
ATOM 9164 C C . VAL F 1 119 ? 147.49500 176.26100 107.32900 1.000 136.63000 96 VAL F C 1
ATOM 9165 O O . VAL F 1 119 ? 148.17800 177.26600 107.09400 1.000 143.01000 96 VAL F O 1
ATOM 9169 N N . PRO F 1 120 ? 146.76600 176.16600 108.44100 1.000 138.13000 97 PRO F N 1
ATOM 9170 C CA . PRO F 1 120 ? 146.88200 177.19300 109.48100 1.000 140.87000 97 PRO F CA 1
ATOM 9171 C C . PRO F 1 120 ? 148.31000 177.30700 109.98900 1.000 141.09000 97 PRO F C 1
ATOM 9172 O O . PRO F 1 120 ? 149.03700 176.31700 110.09600 1.000 141.73000 97 PRO F O 1
ATOM 9176 N N . ALA F 1 121 ? 148.70600 178.54200 110.30300 1.000 141.80000 98 ALA F N 1
ATOM 9177 C CA . ALA F 1 121 ? 150.09300 178.81000 110.66900 1.000 143.51000 98 ALA F CA 1
ATOM 9178 C C . ALA F 1 121 ? 150.50500 178.06900 111.93300 1.000 143.41000 98 ALA F C 1
ATOM 9179 O O . ALA F 1 121 ? 151.68700 177.75500 112.10900 1.000 141.99000 98 ALA F O 1
ATOM 9181 N N . ALA F 1 122 ? 149.55600 177.77800 112.82000 1.000 149.19000 99 ALA F N 1
ATOM 9182 C CA . ALA F 1 122 ? 149.87800 177.09100 114.06200 1.000 150.27000 99 ALA F CA 1
ATOM 9183 C C . ALA F 1 122 ? 150.14000 175.60400 113.87000 1.000 152.15000 99 ALA F C 1
ATOM 9184 O O . ALA F 1 122 ? 150.66600 174.96300 114.78500 1.000 154.50000 99 ALA F O 1
ATOM 9186 N N . ASP F 1 123 ? 149.78900 175.04100 112.71300 1.000 155.17000 100 ASP F N 1
ATOM 9187 C CA . ASP F 1 123 ? 149.97500 173.61200 112.49800 1.000 154.51000 100 ASP F CA 1
ATOM 9188 C C . ASP F 1 123 ? 151.42700 173.25200 112.21700 1.000 153.21000 100 ASP F C 1
ATOM 9189 O O . ASP F 1 123 ? 151.88200 172.17900 112.62800 1.000 156.05000 100 ASP F O 1
ATOM 9194 N N . VAL F 1 124 ? 152.16300 174.11700 111.52900 1.000 146.27000 101 VAL F N 1
ATOM 9195 C CA . VAL F 1 124 ? 153.54800 173.82800 111.17500 1.000 146.62000 101 VAL F CA 1
ATOM 9196 C C . VAL F 1 124 ? 154.42500 174.07200 112.39600 1.000 147.60000 101 VAL F C 1
ATOM 9197 O O . VAL F 1 124 ? 154.39800 175.15500 112.98800 1.000 148.77000 101 VAL F O 1
ATOM 9201 N N . ASP F 1 125 ? 155.20500 173.06700 112.77000 1.000 143.57000 102 ASP F N 1
ATOM 9202 C CA . ASP F 1 125 ? 155.99800 173.10900 113.98500 1.000 145.11000 102 ASP F CA 1
ATOM 9203 C C . ASP F 1 125 ? 157.25400 173.95900 113.80500 1.000 144.22000 102 ASP F C 1
ATOM 9204 O O . ASP F 1 125 ? 157.78100 174.07400 112.69700 1.000 146.78000 102 ASP F O 1
ATOM 9209 N N . PRO F 1 126 ? 157.74600 174.57400 114.88300 1.000 132.60000 103 PRO F N 1
ATOM 9210 C CA . PRO F 1 126 ? 159.05000 175.25000 114.80400 1.000 130.07000 103 PRO F CA 1
ATOM 9211 C C . PRO F 1 126 ? 160.19300 174.31800 114.45300 1.000 135.19000 103 PRO F C 1
ATOM 9212 O O . PRO F 1 126 ? 161.15300 174.75100 113.80400 1.000 139.95000 103 PRO F O 1
ATOM 9216 N N . MET F 1 127 ? 160.12500 173.04900 114.85900 1.000 137.97000 104 MET F N 1
ATOM 9217 C CA . MET F 1 127 ? 161.16300 172.08900 114.50500 1.000 137.53000 104 MET F CA 1
ATOM 9218 C C . MET F 1 127 ? 161.21800 171.81100 113.01100 1.000 138.30000 104 MET F C 1
ATOM 9219 O O . MET F 1 127 ? 162.20100 171.22900 112.54200 1.000 141.11000 104 MET F O 1
ATOM 9224 N N . MET F 1 128 ? 160.18800 172.20000 112.26500 1.000 132.76000 105 MET F N 1
ATOM 9225 C CA . MET F 1 128 ? 160.09600 171.89100 110.84700 1.000 132.20000 105 MET F CA 1
ATOM 9226 C C . MET F 1 128 ? 160.97400 172.79400 109.99100 1.000 133.52000 105 MET F C 1
ATOM 9227 O O . MET F 1 128 ? 161.42900 172.36700 108.92700 1.000 137.31000 105 MET F O 1
ATOM 9232 N N . PHE F 1 129 ? 161.22300 174.02300 110.43600 1.000 114.21000 106 PHE F N 1
ATOM 9233 C CA . PHE F 1 129 ? 161.83900 175.04700 109.60300 1.000 117.02000 106 PHE F CA 1
ATOM 9234 C C . PHE F 1 129 ? 163.32700 174.79100 109.41700 1.000 117.02000 106 PHE F C 1
ATOM 9235 O O . PHE F 1 129 ? 164.01000 174.34900 110.34600 1.000 119.89000 106 PHE F O 1
ATOM 9243 N N . ASP F 1 130 ? 163.83100 175.07600 108.21600 1.000 125.67000 107 ASP F N 1
ATOM 9244 C CA . ASP F 1 130 ? 165.23800 174.86500 107.90200 1.000 125.79000 107 ASP F CA 1
ATOM 9245 C C . ASP F 1 130 ? 165.92000 176.16300 107.48900 1.000 128.34000 107 ASP F C 1
ATOM 9246 O O . ASP F 1 130 ? 166.92700 176.54300 108.09600 1.000 137.48000 107 ASP F O 1
ATOM 9251 N N . ARG F 1 131 ? 165.40300 176.86200 106.47600 1.000 105.47000 108 ARG F N 1
ATOM 9252 C CA . ARG F 1 131 ? 165.92500 178.16200 106.06000 1.000 104.98000 108 ARG F CA 1
ATOM 9253 C C . ARG F 1 131 ? 164.77000 179.12000 105.81200 1.000 108.23000 108 ARG F C 1
ATOM 9254 O O . ARG F 1 131 ? 163.59800 178.74300 105.86900 1.000 116.65000 108 ARG F O 1
ATOM 9262 N N . SER F 1 132 ? 165.11500 180.37800 105.53700 1.000 101.58000 109 SER F N 1
ATOM 9263 C CA . SER F 1 132 ? 164.13200 181.42200 105.28600 1.000 97.11000 109 SER F CA 1
ATOM 9264 C C . SER F 1 132 ? 164.56900 182.26300 104.09700 1.000 98.31000 109 SER F C 1
ATOM 9265 O O . SER F 1 132 ? 165.76200 182.39600 103.81800 1.000 118.15000 109 SER F O 1
ATOM 9268 N N . TYR F 1 133 ? 163.58900 182.83700 103.40000 1.000 94.14000 110 TYR F N 1
ATOM 9269 C CA . TYR F 1 133 ? 163.84800 183.63500 102.21100 1.000 94.23000 110 TYR F CA 1
ATOM 9270 C C . TYR F 1 133 ? 162.83400 184.76500 102.11000 1.000 100.59000 110 TYR F C 1
ATOM 9271 O O . TYR F 1 133 ? 161.74700 184.70600 102.68700 1.000 111.94000 110 TYR F O 1
ATOM 9280 N N . PHE F 1 134 ? 163.20400 185.80000 101.36200 1.000 97.18000 111 PHE F N 1
ATOM 9281 C CA . PHE F 1 134 ? 162.34600 186.94600 101.10000 1.000 91.17000 111 PHE F CA 1
ATOM 9282 C C . PHE F 1 134 ? 161.81400 186.90000 99.67500 1.000 102.32000 111 PHE F C 1
ATOM 9283 O O . PHE F 1 134 ? 162.42900 186.31300 98.78300 1.000 117.51000 111 PHE F O 1
ATOM 9291 N N . LEU F 1 135 ? 160.66700 187.54000 99.46700 1.000 106.88000 112 LEU F N 1
ATOM 9292 C CA . LEU F 1 135 ? 160.02900 187.62300 98.16000 1.000 101.06000 112 LEU F CA 1
ATOM 9293 C C . LEU F 1 135 ? 159.71000 189.07600 97.84400 1.000 113.05000 112 LEU F C 1
ATOM 9294 O O . LEU F 1 135 ? 159.13300 189.77900 98.67900 1.000 127.75000 112 LEU F O 1
ATOM 9299 N N . GLU F 1 136 ? 160.07600 189.52400 96.64900 1.000 125.99000 113 GLU F N 1
ATOM 9300 C CA . GLU F 1 136 ? 159.71400 190.84800 96.17200 1.000 126.59000 113 GLU F CA 1
ATOM 9301 C C . GLU F 1 136 ? 158.86500 190.71500 94.91600 1.000 128.80000 113 GLU F C 1
ATOM 9302 O O . GLU F 1 136 ? 158.94400 189.70500 94.20900 1.000 135.79000 113 GLU F O 1
ATOM 9308 N N . PRO F 1 137 ? 158.03400 191.71000 94.60900 1.000 125.60000 114 PRO F N 1
ATOM 9309 C CA . PRO F 1 137 ? 157.28900 191.68800 93.34300 1.000 129.23000 114 PRO F CA 1
ATOM 9310 C C . PRO F 1 137 ? 158.20800 192.02700 92.18200 1.000 129.98000 114 PRO F C 1
ATOM 9311 O O . PRO F 1 137 ? 158.62400 193.17700 92.01100 1.000 135.13000 114 PRO F O 1
ATOM 9315 N N . ASP F 1 138 ? 158.52900 191.02000 91.37200 1.000 144.13000 115 ASP F N 1
ATOM 9316 C CA . ASP F 1 138 ? 159.48200 191.20500 90.28600 1.000 148.60000 115 ASP F CA 1
ATOM 9317 C C . ASP F 1 138 ? 158.80800 191.77500 89.04600 1.000 152.11000 115 ASP F C 1
ATOM 9318 O O . ASP F 1 138 ? 158.94900 191.22500 87.94900 1.000 155.69000 115 ASP F O 1
ATOM 9320 N N . SER F 1 139 ? 158.08400 192.87800 89.20800 1.000 158.58000 116 SER F N 1
ATOM 9321 C CA . SER F 1 139 ? 157.42100 193.53300 88.08900 1.000 158.15000 116 SER F CA 1
ATOM 9322 C C . SER F 1 139 ? 156.99200 194.92400 88.52600 1.000 160.46000 116 SER F C 1
ATOM 9323 O O . SER F 1 139 ? 157.06300 195.27900 89.70500 1.000 156.97000 116 SER F O 1
ATOM 9326 N N . LYS F 1 140 ? 156.54500 195.71300 87.55200 1.000 166.60000 117 LYS F N 1
ATOM 9327 C CA . LYS F 1 140 ? 155.96600 197.01500 87.84500 1.000 165.87000 117 LYS F CA 1
ATOM 9328 C C . LYS F 1 140 ? 154.53100 196.91600 88.34100 1.000 167.64000 117 LYS F C 1
ATOM 9329 O O . LYS F 1 140 ? 154.00100 197.90700 88.85500 1.000 169.29000 117 LYS F O 1
ATOM 9331 N N . SER F 1 141 ? 153.89700 195.75600 88.20200 1.000 156.28000 118 SER F N 1
ATOM 9332 C CA . SER F 1 141 ? 152.53100 195.52800 88.66400 1.000 153.19000 118 SER F CA 1
ATOM 9333 C C . SER F 1 141 ? 152.59300 194.56900 89.84800 1.000 149.94000 118 SER F C 1
ATOM 9334 O O . SER F 1 141 ? 152.78000 193.36200 89.67200 1.000 150.48000 118 SER F O 1
ATOM 9337 N N . SER F 1 142 ? 152.43400 195.11200 91.05300 1.000 138.19000 119 SER F N 1
ATOM 9338 C CA . SER F 1 142 ? 152.49900 194.33300 92.28000 1.000 141.01000 119 SER F CA 1
ATOM 9339 C C . SER F 1 142 ? 151.12100 194.04800 92.86300 1.000 144.98000 119 SER F C 1
ATOM 9340 O O . SER F 1 142 ? 151.01800 193.66300 94.03200 1.000 147.52000 119 SER F O 1
ATOM 9343 N N . LYS F 1 143 ? 150.06100 194.23500 92.07400 1.000 138.62000 120 LYS F N 1
ATOM 9344 C CA . LYS F 1 143 ? 148.71100 194.01700 92.58500 1.000 135.90000 120 LYS F CA 1
ATOM 9345 C C . LYS F 1 143 ? 148.50400 192.56700 93.00000 1.000 138.53000 120 LYS F C 1
ATOM 9346 O O . LYS F 1 143 ? 147.89900 192.29300 94.04200 1.000 143.87000 120 LYS F O 1
ATOM 9348 N N . SER F 1 144 ? 148.99600 191.62300 92.19600 1.000 132.17000 121 SER F N 1
ATOM 9349 C CA . SER F 1 144 ? 148.82900 190.21100 92.52500 1.000 134.96000 121 SER F CA 1
ATOM 9350 C C . SER F 1 144 ? 149.54200 189.85300 93.82200 1.000 133.63000 121 SER F C 1
ATOM 9351 O O . SER F 1 144 ? 149.00300 189.10600 94.64600 1.000 135.42000 121 SER F O 1
ATOM 9354 N N . TYR F 1 145 ? 150.75700 190.36800 94.01800 1.000 122.47000 122 TYR F N 1
ATOM 9355 C CA . TYR F 1 145 ? 151.49500 190.09000 95.24600 1.000 119.73000 122 TYR F CA 1
ATOM 9356 C C . TYR F 1 145 ? 150.74400 190.61900 96.46100 1.000 124.34000 122 TYR F C 1
ATOM 9357 O O . TYR F 1 145 ? 150.42300 189.86000 97.38300 1.000 125.74000 122 TYR F O 1
ATOM 9366 N N . VAL F 1 146 ? 150.44100 191.91800 96.47600 1.000 138.02000 123 VAL F N 1
ATOM 9367 C CA . VAL F 1 146 ? 149.79500 192.50000 97.64800 1.000 138.50000 123 VAL F CA 1
ATOM 9368 C C . VAL F 1 146 ? 148.42900 191.86700 97.87800 1.000 138.46000 123 VAL F C 1
ATOM 9369 O O . VAL F 1 146 ? 147.94800 191.80400 99.01600 1.000 139.61000 123 VAL F O 1
ATOM 9373 N N . LEU F 1 147 ? 147.78800 191.37500 96.81600 1.000 131.40000 124 LEU F N 1
ATOM 9374 C CA . LEU F 1 147 ? 146.53200 190.65200 96.97900 1.000 129.68000 124 LEU F CA 1
ATOM 9375 C C . LEU F 1 147 ? 146.73400 189.37600 97.78300 1.000 132.30000 124 LEU F C 1
ATOM 9376 O O . LEU F 1 147 ? 146.01600 189.12000 98.75500 1.000 133.32000 124 LEU F O 1
ATOM 9381 N N . LEU F 1 148 ? 147.71900 188.56400 97.39400 1.000 128.17000 125 LEU F N 1
ATOM 9382 C CA . LEU F 1 148 ? 147.92000 187.27500 98.04800 1.000 128.91000 125 LEU F CA 1
ATOM 9383 C C . LEU F 1 148 ? 148.32500 187.44900 99.50500 1.000 128.87000 125 LEU F C 1
ATOM 9384 O O . LEU F 1 148 ? 147.90600 186.66900 100.36700 1.000 135.09000 125 LEU F O 1
ATOM 9389 N N . ALA F 1 149 ? 149.14400 188.45900 99.79900 1.000 128.16000 126 ALA F N 1
ATOM 9390 C CA . ALA F 1 149 ? 149.53900 188.70300 101.18100 1.000 133.17000 126 ALA F CA 1
ATOM 9391 C C . ALA F 1 149 ? 148.34200 189.09600 102.03600 1.000 139.04000 126 ALA F C 1
ATOM 9392 O O . ALA F 1 149 ? 148.27900 188.75000 103.22100 1.000 139.29000 126 ALA F O 1
ATOM 9394 N N . LYS F 1 150 ? 147.38500 189.82100 101.45400 1.000 145.09000 127 LYS F N 1
ATOM 9395 C CA . LYS F 1 150 ? 146.22800 190.27600 102.21800 1.000 144.22000 127 LYS F CA 1
ATOM 9396 C C . LYS F 1 150 ? 145.38500 189.10100 102.69700 1.000 146.39000 127 LYS F C 1
ATOM 9397 O O . LYS F 1 150 ? 144.98600 189.04500 103.86600 1.000 147.76000 127 LYS F O 1
ATOM 9403 N N . THR F 1 151 ? 145.10400 188.14800 101.80600 1.000 141.54000 128 THR F N 1
ATOM 9404 C CA . THR F 1 151 ? 144.29400 186.99700 102.19200 1.000 143.40000 128 THR F CA 1
ATOM 9405 C C . THR F 1 151 ? 144.99500 186.15700 103.25100 1.000 143.38000 128 THR F C 1
ATOM 9406 O O . THR F 1 151 ? 144.35800 185.68900 104.20100 1.000 146.39000 128 THR F O 1
ATOM 9410 N N . LEU F 1 152 ? 146.30400 185.95400 103.10200 1.000 136.92000 129 LEU F N 1
ATOM 9411 C CA . LEU F 1 152 ? 147.04200 185.16600 104.08100 1.000 135.74000 129 LEU F CA 1
ATOM 9412 C C . LEU F 1 152 ? 147.12000 185.87100 105.42800 1.000 137.30000 129 LEU F C 1
ATOM 9413 O O . LEU F 1 152 ? 147.19400 185.20900 106.46800 1.000 137.16000 129 LEU F O 1
ATOM 9418 N N . ALA F 1 153 ? 147.11200 187.20400 105.43100 1.000 151.81000 130 ALA F N 1
ATOM 9419 C CA . ALA F 1 153 ? 147.19600 187.94300 106.68500 1.000 153.58000 130 ALA F CA 1
ATOM 9420 C C . ALA F 1 153 ? 145.91500 187.79500 107.49700 1.000 155.54000 130 ALA F C 1
ATOM 9421 O O . ALA F 1 153 ? 145.93500 187.30400 108.63200 1.000 155.05000 130 ALA F O 1
ATOM 9423 N N . GLU F 1 154 ? 144.78300 188.22200 106.93000 1.000 165.80000 131 GLU F N 1
ATOM 9424 C CA . GLU F 1 154 ? 143.52400 188.17200 107.66700 1.000 164.84000 131 GLU F CA 1
ATOM 9425 C C . GLU F 1 154 ? 143.11500 186.73600 107.97400 1.000 165.77000 131 GLU F C 1
ATOM 9426 O O . GLU F 1 154 ? 142.71200 186.42600 109.10100 1.000 168.49000 131 GLU F O 1
ATOM 9432 N N . THR F 1 155 ? 143.21500 185.84700 106.99200 1.000 149.16000 132 THR F N 1
ATOM 9433 C CA . THR F 1 155 ? 142.97400 184.42000 107.19300 1.000 147.11000 132 THR F CA 1
ATOM 9434 C C . THR F 1 155 ? 144.33900 183.78100 107.41200 1.000 150.34000 132 THR F C 1
ATOM 9435 O O . THR F 1 155 ? 145.03000 183.41400 106.46200 1.000 153.74000 132 THR F O 1
ATOM 9437 N N . ASP F 1 156 ? 144.73200 183.65600 108.67900 1.000 154.61000 133 ASP F N 1
ATOM 9438 C CA . ASP F 1 156 ? 146.07700 183.20100 109.00300 1.000 155.79000 133 ASP F CA 1
ATOM 9439 C C . ASP F 1 156 ? 146.28900 181.76900 108.53400 1.000 156.19000 133 ASP F C 1
ATOM 9440 O O . ASP F 1 156 ? 145.81100 180.82100 109.16300 1.000 153.82000 133 ASP F O 1
ATOM 9442 N N . ARG F 1 157 ? 147.01200 181.61100 107.42800 1.000 152.37000 134 ARG F N 1
ATOM 9443 C CA . ARG F 1 157 ? 147.28700 180.30400 106.85300 1.000 148.77000 134 ARG F CA 1
ATOM 9444 C C . ARG F 1 157 ? 148.68800 180.31300 106.26500 1.000 150.14000 134 ARG F C 1
ATOM 9445 O O . ARG F 1 157 ? 149.25900 181.36800 105.98000 1.000 149.59000 134 ARG F O 1
ATOM 9453 N N . MET F 1 158 ? 149.23700 179.11600 106.08900 1.000 147.41000 135 MET F N 1
ATOM 9454 C CA . MET F 1 158 ? 150.54000 178.92100 105.47300 1.000 140.04000 135 MET F CA 1
ATOM 9455 C C . MET F 1 158 ? 150.36200 178.04800 104.24300 1.000 141.32000 135 MET F C 1
ATOM 9456 O O . MET F 1 158 ? 149.65600 177.03600 104.29500 1.000 153.35000 135 MET F O 1
ATOM 9461 N N . ALA F 1 159 ? 150.99200 178.43900 103.14200 1.000 113.70000 136 ALA F N 1
ATOM 9462 C CA . ALA F 1 159 ? 150.88200 177.70300 101.88800 1.000 118.39000 136 ALA F CA 1
ATOM 9463 C C . ALA F 1 159 ? 152.06800 176.75400 101.77200 1.000 118.13000 136 ALA F C 1
ATOM 9464 O O . ALA F 1 159 ? 153.21700 177.19700 101.68300 1.000 129.71000 136 ALA F O 1
ATOM 9466 N N . ILE F 1 160 ? 151.79500 175.45400 101.77300 1.000 101.61000 137 ILE F N 1
ATOM 9467 C CA . ILE F 1 160 ? 152.84700 174.45700 101.60700 1.000 102.18000 137 ILE F CA 1
ATOM 9468 C C . ILE F 1 160 ? 153.14400 174.33600 100.11900 1.000 110.84000 137 ILE F C 1
ATOM 9469 O O . ILE F 1 160 ? 152.24100 174.08700 99.31400 1.000 117.73000 137 ILE F O 1
ATOM 9474 N N . VAL F 1 161 ? 154.40900 174.52900 99.74700 1.000 113.08000 138 VAL F N 1
ATOM 9475 C CA . VAL F 1 161 ? 154.80300 174.61200 98.34900 1.000 107.02000 138 VAL F CA 1
ATOM 9476 C C . VAL F 1 161 ? 155.99900 173.70800 98.09600 1.000 104.11000 138 VAL F C 1
ATOM 9477 O O . VAL F 1 161 ? 156.68900 173.26900 99.01800 1.000 117.91000 138 VAL F O 1
ATOM 9481 N N . HIS F 1 162 ? 156.23200 173.42900 96.81800 1.000 115.55000 139 HIS F N 1
ATOM 9482 C CA . HIS F 1 162 ? 157.42800 172.73600 96.36100 1.000 118.01000 139 HIS F CA 1
ATOM 9483 C C . HIS F 1 162 ? 158.39000 173.77400 95.80200 1.000 122.27000 139 HIS F C 1
ATOM 9484 O O . HIS F 1 162 ? 158.06900 174.45800 94.82600 1.000 127.15000 139 HIS F O 1
ATOM 9491 N N . PHE F 1 163 ? 159.56200 173.88700 96.41400 1.000 115.46000 140 PHE F N 1
ATOM 9492 C CA . PHE F 1 163 ? 160.52300 174.92700 96.08100 1.000 114.10000 140 PHE F CA 1
ATOM 9493 C C . PHE F 1 163 ? 161.82400 174.28900 95.62300 1.000 115.29000 140 PHE F C 1
ATOM 9494 O O . PHE F 1 163 ? 162.40300 173.46700 96.34000 1.000 120.20000 140 PHE F O 1
ATOM 9502 N N . THR F 1 164 ? 162.28200 174.67200 94.43400 1.000 122.76000 141 THR F N 1
ATOM 9503 C CA . THR F 1 164 ? 163.54200 174.19600 93.87900 1.000 123.72000 141 THR F CA 1
ATOM 9504 C C . THR F 1 164 ? 164.45200 175.39700 93.68200 1.000 127.43000 141 THR F C 1
ATOM 9505 O O . THR F 1 164 ? 164.13700 176.29500 92.89400 1.000 132.50000 141 THR F O 1
ATOM 9509 N N . LEU F 1 165 ? 165.57100 175.42200 94.40400 1.000 121.79000 142 LEU F N 1
ATOM 9510 C CA . LEU F 1 165 ? 166.45300 176.58000 94.33700 1.000 118.30000 142 LEU F CA 1
ATOM 9511 C C . LEU F 1 165 ? 167.38400 176.50400 93.13300 1.000 120.01000 142 LEU F C 1
ATOM 9512 O O . LEU F 1 165 ? 167.30100 177.32900 92.21900 1.000 127.15000 142 LEU F O 1
ATOM 9517 N N . ARG F 1 166 ? 168.27800 175.51700 93.11400 1.000 127.09000 143 ARG F N 1
ATOM 9518 C CA . ARG F 1 166 ? 169.17900 175.32200 91.98700 1.000 130.23000 143 ARG F CA 1
ATOM 9519 C C . ARG F 1 166 ? 168.92400 174.00100 91.27400 1.000 138.05000 143 ARG F C 1
ATOM 9520 O O . ARG F 1 166 ? 168.63300 173.99000 90.07500 1.000 143.64000 143 ARG F O 1
ATOM 9522 N N . ASN F 1 167 ? 169.02000 172.87900 91.98400 1.000 142.38000 144 ASN F N 1
ATOM 9523 C CA . ASN F 1 167 ? 168.71200 171.58400 91.39800 1.000 142.26000 144 ASN F CA 1
ATOM 9524 C C . ASN F 1 167 ? 167.98400 170.64500 92.34600 1.000 140.14000 144 ASN F C 1
ATOM 9525 O O . ASN F 1 167 ? 167.62300 169.54100 91.92900 1.000 142.93000 144 ASN F O 1
ATOM 9530 N N . LYS F 1 168 ? 167.75300 171.03800 93.59300 1.000 133.19000 145 LYS F N 1
ATOM 9531 C CA . LYS F 1 168 ? 167.12900 170.18000 94.58700 1.000 132.96000 145 LYS F CA 1
ATOM 9532 C C . LYS F 1 168 ? 165.76200 170.73000 94.96100 1.000 136.40000 145 LYS F C 1
ATOM 9533 O O . LYS F 1 168 ? 165.60800 171.93300 95.19100 1.000 141.93000 145 LYS F O 1
ATOM 9539 N N . THR F 1 169 ? 164.77300 169.84600 95.02100 1.000 124.81000 146 THR F N 1
ATOM 9540 C CA . THR F 1 169 ? 163.41300 170.21700 95.38100 1.000 121.87000 146 THR F CA 1
ATOM 9541 C C . THR F 1 169 ? 163.21800 169.98100 96.87100 1.000 125.79000 146 THR F C 1
ATOM 9542 O O . THR F 1 169 ? 163.43500 168.86800 97.36100 1.000 131.58000 146 THR F O 1
ATOM 9546 N N . ARG F 1 170 ? 162.81400 171.02500 97.58700 1.000 116.41000 147 ARG F N 1
ATOM 9547 C CA . ARG F 1 170 ? 162.59500 170.94700 99.02200 1.000 113.94000 147 ARG F CA 1
ATOM 9548 C C . ARG F 1 170 ? 161.18800 171.41200 99.34900 1.000 107.90000 147 ARG F C 1
ATOM 9549 O O . ARG F 1 170 ? 160.66400 172.32900 98.71100 1.000 115.57000 147 ARG F O 1
ATOM 9557 N N . LEU F 1 171 ? 160.58000 170.77400 100.34200 1.000 99.61000 148 LEU F N 1
ATOM 9558 C CA . LEU F 1 171 ? 159.30800 171.25000 100.85800 1.000 103.21000 148 LEU F CA 1
ATOM 9559 C C . LEU F 1 171 ? 159.49800 172.61700 101.49800 1.000 107.91000 148 LEU F C 1
ATOM 9560 O O . LEU F 1 171 ? 160.48300 172.85900 102.19700 1.000 123.11000 148 LEU F O 1
ATOM 9565 N N . ALA F 1 172 ? 158.55300 173.51700 101.25200 1.000 105.37000 149 ALA F N 1
ATOM 9566 C CA . ALA F 1 172 ? 158.65900 174.87200 101.76300 1.000 103.20000 149 ALA F CA 1
ATOM 9567 C C . ALA F 1 172 ? 157.29500 175.35600 102.22300 1.000 105.06000 149 ALA F C 1
ATOM 9568 O O . ALA F 1 172 ? 156.25800 174.90000 101.73700 1.000 116.97000 149 ALA F O 1
ATOM 9570 N N . ALA F 1 173 ? 157.31000 176.28900 103.16900 1.000 102.66000 150 ALA F N 1
ATOM 9571 C CA . ALA F 1 173 ? 156.10300 176.89100 103.71200 1.000 97.56000 150 ALA F CA 1
ATOM 9572 C C . ALA F 1 173 ? 156.12400 178.38100 103.41800 1.000 103.51000 150 ALA F C 1
ATOM 9573 O O . ALA F 1 173 ? 157.15400 179.03800 103.59800 1.000 118.65000 150 ALA F O 1
ATOM 9575 N N . LEU F 1 174 ? 154.99200 178.90800 102.97100 1.000 117.45000 151 LEU F N 1
ATOM 9576 C CA . LEU F 1 174 ? 154.86500 180.30400 102.58000 1.000 112.17000 151 LEU F CA 1
ATOM 9577 C C . LEU F 1 174 ? 153.97000 181.01300 103.58600 1.000 118.52000 151 LEU F C 1
ATOM 9578 O O . LEU F 1 174 ? 152.83700 180.58300 103.82300 1.000 131.96000 151 LEU F O 1
ATOM 9583 N N . ARG F 1 175 ? 154.47500 182.09600 104.17100 1.000 111.98000 152 ARG F N 1
ATOM 9584 C CA . ARG F 1 175 ? 153.72200 182.87900 105.13900 1.000 117.34000 152 ARG F CA 1
ATOM 9585 C C . ARG F 1 175 ? 153.97700 184.35400 104.87600 1.000 126.62000 152 ARG F C 1
ATOM 9586 O O . ARG F 1 175 ? 154.82100 184.72200 104.05600 1.000 137.62000 152 ARG F O 1
ATOM 9594 N N . VAL F 1 176 ? 153.24800 185.20700 105.59000 1.000 121.07000 153 VAL F N 1
ATOM 9595 C CA . VAL F 1 176 ? 153.35900 186.65300 105.45300 1.000 109.63000 153 VAL F CA 1
ATOM 9596 C C . VAL F 1 176 ? 153.80500 187.23100 106.78500 1.000 113.96000 153 VAL F C 1
ATOM 9597 O O . VAL F 1 176 ? 153.18700 186.96500 107.82200 1.000 122.27000 153 VAL F O 1
ATOM 9601 N N . LYS F 1 177 ? 154.87300 188.02100 106.75500 1.000 128.94000 154 LYS F N 1
ATOM 9602 C CA . LYS F 1 177 ? 155.39100 188.69200 107.93600 1.000 130.41000 154 LYS F CA 1
ATOM 9603 C C . LYS F 1 177 ? 155.44200 190.18800 107.67100 1.000 136.19000 154 LYS F C 1
ATOM 9604 O O . LYS F 1 177 ? 155.66900 190.62500 106.54000 1.000 140.12000 154 LYS F O 1
ATOM 9610 N N . ASP F 1 178 ? 155.22900 190.97000 108.72300 1.000 153.37000 155 ASP F N 1
ATOM 9611 C CA . ASP F 1 178 ? 155.11200 192.41700 108.61400 1.000 153.86000 155 ASP F CA 1
ATOM 9612 C C . ASP F 1 178 ? 156.32700 193.09300 109.23100 1.000 153.43000 155 ASP F C 1
ATOM 9613 O O . ASP F 1 178 ? 156.68000 192.81800 110.38200 1.000 154.43000 155 ASP F O 1
ATOM 9618 N N . PHE F 1 179 ? 156.96000 193.97200 108.46200 1.000 144.95000 156 PHE F N 1
ATOM 9619 C CA . PHE F 1 179 ? 158.01400 194.85500 108.95300 1.000 145.83000 156 PHE F CA 1
ATOM 9620 C C . PHE F 1 179 ? 157.45000 196.27200 108.90700 1.000 152.19000 156 PHE F C 1
ATOM 9621 O O . PHE F 1 179 ? 157.53300 196.95800 107.88800 1.000 149.89000 156 PHE F O 1
ATOM 9629 N N . GLY F 1 180 ? 156.87200 196.70500 110.02300 1.000 158.81000 157 GLY F N 1
ATOM 9630 C CA . GLY F 1 180 ? 156.21800 197.99600 110.07200 1.000 154.65000 157 GLY F CA 1
ATOM 9631 C C . GLY F 1 180 ? 154.99200 198.04900 109.18600 1.000 153.85000 157 GLY F C 1
ATOM 9632 O O . GLY F 1 180 ? 153.98400 197.39500 109.46800 1.000 153.04000 157 GLY F O 1
ATOM 9633 N N . LYS F 1 181 ? 155.06700 198.82400 108.10700 1.000 156.01000 158 LYS F N 1
ATOM 9634 C CA . LYS F 1 181 ? 153.96600 198.96100 107.16600 1.000 158.34000 158 LYS F CA 1
ATOM 9635 C C . LYS F 1 181 ? 154.15900 198.12200 105.91100 1.000 159.08000 158 LYS F C 1
ATOM 9636 O O . LYS F 1 181 ? 153.38600 198.26300 104.95800 1.000 160.45000 158 LYS F O 1
ATOM 9638 N N . ARG F 1 182 ? 155.16600 197.25400 105.88700 1.000 152.82000 159 ARG F N 1
ATOM 9639 C CA . ARG F 1 182 ? 155.48500 196.44500 104.72000 1.000 151.11000 159 ARG F CA 1
ATOM 9640 C C . ARG F 1 182 ? 155.09400 194.99700 104.97800 1.000 151.81000 159 ARG F C 1
ATOM 9641 O O . ARG F 1 182 ? 155.47300 194.42200 106.00300 1.000 154.24000 159 ARG F O 1
ATOM 9649 N N . GLU F 1 183 ? 154.34000 194.41600 104.05000 1.000 152.24000 160 GLU F N 1
ATOM 9650 C CA . GLU F 1 183 ? 153.93300 193.01700 104.11400 1.000 150.97000 160 GLU F CA 1
ATOM 9651 C C . GLU F 1 183 ? 154.72100 192.24900 103.06200 1.000 153.56000 160 GLU F C 1
ATOM 9652 O O . GLU F 1 183 ? 154.57300 192.50100 101.86200 1.000 154.24000 160 GLU F O 1
ATOM 9658 N N . VAL F 1 184 ? 155.55300 191.31500 103.51100 1.000 139.19000 161 VAL F N 1
ATOM 9659 C CA . VAL F 1 184 ? 156.38300 190.50200 102.63300 1.000 135.85000 161 VAL F CA 1
ATOM 9660 C C . VAL F 1 184 ? 156.06300 189.03700 102.88100 1.000 133.98000 161 VAL F C 1
ATOM 9661 O O . VAL F 1 184 ? 155.96600 188.60300 104.03400 1.000 134.14000 161 VAL F O 1
ATOM 9665 N N . MET F 1 185 ? 155.88600 188.27800 101.80500 1.000 125.21000 162 MET F N 1
ATOM 9666 C CA . MET F 1 185 ? 155.76900 186.83500 101.94500 1.000 125.48000 162 MET F CA 1
ATOM 9667 C C . MET F 1 185 ? 157.15500 186.22400 102.06500 1.000 122.36000 162 MET F C 1
ATOM 9668 O O . MET F 1 185 ? 158.07000 186.58100 101.31800 1.000 127.45000 162 MET F O 1
ATOM 9673 N N . MET F 1 186 ? 157.30800 185.30700 103.01000 1.000 115.52000 163 MET F N 1
ATOM 9674 C CA . MET F 1 186 ? 158.58000 184.66700 103.29200 1.000 110.31000 163 MET F CA 1
ATOM 9675 C C . MET F 1 186 ? 158.45500 183.17400 103.04300 1.000 122.17000 163 MET F C 1
ATOM 9676 O O . MET F 1 186 ? 157.48100 182.54500 103.46500 1.000 133.51000 163 MET F O 1
ATOM 9681 N N . VAL F 1 187 ? 159.43800 182.61000 102.35200 1.000 104.90000 164 VAL F N 1
ATOM 9682 C CA . VAL F 1 187 ? 159.45500 181.19200 102.02200 1.000 93.29000 164 VAL F CA 1
ATOM 9683 C C . VAL F 1 187 ? 160.38900 180.49100 102.99400 1.000 96.29000 164 VAL F C 1
ATOM 9684 O O . VAL F 1 187 ? 161.58300 180.80500 103.05500 1.000 114.09000 164 VAL F O 1
ATOM 9688 N N . HIS F 1 188 ? 159.85100 179.54500 103.75400 1.000 105.01000 165 HIS F N 1
ATOM 9689 C CA . HIS F 1 188 ? 160.61300 178.79100 104.73700 1.000 104.23000 165 HIS F CA 1
ATOM 9690 C C . HIS F 1 188 ? 160.83800 177.38200 104.21800 1.000 112.48000 165 HIS F C 1
ATOM 9691 O O . HIS F 1 188 ? 159.88400 176.61100 104.08300 1.000 125.70000 165 HIS F O 1
ATOM 9698 N N . THR F 1 189 ? 162.09100 177.04600 103.93800 1.000 107.90000 166 THR F N 1
ATOM 9699 C CA . THR F 1 189 ? 162.41700 175.68500 103.54300 1.000 107.37000 166 THR F CA 1
ATOM 9700 C C . THR F 1 189 ? 162.12200 174.73500 104.69400 1.000 110.19000 166 THR F C 1
ATOM 9701 O O . THR F 1 189 ? 162.52900 174.97800 105.83300 1.000 121.73000 166 THR F O 1
ATOM 9705 N N . LEU F 1 190 ? 161.40500 173.65700 104.40100 1.000 112.96000 167 LEU F N 1
ATOM 9706 C CA . LEU F 1 190 ? 161.01500 172.67500 105.40100 1.000 112.57000 167 LEU F CA 1
ATOM 9707 C C . LEU F 1 190 ? 161.68300 171.35000 105.07700 1.000 116.72000 167 LEU F C 1
ATOM 9708 O O . LEU F 1 190 ? 161.61000 170.87800 103.93900 1.000 123.70000 167 LEU F O 1
ATOM 9713 N N . LEU F 1 191 ? 162.33300 170.75200 106.06800 1.000 113.21000 168 LEU F N 1
ATOM 9714 C CA . LEU F 1 191 ? 162.82900 169.39900 105.88700 1.000 119.37000 168 LEU F CA 1
ATOM 9715 C C . LEU F 1 191 ? 161.65600 168.42900 105.84300 1.000 124.06000 168 LEU F C 1
ATOM 9716 O O . LEU F 1 191 ? 160.62400 168.64600 106.47700 1.000 123.63000 168 LEU F O 1
ATOM 9721 N N . TRP F 1 192 ? 161.80600 167.36600 105.05900 1.000 127.88000 169 TRP F N 1
ATOM 9722 C CA . TRP F 1 192 ? 160.70900 166.43100 104.89500 1.000 122.21000 169 TRP F CA 1
ATOM 9723 C C . TRP F 1 192 ? 160.38700 165.76900 106.23200 1.000 127.68000 169 TRP F C 1
ATOM 9724 O O . TRP F 1 192 ? 161.28600 165.50600 107.03600 1.000 135.47000 169 TRP F O 1
ATOM 9735 N N . PRO F 1 193 ? 159.10900 165.49400 106.49800 1.000 122.48000 170 PRO F N 1
ATOM 9736 C CA . PRO F 1 193 ? 158.73200 164.96300 107.81800 1.000 124.07000 170 PRO F CA 1
ATOM 9737 C C . PRO F 1 193 ? 159.37500 163.63000 108.15000 1.000 124.30000 170 PRO F C 1
ATOM 9738 O O . PRO F 1 193 ? 159.33000 163.21100 109.31200 1.000 126.77000 170 PRO F O 1
ATOM 9742 N N . ASP F 1 194 ? 159.96900 162.94700 107.17400 1.000 132.17000 171 ASP F N 1
ATOM 9743 C CA . ASP F 1 194 ? 160.64300 161.68600 107.44600 1.000 134.69000 171 ASP F CA 1
ATOM 9744 C C . ASP F 1 194 ? 162.05100 161.86300 108.00200 1.000 139.32000 171 ASP F C 1
ATOM 9745 O O . ASP F 1 194 ? 162.65900 160.86900 108.41200 1.000 145.11000 171 ASP F O 1
ATOM 9750 N N . GLU F 1 195 ? 162.58700 163.08200 108.02700 1.000 132.98000 172 GLU F N 1
ATOM 9751 C CA . GLU F 1 195 ? 163.89100 163.31900 108.63400 1.000 130.19000 172 GLU F CA 1
ATOM 9752 C C . GLU F 1 195 ? 163.80600 163.65700 110.11200 1.000 131.34000 172 GLU F C 1
ATOM 9753 O O . GLU F 1 195 ? 164.83600 163.96200 110.72000 1.000 135.36000 172 GLU F O 1
ATOM 9759 N N . ILE F 1 196 ? 162.62000 163.61800 110.70400 1.000 116.83000 173 ILE F N 1
ATOM 9760 C CA . ILE F 1 196 ? 162.43000 163.98700 112.09900 1.000 117.44000 173 ILE F CA 1
ATOM 9761 C C . ILE F 1 196 ? 162.44400 162.71100 112.92800 1.000 124.83000 173 ILE F C 1
ATOM 9762 O O . ILE F 1 196 ? 161.67200 161.78200 112.66700 1.000 133.56000 173 ILE F O 1
ATOM 9767 N N . ARG F 1 197 ? 163.33200 162.65900 113.91600 1.000 121.63000 174 ARG F N 1
ATOM 9768 C CA . ARG F 1 197 ? 163.46100 161.48300 114.75600 1.000 118.58000 174 ARG F CA 1
ATOM 9769 C C . ARG F 1 197 ? 162.31000 161.40600 115.75300 1.000 122.88000 174 ARG F C 1
ATOM 9770 O O . ARG F 1 197 ? 161.49200 162.32000 115.88000 1.000 127.86000 174 ARG F O 1
ATOM 9778 N N . ASP F 1 198 ? 162.25300 160.28800 116.46900 1.000 137.48000 175 ASP F N 1
ATOM 9779 C CA . ASP F 1 198 ? 161.27400 160.07700 117.51300 1.000 139.28000 175 ASP F CA 1
ATOM 9780 C C . ASP F 1 198 ? 161.98800 159.88300 118.84200 1.000 138.32000 175 ASP F C 1
ATOM 9781 O O . ASP F 1 198 ? 162.87600 159.02500 118.94200 1.000 139.64000 175 ASP F O 1
ATOM 9786 N N . PRO F 1 199 ? 161.64400 160.64500 119.87400 1.000 138.12000 176 PRO F N 1
ATOM 9787 C CA . PRO F 1 199 ? 162.32600 160.48500 121.16200 1.000 141.43000 176 PRO F CA 1
ATOM 9788 C C . PRO F 1 199 ? 161.95100 159.18200 121.84700 1.000 146.28000 176 PRO F C 1
ATOM 9789 O O . PRO F 1 199 ? 160.84000 159.03600 122.36500 1.000 150.17000 176 PRO F O 1
ATOM 9793 N N . ASP F 1 200 ? 162.87500 158.22500 121.85000 1.000 153.86000 177 ASP F N 1
ATOM 9794 C CA . ASP F 1 200 ? 162.63400 156.91800 122.45400 1.000 150.35000 177 ASP F CA 1
ATOM 9795 C C . ASP F 1 200 ? 163.22900 156.88500 123.86100 1.000 150.01000 177 ASP F C 1
ATOM 9796 O O . ASP F 1 200 ? 164.21300 156.20300 124.14400 1.000 153.66000 177 ASP F O 1
ATOM 9801 N N . PHE F 1 201 ? 162.60100 157.64800 124.75200 1.000 140.46000 178 PHE F N 1
ATOM 9802 C CA . PHE F 1 201 ? 163.06900 157.75000 126.13000 1.000 140.50000 178 PHE F CA 1
ATOM 9803 C C . PHE F 1 201 ? 162.09000 157.04700 127.05700 1.000 142.35000 178 PHE F C 1
ATOM 9804 O O . PHE F 1 201 ? 161.01300 157.58900 127.34800 1.000 144.00000 178 PHE F O 1
ATOM 9812 N N . PRO F 1 202 ? 162.40600 155.84600 127.54300 1.000 139.57000 179 PRO F N 1
ATOM 9813 C CA . PRO F 1 202 ? 161.53200 155.21100 128.53800 1.000 138.34000 179 PRO F CA 1
ATOM 9814 C C . PRO F 1 202 ? 161.47400 155.96700 129.85000 1.000 136.83000 179 PRO F C 1
ATOM 9815 O O . PRO F 1 202 ? 160.53200 155.75700 130.62300 1.000 140.03000 179 PRO F O 1
ATOM 9819 N N . VAL F 1 203 ? 162.45000 156.83600 130.12200 1.000 119.71000 180 VAL F N 1
ATOM 9820 C CA . VAL F 1 203 ? 162.48000 157.55600 131.39100 1.000 125.05000 180 VAL F CA 1
ATOM 9821 C C . VAL F 1 203 ? 161.25900 158.45200 131.52900 1.000 130.70000 180 VAL F C 1
ATOM 9822 O O . VAL F 1 203 ? 160.62900 158.51000 132.59200 1.000 133.13000 180 VAL F O 1
ATOM 9826 N N . LEU F 1 204 ? 160.90200 159.16500 130.46100 1.000 129.32000 181 LEU F N 1
ATOM 9827 C CA . LEU F 1 204 ? 159.75500 160.06100 130.52200 1.000 129.13000 181 LEU F CA 1
ATOM 9828 C C . LEU F 1 204 ? 158.43200 159.31100 130.52500 1.000 133.89000 181 LEU F C 1
ATOM 9829 O O . LEU F 1 204 ? 157.40700 159.89400 130.89500 1.000 139.11000 181 LEU F O 1
ATOM 9834 N N . ASP F 1 205 ? 158.42800 158.04100 130.11700 1.000 151.60000 182 ASP F N 1
ATOM 9835 C CA . ASP F 1 205 ? 157.19300 157.26400 130.13500 1.000 153.71000 182 ASP F CA 1
ATOM 9836 C C . ASP F 1 205 ? 156.68600 157.07000 131.55700 1.000 151.59000 182 ASP F C 1
ATOM 9837 O O . ASP F 1 205 ? 155.48600 157.20300 131.82100 1.000 148.93000 182 ASP F O 1
ATOM 9842 N N . GLN F 1 206 ? 157.58600 156.75700 132.48300 1.000 148.90000 183 GLN F N 1
ATOM 9843 C CA . GLN F 1 206 ? 157.19800 156.56000 133.87000 1.000 149.64000 183 GLN F CA 1
ATOM 9844 C C . GLN F 1 206 ? 156.79300 157.89200 134.48900 1.000 149.10000 183 GLN F C 1
ATOM 9845 O O . GLN F 1 206 ? 157.30500 158.95500 134.12900 1.000 148.00000 183 GLN F O 1
ATOM 9851 N N . LYS F 1 207 ? 155.85300 157.82300 135.42500 1.000 151.21000 184 LYS F N 1
ATOM 9852 C CA . LYS F 1 207 ? 155.29600 158.99700 136.07600 1.000 152.02000 184 LYS F CA 1
ATOM 9853 C C . LYS F 1 207 ? 155.82100 159.10300 137.50100 1.000 152.26000 184 LYS F C 1
ATOM 9854 O O . LYS F 1 207 ? 156.10000 158.09500 138.15500 1.000 151.13000 184 LYS F O 1
ATOM 9856 N N . VAL F 1 208 ? 155.95300 160.33900 137.97700 1.000 144.42000 185 VAL F N 1
ATOM 9857 C CA . VAL F 1 208 ? 156.50900 160.61000 139.29400 1.000 141.45000 185 VAL F CA 1
ATOM 9858 C C . VAL F 1 208 ? 155.46600 161.32900 140.13800 1.000 144.26000 185 VAL F C 1
ATOM 9859 O O . VAL F 1 208 ? 154.53700 161.96000 139.62700 1.000 143.11000 185 VAL F O 1
ATOM 9863 N N . GLU F 1 209 ? 155.63200 161.22200 141.45300 1.000 165.44000 186 GLU F N 1
ATOM 9864 C CA . GLU F 1 209 ? 154.75200 161.88700 142.40500 1.000 165.66000 186 GLU F CA 1
ATOM 9865 C C . GLU F 1 209 ? 155.29200 163.28400 142.68100 1.000 164.95000 186 GLU F C 1
ATOM 9866 O O . GLU F 1 209 ? 156.43700 163.43800 143.12000 1.000 160.92000 186 GLU F O 1
ATOM 9868 N N . ILE F 1 210 ? 154.47000 164.29600 142.42400 1.000 157.82000 187 ILE F N 1
ATOM 9869 C CA . ILE F 1 210 ? 154.87900 165.68900 142.53100 1.000 154.66000 187 ILE F CA 1
ATOM 9870 C C . ILE F 1 210 ? 153.86700 166.43000 143.39400 1.000 157.00000 187 ILE F C 1
ATOM 9871 O O . ILE F 1 210 ? 152.66800 166.12800 143.36400 1.000 160.04000 187 ILE F O 1
ATOM 9876 N N . LYS F 1 211 ? 154.35700 167.36500 144.20000 1.000 155.94000 188 LYS F N 1
ATOM 9877 C CA . LYS F 1 211 ? 153.43500 168.03800 145.10000 1.000 157.29000 188 LYS F CA 1
ATOM 9878 C C . LYS F 1 211 ? 153.09700 169.43500 144.59000 1.000 157.50000 188 LYS F C 1
ATOM 9879 O O . LYS F 1 211 ? 153.91100 170.06800 143.91100 1.000 157.72000 188 LYS F O 1
ATOM 9885 N N . PRO F 1 212 ? 151.89900 169.93000 144.90900 1.000 158.93000 189 PRO F N 1
ATOM 9886 C CA . PRO F 1 212 ? 151.53600 171.29200 144.48500 1.000 159.07000 189 PRO F CA 1
ATOM 9887 C C . PRO F 1 212 ? 152.47500 172.35700 145.01500 1.000 158.68000 189 PRO F C 1
ATOM 9888 O O . PRO F 1 212 ? 152.63800 173.40200 144.37300 1.000 159.16000 189 PRO F O 1
ATOM 9892 N N . ALA F 1 213 ? 153.09300 172.13000 146.17600 1.000 148.98000 190 ALA F N 1
ATOM 9893 C CA . ALA F 1 213 ? 154.08400 173.07500 146.67800 1.000 148.87000 190 ALA F CA 1
ATOM 9894 C C . ALA F 1 213 ? 155.27700 173.16600 145.73800 1.000 149.78000 190 ALA F C 1
ATOM 9895 O O . ALA F 1 213 ? 155.82100 174.25400 145.51400 1.000 148.13000 190 ALA F O 1
ATOM 9897 N N . GLU F 1 214 ? 155.70400 172.03000 145.18200 1.000 146.59000 191 GLU F N 1
ATOM 9898 C CA . GLU F 1 214 ? 156.81000 172.04300 144.23100 1.000 141.86000 191 GLU F CA 1
ATOM 9899 C C . GLU F 1 214 ? 156.44600 172.82000 142.97300 1.000 137.50000 191 GLU F C 1
ATOM 9900 O O . GLU F 1 214 ? 157.25600 173.60300 142.46400 1.000 137.65000 191 GLU F O 1
ATOM 9902 N N . LEU F 1 215 ? 155.23200 172.61800 142.45400 1.000 131.79000 192 LEU F N 1
ATOM 9903 C CA . LEU F 1 215 ? 154.79700 173.38000 141.28900 1.000 131.87000 192 LEU F CA 1
ATOM 9904 C C . LEU F 1 215 ? 154.71300 174.86500 141.60500 1.000 133.87000 192 LEU F C 1
ATOM 9905 O O . LEU F 1 215 ? 155.09800 175.70500 140.78400 1.000 136.02000 192 LEU F O 1
ATOM 9910 N N . LYS F 1 216 ? 154.20300 175.20800 142.78900 1.000 141.12000 193 LYS F N 1
ATOM 9911 C CA . LYS F 1 216 ? 154.10300 176.61200 143.16800 1.000 143.09000 193 LYS F CA 1
ATOM 9912 C C . LYS F 1 216 ? 155.47900 177.25400 143.24800 1.000 137.90000 193 LYS F C 1
ATOM 9913 O O . LYS F 1 216 ? 155.64900 178.41900 142.87300 1.000 137.34000 193 LYS F O 1
ATOM 9919 N N . MET F 1 217 ? 156.47400 176.50800 143.73300 1.000 131.08000 194 MET F N 1
ATOM 9920 C CA . MET F 1 217 ? 157.83600 177.02800 143.78300 1.000 132.74000 194 MET F CA 1
ATOM 9921 C C . MET F 1 217 ? 158.35400 177.32100 142.38300 1.000 138.22000 194 MET F C 1
ATOM 9922 O O . MET F 1 217 ? 159.03800 178.32700 142.16400 1.000 140.79000 194 MET F O 1
ATOM 9927 N N . ALA F 1 218 ? 158.03200 176.45500 141.42000 1.000 133.01000 195 ALA F N 1
ATOM 9928 C CA . ALA F 1 218 ? 158.49600 176.64800 140.05200 1.000 128.60000 195 ALA F CA 1
ATOM 9929 C C . ALA F 1 218 ? 157.99800 177.95100 139.44700 1.000 133.86000 195 ALA F C 1
ATOM 9930 O O . ALA F 1 218 ? 158.59800 178.44400 138.48700 1.000 135.07000 195 ALA F O 1
ATOM 9932 N N . GLY F 1 219 ? 156.91800 178.51500 139.97700 1.000 139.85000 196 GLY F N 1
ATOM 9933 C CA . GLY F 1 219 ? 156.40300 179.76500 139.46400 1.000 136.14000 196 GLY F CA 1
ATOM 9934 C C . GLY F 1 219 ? 157.34300 180.93700 139.65200 1.000 137.65000 196 GLY F C 1
ATOM 9935 O O . GLY F 1 219 ? 157.68700 181.61500 138.68100 1.000 141.62000 196 GLY F O 1
ATOM 9936 N N . GLN F 1 220 ? 157.77800 181.18300 140.89100 1.000 139.62000 197 GLN F N 1
ATOM 9937 C CA . GLN F 1 220 ? 158.58700 182.36900 141.15800 1.000 143.20000 197 GLN F CA 1
ATOM 9938 C C . GLN F 1 220 ? 159.93200 182.30200 140.44800 1.000 144.64000 197 GLN F C 1
ATOM 9939 O O . GLN F 1 220 ? 160.39100 183.30300 139.88500 1.000 146.71000 197 GLN F O 1
ATOM 9945 N N . VAL F 1 221 ? 160.58100 181.13600 140.46100 1.000 128.79000 198 VAL F N 1
ATOM 9946 C CA . VAL F 1 221 ? 161.89300 181.02200 139.83000 1.000 127.39000 198 VAL F CA 1
ATOM 9947 C C . VAL F 1 221 ? 161.78800 181.30100 138.33800 1.000 126.17000 198 VAL F C 1
ATOM 9948 O O . VAL F 1 221 ? 162.62300 182.00900 137.76300 1.000 131.00000 198 VAL F O 1
ATOM 9952 N N . VAL F 1 222 ? 160.75700 180.76000 137.68800 1.000 121.84000 199 VAL F N 1
ATOM 9953 C CA . VAL F 1 222 ? 160.51500 181.09000 136.28900 1.000 121.98000 199 VAL F CA 1
ATOM 9954 C C . VAL F 1 222 ? 160.16000 182.56400 136.14400 1.000 124.59000 199 VAL F C 1
ATOM 9955 O O . VAL F 1 222 ? 160.67400 183.25700 135.25800 1.000 128.63000 199 VAL F O 1
ATOM 9959 N N . ASP F 1 223 ? 159.29100 183.07300 137.02000 1.000 133.08000 200 ASP F N 1
ATOM 9960 C CA . ASP F 1 223 ? 158.84300 184.45500 136.89300 1.000 136.74000 200 ASP F CA 1
ATOM 9961 C C . ASP F 1 223 ? 159.93000 185.45100 137.27300 1.000 134.73000 200 ASP F C 1
ATOM 9962 O O . ASP F 1 223 ? 159.95000 186.56800 136.74600 1.000 134.75000 200 ASP F O 1
ATOM 9967 N N . SER F 1 224 ? 160.83100 185.08100 138.18600 1.000 129.50000 201 SER F N 1
ATOM 9968 C CA . SER F 1 224 ? 161.93000 185.98100 138.52200 1.000 130.72000 201 SER F CA 1
ATOM 9969 C C . SER F 1 224 ? 162.83000 186.21400 137.31800 1.000 134.23000 201 SER F C 1
ATOM 9970 O O . SER F 1 224 ? 163.26800 187.34300 137.06800 1.000 139.82000 201 SER F O 1
ATOM 9973 N N . MET F 1 225 ? 163.11600 185.15900 136.56000 1.000 131.00000 202 MET F N 1
ATOM 9974 C CA . MET F 1 225 ? 163.90300 185.27500 135.34400 1.000 127.13000 202 MET F CA 1
ATOM 9975 C C . MET F 1 225 ? 163.06100 185.61200 134.12400 1.000 128.64000 202 MET F C 1
ATOM 9976 O O . MET F 1 225 ? 163.62500 185.85800 133.05300 1.000 138.96000 202 MET F O 1
ATOM 9981 N N . ALA F 1 226 ? 161.73700 185.62800 134.25600 1.000 126.65000 203 ALA F N 1
ATOM 9982 C CA . ALA F 1 226 ? 160.87400 185.90700 133.11700 1.000 130.11000 203 ALA F CA 1
ATOM 9983 C C . ALA F 1 226 ? 161.11300 187.31600 132.59600 1.000 131.11000 203 ALA F C 1
ATOM 9984 O O . ALA F 1 226 ? 161.37900 188.24400 133.36300 1.000 136.36000 203 ALA F O 1
ATOM 9986 N N . ASP F 1 227 ? 161.02000 187.47000 131.28200 1.000 134.57000 204 ASP F N 1
ATOM 9987 C CA . ASP F 1 227 ? 161.28600 188.74300 130.63000 1.000 138.35000 204 ASP F CA 1
ATOM 9988 C C . ASP F 1 227 ? 160.57000 188.74400 129.28500 1.000 143.01000 204 ASP F C 1
ATOM 9989 O O . ASP F 1 227 ? 159.71300 187.89500 129.01800 1.000 143.70000 204 ASP F O 1
ATOM 9994 N N . ASP F 1 228 ? 160.91900 189.70500 128.43700 1.000 151.13000 205 ASP F N 1
ATOM 9995 C CA . ASP F 1 228 ? 160.39000 189.80300 127.08700 1.000 148.84000 205 ASP F CA 1
ATOM 9996 C C . ASP F 1 228 ? 161.54300 189.72800 126.09900 1.000 152.07000 205 ASP F C 1
ATOM 9997 O O . ASP F 1 228 ? 162.63800 190.23000 126.37100 1.000 156.53000 205 ASP F O 1
ATOM 10002 N N . PHE F 1 229 ? 161.29600 189.09800 124.95400 1.000 126.93000 206 PHE F N 1
ATOM 10003 C CA . PHE F 1 229 ? 162.35600 188.85000 123.98300 1.000 128.24000 206 PHE F CA 1
ATOM 10004 C C . PHE F 1 229 ? 162.81600 190.16700 123.37500 1.000 131.01000 206 PHE F C 1
ATOM 10005 O O . PHE F 1 229 ? 162.12100 190.75100 122.53800 1.000 131.80000 206 PHE F O 1
ATOM 10013 N N . ASN F 1 230 ? 163.98800 190.63500 123.79100 1.000 132.99000 207 ASN F N 1
ATOM 10014 C CA . ASN F 1 230 ? 164.58100 191.84000 123.22700 1.000 131.10000 207 ASN F CA 1
ATOM 10015 C C . ASN F 1 230 ? 165.77000 191.44600 122.36500 1.000 131.25000 207 ASN F C 1
ATOM 10016 O O . ASN F 1 230 ? 166.78900 190.98300 122.90000 1.000 133.03000 207 ASN F O 1
ATOM 10021 N N . PRO F 1 231 ? 165.69000 191.60000 121.04300 1.000 122.20000 208 PRO F N 1
ATOM 10022 C CA . PRO F 1 231 ? 166.79800 191.15200 120.18400 1.000 121.76000 208 PRO F CA 1
ATOM 10023 C C . PRO F 1 231 ? 168.11900 191.84200 120.46900 1.000 121.27000 208 PRO F C 1
ATOM 10024 O O . PRO F 1 231 ? 169.17700 191.22300 120.30100 1.000 126.89000 208 PRO F O 1
ATOM 10028 N N . ASP F 1 232 ? 168.10000 193.10500 120.89400 1.000 116.28000 209 ASP F N 1
ATOM 10029 C CA . ASP F 1 232 ? 169.34300 193.83100 121.11800 1.000 121.04000 209 ASP F CA 1
ATOM 10030 C C . ASP F 1 232 ? 170.09900 193.35500 122.35000 1.000 125.09000 209 ASP F C 1
ATOM 10031 O O . ASP F 1 232 ? 171.24900 193.76200 122.54200 1.000 124.83000 209 ASP F O 1
ATOM 10033 N N . ARG F 1 233 ? 169.49300 192.51000 123.18300 1.000 136.51000 210 ARG F N 1
ATOM 10034 C CA . ARG F 1 233 ? 170.11900 192.10600 124.43400 1.000 132.95000 210 ARG F CA 1
ATOM 10035 C C . ARG F 1 233 ? 171.18400 191.03100 124.25700 1.000 137.96000 210 ARG F C 1
ATOM 10036 O O . ARG F 1 233 ? 172.00000 190.83700 125.16400 1.000 142.81000 210 ARG F O 1
ATOM 10044 N N . TYR F 1 234 ? 171.20400 190.33500 123.12400 1.000 129.04000 211 TYR F N 1
ATOM 10045 C CA . TYR F 1 234 ? 172.12300 189.22700 122.89800 1.000 124.86000 211 TYR F CA 1
ATOM 10046 C C . TYR F 1 234 ? 173.10000 189.57400 121.78500 1.000 127.97000 211 TYR F C 1
ATOM 10047 O O . TYR F 1 234 ? 172.68800 189.98900 120.69700 1.000 130.74000 211 TYR F O 1
ATOM 10056 N N . HIS F 1 235 ? 174.38800 189.39500 122.06000 1.000 134.64000 212 HIS F N 1
ATOM 10057 C CA . HIS F 1 235 ? 175.44100 189.61600 121.08300 1.000 135.02000 212 HIS F CA 1
ATOM 10058 C C . HIS F 1 235 ? 176.40800 188.44300 121.11400 1.000 137.63000 212 HIS F C 1
ATOM 10059 O O . HIS F 1 235 ? 176.63400 187.83400 122.16200 1.000 140.98000 212 HIS F O 1
ATOM 10066 N N . ASP F 1 236 ? 176.97900 188.13200 119.95400 1.000 130.01000 213 ASP F N 1
ATOM 10067 C CA . ASP F 1 236 ? 177.97800 187.07200 119.85500 1.000 130.39000 213 ASP F CA 1
ATOM 10068 C C . ASP F 1 236 ? 179.27400 187.61500 120.43600 1.000 134.68000 213 ASP F C 1
ATOM 10069 O O . ASP F 1 236 ? 180.11600 188.16800 119.73000 1.000 137.24000 213 ASP F O 1
ATOM 10074 N N . THR F 1 237 ? 179.43500 187.44300 121.75000 1.000 139.69000 214 THR F N 1
ATOM 10075 C CA . THR F 1 237 ? 180.57400 188.03500 122.44300 1.000 135.16000 214 THR F CA 1
ATOM 10076 C C . THR F 1 237 ? 181.89400 187.50200 121.90300 1.000 134.04000 214 THR F C 1
ATOM 10077 O O . THR F 1 237 ? 182.86900 188.25200 121.78100 1.000 138.73000 214 THR F O 1
ATOM 10081 N N . TYR F 1 238 ? 181.94800 186.21100 121.57600 1.000 124.05000 215 TYR F N 1
ATOM 10082 C CA . TYR F 1 238 ? 183.17400 185.64700 121.02600 1.000 126.95000 215 TYR F CA 1
ATOM 10083 C C . TYR F 1 238 ? 183.52100 186.29200 119.69300 1.000 120.33000 215 TYR F C 1
ATOM 10084 O O . TYR F 1 238 ? 184.69200 186.58000 119.42100 1.000 125.91000 215 TYR F O 1
ATOM 10093 N N . GLN F 1 239 ? 182.51900 186.52200 118.84500 1.000 123.98000 216 GLN F N 1
ATOM 10094 C CA . GLN F 1 239 ? 182.78800 187.09100 117.53100 1.000 128.47000 216 GLN F CA 1
ATOM 10095 C C . GLN F 1 239 ? 183.32700 188.51200 117.63600 1.000 136.92000 216 GLN F C 1
ATOM 10096 O O . GLN F 1 239 ? 184.28500 188.86700 116.94100 1.000 141.90000 216 GLN F O 1
ATOM 10102 N N . GLU F 1 240 ? 182.72800 189.34200 118.49600 1.000 157.21000 217 GLU F N 1
ATOM 10103 C CA . GLU F 1 240 ? 183.21900 190.70800 118.65200 1.000 157.32000 217 GLU F CA 1
ATOM 10104 C C . GLU F 1 240 ? 184.64100 190.72300 119.19500 1.000 156.22000 217 GLU F C 1
ATOM 10105 O O . GLU F 1 240 ? 185.49300 191.47100 118.70300 1.000 157.67000 217 GLU F O 1
ATOM 10111 N N . GLN F 1 241 ? 184.91700 189.90100 120.20900 1.000 144.91000 218 GLN F N 1
ATOM 10112 C CA . GLN F 1 241 ? 186.28000 189.79600 120.71400 1.000 142.14000 218 GLN F CA 1
ATOM 10113 C C . GLN F 1 241 ? 187.21500 189.26700 119.63800 1.000 146.85000 218 GLN F C 1
ATOM 10114 O O . GLN F 1 241 ? 188.35400 189.72900 119.51300 1.000 157.32000 218 GLN F O 1
ATOM 10120 N N . LEU F 1 242 ? 186.75400 188.29000 118.85900 1.000 137.96000 219 LEU F N 1
ATOM 10121 C CA . LEU F 1 242 ? 187.54300 187.82100 117.72700 1.000 137.59000 219 LEU F CA 1
ATOM 10122 C C . LEU F 1 242 ? 187.72200 188.93100 116.70200 1.000 141.42000 219 LEU F C 1
ATOM 10123 O O . LEU F 1 242 ? 188.82200 189.12600 116.17700 1.000 148.60000 219 LEU F O 1
ATOM 10128 N N . GLN F 1 243 ? 186.65500 189.68600 116.42600 1.000 152.22000 220 GLN F N 1
ATOM 10129 C CA . GLN F 1 243 ? 186.69300 190.68500 115.36100 1.000 151.85000 220 GLN F CA 1
ATOM 10130 C C . GLN F 1 243 ? 187.75600 191.74100 115.63600 1.000 154.65000 220 GLN F C 1
ATOM 10131 O O . GLN F 1 243 ? 188.52300 192.11700 114.74300 1.000 154.64000 220 GLN F O 1
ATOM 10137 N N . GLU F 1 244 ? 187.82700 192.22300 116.87700 1.000 166.30000 221 GLU F N 1
ATOM 10138 C CA . GLU F 1 244 ? 188.82500 193.22800 117.22000 1.000 166.60000 221 GLU F CA 1
ATOM 10139 C C . GLU F 1 244 ? 190.24300 192.69000 117.10600 1.000 166.63000 221 GLU F C 1
ATOM 10140 O O . GLU F 1 244 ? 191.18600 193.48100 117.01300 1.000 167.05000 221 GLU F O 1
ATOM 10146 N N . LEU F 1 245 ? 190.41600 191.37000 117.09900 1.000 160.82000 222 LEU F N 1
ATOM 10147 C CA . LEU F 1 245 ? 191.76100 190.80800 117.06100 1.000 159.60000 222 LEU F CA 1
ATOM 10148 C C . LEU F 1 245 ? 192.41700 191.00300 115.69700 1.000 160.94000 222 LEU F C 1
ATOM 10149 O O . LEU F 1 245 ? 193.61600 191.29400 115.62000 1.000 164.33000 222 LEU F O 1
ATOM 10154 N N . ILE F 1 246 ? 191.66100 190.84100 114.60700 1.000 166.76000 223 ILE F N 1
ATOM 10155 C CA . ILE F 1 246 ? 192.26300 190.97500 113.28100 1.000 171.27000 223 ILE F CA 1
ATOM 10156 C C . ILE F 1 246 ? 192.62000 192.42800 112.99600 1.000 174.06000 223 ILE F C 1
ATOM 10157 O O . ILE F 1 246 ? 193.71600 192.72700 112.50900 1.000 177.04000 223 ILE F O 1
ATOM 10162 N N . ASP F 1 247 ? 191.69800 193.35000 113.28400 1.000 184.91000 224 ASP F N 1
ATOM 10163 C CA . ASP F 1 247 ? 191.88900 194.73200 112.85400 1.000 188.56000 224 ASP F CA 1
ATOM 10164 C C . ASP F 1 247 ? 193.08800 195.37300 113.54300 1.000 189.34000 224 ASP F C 1
ATOM 10165 O O . ASP F 1 247 ? 193.85300 196.10600 112.90600 1.000 188.98000 224 ASP F O 1
ATOM 10170 N N . THR F 1 248 ? 193.27100 195.11200 114.84000 1.000 183.56000 225 THR F N 1
ATOM 10171 C CA . THR F 1 248 ? 194.45300 195.63300 115.51800 1.000 184.09000 225 THR F CA 1
ATOM 10172 C C . THR F 1 248 ? 195.72300 195.02000 114.94100 1.000 185.01000 225 THR F C 1
ATOM 10173 O O . THR F 1 248 ? 196.76600 195.68000 114.88400 1.000 186.99000 225 THR F O 1
ATOM 10177 N N . LYS F 1 249 ? 195.65300 193.76100 114.50600 1.000 183.04000 226 LYS F N 1
ATOM 10178 C CA . LYS F 1 249 ? 196.77100 193.17600 113.77800 1.000 184.01000 226 LYS F CA 1
ATOM 10179 C C . LYS F 1 249 ? 196.91600 193.81200 112.40300 1.000 183.46000 226 LYS F C 1
ATOM 10180 O O . LYS F 1 249 ? 198.03300 194.09600 111.95700 1.000 186.27000 226 LYS F O 1
ATOM 10186 N N . LEU F 1 250 ? 195.79400 194.04200 111.71500 1.000 178.95000 227 LEU F N 1
ATOM 10187 C CA . LEU F 1 250 ? 195.84400 194.72300 110.42700 1.000 179.70000 227 LEU F CA 1
ATOM 10188 C C . LEU F 1 250 ? 196.36800 196.14500 110.58000 1.000 181.77000 227 LEU F C 1
ATOM 10189 O O . LEU F 1 250 ? 197.18200 196.60700 109.77200 1.000 180.19000 227 LEU F O 1
ATOM 10194 N N . GLU F 1 251 ? 195.91200 196.85500 111.61300 1.000 189.86000 228 GLU F N 1
ATOM 10195 C CA . GLU F 1 251 ? 196.41300 198.19600 111.88100 1.000 189.85000 228 GLU F CA 1
ATOM 10196 C C . GLU F 1 251 ? 197.80600 198.18800 112.49300 1.000 190.97000 228 GLU F C 1
ATOM 10197 O O . GLU F 1 251 ? 198.47700 199.22600 112.48600 1.000 190.07000 228 GLU F O 1
ATOM 10199 N N . GLY F 1 252 ? 198.25300 197.05100 113.01800 1.000 193.37000 229 GLY F N 1
ATOM 10200 C CA . GLY F 1 252 ? 199.56200 196.92500 113.61700 1.000 191.35000 229 GLY F CA 1
ATOM 10201 C C . GLY F 1 252 ? 200.67700 196.55200 112.67100 1.000 192.72000 229 GLY F C 1
ATOM 10202 O O . GLY F 1 252 ? 201.80700 196.33100 113.11800 1.000 191.83000 229 GLY F O 1
ATOM 10203 N N . GLY F 1 253 ? 200.40100 196.47100 111.37400 1.000 184.41000 230 GLY F N 1
ATOM 10204 C CA . GLY F 1 253 ? 201.41700 196.12600 110.39800 1.000 180.62000 230 GLY F CA 1
ATOM 10205 C C . GLY F 1 253 ? 201.47900 194.64300 110.09400 1.000 180.30000 230 GLY F C 1
ATOM 10206 O O . GLY F 1 253 ? 201.01200 193.81500 110.87500 1.000 181.89000 230 GLY F O 1
#

Nearest PDB structures (foldseek):
  8asc-assembly1_B  TM=7.460E-01  e=5.502E-11  Homo sapiens
  7zyg-assembly1_B  TM=7.747E-01  e=1.099E-10  Homo sapiens
  8asc-assembly1_P  TM=7.384E-01  e=1.775E-10  Homo sapiens
  7nfe-assembly1_C  TM=7.725E-01  e=6.718E-10  Homo sapiens
  8bhv-assembly1_j  TM=7.619E-01  e=9.752E-10  Homo sapiens

Foldseek 3Di:
DDFQAWAWEDEPPATFTWTKAFPDDDPFDDDADADPPPRHHDDDFDADPVPRDTDDPVPDFDWDDDPHRGGPGDHPVVVVVPPWDQDRYFYWDDKAAPVVDDVVFFDGKIWIGRPDPPCPSVVVVLVVCVVVRIKTWTFDRRGGDTFIWIWHWDDPDPDITIMITTTDDPVVDDDDPDCVVVDDDDDDVVNVVVVVCVCVVPDDDDDPVVDDPVVRVVVVVVVVVVVVD/DDFQAWAWADADPDTFTKTKAFPDDDPFDDDADADPVPRHHDDDWDADPVPRDTDDPVRDWDADDDPPDPRRTDHPVVVVVPDWDPDRYWHWDAKAALVVDDVVFFDGKIWIGGDDPDCVSVVVVQVVCVVRRIKTFTWDDRDRDTFTWIWHWDCDDPDITIMITTTDDPVVDDDPPDCVVVDDDDDDVVVVVVVVCVVVVPDDDDDPPPDDPVVRVVVVVVVVVVVVVD/DDFAAWAWEDDPVDIFTKTKAFDDDDDFDDDQDADPPPRDHDDDQPADPPPRHRADPVRDFDFDCPPNHCRDTDDPVVVVVPDDQPDRYKYWDDKAAPVVDDCPFWDGKMWIDGPDPPCVSVVVVQVVCVVVNIWTWMWDRGDPDIFIKIKHWDDDDPDTIIMITTTHDPVPDDDPDDVVVVDDDDDDVPCVVVVVCVCVVPDDDDDPVPDDPVVRVVVVVVVVVVVVD/DDFLAWAWADADPDTFTWTKAFPDDDPFDDDADADPPVRDHDDDFQADPPPRDGDDPPPDFDADQDDPRHRHTDHPVVCVVPDFPQDRYWHFDDWAAQPVDDPVFFDGKMWIGGDPPPGPSVVVVLVVCVVRRTWTWTFDDRGGDTFIWIWHWDDDPPDIIIMITTTHDPVVDDDDDDVVPVDDDDDDVVVVVVVVVVVVVPPDDDDVVVDDDDVRVVVVVVVVVVD/DDFQAWAWADADPDTFTWTKAFPDDDDADDDFDADPVPRHGDDDFDADPVPRDGDDPVPDWDADCDPPDGGRTDDCVVVVVPDWDQHRYFHWDDWAAQVVDDPVFFDGKIWIGGDDPDCPSVVVVLVVCVVRRIKIWTQDHGPTDTFIWIWHWDDPDPDIIIMITTTDDPVVDDDPDDVVVVDDDDDDVPCVVVVVVVVVVPDDDDDPVVDDPVVRVVVVVPVVVVVVD/DDFQAWAWADDPPDTFTKTKFFPDDDPFDDDFDADPPPRHGDDDFDADPPPRDTDDPVPDADADDDVVPPPGGDDDVNVVVDDFQDDRYWYWDDKAAPVVDDPVFFDGKMWIDRPDPDCPSVVVVQVCCVVVVIWTWTWDDRGGDTFIWIWHWDDDDPDIIIMITTTHDPVVDDDDPDVVVVDDDDDDVVNVVVVVCVCVVPDDDDDPVVDDPVVRVVVVVVVVCVVVVD

Organism: Mycobacterium tuberculosis (strain ATCC 25618 / H37Rv) (NCBI:txid83332)

Sequence (1374 aa):
MRAIWTGSIAFGLVNVPVKVYSATADHDIRFHQVHAKDNGRIRYKRVCEACGEVVDYRDLARAYESGDGQMVAITDDDIASLPEERSREIEVLEFVPAADVDPMMFDRSYFLEPDSKSSKSYVLLAKTLAETDRMAIVHFTLRNKTRLAALRVKDFGKREVMMVHTLLWPDEIRDPDFPVLDQKVEIKPAELKMAGQVVDSMADDFNPDRYHDTYQEQLQELIDTKLEGMRAIWTGSIAFGLVNVPVKVYSATADHDIRFHQVHAKDNGRIRYKRVCEACGEVVDYRDLARAYESGDGQMVAITDDDIASLPEERSREIEVLEFVPAADVDPMMFDRSYFLEPDSKSSKSYVLLAKTLAETDRMAIVHFTLRNKTRLAALRVKDFGKREVMMVHTLLWPDEIRDPDFPVLDQKVEIKPAELKMAGQVVDSMADDFNPDRYHDTYQEQLQELIDTKLEGGMRAIWTGSIAFGLVNVPVKVYSATADHDIRFHQVHAKDNGRIRYKRVCEACGEVVDYRDLARAYESGDGQMVAITDDDIASLPEERSREIEVLEFVPAADVDPMMFDRSYFLEPDSKSSKSYVLLAKTLAETDRMAIVHFTLRNKTRLAALRVKDFGKREVMMVHTLLWPDEIRDPDFPVLDQKVEIKPAELKMAGQVVDSMADDFNPDRYHDTYQEQLQELIDTKLEGMRAIWTGSIAFGLVNVPVKVYSATADHDIRFHQVHAKDNGRIRYKRVCEACGEVVDYRDLARAYESGDGQMVAITDDDIASLPEERSREIEVLEFVPAADVDPMMFDRSYFLEPDSKSSKSYVLLAKTLAETDRMAIVHFTLRNKTRLAALRVKDFGKREVMMVHTLLWPDEIRDPDFPVLDQKVEIKPAELKMAGQVVDSMADDFNPDRYHDTYQEQLQELIDTKLMRAIWTGSIAFGLVNVPVKVYSATADHDIRFHQVHAKDNGRIRYKRVCEACGEVVDYRDLARAYESGDGQMVAITDDDIASLPEERSREIEVLEFVPAADVDPMMFDRSYFLEPDSKSSKSYVLLAKTLAETDRMAIVHFTLRNKTRLAALRVKDFGKREVMMVHTLLWPDEIRDPDFPVLDQKVEIKPAELKMAGQVVDSMADDFNPDRYHDTYQEQLQELIDTKLEGMRAIWTGSIAFGLVNVPVKVYSATADHDIRFHQVHAKDNGRIRYKRVCEACGEVVDYRDLARAYESGDGQMVAITDDDIASLPEERSREIEVLEFVPAADVDPMMFDRSYFLEPDSKSSKSYVLLAKTLAETDRMAIVHFTLRNKTRLAALRVKDFGKREVMMVHTLLWPDEIRDPDFPVLDQKVEIKPAELKMAGQVVDSMADDFNPDRYHDTYQEQLQELIDTKLEGG

Solvent-accessible surface area: 68358 Å² total; per-residue (Å²): 104,190,33,58,7,63,15,10,0,6,9,11,10,4,3,1,27,1,60,0,22,23,0,17,39,105,56,36,30,195,43,66,76,7,4,45,137,48,53,11,103,17,115,96,92,60,18,0,103,73,68,52,88,91,6,99,149,88,62,33,28,99,0,36,89,50,90,98,28,58,48,18,36,2,48,82,74,26,45,82,83,8,95,77,68,73,48,119,32,0,78,8,50,18,0,0,42,40,98,64,10,38,26,8,14,10,45,111,3,19,0,0,18,4,44,43,86,23,12,32,3,2,20,2,0,2,71,9,1,38,139,53,90,56,6,0,0,0,50,0,8,22,150,115,70,39,82,0,0,0,0,32,21,50,78,54,76,112,53,52,0,0,0,0,1,4,4,31,13,34,91,8,40,94,99,4,80,5,93,53,23,88,88,104,52,126,23,100,102,64,24,91,154,8,0,24,68,7,4,90,39,41,27,60,85,35,44,65,98,101,11,100,17,79,74,19,100,71,5,79,102,28,0,76,88,67,66,160,94,103,80,43,47,3,64,14,16,0,17,19,3,0,1,31,2,40,0,54,0,20,21,0,13,40,104,54,47,35,90,53,45,64,5,2,61,152,43,68,10,96,18,116,103,84,60,25,0,97,65,75,44,105,74,6,85,142,213,55,29,27,122,0,33,59,49,66,136,17,123,60,13,32,2,67,120,76,22,54,84,80,8,86,141,37,76,42,123,72,0,70,9,51,18,4,0,43,32,98,68,9,30,40,10,14,10,45,109,2,13,0,0,19,7,64,46,122,58,7,54,5,1,20,1,3,2,89,11,1,45,88,53,100,62,8,0,0,0,39,0,9,23,153,131,82,37,70,0,0,0,2,30,22,45,89,50,79,110,56,38,0,0,0,0,1,2,4,30,19,28,109,8,38,85,94,6,92,7,95,34,26,86,115,92,50,156,69,42,108,75,50,67,157,43,2,30,63,10,4,90,67,60,33,58,88,28,48,71,113,104,10,101,6,83,68,16,89,64,6,65,97,24,0,63,91,56,70,133,74,93,123,82,48,105,30,77,14,20,27,40,60,78,121,48,102,13,51,1,64,4,53,17,0,11,55,103,62,58,42,91,85,85,58,23,38,90,92,46,57,6,79,49,62,64,41,40,54,0,85,60,93,56,42,114,8,64,92,103,66,74,25,49,8,29,61,86,84,104,50,50,58,55,88,68,89,83,102,14,106,83,72,27,92,98,67,96,71,62,44,11,61,46,68,4,24,4,74,47,103,68,34,30,27,8,15,13,45,110,4,13,5,8,10,11,40,39,114,75,22,57,51,11,40,43,59,2,61,21,4,55,91,40,100,14,8,2,5,5,57,5,14,31,77,138,31,45,83,9,0,5,16,48,30,44,101,46,79,114,61,48,1,5,0,10,1,2,2,36,55,32,80,6,52,89,114,9,79,42,110,53,23,77,106,86,65,97,58,46,119,80,33,55,78,36,2,18,45,8,0,88,66,55,36,53,101,30,81,68,120,54,22,101,9,95,67,15,60,83,16,83,117,34,10,89,90,53,57,91,98,211,78,42,50,9,67,13,7,0,10,19,20,11,7,1,0,31,2,83,0,37,32,0,10,44,87,74,52,52,96,86,103,45,13,7,58,91,17,114,11,69,22,66,151,44,44,46,0,75,68,96,54,43,123,14,71,93,117,69,48,44,33,2,53,41,58,71,154,32,101,75,19,76,18,49,83,108,47,85,74,90,17,88,100,28,50,66,93,40,0,32,12,63,13,0,0,46,29,98,70,7,29,45,2,10,10,43,98,4,14,1,0,37,4,33,79,98,19,13,52,5,3,34,0,0,1,86,1,2,48,132,48,94,47,4,0,0,0,55,0,6,26,170,102,68,25,81,0,0,0,0,32,19,47,104,53,83,111,20,36,3,0,0,0,1,1,4,32,18,31,103,12,39,94,78,15,111,18,103,76,27,77,82,110,56,105,73,58,117,78,49,68,75,61,24,31,76,98,14,101,94,43,64,67,98,34,34,69,114,61,45,130,22,82,101,37,51,84,53,106,60,98,42,72,93,61,113,110,212,35,48,8,64,14,18,0,15,12,2,3,2,36,2,44,0,52,0,24,28,0,11,40,87,50,40,29,177,63,87,68,11,24,64,92,59,63,15,72,21,68,103,21,72,40,0,121,61,62,55,78,103,9,88,122,168,74,30,25,103,2,37,81,46,72,117,12,33,130,8,49,6,73,108,70,32,36,85,78,11,92,79,81,58,56,109,35,0,86,9,46,17,1,0,38,31,100,57,7,32,36,7,9,12,35,118,4,16,0,0,30,8,58,50,120,57,8,53,7,1,33,1,1,2,67,6,2,40,124,44,96,57,8,0,0,0,36,2,10,26,143,105,114,34,78,0,0,0,1,30,23,37,92,56,72,102,35,55,0,0,0,0,1,4,4,32,15,28,126,7,43,63,98,6,88,5,99,40,31,88,96,102,68,104,76,46,111,87,73,51,67,138,16,20,54,57,8,90,86,68,38,64,91,37,27,62,104,110,9,102,10,88,90,21,91,80,6,79,90,20,5,67,51,91,103,146,96,102,201,43,82,9,68,18,15,1,28,34,85,111,64,102,1,58,0,63,0,25,22,0,11,49,110,67,47,42,90,59,80,67,13,13,58,89,60,75,10,34,22,155,118,23,75,44,3,91,62,75,70,50,120,12,106,165,94,34,32,34,42,1,54,78,47,79,100,11,129,69,17,61,13,72,107,90,8,86,74,77,18,98,104,34,81,51,131,42,0,40,18,65,4,1,0,44,42,101,56,8,28,33,12,10,11,49,103,6,10,0,0,20,4,34,50,110,76,13,46,42,2,30,36,18,1,80,3,7,50,134,45,67,59,7,2,0,0,51,2,11,44,77,118,74,37,71,0,0,0,3,28,28,47,81,58,82,104,48,36,0,0,0,0,0,3,1,28,12,32,93,11,43,84,89,0,100,6,101,54,17,85,91,101,53,95,46,102,111,66,9,66,134,12,1,24,65,4,0,91,46,38,30,62,87,31,68,70,72,105,11,105,16,63,67,27,99,71,8,81,94,29,2,71,76,66,73,94,64,95